Protein AF-0000000079068938 (afdb_homodimer)

pLDDT: mean 97.05, std 6.01, range [32.03, 98.94]

InterPro domains:
  IPR015590 Aldehyde dehydrogenase domain [PF00171] (5-457)
  IPR016161 Aldehyde/histidinol dehydrogenase [SSF53720] (6-458)
  IPR016162 Aldehyde dehydrogenase, N-terminal [G3DSA:3.40.605.10] (9-455)
  IPR016163 Aldehyde dehydrogenase, C-terminal [G3DSA:3.40.309.10] (241-430)
  IPR044148 Succinate-semialdehyde dehydrogenase GabD1-like [cd07100] (31-459)
  IPR047110 Succinate-semialdehyde dehydrogenase [NADP(+)] GABD/Sad-like [PTHR43217] (9-459)

Structure (mmCIF, N/CA/C/O backbone):
data_AF-0000000079068938-model_v1
#
loop_
_entity.id
_entity.type
_entity.pdbx_description
1 polymer 'NAD-dependent succinate-semialdehyde dehydrogenase'
#
loop_
_atom_site.group_PDB
_atom_site.id
_atom_site.type_symbol
_atom_site.label_atom_id
_atom_site.label_alt_id
_atom_site.label_comp_id
_atom_site.label_asym_id
_atom_site.label_entity_id
_atom_site.label_seq_id
_atom_site.pdbx_PDB_ins_code
_atom_site.Cartn_x
_atom_site.Cartn_y
_atom_site.Cartn_z
_atom_site.occupancy
_atom_site.B_iso_or_equiv
_atom_site.auth_seq_id
_atom_site.auth_comp_id
_atom_site.auth_asym_id
_atom_site.auth_atom_id
_atom_site.pdbx_PDB_model_num
ATOM 1 N N . MET A 1 1 ? -15 -24.562 -36.5 1 32.03 1 MET A N 1
ATOM 2 C CA . MET A 1 1 ? -15.336 -23.156 -36.406 1 32.03 1 MET A CA 1
ATOM 3 C C . MET A 1 1 ? -15.727 -22.781 -34.969 1 32.03 1 MET A C 1
ATOM 5 O O . MET A 1 1 ? -16.734 -23.25 -34.469 1 32.03 1 MET A O 1
ATOM 9 N N . SER A 1 2 ? -14.836 -22.516 -34.062 1 41.5 2 SER A N 1
ATOM 10 C CA . SER A 1 2 ? -15.141 -22.359 -32.656 1 41.5 2 SER A CA 1
ATOM 11 C C . SER A 1 2 ? -16.312 -21.406 -32.438 1 41.5 2 SER A C 1
ATOM 13 O O . SER A 1 2 ? -16.328 -20.297 -32.969 1 41.5 2 SER A O 1
ATOM 15 N N . GLU A 1 3 ? -17.422 -21.797 -32.281 1 46.91 3 GLU A N 1
ATOM 16 C CA . GLU A 1 3 ? -18.656 -21.031 -32.094 1 46.91 3 GLU A CA 1
ATOM 17 C C . GLU A 1 3 ? -18.391 -19.797 -31.219 1 46.91 3 GLU A C 1
ATOM 19 O O . GLU A 1 3 ? -17.781 -19.906 -30.156 1 46.91 3 GLU A O 1
ATOM 24 N N . GLN A 1 4 ? -18.438 -18.516 -31.844 1 53.84 4 GLN A N 1
ATOM 25 C CA . GLN A 1 4 ? -18.141 -17.203 -31.281 1 53.84 4 GLN A CA 1
ATOM 26 C C . GLN A 1 4 ? -18.953 -16.953 -30 1 53.84 4 GLN A C 1
ATOM 28 O O . GLN A 1 4 ? -20.172 -16.984 -30.016 1 53.84 4 GLN A O 1
ATOM 33 N N . ARG A 1 5 ? -18.406 -17.156 -28.859 1 68.5 5 ARG A N 1
ATOM 34 C CA . ARG A 1 5 ? -19.047 -16.828 -27.594 1 68.5 5 ARG A CA 1
ATOM 35 C C . ARG A 1 5 ? -19.734 -15.469 -27.656 1 68.5 5 ARG A C 1
ATOM 37 O O . ARG A 1 5 ? -19.188 -14.523 -28.234 1 68.5 5 ARG A O 1
ATOM 44 N N . LYS A 1 6 ? -21.062 -15.469 -27.312 1 71.19 6 LYS A N 1
ATOM 45 C CA . LYS A 1 6 ? -21.891 -14.266 -27.297 1 71.19 6 LYS A CA 1
ATOM 46 C C . LYS A 1 6 ? -21.531 -13.367 -26.125 1 71.19 6 LYS A C 1
ATOM 48 O O . LYS A 1 6 ? -21.797 -12.164 -26.156 1 71.19 6 LYS A O 1
ATOM 53 N N . SER A 1 7 ? -20.875 -14.07 -25.062 1 83.69 7 SER A N 1
ATOM 54 C CA . SER A 1 7 ? -20.578 -13.359 -23.828 1 83.69 7 SER A CA 1
ATOM 55 C C . SER A 1 7 ? -19.141 -13.617 -23.391 1 83.69 7 SER A C 1
ATOM 57 O O . SER A 1 7 ? -18.625 -14.727 -23.547 1 83.69 7 SER A O 1
ATOM 59 N N . PRO A 1 8 ? -18.578 -12.539 -22.875 1 91.81 8 PRO A N 1
ATOM 60 C CA . PRO A 1 8 ? -17.234 -12.758 -22.328 1 91.81 8 PRO A CA 1
ATOM 61 C C . PRO A 1 8 ? -17.25 -13.586 -21.047 1 91.81 8 PRO A C 1
ATOM 63 O O . PRO A 1 8 ? -16.188 -14 -20.562 1 91.81 8 PRO A O 1
ATOM 66 N N . PHE A 1 9 ? -18.422 -13.828 -20.547 1 97.44 9 PHE A N 1
ATOM 67 C CA . PHE A 1 9 ? -18.594 -14.703 -19.406 1 97.44 9 PHE A CA 1
ATOM 68 C C . PHE A 1 9 ? -19.25 -16.016 -19.812 1 97.44 9 PHE A C 1
ATOM 70 O O . PHE A 1 9 ? -20.469 -16.094 -19.922 1 97.44 9 PHE A O 1
ATOM 77 N N . ALA A 1 10 ? -18.406 -16.984 -20 1 97.81 10 ALA A N 1
ATOM 78 C CA . ALA A 1 10 ? -18.891 -18.266 -20.516 1 97.81 10 ALA A CA 1
ATOM 79 C C . ALA A 1 10 ? -18.047 -19.422 -19.984 1 97.81 10 ALA A C 1
ATOM 81 O O . ALA A 1 10 ? -16.828 -19.281 -19.844 1 97.81 10 ALA A O 1
ATOM 82 N N . THR A 1 11 ? -18.75 -20.531 -19.719 1 97.69 11 THR A N 1
ATOM 83 C CA . THR A 1 11 ? -18.062 -21.781 -19.406 1 97.69 11 THR A CA 1
ATOM 84 C C . THR A 1 11 ? -17.766 -22.562 -20.688 1 97.69 11 THR A C 1
ATOM 86 O O . THR A 1 11 ? -18.672 -23.062 -21.344 1 97.69 11 THR A O 1
ATOM 89 N N . VAL A 1 12 ? -16.531 -22.562 -21.031 1 97.5 12 VAL A N 1
ATOM 90 C CA . VAL A 1 12 ? -16.047 -23.406 -22.125 1 97.5 12 VAL A CA 1
ATOM 91 C C . VAL A 1 12 ? -15.18 -24.531 -21.562 1 97.5 12 VAL A C 1
ATOM 93 O O . VAL A 1 12 ? -14.18 -24.281 -20.891 1 97.5 12 VAL A O 1
ATOM 96 N N . ASN A 1 13 ? -15.617 -25.781 -21.766 1 98 13 ASN A N 1
ATOM 97 C CA . ASN A 1 13 ? -14.836 -26.922 -21.312 1 98 13 ASN A CA 1
ATOM 98 C C . ASN A 1 13 ? -13.531 -27.062 -22.094 1 98 13 ASN A C 1
ATOM 100 O O . ASN A 1 13 ? -13.555 -27.391 -23.281 1 98 13 ASN A O 1
ATOM 104 N N . PRO A 1 14 ? -12.398 -26.844 -21.469 1 98.06 14 PRO A N 1
ATOM 105 C CA . PRO A 1 14 ? -11.156 -26.844 -22.234 1 98.06 14 PRO A CA 1
ATOM 106 C C . PRO A 1 14 ? -10.734 -28.234 -22.703 1 98.06 14 PRO A C 1
ATOM 108 O O . PRO A 1 14 ? -9.836 -28.359 -23.547 1 98.06 14 PRO A O 1
ATOM 111 N N . TYR A 1 15 ? -11.336 -29.266 -22.156 1 97.94 15 TYR A N 1
ATOM 112 C CA . TYR A 1 15 ? -11.078 -30.641 -22.578 1 97.94 15 TYR A CA 1
ATOM 113 C C . TYR A 1 15 ? -11.789 -30.953 -23.891 1 97.94 15 TYR A C 1
ATOM 115 O O . TYR A 1 15 ? -11.234 -31.625 -24.75 1 97.94 15 TYR A O 1
ATOM 123 N N . THR A 1 16 ? -13 -30.391 -24.094 1 96.31 16 THR A N 1
ATOM 124 C CA . THR A 1 16 ? -13.797 -30.734 -25.266 1 96.31 16 THR A CA 1
ATOM 125 C C . THR A 1 16 ? -13.875 -29.547 -26.234 1 96.31 16 THR A C 1
ATOM 127 O O . THR A 1 16 ? -14.188 -29.734 -27.406 1 96.31 16 THR A O 1
ATOM 130 N N . GLY A 1 17 ? -13.727 -28.328 -25.688 1 94.81 17 GLY A N 1
ATOM 131 C CA . GLY A 1 17 ? -13.914 -27.125 -26.484 1 94.81 17 GLY A CA 1
ATOM 132 C C . GLY A 1 17 ? -15.352 -26.641 -26.516 1 94.81 17 GLY A C 1
ATOM 133 O O . GLY A 1 17 ? -15.641 -25.578 -27.078 1 94.81 17 GLY A O 1
ATOM 134 N N . GLU A 1 18 ? -16.25 -27.281 -25.859 1 96 18 GLU A N 1
ATOM 135 C CA . GLU A 1 18 ? -17.672 -26.984 -25.922 1 96 18 GLU A CA 1
ATOM 136 C C . GLU A 1 18 ? -18.031 -25.844 -24.969 1 96 18 GLU A C 1
ATOM 138 O O . GLU A 1 18 ? -17.547 -25.797 -23.844 1 96 18 GLU A O 1
ATOM 143 N N . THR A 1 19 ? -18.812 -24.922 -25.438 1 96.56 19 THR A N 1
ATOM 144 C CA . THR A 1 19 ? -19.422 -23.906 -24.562 1 96.56 19 THR A CA 1
ATOM 145 C C . THR A 1 19 ? -20.625 -24.484 -23.828 1 96.56 19 THR A C 1
ATOM 147 O O . THR A 1 19 ? -21.578 -24.938 -24.453 1 96.56 19 THR A O 1
ATOM 150 N N . LEU A 1 20 ? -20.594 -24.438 -22.578 1 96.94 20 LEU A N 1
ATOM 151 C CA . LEU A 1 20 ? -21.609 -25.125 -21.781 1 96.94 20 LEU A CA 1
ATOM 152 C C . LEU A 1 20 ? -22.609 -24.125 -21.203 1 96.94 20 LEU A C 1
ATOM 154 O O . LEU A 1 20 ? -23.75 -24.484 -20.922 1 96.94 20 LEU A O 1
ATOM 158 N N . ALA A 1 21 ? -22.141 -22.922 -20.906 1 97.12 21 ALA A N 1
ATOM 159 C CA . ALA A 1 21 ? -22.984 -21.906 -20.312 1 97.12 21 ALA A CA 1
ATOM 160 C C . ALA A 1 21 ? -22.469 -20.5 -20.641 1 97.12 21 ALA A C 1
ATOM 162 O O . ALA A 1 21 ? -21.266 -20.297 -20.797 1 97.12 21 ALA A O 1
ATOM 163 N N . GLU A 1 22 ? -23.281 -19.562 -20.781 1 97.69 22 GLU A N 1
ATOM 164 C CA . GLU A 1 22 ? -22.969 -18.156 -20.984 1 97.69 22 GLU A CA 1
ATOM 165 C C . GLU A 1 22 ? -23.781 -17.266 -20.062 1 97.69 22 GLU A C 1
ATOM 167 O O . GLU A 1 22 ? -24.938 -17.578 -19.75 1 97.69 22 GLU A O 1
ATOM 172 N N . PHE A 1 23 ? -23.266 -16.266 -19.594 1 97.81 23 PHE A N 1
ATOM 173 C CA . PHE A 1 23 ? -23.906 -15.367 -18.641 1 97.81 23 PHE A CA 1
ATOM 174 C C . PHE A 1 23 ? -23.828 -13.922 -19.141 1 97.81 23 PHE A C 1
ATOM 176 O O . PHE A 1 23 ? -22.812 -13.5 -19.688 1 97.81 23 PHE A O 1
ATOM 183 N N . PRO A 1 24 ? -24.859 -13.203 -18.984 1 96.38 24 PRO A N 1
ATOM 184 C CA . PRO A 1 24 ? -24.859 -11.82 -19.469 1 96.38 24 PRO A CA 1
ATOM 185 C C . PRO A 1 24 ? -24.031 -10.891 -18.594 1 96.38 24 PRO A C 1
ATOM 187 O O . PRO A 1 24 ? -24 -11.047 -17.359 1 96.38 24 PRO A O 1
ATOM 190 N N . ALA A 1 25 ? -23.391 -9.945 -19.203 1 97.06 25 ALA A N 1
ATOM 191 C CA . ALA A 1 25 ? -22.688 -8.875 -18.484 1 97.06 25 ALA A CA 1
ATOM 192 C C . ALA A 1 25 ? -23.656 -7.77 -18.078 1 97.06 25 ALA A C 1
ATOM 194 O O . ALA A 1 25 ? -24.734 -7.617 -18.672 1 97.06 25 ALA A O 1
ATOM 195 N N . ILE A 1 26 ? -23.328 -7.066 -17.031 1 97.19 26 ILE A N 1
ATOM 196 C CA . ILE A 1 26 ? -24.094 -5.879 -16.656 1 97.19 26 ILE A CA 1
ATOM 197 C C . ILE A 1 26 ? -23.25 -4.629 -16.906 1 97.19 26 ILE A C 1
ATOM 199 O O . ILE A 1 26 ? -22.016 -4.703 -16.969 1 97.19 26 ILE A O 1
ATOM 203 N N . GLU A 1 27 ? -23.875 -3.422 -17.047 1 96.38 27 GLU A N 1
ATOM 204 C CA . GLU A 1 27 ? -23.219 -2.146 -17.266 1 96.38 27 GLU A CA 1
ATOM 205 C C . GLU A 1 27 ? -24.094 -0.976 -16.844 1 96.38 27 GLU A C 1
ATOM 207 O O . GLU A 1 27 ? -25.266 -1.164 -16.5 1 96.38 27 GLU A O 1
ATOM 212 N N . GLY A 1 28 ? -23.531 0.141 -16.766 1 96.75 28 GLY A N 1
ATOM 213 C CA . GLY A 1 28 ? -24.266 1.377 -16.516 1 96.75 28 GLY A CA 1
ATOM 214 C C . GLY A 1 28 ? -25.047 1.371 -15.219 1 96.75 28 GLY A C 1
ATOM 215 O O . GLY A 1 28 ? -24.484 1.113 -14.156 1 96.75 28 GLY A O 1
ATOM 216 N N . ALA A 1 29 ? -26.312 1.512 -15.352 1 97.69 29 ALA A N 1
ATOM 217 C CA . ALA A 1 29 ? -27.188 1.691 -14.195 1 97.69 29 ALA A CA 1
ATOM 218 C C . ALA A 1 29 ? -27.219 0.438 -13.32 1 97.69 29 ALA A C 1
ATOM 220 O O . ALA A 1 29 ? -27.328 0.527 -12.102 1 97.69 29 ALA A O 1
ATOM 221 N N . ALA A 1 30 ? -27.141 -0.705 -13.992 1 98 30 ALA A N 1
ATOM 222 C CA . ALA A 1 30 ? -27.109 -1.953 -13.234 1 98 30 ALA A CA 1
ATOM 223 C C . ALA A 1 30 ? -25.891 -2.02 -12.32 1 98 30 ALA A C 1
ATOM 225 O O . ALA A 1 30 ? -25.984 -2.502 -11.188 1 98 30 ALA A O 1
ATOM 226 N N . VAL A 1 31 ? -24.812 -1.569 -12.789 1 98.12 31 VAL A N 1
ATOM 227 C CA . VAL A 1 31 ? -23.594 -1.526 -11.984 1 98.12 31 VAL A CA 1
ATOM 228 C C . VAL A 1 31 ? -23.734 -0.504 -10.859 1 98.12 31 VAL A C 1
ATOM 230 O O . VAL A 1 31 ? -23.344 -0.758 -9.727 1 98.12 31 VAL A O 1
ATOM 233 N N . ASP A 1 32 ? -24.328 0.66 -11.141 1 97.94 32 ASP A N 1
ATOM 234 C CA . ASP A 1 32 ? -24.578 1.679 -10.125 1 97.94 32 ASP A CA 1
ATOM 235 C C . ASP A 1 32 ? -25.406 1.118 -8.977 1 97.94 32 ASP A C 1
ATOM 237 O O . ASP A 1 32 ? -25.156 1.43 -7.809 1 97.94 32 ASP A O 1
ATOM 241 N N . ALA A 1 33 ? -26.391 0.324 -9.336 1 98.25 33 ALA A N 1
ATOM 242 C CA . ALA A 1 33 ? -27.25 -0.271 -8.32 1 98.25 33 ALA A CA 1
ATOM 243 C C . ALA A 1 33 ? -26.484 -1.222 -7.418 1 98.25 33 ALA A C 1
ATOM 245 O O . ALA A 1 33 ? -26.719 -1.274 -6.211 1 98.25 33 ALA A O 1
ATOM 246 N N . VAL A 1 34 ? -25.594 -1.992 -7.996 1 98.19 34 VAL A N 1
ATOM 247 C CA . VAL A 1 34 ? -24.75 -2.91 -7.234 1 98.19 34 VAL A CA 1
ATOM 248 C C . VAL A 1 34 ? -23.859 -2.123 -6.27 1 98.19 34 VAL A C 1
ATOM 250 O O . VAL A 1 34 ? -23.703 -2.508 -5.109 1 98.19 34 VAL A O 1
ATOM 253 N N . LEU A 1 35 ? -23.297 -1.011 -6.734 1 98.31 35 LEU A N 1
ATOM 254 C CA . LEU A 1 35 ? -22.422 -0.172 -5.914 1 98.31 35 LEU A CA 1
ATOM 255 C C . LEU A 1 35 ? -23.188 0.421 -4.742 1 98.31 35 LEU A C 1
ATOM 257 O O . LEU A 1 35 ? -22.688 0.448 -3.615 1 98.31 35 LEU A O 1
ATOM 261 N N . GLU A 1 36 ? -24.375 0.86 -5.008 1 97.88 36 GLU A N 1
ATOM 262 C CA . GLU A 1 36 ? -25.219 1.419 -3.955 1 97.88 36 GLU A CA 1
ATOM 263 C C . GLU A 1 36 ? -25.547 0.37 -2.896 1 97.88 36 GLU A C 1
ATOM 265 O O . GLU A 1 36 ? -25.5 0.656 -1.697 1 97.88 36 GLU A O 1
ATOM 270 N N . THR A 1 37 ? -25.875 -0.804 -3.369 1 98.56 37 THR A N 1
ATOM 271 C CA . THR A 1 37 ? -26.203 -1.899 -2.463 1 98.56 37 THR A CA 1
ATOM 272 C C . THR A 1 37 ? -25 -2.266 -1.603 1 98.56 37 THR A C 1
ATOM 274 O O . THR A 1 37 ? -25.125 -2.471 -0.394 1 98.56 37 THR A O 1
ATOM 277 N N . ALA A 1 38 ? -23.828 -2.365 -2.199 1 98.56 38 ALA A N 1
ATOM 278 C CA . ALA A 1 38 ? -22.609 -2.697 -1.47 1 98.56 38 ALA A CA 1
ATOM 279 C C . ALA A 1 38 ? -22.266 -1.619 -0.446 1 98.56 38 ALA A C 1
ATOM 281 O O . ALA A 1 38 ? -21.844 -1.926 0.672 1 98.56 38 ALA A O 1
ATOM 282 N N . GLY A 1 39 ? -22.422 -0.339 -0.822 1 98.06 39 GLY A N 1
ATOM 283 C CA . GLY A 1 39 ? -22.203 0.765 0.098 1 98.06 39 GLY A CA 1
ATOM 284 C C . GLY A 1 39 ? -23.125 0.735 1.299 1 98.06 39 GLY A C 1
ATOM 285 O O . GLY A 1 39 ? -22.688 0.9 2.438 1 98.06 39 GLY A O 1
ATOM 286 N N . GLY A 1 40 ? -24.422 0.539 1.012 1 98.12 40 GLY A N 1
ATOM 287 C CA . GLY A 1 40 ? -25.391 0.405 2.092 1 98.12 40 GLY A CA 1
ATOM 288 C C . GLY A 1 40 ? -25.094 -0.764 3.014 1 98.12 40 GLY A C 1
ATOM 289 O O . GLY A 1 40 ? -25.234 -0.65 4.234 1 98.12 40 GLY A O 1
ATOM 290 N N . ALA A 1 41 ? -24.688 -1.88 2.459 1 98.69 41 ALA A N 1
ATOM 291 C CA . ALA A 1 41 ? -24.328 -3.064 3.238 1 98.69 41 ALA A CA 1
ATOM 292 C C . ALA A 1 41 ? -23.125 -2.793 4.137 1 98.69 41 ALA A C 1
ATOM 294 O O . ALA A 1 41 ? -23.062 -3.285 5.266 1 98.69 41 ALA A O 1
ATOM 295 N N . PHE A 1 42 ? -22.203 -2.037 3.697 1 98.69 42 PHE A N 1
ATOM 296 C CA . PHE A 1 42 ? -21.016 -1.698 4.473 1 98.69 42 PHE A CA 1
ATOM 297 C C . PHE A 1 42 ? -21.391 -1.016 5.781 1 98.69 42 PHE A C 1
ATOM 299 O O . PHE A 1 42 ? -20.812 -1.304 6.828 1 98.69 42 PHE A O 1
ATOM 306 N N . ASP A 1 43 ? -22.359 -0.104 5.672 1 96.5 43 ASP A N 1
ATOM 307 C CA . ASP A 1 43 ? -22.766 0.697 6.816 1 96.5 43 ASP A CA 1
ATOM 308 C C . ASP A 1 43 ? -23.25 -0.192 7.961 1 96.5 43 ASP A C 1
ATOM 310 O O . ASP A 1 43 ? -23.047 0.126 9.133 1 96.5 43 ASP A O 1
ATOM 314 N N . THR A 1 44 ? -23.812 -1.308 7.602 1 97.25 44 THR A N 1
ATOM 315 C CA . THR A 1 44 ? -24.344 -2.203 8.617 1 97.25 44 THR A CA 1
ATOM 316 C C . THR A 1 44 ? -23.359 -3.316 8.938 1 97.25 44 THR A C 1
ATOM 318 O O . THR A 1 44 ? -23.234 -3.742 10.094 1 97.25 44 THR A O 1
ATOM 321 N N . TRP A 1 45 ? -22.625 -3.785 7.992 1 98.62 45 TRP A N 1
ATOM 322 C CA . TRP A 1 45 ? -21.688 -4.883 8.148 1 98.62 45 TRP A CA 1
ATOM 323 C C . TRP A 1 45 ? -20.562 -4.5 9.109 1 98.62 45 TRP A C 1
ATOM 325 O O . TRP A 1 45 ? -20.219 -5.266 10.008 1 98.62 45 TRP A O 1
ATOM 335 N N . ARG A 1 46 ? -20.047 -3.301 8.977 1 97.5 46 ARG A N 1
ATOM 336 C CA . ARG A 1 46 ? -18.922 -2.85 9.789 1 97.5 46 ARG A CA 1
ATOM 337 C C . ARG A 1 46 ? -19.312 -2.715 11.25 1 97.5 46 ARG A C 1
ATOM 339 O O . ARG A 1 46 ? -18.453 -2.697 12.133 1 97.5 46 ARG A O 1
ATOM 346 N N . LYS A 1 47 ? -20.641 -2.611 11.492 1 96.75 47 LYS A N 1
ATOM 347 C CA . LYS A 1 47 ? -21.125 -2.408 12.852 1 96.75 47 LYS A CA 1
ATOM 348 C C . LYS A 1 47 ? -21.281 -3.738 13.586 1 96.75 47 LYS A C 1
ATOM 350 O O . LYS A 1 47 ? -21.406 -3.768 14.805 1 96.75 47 LYS A O 1
ATOM 355 N N . ARG A 1 48 ? -21.328 -4.844 12.836 1 98 48 ARG A N 1
ATOM 356 C CA . ARG A 1 48 ? -21.297 -6.152 13.484 1 98 48 ARG A CA 1
ATOM 357 C C . ARG A 1 48 ? -19.969 -6.387 14.195 1 98 48 ARG A C 1
ATOM 359 O O . ARG A 1 48 ? -18.938 -5.859 13.773 1 98 48 ARG A O 1
ATOM 366 N N . THR A 1 49 ? -20 -7.156 15.266 1 98.12 49 THR A N 1
ATOM 367 C CA . THR A 1 49 ? -18.734 -7.465 15.945 1 98.12 49 THR A CA 1
ATOM 368 C C . THR A 1 49 ? -17.828 -8.297 15.047 1 98.12 49 THR A C 1
ATOM 370 O O . THR A 1 49 ? -18.297 -8.984 14.141 1 98.12 49 THR A O 1
ATOM 373 N N . VAL A 1 50 ? -16.594 -8.234 15.273 1 98.5 50 VAL A N 1
ATOM 374 C CA . VAL A 1 50 ? -15.648 -9 14.469 1 98.5 50 VAL A CA 1
ATOM 375 C C . VAL A 1 50 ? -15.922 -10.492 14.617 1 98.5 50 VAL A C 1
ATOM 377 O O . VAL A 1 50 ? -15.758 -11.258 13.656 1 98.5 50 VAL A O 1
ATOM 380 N N . GLU A 1 51 ? -16.391 -10.922 15.773 1 98.69 51 GLU A N 1
ATOM 381 C CA . GLU A 1 51 ? -16.719 -12.32 16.016 1 98.69 51 GLU A CA 1
ATOM 382 C C . GLU A 1 51 ? -17.891 -12.766 15.133 1 98.69 51 GLU A C 1
ATOM 384 O O . GLU A 1 51 ? -17.875 -13.875 14.578 1 98.69 51 GLU A O 1
ATOM 389 N N . GLU A 1 52 ? -18.859 -11.906 14.945 1 98.81 52 GLU A N 1
ATOM 390 C CA . GLU A 1 52 ? -20 -12.219 14.094 1 98.81 52 GLU A CA 1
ATOM 391 C C . GLU A 1 52 ? -19.578 -12.328 12.633 1 98.81 52 GLU A C 1
ATOM 393 O O . GLU A 1 52 ? -20.031 -13.227 11.914 1 98.81 52 GLU A O 1
ATOM 398 N N . ARG A 1 53 ? -18.766 -11.398 12.234 1 98.88 53 ARG A N 1
ATOM 399 C CA . ARG A 1 53 ? -18.281 -11.438 10.859 1 98.88 53 ARG A CA 1
ATOM 400 C C . ARG A 1 53 ? -17.406 -12.672 10.625 1 98.88 53 ARG A C 1
ATOM 402 O O . ARG A 1 53 ? -17.547 -13.344 9.609 1 98.88 53 ARG A O 1
ATOM 409 N N . ALA A 1 54 ? -16.562 -12.969 11.617 1 98.94 54 ALA A N 1
ATOM 410 C CA . ALA A 1 54 ? -15.711 -14.156 11.555 1 98.94 54 ALA A CA 1
ATOM 411 C C . ALA A 1 54 ? -16.547 -15.43 11.508 1 98.94 54 ALA A C 1
ATOM 413 O O . ALA A 1 54 ? -16.219 -16.375 10.781 1 98.94 54 ALA A O 1
ATOM 414 N N . GLU A 1 55 ? -17.578 -15.469 12.297 1 98.88 55 GLU A N 1
ATOM 415 C CA . GLU A 1 55 ? -18.453 -16.625 12.32 1 98.88 55 GLU A CA 1
ATOM 416 C C . GLU A 1 55 ? -19.078 -16.875 10.945 1 98.88 55 GLU A C 1
ATOM 418 O O . GLU A 1 55 ? -19.156 -18.031 10.492 1 98.88 55 GLU A O 1
ATOM 423 N N . LEU A 1 56 ? -19.547 -15.836 10.312 1 98.88 56 LEU A N 1
ATOM 424 C CA . LEU A 1 56 ? -20.125 -15.969 8.977 1 98.88 56 LEU A CA 1
ATOM 425 C C . LEU A 1 56 ? -19.094 -16.531 8 1 98.88 56 LEU A C 1
ATOM 427 O O . LEU A 1 56 ? -19.406 -17.469 7.242 1 98.88 56 LEU A O 1
ATOM 431 N N . VAL A 1 57 ? -17.875 -16.016 8.023 1 98.94 57 VAL A N 1
ATOM 432 C CA . VAL A 1 57 ? -16.812 -16.469 7.137 1 98.94 57 VAL A CA 1
ATOM 433 C C . VAL A 1 57 ? -16.5 -17.938 7.438 1 98.94 57 VAL A C 1
ATOM 435 O O . VAL A 1 57 ? -16.266 -18.734 6.52 1 98.94 57 VAL A O 1
ATOM 438 N N . GLY A 1 58 ? -16.5 -18.297 8.68 1 98.94 58 GLY A N 1
ATOM 439 C CA . GLY A 1 58 ? -16.328 -19.688 9.07 1 98.94 58 GLY A CA 1
ATOM 440 C C . GLY A 1 58 ? -17.406 -20.594 8.539 1 98.94 58 GLY A C 1
ATOM 441 O O . GLY A 1 58 ? -17.125 -21.734 8.141 1 98.94 58 GLY A O 1
ATOM 442 N N . ARG A 1 59 ? -18.641 -20.125 8.555 1 98.94 59 ARG A N 1
ATOM 443 C CA . ARG A 1 59 ? -19.75 -20.891 8 1 98.94 59 ARG A CA 1
ATOM 444 C C . ARG A 1 59 ? -19.547 -21.156 6.508 1 98.94 59 ARG A C 1
ATOM 446 O O . ARG A 1 59 ? -19.859 -22.234 6.008 1 98.94 59 ARG A O 1
ATOM 453 N N . VAL A 1 60 ? -19.047 -20.156 5.852 1 98.94 60 VAL A N 1
ATOM 454 C CA . VAL A 1 60 ? -18.766 -20.328 4.434 1 98.94 60 VAL A CA 1
ATOM 455 C C . VAL A 1 60 ? -17.734 -21.453 4.25 1 98.94 60 VAL A C 1
ATOM 457 O O . VAL A 1 60 ? -17.875 -22.281 3.35 1 98.94 60 VAL A O 1
ATOM 460 N N . ALA A 1 61 ? -16.703 -21.484 5.09 1 98.94 61 ALA A N 1
ATOM 461 C CA . ALA A 1 61 ? -15.711 -22.562 5.047 1 98.94 61 ALA A CA 1
ATOM 462 C C . ALA A 1 61 ? -16.375 -23.922 5.211 1 98.94 61 ALA A C 1
ATOM 464 O O . ALA A 1 61 ? -16.047 -24.875 4.484 1 98.94 61 ALA A O 1
ATOM 465 N N . GLY A 1 62 ? -17.266 -23.984 6.141 1 98.88 62 GLY A N 1
ATOM 466 C CA . GLY A 1 62 ? -18 -25.234 6.355 1 98.88 62 GLY A CA 1
ATOM 467 C C . GLY A 1 62 ? -18.812 -25.656 5.152 1 98.88 62 GLY A C 1
ATOM 468 O O . GLY A 1 62 ? -18.781 -26.812 4.75 1 98.88 62 GLY A O 1
ATOM 469 N N . LEU A 1 63 ? -19.516 -24.688 4.543 1 98.94 63 LEU A N 1
ATOM 470 C CA . LEU A 1 63 ? -20.344 -24.969 3.373 1 98.94 63 LEU A CA 1
ATOM 471 C C . LEU A 1 63 ? -19.484 -25.406 2.193 1 98.94 63 LEU A C 1
ATOM 473 O O . LEU A 1 63 ? -19.891 -26.266 1.406 1 98.94 63 LEU A O 1
ATOM 477 N N . MET A 1 64 ? -18.344 -24.844 2.094 1 98.81 64 MET A N 1
ATOM 478 C CA . MET A 1 64 ? -17.422 -25.234 1.036 1 98.81 64 MET A CA 1
ATOM 479 C C . MET A 1 64 ? -17.031 -26.703 1.185 1 98.81 64 MET A C 1
ATOM 481 O O . MET A 1 64 ? -16.984 -27.438 0.198 1 98.81 64 MET A O 1
ATOM 485 N N . ARG A 1 65 ? -16.766 -27.109 2.4 1 98.69 65 ARG A N 1
ATOM 486 C CA . ARG A 1 65 ? -16.391 -28.5 2.65 1 98.69 65 ARG A CA 1
ATOM 487 C C . ARG A 1 65 ? -17.562 -29.438 2.361 1 98.69 65 ARG A C 1
ATOM 489 O O . ARG A 1 65 ? -17.375 -30.516 1.808 1 98.69 65 ARG A O 1
ATOM 496 N N . GLU A 1 66 ? -18.719 -29 2.67 1 98.75 66 GLU A N 1
ATOM 497 C CA . GLU A 1 66 ? -19.922 -29.781 2.43 1 98.75 66 GLU A CA 1
ATOM 498 C C . GLU A 1 66 ? -20.172 -29.969 0.937 1 98.75 66 GLU A C 1
ATOM 500 O O . GLU A 1 66 ? -20.656 -31.031 0.511 1 98.75 66 GLU A O 1
ATOM 505 N N . ARG A 1 67 ? -19.812 -28.984 0.222 1 98.81 67 ARG A N 1
ATOM 506 C CA . ARG A 1 67 ? -20.109 -28.984 -1.204 1 98.81 67 ARG A CA 1
ATOM 507 C C . ARG A 1 67 ? -18.859 -29.188 -2.035 1 98.81 67 ARG A C 1
ATOM 509 O O . ARG A 1 67 ? -18.781 -28.734 -3.18 1 98.81 67 ARG A O 1
ATOM 516 N N . LYS A 1 68 ? -17.875 -29.781 -1.474 1 98.75 68 LYS A N 1
ATOM 517 C CA . LYS A 1 68 ? -16.531 -29.906 -2.029 1 98.75 68 LYS A CA 1
ATOM 518 C C . LYS A 1 68 ? -16.562 -30.516 -3.424 1 98.75 68 LYS A C 1
ATOM 520 O O . LYS A 1 68 ? -15.977 -29.984 -4.363 1 98.75 68 LYS A O 1
ATOM 525 N N . GLU A 1 69 ? -17.266 -31.609 -3.582 1 98.75 69 GLU A N 1
ATOM 526 C CA . GLU A 1 69 ? -17.25 -32.312 -4.852 1 98.75 69 GLU A CA 1
ATOM 527 C C . GLU A 1 69 ? -17.891 -31.484 -5.961 1 98.75 69 GLU A C 1
ATOM 529 O O . GLU A 1 69 ? -17.375 -31.422 -7.078 1 98.75 69 GLU A O 1
ATOM 534 N N . THR A 1 70 ? -19.016 -30.828 -5.656 1 98.75 70 THR A N 1
ATOM 535 C CA . THR A 1 70 ? -19.688 -29.984 -6.629 1 98.75 70 THR A CA 1
ATOM 536 C C . THR A 1 70 ? -18.781 -28.828 -7.055 1 98.75 70 THR A C 1
ATOM 538 O O . THR A 1 70 ? -18.672 -28.531 -8.25 1 98.75 70 THR A O 1
ATOM 541 N N . LEU A 1 71 ? -18.156 -28.234 -6.102 1 98.88 71 LEU A N 1
ATOM 542 C CA . LEU A 1 71 ? -17.266 -27.109 -6.379 1 98.88 71 LEU A CA 1
ATOM 543 C C . LEU A 1 71 ? -16.062 -27.578 -7.195 1 98.88 71 LEU A C 1
ATOM 545 O O . LEU A 1 71 ? -15.664 -26.906 -8.156 1 98.88 71 LEU A O 1
ATOM 549 N N . ALA A 1 72 ? -15.469 -28.703 -6.836 1 98.81 72 ALA A N 1
ATOM 550 C CA . ALA A 1 72 ? -14.312 -29.234 -7.539 1 98.81 72 ALA A CA 1
ATOM 551 C C . ALA A 1 72 ? -14.648 -29.547 -9 1 98.81 72 ALA A C 1
ATOM 553 O O . ALA A 1 72 ? -13.867 -29.234 -9.898 1 98.81 72 ALA A O 1
ATOM 554 N N . ARG A 1 73 ? -15.766 -30.125 -9.227 1 98.69 73 ARG A N 1
ATOM 555 C CA . ARG A 1 73 ? -16.188 -30.469 -10.586 1 98.69 73 ARG A CA 1
ATOM 556 C C . ARG A 1 73 ? -16.375 -29.219 -11.43 1 98.69 73 ARG A C 1
ATOM 558 O O . ARG A 1 73 ? -16.094 -29.219 -12.633 1 98.69 73 ARG A O 1
ATOM 565 N N . LEU A 1 74 ? -16.859 -28.188 -10.797 1 98.56 74 LEU A N 1
ATOM 566 C CA . LEU A 1 74 ? -17.031 -26.922 -11.5 1 98.56 74 LEU A CA 1
ATOM 567 C C . LEU A 1 74 ? -15.688 -26.359 -11.938 1 98.56 74 LEU A C 1
ATOM 569 O O . LEU A 1 74 ? -15.547 -25.875 -13.07 1 98.56 74 LEU A O 1
ATOM 573 N N . ILE A 1 75 ? -14.711 -26.391 -11.047 1 98.5 75 ILE A N 1
ATOM 574 C CA . ILE A 1 75 ? -13.359 -25.922 -11.344 1 98.5 75 ILE A CA 1
ATOM 575 C C . ILE A 1 75 ? -12.797 -26.703 -12.531 1 98.5 75 ILE A C 1
ATOM 577 O O . ILE A 1 75 ? -12.305 -26.109 -13.492 1 98.5 75 ILE A O 1
ATOM 581 N N . THR A 1 76 ? -12.914 -28.016 -12.453 1 98.62 76 THR A N 1
ATOM 582 C CA . THR A 1 76 ? -12.398 -28.891 -13.5 1 98.62 76 THR A CA 1
ATOM 583 C C . THR A 1 76 ? -13.094 -28.609 -14.828 1 98.62 76 THR A C 1
ATOM 585 O O . THR A 1 76 ? -12.445 -28.531 -15.875 1 98.62 76 THR A O 1
ATOM 588 N N . LEU A 1 77 ? -14.344 -28.406 -14.734 1 98.31 77 LEU A N 1
ATOM 589 C CA . LEU A 1 77 ? -15.156 -28.188 -15.922 1 98.31 77 LEU A CA 1
ATOM 590 C C . LEU A 1 77 ? -14.766 -26.875 -16.594 1 98.31 77 LEU A C 1
ATOM 592 O O . LEU A 1 77 ? -14.672 -26.812 -17.828 1 98.31 77 LEU A O 1
ATOM 596 N N . GLU A 1 78 ? -14.531 -25.859 -15.844 1 97.94 78 GLU A N 1
ATOM 597 C CA . GLU A 1 78 ? -14.414 -24.5 -16.391 1 97.94 78 GLU A CA 1
ATOM 598 C C . GLU A 1 78 ? -12.984 -24.219 -16.828 1 97.94 78 GLU A C 1
ATOM 600 O O . GLU A 1 78 ? -12.766 -23.531 -17.828 1 97.94 78 GLU A O 1
ATOM 605 N N . MET A 1 79 ? -12 -24.703 -16.031 1 96.38 79 MET A N 1
ATOM 606 C CA . MET A 1 79 ? -10.656 -24.266 -16.391 1 96.38 79 MET A CA 1
ATOM 607 C C . MET A 1 79 ? -9.719 -25.453 -16.578 1 96.38 79 MET A C 1
ATOM 609 O O . MET A 1 79 ? -8.555 -25.266 -16.953 1 96.38 79 MET A O 1
ATOM 613 N N . GLY A 1 80 ? -10.203 -26.688 -16.344 1 97.94 80 GLY A N 1
ATOM 614 C CA . GLY A 1 80 ? -9.5 -27.859 -16.828 1 97.94 80 GLY A CA 1
ATOM 615 C C . GLY A 1 80 ? -8.562 -28.469 -15.797 1 97.94 80 GLY A C 1
ATOM 616 O O . GLY A 1 80 ? -7.852 -29.438 -16.094 1 97.94 80 GLY A O 1
ATOM 617 N N . LYS A 1 81 ? -8.609 -27.984 -14.516 1 97.94 81 LYS A N 1
ATOM 618 C CA . LYS A 1 81 ? -7.789 -28.547 -13.445 1 97.94 81 LYS A CA 1
ATOM 619 C C . LYS A 1 81 ? -8.141 -30.016 -13.195 1 97.94 81 LYS A C 1
ATOM 621 O O . LYS A 1 81 ? -9.312 -30.391 -13.234 1 97.94 81 LYS A O 1
ATOM 626 N N . LEU A 1 82 ? -7.129 -30.828 -12.914 1 98.19 82 LEU A N 1
ATOM 627 C CA . LEU A 1 82 ? -7.414 -32.219 -12.555 1 98.19 82 LEU A CA 1
ATOM 628 C C . LEU A 1 82 ? -8.344 -32.281 -11.352 1 98.19 82 LEU A C 1
ATOM 630 O O . LEU A 1 82 ? -8.188 -31.5 -10.398 1 98.19 82 LEU A O 1
ATOM 634 N N . ILE A 1 83 ? -9.281 -33.188 -11.367 1 98.5 83 ILE A N 1
ATOM 635 C CA . ILE A 1 83 ? -10.336 -33.25 -10.367 1 98.5 83 ILE A CA 1
ATOM 636 C C . ILE A 1 83 ? -9.727 -33.438 -8.977 1 98.5 83 ILE A C 1
ATOM 638 O O . ILE A 1 83 ? -10.234 -32.875 -7.996 1 98.5 83 ILE A O 1
ATOM 642 N N . SER A 1 84 ? -8.664 -34.188 -8.867 1 97 84 SER A N 1
ATOM 643 C CA . SER A 1 84 ? -8 -34.344 -7.574 1 97 84 SER A CA 1
ATOM 644 C C . SER A 1 84 ? -7.414 -33.031 -7.082 1 97 84 SER A C 1
ATOM 646 O O . SER A 1 84 ? -7.523 -32.688 -5.902 1 97 84 SER A O 1
ATOM 648 N N . GLU A 1 85 ? -6.801 -32.25 -7.973 1 97.5 85 GLU A N 1
ATOM 649 C CA . GLU A 1 85 ? -6.242 -30.969 -7.625 1 97.5 85 GLU A CA 1
ATOM 650 C C . GLU A 1 85 ? -7.344 -29.953 -7.309 1 97.5 85 GLU A C 1
ATOM 652 O O . GLU A 1 85 ? -7.172 -29.078 -6.457 1 97.5 85 GLU A O 1
ATOM 657 N N . ALA A 1 86 ? -8.461 -30.062 -8.023 1 98.25 86 ALA A N 1
ATOM 658 C CA . ALA A 1 86 ? -9.609 -29.188 -7.758 1 98.25 86 ALA A CA 1
ATOM 659 C C . ALA A 1 86 ? -10.133 -29.406 -6.344 1 98.25 86 ALA A C 1
ATOM 661 O O . ALA A 1 86 ? -10.453 -28.438 -5.645 1 98.25 86 ALA A O 1
ATOM 662 N N . ARG A 1 87 ? -10.242 -30.703 -5.953 1 98.12 87 ARG A N 1
ATOM 663 C CA . ARG A 1 87 ? -10.641 -31 -4.582 1 98.12 87 ARG A CA 1
ATOM 664 C C . ARG A 1 87 ? -9.672 -30.375 -3.582 1 98.12 87 ARG A C 1
ATOM 666 O O . ARG A 1 87 ? -10.094 -29.844 -2.555 1 98.12 87 ARG A O 1
ATOM 673 N N . GLY A 1 88 ? -8.367 -30.453 -3.91 1 97.19 88 GLY A N 1
ATOM 674 C CA . GLY A 1 88 ? -7.363 -29.812 -3.078 1 97.19 88 GLY A CA 1
ATOM 675 C C . GLY A 1 88 ? -7.555 -28.312 -2.959 1 97.19 88 GLY A C 1
ATOM 676 O O . GLY A 1 88 ? -7.352 -27.734 -1.888 1 97.19 88 GLY A O 1
ATOM 677 N N . GLU A 1 89 ? -7.938 -27.688 -4.027 1 97.81 89 GLU A N 1
ATOM 678 C CA . GLU A 1 89 ? -8.18 -26.25 -4 1 97.81 89 GLU A CA 1
ATOM 679 C C . GLU A 1 89 ? -9.352 -25.906 -3.088 1 97.81 89 GLU A C 1
ATOM 681 O O . GLU A 1 89 ? -9.312 -24.906 -2.371 1 97.81 89 GLU A O 1
ATOM 686 N N . VAL A 1 90 ? -10.422 -26.672 -3.182 1 98.56 90 VAL A N 1
ATOM 687 C CA . VAL A 1 90 ? -11.57 -26.438 -2.311 1 98.56 90 VAL A CA 1
ATOM 688 C C . VAL A 1 90 ? -11.133 -26.516 -0.849 1 98.56 90 VAL A C 1
ATOM 690 O O . VAL A 1 90 ? -11.492 -25.656 -0.04 1 98.56 90 VAL A O 1
ATOM 693 N N . ASP A 1 91 ? -10.336 -27.531 -0.544 1 98.12 91 ASP A N 1
ATOM 694 C CA . ASP A 1 91 ? -9.836 -27.688 0.819 1 98.12 91 ASP A CA 1
ATOM 695 C C . ASP A 1 91 ? -8.992 -26.484 1.234 1 98.12 91 ASP A C 1
ATOM 697 O O . ASP A 1 91 ? -9.109 -26 2.359 1 98.12 91 ASP A O 1
ATOM 701 N N . LEU A 1 92 ? -8.133 -26.062 0.367 1 97.69 92 LEU A N 1
ATOM 702 C CA . LEU A 1 92 ? -7.281 -24.906 0.644 1 97.69 92 LEU A CA 1
ATOM 703 C C . LEU A 1 92 ? -8.125 -23.656 0.873 1 97.69 92 LEU A C 1
ATOM 705 O O . LEU A 1 92 ? -7.906 -22.922 1.84 1 97.69 92 LEU A O 1
ATOM 709 N N . ALA A 1 93 ? -9.055 -23.422 -0.022 1 98.56 93 ALA A N 1
ATOM 710 C CA . ALA A 1 93 ? -9.93 -22.25 0.088 1 98.56 93 ALA A CA 1
ATOM 711 C C . ALA A 1 93 ? -10.688 -22.266 1.411 1 98.56 93 ALA A C 1
ATOM 713 O O . ALA A 1 93 ? -10.75 -21.25 2.105 1 98.56 93 ALA A O 1
ATOM 714 N N . ALA A 1 94 ? -11.234 -23.422 1.74 1 98.81 94 ALA A N 1
ATOM 715 C CA . ALA A 1 94 ? -11.945 -23.562 3.004 1 98.81 94 ALA A CA 1
ATOM 716 C C . ALA A 1 94 ? -11.023 -23.297 4.191 1 98.81 94 ALA A C 1
ATOM 718 O O . ALA A 1 94 ? -11.422 -22.672 5.172 1 98.81 94 ALA A O 1
ATOM 719 N N . SER A 1 95 ? -9.852 -23.781 4.082 1 98.5 95 SER A N 1
ATOM 720 C CA . SER A 1 95 ? -8.906 -23.625 5.18 1 98.5 95 SER A CA 1
ATOM 721 C C . SER A 1 95 ? -8.539 -22.156 5.375 1 98.5 95 SER A C 1
ATOM 723 O O . SER A 1 95 ? -8.312 -21.703 6.504 1 98.5 95 SER A O 1
ATOM 725 N N . ILE A 1 96 ? -8.438 -21.391 4.34 1 98.62 96 ILE A N 1
ATOM 726 C CA . ILE A 1 96 ? -8.125 -19.969 4.418 1 98.62 96 ILE A CA 1
ATOM 727 C C . ILE A 1 96 ? -9.258 -19.234 5.117 1 98.62 96 ILE A C 1
ATOM 729 O O . ILE A 1 96 ? -9.023 -18.422 6.016 1 98.62 96 ILE A O 1
ATOM 733 N N . LEU A 1 97 ? -10.484 -19.516 4.699 1 98.94 97 LEU A N 1
ATOM 734 C CA . LEU A 1 97 ? -11.633 -18.891 5.355 1 98.94 97 LEU A CA 1
ATOM 735 C C . LEU A 1 97 ? -11.688 -19.266 6.832 1 98.94 97 LEU A C 1
ATOM 737 O O . LEU A 1 97 ? -11.938 -18.422 7.688 1 98.94 97 LEU A O 1
ATOM 741 N N . ALA A 1 98 ? -11.438 -20.531 7.082 1 98.94 98 ALA A N 1
ATOM 742 C CA . ALA A 1 98 ? -11.43 -21 8.469 1 98.94 98 ALA A CA 1
ATOM 743 C C . ALA A 1 98 ? -10.336 -20.297 9.273 1 98.94 98 ALA A C 1
ATOM 745 O O . ALA A 1 98 ? -10.539 -19.953 10.438 1 98.94 98 ALA A O 1
ATOM 746 N N . TYR A 1 99 ? -9.188 -20.156 8.711 1 98.81 99 TYR A N 1
ATOM 747 C CA . TYR A 1 99 ? -8.062 -19.484 9.344 1 98.81 99 TYR A CA 1
ATOM 748 C C . TYR A 1 99 ? -8.445 -18.062 9.758 1 98.81 99 TYR A C 1
ATOM 750 O O . TYR A 1 99 ? -8.211 -17.656 10.906 1 98.81 99 TYR A O 1
ATOM 758 N N . TYR A 1 100 ? -9.023 -17.312 8.875 1 98.88 100 TYR A N 1
ATOM 759 C CA . TYR A 1 100 ? -9.375 -15.938 9.188 1 98.88 100 TYR A CA 1
ATOM 760 C C . TYR A 1 100 ? -10.547 -15.875 10.156 1 98.88 100 TYR A C 1
ATOM 762 O O . TYR A 1 100 ? -10.633 -14.953 10.969 1 98.88 100 TYR A O 1
ATOM 770 N N . ALA A 1 101 ? -11.461 -16.844 10.016 1 98.94 101 ALA A N 1
ATOM 771 C CA . ALA A 1 101 ? -12.523 -16.922 11.008 1 98.94 101 ALA A CA 1
ATOM 772 C C . ALA A 1 101 ? -11.953 -17.094 12.414 1 98.94 101 ALA A C 1
ATOM 774 O O . ALA A 1 101 ? -12.438 -16.484 13.367 1 98.94 101 ALA A O 1
ATOM 775 N N . GLU A 1 102 ? -10.977 -17.906 12.477 1 98.88 102 GLU A N 1
ATOM 776 C CA . GLU A 1 102 ? -10.391 -18.25 13.773 1 98.88 102 GLU A CA 1
ATOM 777 C C . GLU A 1 102 ? -9.461 -17.141 14.273 1 98.88 102 GLU A C 1
ATOM 779 O O . GLU A 1 102 ? -9.547 -16.734 15.43 1 98.88 102 GLU A O 1
ATOM 784 N N . HIS A 1 103 ? -8.578 -16.625 13.461 1 98.69 103 HIS A N 1
ATOM 785 C CA . HIS A 1 103 ? -7.488 -15.758 13.906 1 98.69 103 HIS A CA 1
ATOM 786 C C . HIS A 1 103 ? -7.781 -14.297 13.594 1 98.69 103 HIS A C 1
ATOM 788 O O . HIS A 1 103 ? -7.16 -13.398 14.172 1 98.69 103 HIS A O 1
ATOM 794 N N . GLY A 1 104 ? -8.68 -14.031 12.68 1 98.44 104 GLY A N 1
ATOM 795 C CA . GLY A 1 104 ? -8.984 -12.68 12.227 1 98.44 104 GLY A CA 1
ATOM 796 C C . GLY A 1 104 ? -9.336 -11.734 13.367 1 98.44 104 GLY A C 1
ATOM 797 O O . GLY A 1 104 ? -8.844 -10.609 13.414 1 98.44 104 GLY A O 1
ATOM 798 N N . PRO A 1 105 ? -10.25 -12.211 14.281 1 98.62 105 PRO A N 1
ATOM 799 C CA . PRO A 1 105 ? -10.578 -11.344 15.414 1 98.62 105 PRO A CA 1
ATOM 800 C C . PRO A 1 105 ? -9.336 -10.891 16.188 1 98.62 105 PRO A C 1
ATOM 802 O O . PRO A 1 105 ? -9.25 -9.727 16.578 1 98.62 105 PRO A O 1
ATOM 805 N N . GLY A 1 106 ? -8.359 -11.766 16.344 1 98.44 106 GLY A N 1
ATOM 806 C CA . GLY A 1 106 ? -7.109 -11.391 16.969 1 98.44 106 GLY A CA 1
ATOM 807 C C . GLY A 1 106 ? -6.305 -10.391 16.172 1 98.44 106 GLY A C 1
ATOM 808 O O . GLY A 1 106 ? -5.691 -9.477 16.734 1 98.44 106 GLY A O 1
ATOM 809 N N . PHE A 1 107 ? -6.305 -10.523 14.859 1 97.94 107 PHE A N 1
ATOM 810 C CA . PHE A 1 107 ? -5.562 -9.641 13.969 1 97.94 107 PHE A CA 1
ATOM 811 C C . PHE A 1 107 ? -6.148 -8.234 13.984 1 97.94 107 PHE A C 1
ATOM 813 O O . PHE A 1 107 ? -5.473 -7.27 13.617 1 97.94 107 PHE A O 1
ATOM 820 N N . THR A 1 108 ? -7.387 -8.086 14.383 1 96.69 108 THR A N 1
ATOM 821 C CA . THR A 1 108 ? -8.07 -6.801 14.336 1 96.69 108 THR A CA 1
ATOM 822 C C . THR A 1 108 ? -8.062 -6.129 15.703 1 96.69 108 THR A C 1
ATOM 824 O O . THR A 1 108 ? -8.555 -5.008 15.859 1 96.69 108 THR A O 1
ATOM 827 N N . ALA A 1 109 ? -7.535 -6.805 16.672 1 97.31 109 ALA A N 1
ATOM 828 C CA . ALA A 1 109 ? -7.527 -6.273 18.031 1 97.31 109 ALA A CA 1
ATOM 829 C C . ALA A 1 109 ? -6.707 -4.984 18.109 1 97.31 109 ALA A C 1
ATOM 831 O O . ALA A 1 109 ? -5.801 -4.77 17.312 1 97.31 109 ALA A O 1
ATOM 832 N N . ARG A 1 110 ? -7.047 -4.172 19.109 1 96.94 110 ARG A N 1
ATOM 833 C CA . ARG A 1 110 ? -6.281 -2.957 19.359 1 96.94 110 ARG A CA 1
ATOM 834 C C . ARG A 1 110 ? -4.82 -3.283 19.656 1 96.94 110 ARG A C 1
ATOM 836 O O . ARG A 1 110 ? -4.52 -4.289 20.297 1 96.94 110 ARG A O 1
ATOM 843 N N . GLU A 1 111 ? -3.988 -2.439 19.141 1 97.81 111 GLU A N 1
ATOM 844 C CA . GLU A 1 111 ? -2.555 -2.598 19.359 1 97.81 111 GLU A CA 1
ATOM 845 C C . GLU A 1 111 ? -2.004 -1.453 20.219 1 97.81 111 GLU A C 1
ATOM 847 O O . GLU A 1 111 ? -1.853 -0.331 19.719 1 97.81 111 GLU A O 1
ATOM 852 N N . PRO A 1 112 ? -1.686 -1.73 21.453 1 98.12 112 PRO A N 1
ATOM 853 C CA . PRO A 1 112 ? -1.135 -0.664 22.297 1 98.12 112 PRO A CA 1
ATOM 854 C C . PRO A 1 112 ? 0.229 -0.176 21.812 1 98.12 112 PRO A C 1
ATOM 856 O O . PRO A 1 112 ? 1.019 -0.964 21.281 1 98.12 112 PRO A O 1
ATOM 859 N N . LEU A 1 113 ? 0.47 1.043 21.891 1 98.12 113 LEU A N 1
ATOM 860 C CA . LEU A 1 113 ? 1.761 1.67 21.625 1 98.12 113 LEU A CA 1
ATOM 861 C C . LEU A 1 113 ? 2.373 2.219 22.906 1 98.12 113 LEU A C 1
ATOM 863 O O . LEU A 1 113 ? 1.654 2.707 23.781 1 98.12 113 LEU A O 1
ATOM 867 N N . ASP A 1 114 ? 3.688 2.178 23.031 1 96.06 114 ASP A N 1
ATOM 868 C CA . ASP A 1 114 ? 4.379 2.648 24.219 1 96.06 114 ASP A CA 1
ATOM 869 C C . ASP A 1 114 ? 4.559 4.164 24.203 1 96.06 114 ASP A C 1
ATOM 871 O O . ASP A 1 114 ? 5.164 4.707 23.266 1 96.06 114 ASP A O 1
ATOM 875 N N . VAL A 1 115 ? 3.99 4.816 25.172 1 95.75 115 VAL A N 1
ATOM 876 C CA . VAL A 1 115 ? 4.121 6.266 25.281 1 95.75 115 VAL A CA 1
ATOM 877 C C . VAL A 1 115 ? 4.418 6.645 26.734 1 95.75 115 VAL A C 1
ATOM 879 O O . VAL A 1 115 ? 4.117 5.879 27.656 1 95.75 115 VAL A O 1
ATOM 882 N N . GLU A 1 116 ? 5.008 7.82 26.906 1 91.44 116 GLU A N 1
ATOM 883 C CA . GLU A 1 116 ? 5.438 8.258 28.234 1 91.44 116 GLU A CA 1
ATOM 884 C C . GLU A 1 116 ? 4.25 8.695 29.078 1 91.44 116 GLU A C 1
ATOM 886 O O . GLU A 1 116 ? 4.246 8.5 30.297 1 91.44 116 GLU A O 1
ATOM 891 N N . GLU A 1 117 ? 3.281 9.273 28.484 1 94.56 117 GLU A N 1
ATOM 892 C CA . GLU A 1 117 ? 2.111 9.805 29.172 1 94.56 117 GLU A CA 1
ATOM 893 C C . GLU A 1 117 ? 0.822 9.414 28.453 1 94.56 117 GLU A C 1
ATOM 895 O O . GLU A 1 117 ? 0.778 9.367 27.219 1 94.56 117 GLU A O 1
ATOM 900 N N . GLY A 1 118 ? -0.201 9.156 29.312 1 96.69 118 GLY A N 1
ATOM 901 C CA . GLY A 1 118 ? -1.469 8.758 28.719 1 96.69 118 GLY A CA 1
ATOM 902 C C . GLY A 1 118 ? -1.409 7.414 28.031 1 96.69 118 GLY A C 1
ATOM 903 O O . GLY A 1 118 ? -0.743 6.492 28.5 1 96.69 118 GLY A O 1
ATOM 904 N N . GLU A 1 119 ? -2.252 7.328 27.016 1 98.12 119 GLU A N 1
ATOM 905 C CA . GLU A 1 119 ? -2.346 6.082 26.266 1 98.12 119 GLU A CA 1
ATOM 906 C C . GLU A 1 119 ? -2.275 6.336 24.766 1 98.12 119 GLU A C 1
ATOM 908 O O . GLU A 1 119 ? -2.641 7.414 24.281 1 98.12 119 GLU A O 1
ATOM 913 N N . ALA A 1 120 ? -1.773 5.402 24.031 1 98.56 120 ALA A N 1
ATOM 914 C CA . ALA A 1 120 ? -1.834 5.371 22.578 1 98.56 120 ALA A CA 1
ATOM 915 C C . ALA A 1 120 ? -2.043 3.949 22.062 1 98.56 120 ALA A C 1
ATOM 917 O O . ALA A 1 120 ? -1.515 2.992 22.641 1 98.56 120 ALA A O 1
ATOM 918 N N . TYR A 1 121 ? -2.82 3.814 21.094 1 98.69 121 TYR A N 1
ATOM 919 C CA . TYR A 1 121 ? -3.041 2.504 20.484 1 98.69 121 TYR A CA 1
ATOM 920 C C . TYR A 1 121 ? -3.553 2.641 19.062 1 98.69 121 TYR A C 1
ATOM 922 O O . TYR A 1 121 ? -3.996 3.717 18.656 1 98.69 121 TYR A O 1
ATOM 930 N N . LEU A 1 122 ? -3.438 1.609 18.328 1 98.56 122 LEU A N 1
ATOM 931 C CA . LEU A 1 122 ? -4 1.515 16.984 1 98.56 122 LEU A CA 1
ATOM 932 C C . LEU A 1 122 ? -5.352 0.805 17.016 1 98.56 122 LEU A C 1
ATOM 934 O O . LEU A 1 122 ? -5.512 -0.209 17.688 1 98.56 122 LEU A O 1
ATOM 938 N N . VAL A 1 123 ? -6.289 1.37 16.375 1 98.19 123 VAL A N 1
ATOM 939 C CA . VAL A 1 123 ? -7.531 0.683 16.047 1 98.19 123 VAL A CA 1
ATOM 940 C C . VAL A 1 123 ? -7.523 0.284 14.57 1 98.19 123 VAL A C 1
ATOM 942 O O . VAL A 1 123 ? -7.18 1.09 13.703 1 98.19 123 VAL A O 1
ATOM 945 N N . ASN A 1 124 ? -7.848 -0.95 14.305 1 97.94 124 ASN A N 1
ATOM 946 C CA . ASN A 1 124 ? -7.902 -1.456 12.938 1 97.94 124 ASN A CA 1
ATOM 947 C C . ASN A 1 124 ? -9.328 -1.427 12.391 1 97.94 124 ASN A C 1
ATOM 949 O O . ASN A 1 124 ? -10.148 -2.273 12.734 1 97.94 124 ASN A O 1
ATOM 953 N N . GLU A 1 125 ? -9.578 -0.475 11.492 1 98.06 125 GLU A N 1
ATOM 954 C CA . GLU A 1 125 ? -10.922 -0.264 10.961 1 98.06 125 GLU A CA 1
ATOM 955 C C . GLU A 1 125 ? -10.977 -0.562 9.461 1 98.06 125 GLU A C 1
ATOM 957 O O . GLU A 1 125 ? -9.984 -0.384 8.75 1 98.06 125 GLU A O 1
ATOM 962 N N . PRO A 1 126 ? -12.133 -1.079 8.977 1 98.44 126 PRO A N 1
ATOM 963 C CA . PRO A 1 126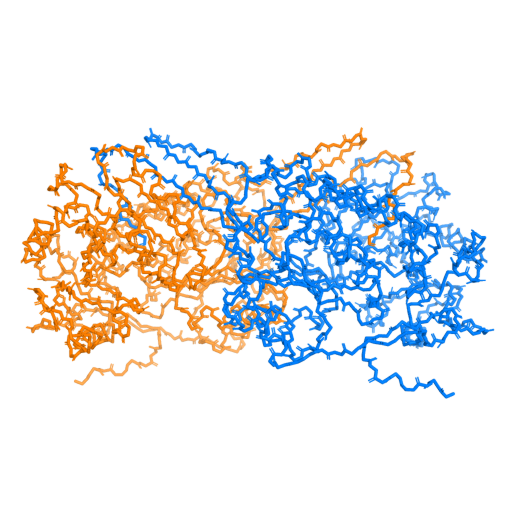 ? -12.258 -1.292 7.535 1 98.44 126 PRO A CA 1
ATOM 964 C C . PRO A 1 126 ? -12.258 0.014 6.746 1 98.44 126 PRO A C 1
ATOM 966 O O . PRO A 1 126 ? -12.57 1.073 7.297 1 98.44 126 PRO A O 1
ATOM 969 N N . LEU A 1 127 ? -11.961 -0.027 5.496 1 98.19 127 LEU A N 1
ATOM 970 C CA . LEU A 1 127 ? -11.906 1.143 4.625 1 98.19 127 LEU A CA 1
ATOM 971 C C . LEU A 1 127 ? -13.258 1.388 3.959 1 98.19 127 LEU A C 1
ATOM 973 O O . LEU A 1 127 ? -13.625 2.535 3.693 1 98.19 127 LEU A O 1
ATOM 977 N N . GLY A 1 128 ? -13.922 0.286 3.574 1 98.44 128 GLY A N 1
ATOM 978 C CA . GLY A 1 128 ? -15.172 0.411 2.836 1 98.44 128 GLY A CA 1
ATOM 979 C C . GLY A 1 128 ? -15.422 -0.75 1.894 1 98.44 128 GLY A C 1
ATOM 980 O O . GLY A 1 128 ? -15.18 -1.906 2.244 1 98.44 128 GLY A O 1
ATOM 981 N N . VAL A 1 129 ? -16 -0.388 0.664 1 98.88 129 VAL A N 1
ATOM 982 C CA . VAL A 1 129 ? -16.234 -1.363 -0.397 1 98.88 129 VAL A CA 1
ATOM 983 C C . VAL A 1 129 ? -14.953 -1.567 -1.202 1 98.88 129 VAL A C 1
ATOM 985 O O . VAL A 1 129 ? -14.328 -0.599 -1.644 1 98.88 129 VAL A O 1
ATOM 988 N N . LEU A 1 130 ? -14.539 -2.791 -1.324 1 98.94 130 LEU A N 1
ATOM 989 C CA . LEU A 1 130 ? -13.328 -3.107 -2.074 1 98.94 130 LEU A CA 1
ATOM 990 C C . LEU A 1 130 ? -13.664 -3.867 -3.354 1 98.94 130 LEU A C 1
ATOM 992 O O . LEU A 1 130 ? -14.617 -4.645 -3.387 1 98.94 130 LEU A O 1
ATOM 996 N N . LEU A 1 131 ? -12.867 -3.613 -4.363 1 98.94 131 LEU A N 1
ATOM 997 C CA . LEU A 1 131 ? -12.977 -4.359 -5.609 1 98.94 131 LEU A CA 1
ATOM 998 C C . LEU A 1 131 ? -11.836 -5.363 -5.75 1 98.94 131 LEU A C 1
ATOM 1000 O O . LEU A 1 131 ? -10.664 -5 -5.605 1 98.94 131 LEU A O 1
ATOM 1004 N N . GLY A 1 132 ? -12.18 -6.59 -5.941 1 98.81 132 GLY A N 1
ATOM 1005 C CA . GLY A 1 132 ? -11.219 -7.613 -6.316 1 98.81 132 GLY A CA 1
ATOM 1006 C C . GLY A 1 132 ? -11.391 -8.109 -7.738 1 98.81 132 GLY A C 1
ATOM 1007 O O . GLY A 1 132 ? -12.477 -8.531 -8.125 1 98.81 132 GLY A O 1
ATOM 1008 N N . VAL A 1 133 ? -10.359 -8.008 -8.547 1 98.81 133 VAL A N 1
ATOM 1009 C CA . VAL A 1 133 ? -10.305 -8.633 -9.867 1 98.81 133 VAL A CA 1
ATOM 1010 C C . VAL A 1 133 ? -9.469 -9.914 -9.805 1 98.81 133 VAL A C 1
ATOM 1012 O O . VAL A 1 133 ? -8.273 -9.867 -9.5 1 98.81 133 VAL A O 1
ATOM 1015 N N . MET A 1 134 ? -10.133 -11.07 -10.078 1 98.5 134 MET A N 1
ATOM 1016 C CA . MET A 1 134 ? -9.539 -12.344 -9.695 1 98.5 134 MET A CA 1
ATOM 1017 C C . MET A 1 134 ? -9.375 -13.25 -10.906 1 98.5 134 MET A C 1
ATOM 1019 O O . MET A 1 134 ? -10.211 -13.234 -11.82 1 98.5 134 MET A O 1
ATOM 1023 N N . PRO A 1 135 ? -8.398 -14.062 -10.945 1 97.69 135 PRO A N 1
ATOM 1024 C CA . PRO A 1 135 ? -8.039 -14.875 -12.109 1 97.69 135 PRO A CA 1
ATOM 1025 C C . PRO A 1 135 ? -8.766 -16.219 -12.133 1 97.69 135 PRO A C 1
ATOM 1027 O O . PRO A 1 135 ? -9.578 -16.5 -11.25 1 97.69 135 PRO A O 1
ATOM 1030 N N . TRP A 1 136 ? -8.414 -16.984 -13.156 1 97.81 136 TRP A N 1
ATOM 1031 C CA . TRP A 1 136 ? -9.164 -18.203 -13.422 1 97.81 136 TRP A CA 1
ATOM 1032 C C . TRP A 1 136 ? -8.422 -19.422 -12.883 1 97.81 136 TRP A C 1
ATOM 1034 O O . TRP A 1 136 ? -9.016 -20.5 -12.727 1 97.81 136 TRP A O 1
ATOM 1044 N N . ASN A 1 137 ? -7.172 -19.312 -12.602 1 97.31 137 ASN A N 1
ATOM 1045 C CA . ASN A 1 137 ? -6.379 -20.531 -12.477 1 97.31 137 ASN A CA 1
ATOM 1046 C C . ASN A 1 137 ? -6.617 -21.219 -11.133 1 97.31 137 ASN A C 1
ATOM 1048 O O . ASN A 1 137 ? -6.387 -22.422 -10.992 1 97.31 137 ASN A O 1
ATOM 1052 N N . PHE A 1 138 ? -6.984 -20.547 -10.125 1 97.81 138 PHE A N 1
ATOM 1053 C CA . PHE A 1 138 ? -7.543 -21.047 -8.875 1 97.81 138 PHE A CA 1
ATOM 1054 C C . PHE A 1 138 ? -8.812 -20.297 -8.508 1 97.81 138 PHE A C 1
ATOM 1056 O O . PHE A 1 138 ? -8.797 -19.438 -7.621 1 97.81 138 PHE A O 1
ATOM 1063 N N . PRO A 1 139 ? -9.875 -20.656 -9.086 1 97.81 139 PRO A N 1
ATOM 1064 C CA . PRO A 1 139 ? -11.086 -19.828 -9.109 1 97.81 139 PRO A CA 1
ATOM 1065 C C . PRO A 1 139 ? -11.672 -19.594 -7.715 1 97.81 139 PRO A C 1
ATOM 1067 O O . PRO A 1 139 ? -12.375 -18.609 -7.484 1 97.81 139 PRO A O 1
ATOM 1070 N N . LEU A 1 140 ? -11.461 -20.516 -6.766 1 98.56 140 LEU A N 1
ATOM 1071 C CA . LEU A 1 140 ? -11.984 -20.328 -5.418 1 98.56 140 LEU A CA 1
ATOM 1072 C C . LEU A 1 140 ? -10.93 -19.719 -4.5 1 98.56 140 LEU A C 1
ATOM 1074 O O . LEU A 1 140 ? -11.18 -18.719 -3.836 1 98.56 140 LEU A O 1
ATOM 1078 N N . TYR A 1 141 ? -9.773 -20.312 -4.574 1 97.88 141 TYR A N 1
ATOM 1079 C CA . TYR A 1 141 ? -8.656 -19.953 -3.707 1 97.88 141 TYR A CA 1
ATOM 1080 C C . TYR A 1 141 ? -8.328 -18.469 -3.826 1 97.88 141 TYR A C 1
ATOM 1082 O O . TYR A 1 141 ? -8.234 -17.766 -2.816 1 97.88 141 TYR A O 1
ATOM 1090 N N . GLN A 1 142 ? -8.156 -17.953 -5.066 1 97.5 142 GLN A N 1
ATOM 1091 C CA . GLN A 1 142 ? -7.738 -16.578 -5.309 1 97.5 142 GLN A CA 1
ATOM 1092 C C . GLN A 1 142 ? -8.766 -15.578 -4.781 1 97.5 142 GLN A C 1
ATOM 1094 O O . GLN A 1 142 ? -8.406 -14.508 -4.281 1 97.5 142 GLN A O 1
ATOM 1099 N N . VAL A 1 143 ? -10.016 -15.945 -4.809 1 98.69 143 VAL A N 1
ATOM 1100 C CA . VAL A 1 143 ? -11.086 -15.047 -4.383 1 98.69 143 VAL A CA 1
ATOM 1101 C C . VAL A 1 143 ? -11.133 -14.992 -2.857 1 98.69 143 VAL A C 1
ATOM 1103 O O . VAL A 1 143 ? -11.219 -13.914 -2.271 1 98.69 143 VAL A O 1
ATOM 1106 N N . VAL A 1 144 ? -11.008 -16.156 -2.203 1 98.75 144 VAL A N 1
ATOM 1107 C CA . VAL A 1 144 ? -11.242 -16.172 -0.762 1 98.75 144 VAL A CA 1
ATOM 1108 C C . VAL A 1 144 ? -10.031 -15.586 -0.037 1 98.75 144 VAL A C 1
ATOM 1110 O O . VAL A 1 144 ? -10.156 -15.062 1.071 1 98.75 144 VAL A O 1
ATOM 1113 N N . ARG A 1 145 ? -8.859 -15.68 -0.663 1 97.56 145 ARG A N 1
ATOM 1114 C CA . ARG A 1 145 ? -7.676 -15.062 -0.071 1 97.56 145 ARG A CA 1
ATOM 1115 C C . ARG A 1 145 ? -7.84 -13.547 0.035 1 97.56 145 ARG A C 1
ATOM 1117 O O . ARG A 1 145 ? -7.285 -12.922 0.938 1 97.56 145 ARG A O 1
ATOM 1124 N N . PHE A 1 146 ? -8.656 -12.977 -0.888 1 98.69 146 PHE A N 1
ATOM 1125 C CA . PHE A 1 146 ? -9.023 -11.57 -0.861 1 98.69 146 PHE A CA 1
ATOM 1126 C C . PHE A 1 146 ? -10.234 -11.336 0.042 1 98.69 146 PHE A C 1
ATOM 1128 O O . PHE A 1 146 ? -10.195 -10.492 0.939 1 98.69 146 PHE A O 1
ATOM 1135 N N . ALA A 1 147 ? -11.242 -12.086 -0.109 1 98.94 147 ALA A N 1
ATOM 1136 C CA . ALA A 1 147 ? -12.523 -11.844 0.542 1 98.94 147 ALA A CA 1
ATOM 1137 C C . ALA A 1 147 ? -12.453 -12.156 2.035 1 98.94 147 ALA A C 1
ATOM 1139 O O . ALA A 1 147 ? -12.977 -11.406 2.859 1 98.94 147 ALA A O 1
ATOM 1140 N N . GLY A 1 148 ? -11.812 -13.25 2.398 1 98.88 148 GLY A N 1
ATOM 1141 C CA . GLY A 1 148 ? -11.789 -13.734 3.77 1 98.88 148 GLY A CA 1
ATOM 1142 C C . GLY A 1 148 ? -11.352 -12.68 4.77 1 98.88 148 GLY A C 1
ATOM 1143 O O . GLY A 1 148 ? -12.133 -12.266 5.629 1 98.88 148 GLY A O 1
ATOM 1144 N N . PRO A 1 149 ? -10.07 -12.227 4.578 1 98.88 149 PRO A N 1
ATOM 1145 C CA . PRO A 1 149 ? -9.57 -11.25 5.547 1 98.88 149 PRO A CA 1
ATOM 1146 C C . PRO A 1 149 ? -10.344 -9.938 5.512 1 98.88 149 PRO A C 1
ATOM 1148 O O . PRO A 1 149 ? -10.555 -9.312 6.555 1 98.88 149 PRO A O 1
ATOM 1151 N N . ASN A 1 150 ? -10.82 -9.516 4.387 1 98.94 150 ASN A N 1
ATOM 1152 C CA . ASN A 1 150 ? -11.453 -8.203 4.258 1 98.94 150 ASN A CA 1
ATOM 1153 C C . ASN A 1 150 ? -12.859 -8.203 4.832 1 98.94 150 ASN A C 1
ATOM 1155 O O . ASN A 1 150 ? -13.281 -7.223 5.449 1 98.94 150 ASN A O 1
ATOM 1159 N N . LEU A 1 151 ? -13.57 -9.336 4.637 1 98.94 151 LEU A N 1
ATOM 1160 C CA . LEU A 1 151 ? -14.898 -9.43 5.223 1 98.94 151 LEU A CA 1
ATOM 1161 C C . LEU A 1 151 ? -14.82 -9.508 6.742 1 98.94 151 LEU A C 1
ATOM 1163 O O . LEU A 1 151 ? -15.609 -8.867 7.445 1 98.94 151 LEU A O 1
ATOM 1167 N N . VAL A 1 152 ? -13.859 -10.266 7.281 1 98.94 152 VAL A N 1
ATOM 1168 C CA . VAL A 1 152 ? -13.695 -10.375 8.727 1 98.94 152 VAL A CA 1
ATOM 1169 C C . VAL A 1 152 ? -13.328 -9.008 9.305 1 98.94 152 VAL A C 1
ATOM 1171 O O . VAL A 1 152 ? -13.805 -8.633 10.383 1 98.94 152 VAL A O 1
ATOM 1174 N N . LEU A 1 153 ? -12.539 -8.258 8.586 1 98.81 153 LEU A N 1
ATOM 1175 C CA . LEU A 1 153 ? -12.133 -6.934 9.031 1 98.81 153 LEU A CA 1
ATOM 1176 C C . LEU A 1 153 ? -13.312 -5.977 9.055 1 98.81 153 LEU A C 1
ATOM 1178 O O . LEU A 1 153 ? -13.336 -5.023 9.836 1 98.81 153 LEU A O 1
ATOM 1182 N N . GLY A 1 154 ? -14.281 -6.188 8.172 1 98.81 154 GLY A N 1
ATOM 1183 C CA . GLY A 1 154 ? -15.484 -5.367 8.156 1 98.81 154 GLY A CA 1
ATOM 1184 C C . GLY A 1 154 ? -15.727 -4.684 6.828 1 98.81 154 GLY A C 1
ATOM 1185 O O . GLY A 1 154 ? -16.703 -3.955 6.668 1 98.81 154 GLY A O 1
ATOM 1186 N N . ASN A 1 155 ? -14.844 -4.855 5.832 1 98.88 155 ASN A N 1
ATOM 1187 C CA . ASN A 1 155 ? -15.086 -4.383 4.477 1 98.88 155 ASN A CA 1
ATOM 1188 C C . ASN A 1 155 ? -16.172 -5.211 3.779 1 98.88 155 ASN A C 1
ATOM 1190 O O . ASN A 1 155 ? -16.438 -6.34 4.184 1 98.88 155 ASN A O 1
ATOM 1194 N N . THR A 1 156 ? -16.797 -4.645 2.781 1 98.88 156 THR A N 1
ATOM 1195 C CA . THR A 1 156 ? -17.547 -5.438 1.812 1 98.88 156 THR A CA 1
ATOM 1196 C C . THR A 1 156 ? -16.766 -5.586 0.512 1 98.88 156 THR A C 1
ATOM 1198 O O . THR A 1 156 ? -15.836 -4.828 0.253 1 98.88 156 THR A O 1
ATOM 1201 N N . VAL A 1 157 ? -17.141 -6.648 -0.257 1 98.81 157 VAL A N 1
ATOM 1202 C CA . VAL A 1 157 ? -16.266 -6.918 -1.396 1 98.81 157 VAL A CA 1
ATOM 1203 C C . VAL A 1 157 ? -17.109 -7.102 -2.656 1 98.81 157 VAL A C 1
ATOM 1205 O O . VAL A 1 157 ? -18.172 -7.734 -2.619 1 98.81 157 VAL A O 1
ATOM 1208 N N . LEU A 1 158 ? -16.719 -6.434 -3.729 1 98.88 158 LEU A N 1
ATOM 1209 C CA . LEU A 1 158 ? -17.109 -6.695 -5.113 1 98.88 158 LEU A CA 1
ATOM 1210 C C . LEU A 1 158 ? -16.031 -7.512 -5.828 1 98.88 158 LEU A C 1
ATOM 1212 O O . LEU A 1 158 ? -14.844 -7.223 -5.707 1 98.88 158 LEU A O 1
ATOM 1216 N N . VAL A 1 159 ? -16.469 -8.555 -6.57 1 98.81 159 VAL A N 1
ATOM 1217 C CA . VAL A 1 159 ? -15.492 -9.422 -7.219 1 98.81 159 VAL A CA 1
ATOM 1218 C C . VAL A 1 159 ? -15.797 -9.523 -8.711 1 98.81 159 VAL A C 1
ATOM 1220 O O . VAL A 1 159 ? -16.891 -9.914 -9.094 1 98.81 159 VAL A O 1
ATOM 1223 N N . LYS A 1 160 ? -14.953 -9.078 -9.5 1 98.62 160 LYS A N 1
ATOM 1224 C CA . LYS A 1 160 ? -14.953 -9.422 -10.922 1 98.62 160 LYS A CA 1
ATOM 1225 C C . LYS A 1 160 ? -14.07 -10.641 -11.188 1 98.62 160 LYS A C 1
ATOM 1227 O O . LYS A 1 160 ? -12.852 -10.523 -11.258 1 98.62 160 LYS A O 1
ATOM 1232 N N . HIS A 1 161 ? -14.656 -11.758 -11.422 1 97.81 161 HIS A N 1
ATOM 1233 C CA . HIS A 1 161 ? -13.969 -13.023 -11.688 1 97.81 161 HIS A CA 1
ATOM 1234 C C . HIS A 1 161 ? -13.625 -13.156 -13.164 1 97.81 161 HIS A C 1
ATOM 1236 O O . HIS A 1 161 ? -14.18 -12.461 -14.008 1 97.81 161 HIS A O 1
ATOM 1242 N N . ALA A 1 162 ? -12.617 -13.945 -13.461 1 97.25 162 ALA A N 1
ATOM 1243 C CA . ALA A 1 162 ? -12.273 -14.234 -14.844 1 97.25 162 ALA A CA 1
ATOM 1244 C C . ALA A 1 162 ? -13.477 -14.758 -15.617 1 97.25 162 ALA A C 1
ATOM 1246 O O . ALA A 1 162 ? -14.273 -15.539 -15.086 1 97.25 162 ALA A O 1
ATOM 1247 N N . GLY A 1 163 ? -13.617 -14.367 -16.828 1 97.44 163 GLY A N 1
ATOM 1248 C CA . GLY A 1 163 ? -14.797 -14.648 -17.641 1 97.44 163 GLY A CA 1
ATOM 1249 C C . GLY A 1 163 ? -15 -16.125 -17.906 1 97.44 163 GLY A C 1
ATOM 1250 O O . GLY A 1 163 ? -16.125 -16.578 -18.109 1 97.44 163 GLY A O 1
ATOM 1251 N N . ILE A 1 164 ? -13.984 -16.938 -17.797 1 97.62 164 ILE A N 1
ATOM 1252 C CA . ILE A 1 164 ? -14.078 -18.344 -18.156 1 97.62 164 ILE A CA 1
ATOM 1253 C C . ILE A 1 164 ? -14.523 -19.172 -16.953 1 97.62 164 ILE A C 1
ATOM 1255 O O . ILE A 1 164 ? -14.727 -20.375 -17.062 1 97.62 164 ILE A O 1
ATOM 1259 N N . CYS A 1 165 ? -14.672 -18.484 -15.742 1 97.94 165 CYS A N 1
ATOM 1260 C CA . CYS A 1 165 ? -15.094 -19.203 -14.547 1 97.94 165 CYS A CA 1
ATOM 1261 C C . CYS A 1 165 ? -16.359 -18.578 -13.969 1 97.94 165 CYS A C 1
ATOM 1263 O O . CYS A 1 165 ? -16.438 -18.297 -12.773 1 97.94 165 CYS A O 1
ATOM 1265 N N . PRO A 1 166 ? -17.344 -18.391 -14.797 1 98.44 166 PRO A N 1
ATOM 1266 C CA . PRO A 1 166 ? -18.531 -17.672 -14.297 1 98.44 166 PRO A CA 1
ATOM 1267 C C . PRO A 1 166 ? -19.344 -18.5 -13.305 1 98.44 166 PRO A C 1
ATOM 1269 O O . PRO A 1 166 ? -19.938 -17.953 -12.383 1 98.44 166 PRO A O 1
ATOM 1272 N N . GLN A 1 167 ? -19.375 -19.781 -13.5 1 98.62 167 GLN A N 1
ATOM 1273 C CA . GLN A 1 167 ? -20.156 -20.609 -12.594 1 98.62 167 GLN A CA 1
ATOM 1274 C C . GLN A 1 167 ? -19.469 -20.734 -11.234 1 98.62 167 GLN A C 1
ATOM 1276 O O . GLN A 1 167 ? -20.141 -20.797 -10.203 1 98.62 167 GLN A O 1
ATOM 1281 N N . SER A 1 168 ? -18.172 -20.812 -11.219 1 98.69 168 SER A N 1
ATOM 1282 C CA . SER A 1 168 ? -17.422 -20.766 -9.961 1 98.69 168 SER A CA 1
ATOM 1283 C C . SER A 1 168 ? -17.688 -19.469 -9.219 1 98.69 168 SER A C 1
ATOM 1285 O O . SER A 1 168 ? -17.844 -19.469 -7.996 1 98.69 168 SER A O 1
ATOM 1287 N N . ALA A 1 169 ? -17.703 -18.375 -9.953 1 98.56 169 ALA A N 1
ATOM 1288 C CA . ALA A 1 169 ? -17.984 -17.062 -9.375 1 98.56 169 ALA A CA 1
ATOM 1289 C C . ALA A 1 169 ? -19.359 -17.047 -8.703 1 98.56 169 ALA A C 1
ATOM 1291 O O . ALA A 1 169 ? -19.484 -16.594 -7.562 1 98.56 169 ALA A O 1
ATOM 1292 N N . LEU A 1 170 ? -20.312 -17.547 -9.398 1 98.62 170 LEU A N 1
ATOM 1293 C CA . LEU A 1 170 ? -21.672 -17.562 -8.867 1 98.62 170 LEU A CA 1
ATOM 1294 C C . LEU A 1 170 ? -21.781 -18.516 -7.688 1 98.62 170 LEU A C 1
ATOM 1296 O O . LEU A 1 170 ? -22.531 -18.266 -6.738 1 98.62 170 LEU A O 1
ATOM 1300 N N . ALA A 1 171 ? -21.062 -19.656 -7.797 1 98.75 171 ALA A N 1
ATOM 1301 C CA . ALA A 1 171 ? -21.078 -20.609 -6.695 1 98.75 171 ALA A CA 1
ATOM 1302 C C . ALA A 1 171 ? -20.562 -19.984 -5.406 1 98.75 171 ALA A C 1
ATOM 1304 O O . ALA A 1 171 ? -21.094 -20.25 -4.324 1 98.75 171 ALA A O 1
ATOM 1305 N N . LEU A 1 172 ? -19.531 -19.172 -5.449 1 98.75 172 LEU A N 1
ATOM 1306 C CA . LEU A 1 172 ? -19.016 -18.469 -4.281 1 98.75 172 LEU A CA 1
ATOM 1307 C C . LEU A 1 172 ? -20.062 -17.516 -3.707 1 98.75 172 LEU A C 1
ATOM 1309 O O . LEU A 1 172 ? -20.25 -17.469 -2.49 1 98.75 172 LEU A O 1
ATOM 1313 N N . GLU A 1 173 ? -20.672 -16.766 -4.574 1 98.69 173 GLU A N 1
ATOM 1314 C CA . GLU A 1 173 ? -21.703 -15.844 -4.117 1 98.69 173 GLU A CA 1
ATOM 1315 C C . GLU A 1 173 ? -22.812 -16.578 -3.393 1 98.69 173 GLU A C 1
ATOM 1317 O O . GLU A 1 173 ? -23.312 -16.109 -2.363 1 98.69 173 GLU A O 1
ATOM 1322 N N . VAL A 1 174 ? -23.234 -17.734 -3.945 1 98.75 174 VAL A N 1
ATOM 1323 C CA . VAL A 1 174 ? -24.281 -18.562 -3.346 1 98.75 174 VAL A CA 1
ATOM 1324 C C . VAL A 1 174 ? -23.828 -19.062 -1.976 1 98.75 174 VAL A C 1
ATOM 1326 O O . VAL A 1 174 ? -24.609 -19.094 -1.029 1 98.75 174 VAL A O 1
ATOM 1329 N N . LEU A 1 175 ? -22.531 -19.5 -1.861 1 98.88 175 LEU A N 1
ATOM 1330 C CA . LEU A 1 175 ? -22 -19.938 -0.581 1 98.88 175 LEU A CA 1
ATOM 1331 C C . LEU A 1 175 ? -22.141 -18.859 0.478 1 98.88 175 LEU A C 1
ATOM 1333 O O . LEU A 1 175 ? -22.578 -19.125 1.6 1 98.88 175 LEU A O 1
ATOM 1337 N N . PHE A 1 176 ? -21.781 -17.625 0.145 1 98.88 176 PHE A N 1
ATOM 1338 C CA . PHE A 1 176 ? -21.891 -16.516 1.096 1 98.88 176 PHE A CA 1
ATOM 1339 C C . PHE A 1 176 ? -23.344 -16.234 1.447 1 98.88 176 PHE A C 1
ATOM 1341 O O . PHE A 1 176 ? -23.672 -16.016 2.613 1 98.88 176 PHE A O 1
ATOM 1348 N N . ARG A 1 177 ? -24.188 -16.281 0.453 1 98.62 177 ARG A N 1
ATOM 1349 C CA . ARG A 1 177 ? -25.609 -16.078 0.695 1 98.62 177 ARG A CA 1
ATOM 1350 C C . ARG A 1 177 ? -26.172 -17.156 1.624 1 98.62 177 ARG A C 1
ATOM 1352 O O . ARG A 1 177 ? -26.875 -16.859 2.592 1 98.62 177 ARG A O 1
ATOM 1359 N N . ASP A 1 178 ? -25.812 -18.406 1.304 1 98.81 178 ASP A N 1
ATOM 1360 C CA . ASP A 1 178 ? -26.312 -19.531 2.084 1 98.81 178 ASP A CA 1
ATOM 1361 C C . ASP A 1 178 ? -25.781 -19.5 3.512 1 98.81 178 ASP A C 1
ATOM 1363 O O . ASP A 1 178 ? -26.422 -20 4.438 1 98.81 178 ASP A O 1
ATOM 1367 N N . ALA A 1 179 ? -24.609 -18.922 3.684 1 98.75 179 ALA A N 1
ATOM 1368 C CA . ALA A 1 179 ? -24.016 -18.766 5.016 1 98.75 179 ALA A CA 1
ATOM 1369 C C . ALA A 1 179 ? -24.703 -17.656 5.793 1 98.75 179 ALA A C 1
ATOM 1371 O O . ALA A 1 179 ? -24.469 -17.484 6.992 1 98.75 179 ALA A O 1
ATOM 1372 N N . GLY A 1 180 ? -25.5 -16.828 5.109 1 98.44 180 GLY A N 1
ATOM 1373 C CA . GLY A 1 180 ? -26.25 -15.789 5.785 1 98.44 180 GLY A CA 1
ATOM 1374 C C . GLY A 1 180 ? -25.688 -14.398 5.559 1 98.44 180 GLY A C 1
ATOM 1375 O O . GLY A 1 180 ? -26.047 -13.461 6.273 1 98.44 180 GLY A O 1
ATOM 1376 N N . ALA A 1 181 ? -24.828 -14.273 4.625 1 98.69 181 ALA A N 1
ATOM 1377 C CA . ALA A 1 181 ? -24.297 -12.938 4.348 1 98.69 181 ALA A CA 1
ATOM 1378 C C . ALA A 1 181 ? -25.391 -12.008 3.852 1 98.69 181 ALA A C 1
ATOM 1380 O O . ALA A 1 181 ? -26.141 -12.344 2.932 1 98.69 181 ALA A O 1
ATOM 1381 N N . PRO A 1 182 ? -25.5 -10.805 4.457 1 98.56 182 PRO A N 1
ATOM 1382 C CA . PRO A 1 182 ? -26.453 -9.836 3.916 1 98.56 182 PRO A CA 1
ATOM 1383 C C . PRO A 1 182 ? -26.156 -9.477 2.461 1 98.56 182 PRO A C 1
ATOM 1385 O O . PRO A 1 182 ? -25.016 -9.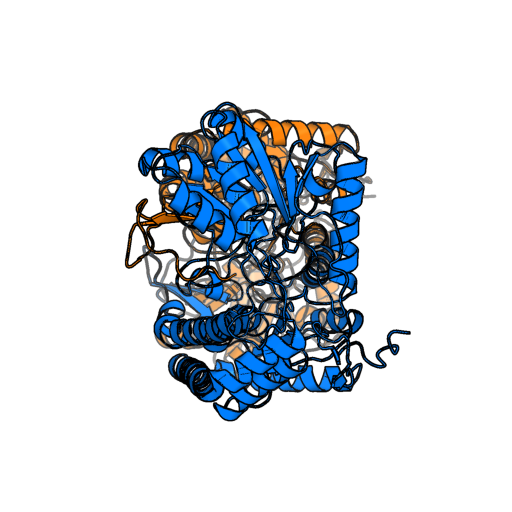547 2.021 1 98.56 182 PRO A O 1
ATOM 1388 N N . GLU A 1 183 ? -27.219 -9.094 1.77 1 98.38 183 GLU A N 1
ATOM 1389 C CA . GLU A 1 183 ? -27.047 -8.625 0.398 1 98.38 183 GLU A CA 1
ATOM 1390 C C . GLU A 1 183 ? -26.047 -7.473 0.332 1 98.38 183 GLU A C 1
ATOM 1392 O O . GLU A 1 183 ? -26.094 -6.547 1.145 1 98.38 183 GLU A O 1
ATOM 1397 N N . GLY A 1 184 ? -25.078 -7.566 -0.538 1 98.69 184 GLY A N 1
ATOM 1398 C CA . GLY A 1 184 ? -24.125 -6.488 -0.752 1 98.69 184 GLY A CA 1
ATOM 1399 C C . GLY A 1 184 ? -22.797 -6.719 -0.047 1 98.69 184 GLY A C 1
ATOM 1400 O O . GLY A 1 184 ? -21.812 -6.035 -0.333 1 98.69 184 GLY A O 1
ATOM 1401 N N . VAL A 1 185 ? -22.703 -7.617 0.913 1 98.88 185 VAL A N 1
ATOM 1402 C CA . VAL A 1 185 ? -21.469 -7.879 1.65 1 98.88 185 VAL A CA 1
ATOM 1403 C C . VAL A 1 185 ? -20.453 -8.57 0.741 1 98.88 185 VAL A C 1
ATOM 1405 O O . VAL A 1 185 ? -19.266 -8.242 0.76 1 98.88 185 VAL A O 1
ATOM 1408 N N . TYR A 1 186 ? -20.906 -9.516 -0.03 1 98.94 186 TYR A N 1
ATOM 1409 C CA . TYR A 1 186 ? -20.172 -10.172 -1.107 1 98.94 186 TYR A CA 1
ATOM 1410 C C . TYR A 1 186 ? -20.984 -10.164 -2.402 1 98.94 186 TYR A C 1
ATOM 1412 O O . TYR A 1 186 ? -22.094 -10.672 -2.449 1 98.94 186 TYR A O 1
ATOM 1420 N N . THR A 1 187 ? -20.375 -9.586 -3.455 1 98.81 187 THR A N 1
ATOM 1421 C CA . THR A 1 187 ? -21.094 -9.5 -4.719 1 98.81 187 THR A CA 1
ATOM 1422 C C . THR A 1 187 ? -20.188 -9.859 -5.891 1 98.81 187 THR A C 1
ATOM 1424 O O . THR A 1 187 ? -19.094 -9.305 -6.02 1 98.81 187 THR A O 1
ATOM 1427 N N . ASN A 1 188 ? -20.594 -10.797 -6.711 1 98.56 188 ASN A N 1
ATOM 1428 C CA . ASN A 1 188 ? -19.922 -11.07 -7.977 1 98.56 188 ASN A CA 1
ATOM 1429 C C . ASN A 1 188 ? -20.359 -10.102 -9.07 1 98.56 188 ASN A C 1
ATOM 1431 O O . ASN A 1 188 ? -21.547 -9.766 -9.164 1 98.56 188 ASN A O 1
ATOM 1435 N N . LEU A 1 189 ? -19.406 -9.695 -9.883 1 98.38 189 LEU A N 1
ATOM 1436 C CA . LEU A 1 189 ? -19.688 -8.758 -10.961 1 98.38 189 LEU A CA 1
ATOM 1437 C C . LEU A 1 189 ? -19.297 -9.352 -12.312 1 98.38 189 LEU A C 1
ATOM 1439 O O . LEU A 1 189 ? -18.125 -9.656 -12.555 1 98.38 189 LEU A O 1
ATOM 1443 N N . PHE A 1 190 ? -20.25 -9.539 -13.266 1 98.31 190 PHE A N 1
ATOM 1444 C CA . PHE A 1 190 ? -19.969 -9.805 -14.664 1 98.31 190 PHE A CA 1
ATOM 1445 C C . PHE A 1 190 ? -19.891 -8.5 -15.461 1 98.31 190 PHE A C 1
ATOM 1447 O O . PHE A 1 190 ? -20.844 -8.109 -16.125 1 98.31 190 PHE A O 1
ATOM 1454 N N . VAL A 1 191 ? -18.75 -7.855 -15.391 1 98.19 191 VAL A N 1
ATOM 1455 C CA . VAL A 1 191 ? -18.609 -6.527 -15.977 1 98.19 191 VAL A CA 1
ATOM 1456 C C . VAL A 1 191 ? -17.375 -6.484 -16.875 1 98.19 191 VAL A C 1
ATOM 1458 O O . VAL A 1 191 ? -16.453 -7.293 -16.719 1 98.19 191 VAL A O 1
ATOM 1461 N N . SER A 1 192 ? -17.359 -5.566 -17.781 1 95.5 192 SER A N 1
ATOM 1462 C CA . SER A 1 192 ? -16.25 -5.363 -18.703 1 95.5 192 SER A CA 1
ATOM 1463 C C . SER A 1 192 ? -15.102 -4.609 -18.016 1 95.5 192 SER A C 1
ATOM 1465 O O . SER A 1 192 ? -15.25 -4.121 -16.906 1 95.5 192 SER A O 1
ATOM 1467 N N . HIS A 1 193 ? -14.023 -4.531 -18.719 1 91.56 193 HIS A N 1
ATOM 1468 C CA . HIS A 1 193 ? -12.875 -3.773 -18.234 1 91.56 193 HIS A CA 1
ATOM 1469 C C . HIS A 1 193 ? -13.219 -2.297 -18.062 1 91.56 193 HIS A C 1
ATOM 1471 O O . HIS A 1 193 ? -12.75 -1.644 -17.141 1 91.56 193 HIS A O 1
ATOM 1477 N N . ASP A 1 194 ? -13.961 -1.77 -18.969 1 93.31 194 ASP A N 1
ATOM 1478 C CA . ASP A 1 194 ? -14.375 -0.371 -18.891 1 93.31 194 ASP A CA 1
ATOM 1479 C C . ASP A 1 194 ? -15.188 -0.111 -17.625 1 93.31 194 ASP A C 1
ATOM 1481 O O . ASP A 1 194 ? -15.039 0.928 -16.984 1 93.31 194 ASP A O 1
ATOM 1485 N N . GLU A 1 195 ? -16.031 -1.05 -17.406 1 96.5 195 GLU A N 1
ATOM 1486 C CA . GLU A 1 195 ? -16.844 -0.902 -16.188 1 96.5 195 GLU A CA 1
ATOM 1487 C C . GLU A 1 195 ? -15.977 -0.99 -14.938 1 96.5 195 GLU A C 1
ATOM 1489 O O . GLU A 1 195 ? -16.266 -0.332 -13.938 1 96.5 195 GLU A O 1
ATOM 1494 N N . ILE A 1 196 ? -14.945 -1.775 -14.9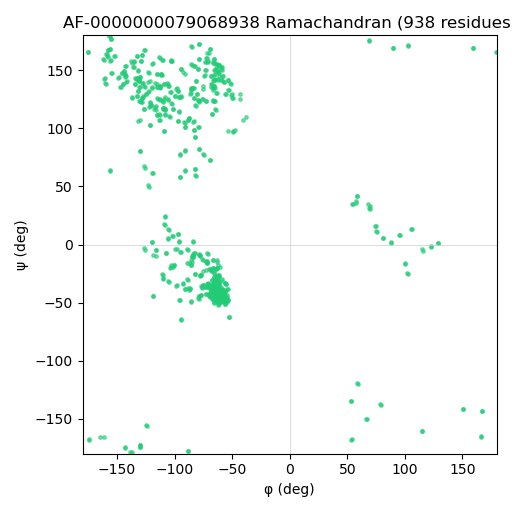69 1 97.81 196 ILE A N 1
ATOM 1495 C CA . ILE A 1 196 ? -14.016 -1.86 -13.852 1 97.81 196 ILE A CA 1
ATOM 1496 C C . ILE A 1 196 ? -13.422 -0.481 -13.562 1 97.81 196 ILE A C 1
ATOM 1498 O O . ILE A 1 196 ? -13.344 -0.063 -12.398 1 97.81 196 ILE A O 1
ATOM 1502 N N . SER A 1 197 ? -13 0.192 -14.594 1 97.19 197 SER A N 1
ATOM 1503 C CA . SER A 1 197 ? -12.469 1.54 -14.43 1 97.19 197 SER A CA 1
ATOM 1504 C C . SER A 1 197 ? -13.5 2.473 -13.805 1 97.19 197 SER A C 1
ATOM 1506 O O . SER A 1 197 ? -13.172 3.25 -12.898 1 97.19 197 SER A O 1
ATOM 1508 N N . ARG A 1 198 ? -14.688 2.383 -14.273 1 97.56 198 ARG A N 1
ATOM 1509 C CA . ARG A 1 198 ? -15.766 3.213 -13.734 1 97.56 198 ARG A CA 1
ATOM 1510 C C . ARG A 1 198 ? -16.031 2.883 -12.273 1 97.56 198 ARG A C 1
ATOM 1512 O O . ARG A 1 198 ? -16.297 3.777 -11.469 1 97.56 198 ARG A O 1
ATOM 1519 N N . ILE A 1 199 ? -16.031 1.613 -11.969 1 98.69 199 ILE A N 1
ATOM 1520 C CA . ILE A 1 199 ? -16.25 1.153 -10.602 1 98.69 199 ILE A CA 1
ATOM 1521 C C . ILE A 1 199 ? -15.172 1.729 -9.688 1 98.69 199 ILE A C 1
ATOM 1523 O O . ILE A 1 199 ? -15.477 2.236 -8.609 1 98.69 199 ILE A O 1
ATOM 1527 N N . ILE A 1 200 ? -13.898 1.719 -10.102 1 98.69 200 ILE A N 1
ATOM 1528 C CA . ILE A 1 200 ? -12.805 2.258 -9.305 1 98.69 200 ILE A CA 1
ATOM 1529 C C . ILE A 1 200 ? -12.969 3.768 -9.148 1 98.69 200 ILE A C 1
ATOM 1531 O O . ILE A 1 200 ? -12.656 4.328 -8.102 1 98.69 200 ILE A O 1
ATOM 1535 N N . ASP A 1 201 ? -13.523 4.422 -10.172 1 97.94 201 ASP A N 1
ATOM 1536 C CA . ASP A 1 201 ? -13.734 5.867 -10.133 1 97.94 201 ASP A CA 1
ATOM 1537 C C . ASP A 1 201 ? -14.812 6.234 -9.117 1 97.94 201 ASP A C 1
ATOM 1539 O O . ASP A 1 201 ? -14.867 7.375 -8.656 1 97.94 201 ASP A O 1
ATOM 1543 N N . SER A 1 202 ? -15.672 5.277 -8.789 1 98.06 202 SER A N 1
ATOM 1544 C CA . SER A 1 202 ? -16.766 5.543 -7.855 1 98.06 202 SER A CA 1
ATOM 1545 C C . SER A 1 202 ? -16.25 5.844 -6.457 1 98.06 202 SER A C 1
ATOM 1547 O O . SER A 1 202 ? -15.367 5.141 -5.953 1 98.06 202 SER A O 1
ATOM 1549 N N . PRO A 1 203 ? -16.797 6.871 -5.77 1 96.31 203 PRO A N 1
ATOM 1550 C CA . PRO A 1 203 ? -16.391 7.16 -4.391 1 96.31 203 PRO A CA 1
ATOM 1551 C C . PRO A 1 203 ? -16.797 6.066 -3.41 1 96.31 203 PRO A C 1
ATOM 1553 O O . PRO A 1 203 ? -16.328 6.047 -2.27 1 96.31 203 PRO A O 1
ATOM 1556 N N . VAL A 1 204 ? -17.672 5.168 -3.861 1 97.25 204 VAL A N 1
ATOM 1557 C CA . VAL A 1 204 ? -18.141 4.082 -3.008 1 97.25 204 VAL A CA 1
ATOM 1558 C C . VAL A 1 204 ? -17.016 3.078 -2.791 1 97.25 204 VAL A C 1
ATOM 1560 O O . VAL A 1 204 ? -16.859 2.521 -1.701 1 97.25 204 VAL A O 1
ATOM 1563 N N . VAL A 1 205 ? -16.219 2.889 -3.826 1 98.75 205 VAL A N 1
ATOM 1564 C CA . VAL A 1 205 ? -15.125 1.924 -3.775 1 98.75 205 VAL A CA 1
ATOM 1565 C C . VAL A 1 205 ? -13.891 2.574 -3.162 1 98.75 205 VAL A C 1
ATOM 1567 O O . VAL A 1 205 ? -13.516 3.691 -3.533 1 98.75 205 VAL A O 1
ATOM 1570 N N . LYS A 1 206 ? -13.242 1.84 -2.24 1 98.75 206 LYS A N 1
ATOM 1571 C CA . LYS A 1 206 ? -12.195 2.477 -1.451 1 98.75 206 LYS A CA 1
ATOM 1572 C C . LYS A 1 206 ? -10.836 1.835 -1.725 1 98.75 206 LYS A C 1
ATOM 1574 O O . LYS A 1 206 ? -9.805 2.312 -1.24 1 98.75 206 LYS A O 1
ATOM 1579 N N . GLY A 1 207 ? -10.742 0.826 -2.467 1 98.69 207 GLY A N 1
ATOM 1580 C CA . GLY A 1 207 ? -9.516 0.122 -2.811 1 98.69 207 GLY A CA 1
ATOM 1581 C C . GLY A 1 207 ? -9.727 -0.985 -3.826 1 98.69 207 GLY A C 1
ATOM 1582 O O . GLY A 1 207 ? -10.859 -1.373 -4.102 1 98.69 207 GLY A O 1
ATOM 1583 N N . ALA A 1 208 ? -8.648 -1.455 -4.379 1 98.88 208 ALA A N 1
ATOM 1584 C CA . ALA A 1 208 ? -8.758 -2.48 -5.414 1 98.88 208 ALA A CA 1
ATOM 1585 C C . ALA A 1 208 ? -7.602 -3.473 -5.324 1 98.88 208 ALA A C 1
ATOM 1587 O O . ALA A 1 208 ? -6.461 -3.086 -5.066 1 98.88 208 ALA A O 1
ATOM 1588 N N . SER A 1 209 ? -7.895 -4.719 -5.48 1 98.81 209 SER A N 1
ATOM 1589 C CA . SER A 1 209 ? -6.914 -5.797 -5.57 1 98.81 209 SER A CA 1
ATOM 1590 C C . SER A 1 209 ? -7.023 -6.531 -6.902 1 98.81 209 SER A C 1
ATOM 1592 O O . SER A 1 209 ? -8.125 -6.773 -7.398 1 98.81 209 SER A O 1
ATOM 1594 N N . LEU A 1 210 ? -5.91 -6.789 -7.516 1 98.75 210 LEU A N 1
ATOM 1595 C CA . LEU A 1 210 ? -5.902 -7.531 -8.773 1 98.75 210 LEU A CA 1
ATOM 1596 C C . LEU A 1 210 ? -4.891 -8.672 -8.727 1 98.75 210 LEU A C 1
ATOM 1598 O O . LEU A 1 210 ? -3.73 -8.461 -8.367 1 98.75 210 LEU A O 1
ATOM 1602 N N . THR A 1 211 ? -5.289 -9.805 -8.938 1 98.31 211 THR A N 1
ATOM 1603 C CA . THR A 1 211 ? -4.445 -10.945 -9.258 1 98.31 211 THR A CA 1
ATOM 1604 C C . THR A 1 211 ? -4.605 -11.352 -10.719 1 98.31 211 THR A C 1
ATOM 1606 O O . THR A 1 211 ? -5.715 -11.656 -11.164 1 98.31 211 THR A O 1
ATOM 1609 N N . GLY A 1 212 ? -3.592 -11.25 -11.469 1 96.69 212 GLY A N 1
ATOM 1610 C CA . GLY A 1 212 ? -3.709 -11.555 -12.883 1 96.69 212 GLY A CA 1
ATOM 1611 C C . GLY A 1 212 ? -2.516 -11.094 -13.695 1 96.69 212 GLY A C 1
ATOM 1612 O O . GLY A 1 212 ? -1.371 -11.211 -13.25 1 96.69 212 GLY A O 1
ATOM 1613 N N . SER A 1 213 ? -2.801 -10.617 -14.945 1 95.06 213 SER A N 1
ATOM 1614 C CA . SER A 1 213 ? -1.738 -10.227 -15.867 1 95.06 213 SER A CA 1
ATOM 1615 C C . SER A 1 213 ? -1.182 -8.852 -15.523 1 95.06 213 SER A C 1
ATOM 1617 O O . SER A 1 213 ? -1.853 -8.055 -14.867 1 95.06 213 SER A O 1
ATOM 1619 N N . GLU A 1 214 ? 0.011 -8.617 -16.016 1 95.44 214 GLU A N 1
ATOM 1620 C CA . GLU A 1 214 ? 0.65 -7.32 -15.82 1 95.44 214 GLU A CA 1
ATOM 1621 C C . GLU A 1 214 ? -0.189 -6.199 -16.422 1 95.44 214 GLU A C 1
ATOM 1623 O O . GLU A 1 214 ? -0.333 -5.133 -15.82 1 95.44 214 GLU A O 1
ATOM 1628 N N . ARG A 1 215 ? -0.695 -6.465 -17.578 1 95.81 215 ARG A N 1
ATOM 1629 C CA . ARG A 1 215 ? -1.479 -5.441 -18.266 1 95.81 215 ARG A CA 1
ATOM 1630 C C . ARG A 1 215 ? -2.701 -5.043 -17.438 1 95.81 215 ARG A C 1
ATOM 1632 O O . ARG A 1 215 ? -2.961 -3.855 -17.234 1 95.81 215 ARG A O 1
ATOM 1639 N N . ALA A 1 216 ? -3.426 -6.043 -16.984 1 96.69 216 ALA A N 1
ATOM 1640 C CA . ALA A 1 216 ? -4.602 -5.777 -16.156 1 96.69 216 ALA A CA 1
ATOM 1641 C C . ALA A 1 216 ? -4.215 -5.117 -14.844 1 96.69 216 ALA A C 1
ATOM 1643 O O . ALA A 1 216 ? -4.883 -4.188 -14.383 1 96.69 216 ALA A O 1
ATOM 1644 N N . GLY A 1 217 ? -3.152 -5.617 -14.219 1 97.94 217 GLY A N 1
ATOM 1645 C CA . GLY A 1 217 ? -2.668 -5.027 -12.984 1 97.94 217 GLY A CA 1
ATOM 1646 C C . GLY A 1 217 ? -2.314 -3.559 -13.125 1 97.94 217 GLY A C 1
ATOM 1647 O O . GLY A 1 217 ? -2.689 -2.742 -12.281 1 97.94 217 GLY A O 1
ATOM 1648 N N . ALA A 1 218 ? -1.623 -3.238 -14.219 1 97.94 218 ALA A N 1
ATOM 1649 C CA . ALA A 1 218 ? -1.228 -1.856 -14.484 1 97.94 218 ALA A CA 1
ATOM 1650 C C . ALA A 1 218 ? -2.449 -0.954 -14.625 1 97.94 218 ALA A C 1
ATOM 1652 O O . ALA A 1 218 ? -2.475 0.156 -14.086 1 97.94 218 ALA A O 1
ATOM 1653 N N . GLN A 1 219 ? -3.443 -1.421 -15.273 1 98.12 219 GLN A N 1
ATOM 1654 C CA . GLN A 1 219 ? -4.645 -0.629 -15.508 1 98.12 219 GLN A CA 1
ATOM 1655 C C . GLN A 1 219 ? -5.395 -0.372 -14.203 1 98.12 219 GLN A C 1
ATOM 1657 O O . GLN A 1 219 ? -5.824 0.753 -13.938 1 98.12 219 GLN A O 1
ATOM 1662 N N . VAL A 1 220 ? -5.562 -1.409 -13.43 1 98.56 220 VAL A N 1
ATOM 1663 C CA . VAL A 1 220 ? -6.285 -1.302 -12.172 1 98.56 220 VAL A CA 1
ATOM 1664 C C . VAL A 1 220 ? -5.531 -0.379 -11.219 1 98.56 220 VAL A C 1
ATOM 1666 O O . VAL A 1 220 ? -6.121 0.525 -10.617 1 98.56 220 VAL A O 1
ATOM 1669 N N . ALA A 1 221 ? -4.23 -0.582 -11.102 1 98.75 221 ALA A N 1
ATOM 1670 C CA . ALA A 1 221 ? -3.426 0.207 -10.172 1 98.75 221 ALA A CA 1
ATOM 1671 C C . ALA A 1 221 ? -3.32 1.658 -10.633 1 98.75 221 ALA A C 1
ATOM 1673 O O . ALA A 1 221 ? -3.287 2.576 -9.812 1 98.75 221 ALA A O 1
ATOM 1674 N N . GLU A 1 222 ? -3.199 1.838 -11.953 1 98.69 222 GLU A N 1
ATOM 1675 C CA . GLU A 1 222 ? -3.201 3.191 -12.5 1 98.69 222 GLU A CA 1
ATOM 1676 C C . GLU A 1 222 ? -4.469 3.945 -12.109 1 98.69 222 GLU A C 1
ATOM 1678 O O . GLU A 1 222 ? -4.398 5.086 -11.648 1 98.69 222 GLU A O 1
ATOM 1683 N N . ARG A 1 223 ? -5.594 3.277 -12.297 1 98.62 223 ARG A N 1
ATOM 1684 C CA . ARG A 1 223 ? -6.879 3.916 -12.016 1 98.62 223 ARG A CA 1
ATOM 1685 C C . ARG A 1 223 ? -7.066 4.129 -10.516 1 98.62 223 ARG A C 1
ATOM 1687 O O . ARG A 1 223 ? -7.613 5.148 -10.086 1 98.62 223 ARG A O 1
ATOM 1694 N N . ALA A 1 224 ? -6.699 3.129 -9.727 1 98.75 224 ALA A N 1
ATOM 1695 C CA . ALA A 1 224 ? -6.754 3.279 -8.273 1 98.75 224 ALA A CA 1
ATOM 1696 C C . ALA A 1 224 ? -5.906 4.461 -7.812 1 98.75 224 ALA A C 1
ATOM 1698 O O . ALA A 1 224 ? -6.355 5.277 -7 1 98.75 224 ALA A O 1
ATOM 1699 N N . GLY A 1 225 ? -4.66 4.551 -8.344 1 98.44 225 GLY A N 1
ATOM 1700 C CA . GLY A 1 225 ? -3.777 5.656 -8.008 1 98.44 225 GLY A CA 1
ATOM 1701 C C . GLY A 1 225 ? -4.363 7.012 -8.352 1 98.44 225 GLY A C 1
ATOM 1702 O O . GLY A 1 225 ? -4.336 7.93 -7.527 1 98.44 225 GLY A O 1
ATOM 1703 N N . ARG A 1 226 ? -4.938 7.141 -9.516 1 97.88 226 ARG A N 1
ATOM 1704 C CA . ARG A 1 226 ? -5.566 8.383 -9.953 1 97.88 226 ARG A CA 1
ATOM 1705 C C . ARG A 1 226 ? -6.641 8.836 -8.969 1 97.88 226 ARG A C 1
ATOM 1707 O O . ARG A 1 226 ? -6.844 10.031 -8.773 1 97.88 226 ARG A O 1
ATOM 1714 N N . ASN A 1 227 ? -7.273 7.84 -8.375 1 98.12 227 ASN A N 1
ATOM 1715 C CA . ASN A 1 227 ? -8.359 8.117 -7.445 1 98.12 227 ASN A CA 1
ATOM 1716 C C . ASN A 1 227 ? -7.883 8.102 -5.996 1 98.12 227 ASN A C 1
ATOM 1718 O O . ASN A 1 227 ? -8.695 8.109 -5.066 1 98.12 227 ASN A O 1
ATOM 1722 N N . MET A 1 228 ? -6.586 8.039 -5.75 1 97.31 228 MET A N 1
ATOM 1723 C CA . MET A 1 228 ? -5.977 8.055 -4.426 1 97.31 228 MET A CA 1
ATOM 1724 C C . MET A 1 228 ? -6.5 6.898 -3.574 1 97.31 228 MET A C 1
ATOM 1726 O O . MET A 1 228 ? -6.859 7.09 -2.412 1 97.31 228 MET A O 1
ATOM 1730 N N . LYS A 1 229 ? -6.613 5.73 -4.199 1 98.62 229 LYS A N 1
ATOM 1731 C CA . LYS A 1 229 ? -7.043 4.508 -3.525 1 98.62 229 LYS A CA 1
ATOM 1732 C C . LYS A 1 229 ? -5.91 3.49 -3.457 1 98.62 229 LYS A C 1
ATOM 1734 O O . LYS A 1 229 ? -5.16 3.322 -4.422 1 98.62 229 LYS A O 1
ATOM 1739 N N . PRO A 1 230 ? -5.754 2.848 -2.271 1 98.62 230 PRO A N 1
ATOM 1740 C CA . PRO A 1 230 ? -4.754 1.78 -2.225 1 98.62 230 PRO A CA 1
ATOM 1741 C C . PRO A 1 230 ? -5.082 0.621 -3.162 1 98.62 230 PRO A C 1
ATOM 1743 O O . PRO A 1 230 ? -6.258 0.346 -3.42 1 98.62 230 PRO A O 1
ATOM 1746 N N . SER A 1 231 ? -4.043 -0.009 -3.666 1 98.75 231 SER A N 1
ATOM 1747 C CA . SER A 1 231 ? -4.195 -1.2 -4.496 1 98.75 231 SER A CA 1
ATOM 1748 C C . SER A 1 231 ? -3.195 -2.281 -4.098 1 98.75 231 SER A C 1
ATOM 1750 O O . SER A 1 231 ? -2.188 -1.995 -3.447 1 98.75 231 SER A O 1
ATOM 1752 N N . LEU A 1 232 ? -3.518 -3.502 -4.324 1 98.75 232 LEU A N 1
ATOM 1753 C CA . LEU A 1 232 ? -2.678 -4.684 -4.148 1 98.75 232 LEU A CA 1
ATOM 1754 C C . LEU A 1 232 ? -2.598 -5.488 -5.438 1 98.75 232 LEU A C 1
ATOM 1756 O O . LEU A 1 232 ? -3.623 -5.773 -6.062 1 98.75 232 LEU A O 1
ATOM 1760 N N . LEU A 1 233 ? -1.363 -5.805 -5.84 1 98.75 233 LEU A N 1
ATOM 1761 C CA . LEU A 1 233 ? -1.16 -6.508 -7.102 1 98.75 233 LEU A CA 1
ATOM 1762 C C . LEU A 1 233 ? -0.441 -7.836 -6.879 1 98.75 233 LEU A C 1
ATOM 1764 O O . LEU A 1 233 ? 0.631 -7.867 -6.27 1 98.75 233 LEU A O 1
ATOM 1768 N N . GLU A 1 234 ? -1.006 -8.852 -7.262 1 98.25 234 GLU A N 1
ATOM 1769 C CA . GLU A 1 234 ? -0.372 -10.148 -7.434 1 98.25 234 GLU A CA 1
ATOM 1770 C C . GLU A 1 234 ? -0.37 -10.578 -8.898 1 98.25 234 GLU A C 1
ATOM 1772 O O . GLU A 1 234 ? -1.421 -10.891 -9.461 1 98.25 234 GLU A O 1
ATOM 1777 N N . LEU A 1 235 ? 0.792 -10.609 -9.484 1 97 235 LEU A N 1
ATOM 1778 C CA . LEU A 1 235 ? 0.882 -10.773 -10.938 1 97 235 LEU A CA 1
ATOM 1779 C C . LEU A 1 235 ? 1.75 -11.969 -11.297 1 97 235 LEU A C 1
ATOM 1781 O O . LEU A 1 235 ? 1.786 -12.961 -10.555 1 97 235 LEU A O 1
ATOM 1785 N N . GLY A 1 236 ? 2.285 -11.945 -12.461 1 91.44 236 GLY A N 1
ATOM 1786 C CA . GLY A 1 236 ? 2.982 -13.117 -12.961 1 91.44 236 GLY A CA 1
ATOM 1787 C C . GLY A 1 236 ? 4.297 -13.383 -12.242 1 91.44 236 GLY A C 1
ATOM 1788 O O . GLY A 1 236 ? 4.758 -12.555 -11.461 1 91.44 236 GLY A O 1
ATOM 1789 N N . GLY A 1 237 ? 4.781 -14.539 -12.43 1 92.06 237 GLY A N 1
ATOM 1790 C CA . GLY A 1 237 ? 6.066 -14.961 -11.891 1 92.06 237 GLY A CA 1
ATOM 1791 C C . GLY A 1 237 ? 6.84 -15.875 -12.828 1 92.06 237 GLY A C 1
ATOM 1792 O O . GLY A 1 237 ? 6.262 -16.469 -13.734 1 92.06 237 GLY A O 1
ATOM 1793 N N . SER A 1 238 ? 8.094 -15.875 -12.719 1 95.88 238 SER A N 1
ATOM 1794 C CA . SER A 1 238 ? 9.016 -16.828 -13.32 1 95.88 238 SER A CA 1
ATOM 1795 C C . SER A 1 238 ? 9.938 -17.438 -12.273 1 95.88 238 SER A C 1
ATOM 1797 O O . SER A 1 238 ? 11.156 -17.281 -12.344 1 95.88 238 SER A O 1
ATOM 1799 N N . ASP A 1 239 ? 9.258 -18.219 -11.414 1 97.56 239 ASP A N 1
ATOM 1800 C CA . ASP A 1 239 ? 9.883 -18.688 -10.188 1 97.56 239 ASP A CA 1
ATOM 1801 C C . ASP A 1 239 ? 11.031 -19.656 -10.484 1 97.56 239 ASP A C 1
ATOM 1803 O O . ASP A 1 239 ? 10.93 -20.484 -11.383 1 97.56 239 ASP A O 1
ATOM 1807 N N . VAL A 1 240 ? 12.094 -19.547 -9.719 1 98.62 240 VAL A N 1
ATOM 1808 C CA . VAL A 1 240 ? 13.25 -20.406 -9.883 1 98.62 240 VAL A CA 1
ATOM 1809 C C . VAL A 1 240 ? 13.109 -21.641 -8.992 1 98.62 240 VAL A C 1
ATOM 1811 O O . VAL A 1 240 ? 12.438 -21.594 -7.961 1 98.62 240 VAL A O 1
ATOM 1814 N N . PHE A 1 241 ? 13.609 -22.719 -9.43 1 98.88 241 PHE A N 1
ATOM 1815 C CA . PHE A 1 241 ? 13.898 -23.953 -8.711 1 98.88 241 PHE A CA 1
ATOM 1816 C C . PHE A 1 241 ? 15.383 -24.297 -8.805 1 98.88 241 PHE A C 1
ATOM 1818 O O . PHE A 1 241 ? 15.859 -24.766 -9.844 1 98.88 241 PHE A O 1
ATOM 1825 N N . ILE A 1 242 ? 16.078 -24.031 -7.719 1 98.94 242 ILE A N 1
ATOM 1826 C CA . ILE A 1 242 ? 17.531 -24.156 -7.742 1 98.94 242 ILE A CA 1
ATOM 1827 C C . ILE A 1 242 ? 17.953 -25.484 -7.129 1 98.94 242 ILE A C 1
ATOM 1829 O O . ILE A 1 242 ? 17.516 -25.828 -6.023 1 98.94 242 ILE A O 1
ATOM 1833 N N . VAL A 1 243 ? 18.766 -26.25 -7.824 1 98.94 243 VAL A N 1
ATOM 1834 C CA . VAL A 1 243 ? 19.281 -27.547 -7.352 1 98.94 243 VAL A CA 1
ATOM 1835 C C . VAL A 1 243 ? 20.766 -27.438 -7.062 1 98.94 243 VAL A C 1
ATOM 1837 O O . VAL A 1 243 ? 21.578 -27.25 -7.98 1 98.94 243 VAL A O 1
ATOM 1840 N N . LEU A 1 244 ? 21.141 -27.625 -5.801 1 98.69 244 LEU A N 1
ATOM 1841 C CA . LEU A 1 244 ? 22.516 -27.328 -5.406 1 98.69 244 LEU A CA 1
ATOM 1842 C C . LEU A 1 244 ? 23.328 -28.594 -5.293 1 98.69 244 LEU A C 1
ATOM 1844 O O . LEU A 1 244 ? 24.562 -28.547 -5.23 1 98.69 244 LEU A O 1
ATOM 1848 N N . ASP A 1 245 ? 22.719 -29.812 -5.156 1 97.81 245 ASP A N 1
ATOM 1849 C CA . ASP A 1 245 ? 23.453 -31.078 -5.062 1 97.81 245 ASP A CA 1
ATOM 1850 C C . ASP A 1 245 ? 22.594 -32.25 -5.527 1 97.81 245 ASP A C 1
ATOM 1852 O O . ASP A 1 245 ? 21.438 -32.062 -5.918 1 97.81 245 ASP A O 1
ATOM 1856 N N . GLY A 1 246 ? 23.172 -33.438 -5.555 1 97.19 246 GLY A N 1
ATOM 1857 C CA . GLY A 1 246 ? 22.469 -34.594 -6.086 1 97.19 246 GLY A CA 1
ATOM 1858 C C . GLY A 1 246 ? 21.984 -35.562 -5.004 1 97.19 246 GLY A C 1
ATOM 1859 O O . GLY A 1 246 ? 21.516 -36.656 -5.305 1 97.19 246 GLY A O 1
ATOM 1860 N N . GLU A 1 247 ? 22.188 -35.125 -3.777 1 97.19 247 GLU A N 1
ATOM 1861 C CA . GLU A 1 247 ? 21.703 -35.969 -2.705 1 97.19 247 GLU A CA 1
ATOM 1862 C C . GLU A 1 247 ? 20.172 -36.031 -2.709 1 97.19 247 GLU A C 1
ATOM 1864 O O . GLU A 1 247 ? 19.5 -35 -2.621 1 97.19 247 GLU A O 1
ATOM 1869 N N . GLY A 1 248 ? 19.656 -37.281 -2.797 1 96.5 248 GLY A N 1
ATOM 1870 C CA . GLY A 1 248 ? 18.203 -37.406 -2.871 1 96.5 248 GLY A CA 1
ATOM 1871 C C . GLY A 1 248 ? 17.625 -36.906 -4.164 1 96.5 248 GLY A C 1
ATOM 1872 O O . GLY A 1 248 ? 16.531 -36.312 -4.164 1 96.5 248 GLY A O 1
ATOM 1873 N N . LEU A 1 249 ? 18.312 -37.031 -5.227 1 97.75 249 LEU A N 1
ATOM 1874 C CA . LEU A 1 249 ? 17.984 -36.438 -6.508 1 97.75 249 LEU A CA 1
ATOM 1875 C C . LEU A 1 249 ? 16.609 -36.875 -6.98 1 97.75 249 LEU A C 1
ATOM 1877 O O . LEU A 1 249 ? 15.867 -36.125 -7.598 1 97.75 249 LEU A O 1
ATOM 1881 N N . GLU A 1 250 ? 16.266 -38.125 -6.758 1 97.12 250 GLU A N 1
ATOM 1882 C CA . GLU A 1 250 ? 14.961 -38.625 -7.172 1 97.12 250 GLU A CA 1
ATOM 1883 C C . GLU A 1 250 ? 13.836 -37.812 -6.535 1 97.12 250 GLU A C 1
ATOM 1885 O O . GLU A 1 250 ? 12.867 -37.438 -7.203 1 97.12 250 GLU A O 1
ATOM 1890 N N . ARG A 1 251 ? 13.969 -37.531 -5.293 1 97.25 251 ARG A N 1
ATOM 1891 C CA . ARG A 1 251 ? 12.992 -36.719 -4.598 1 97.25 251 ARG A CA 1
ATOM 1892 C C . ARG A 1 251 ? 12.977 -35.312 -5.164 1 97.25 251 ARG A C 1
ATOM 1894 O O . ARG A 1 251 ? 11.914 -34.688 -5.328 1 97.25 251 ARG A O 1
ATOM 1901 N N . THR A 1 252 ? 14.164 -34.781 -5.348 1 98.25 252 THR A N 1
ATOM 1902 C CA . THR A 1 252 ? 14.289 -33.438 -5.906 1 98.25 252 THR A CA 1
ATOM 1903 C C . THR A 1 252 ? 13.594 -33.344 -7.258 1 98.25 252 THR A C 1
ATOM 1905 O O . THR A 1 252 ? 12.859 -32.375 -7.527 1 98.25 252 THR A O 1
ATOM 1908 N N . VAL A 1 253 ? 13.797 -34.344 -8.109 1 98.5 253 VAL A N 1
ATOM 1909 C CA . VAL A 1 253 ? 13.148 -34.406 -9.414 1 98.5 253 VAL A CA 1
ATOM 1910 C C . VAL A 1 253 ? 11.633 -34.469 -9.234 1 98.5 253 VAL A C 1
ATOM 1912 O O . VAL A 1 253 ? 10.883 -33.812 -9.93 1 98.5 253 VAL A O 1
ATOM 1915 N N . GLY A 1 254 ? 11.211 -35.375 -8.312 1 97.44 254 GLY A N 1
ATOM 1916 C CA . GLY A 1 254 ? 9.789 -35.438 -8.008 1 97.44 254 GLY A CA 1
ATOM 1917 C C . GLY A 1 254 ? 9.203 -34.125 -7.598 1 97.44 254 GLY A C 1
ATOM 1918 O O . GLY A 1 254 ? 8.117 -33.75 -8.047 1 97.44 254 GLY A O 1
ATOM 1919 N N . ALA A 1 255 ? 9.914 -33.375 -6.727 1 98.12 255 ALA A N 1
ATOM 1920 C CA . ALA A 1 255 ? 9.484 -32.062 -6.285 1 98.12 255 ALA A CA 1
ATOM 1921 C C . ALA A 1 255 ? 9.438 -31.078 -7.457 1 98.12 255 ALA A C 1
ATOM 1923 O O . ALA A 1 255 ? 8.523 -30.25 -7.547 1 98.12 255 ALA A O 1
ATOM 1924 N N . ALA A 1 256 ? 10.422 -31.141 -8.305 1 98.56 256 ALA A N 1
ATOM 1925 C CA . ALA A 1 256 ? 10.492 -30.281 -9.484 1 98.56 256 ALA A CA 1
ATOM 1926 C C . ALA A 1 256 ? 9.281 -30.5 -10.391 1 98.56 256 ALA A C 1
ATOM 1928 O O . ALA A 1 256 ? 8.672 -29.547 -10.867 1 98.56 256 ALA A O 1
ATOM 1929 N N . VAL A 1 257 ? 8.953 -31.781 -10.602 1 98.06 257 VAL A N 1
ATOM 1930 C CA . VAL A 1 257 ? 7.816 -32.125 -11.445 1 98.06 257 VAL A CA 1
ATOM 1931 C C . VAL A 1 257 ? 6.527 -31.609 -10.812 1 98.06 257 VAL A C 1
ATOM 1933 O O . VAL A 1 257 ? 5.699 -30.984 -11.484 1 98.06 257 VAL A O 1
ATOM 1936 N N . ALA A 1 258 ? 6.395 -31.828 -9.555 1 97.31 258 ALA A N 1
ATOM 1937 C CA . ALA A 1 258 ? 5.199 -31.375 -8.852 1 97.31 258 ALA A CA 1
ATOM 1938 C C . ALA A 1 258 ? 5.078 -29.844 -8.906 1 97.31 258 ALA A C 1
ATOM 1940 O O . ALA A 1 258 ? 3.998 -29.312 -9.156 1 97.31 258 ALA A O 1
ATOM 1941 N N . GLY A 1 259 ? 6.176 -29.172 -8.641 1 97.44 259 GLY A N 1
ATOM 1942 C CA . GLY A 1 259 ? 6.191 -27.719 -8.648 1 97.44 259 GLY A CA 1
ATOM 1943 C C . GLY A 1 259 ? 5.918 -27.125 -10.016 1 97.44 259 GLY A C 1
ATOM 1944 O O . GLY A 1 259 ? 5.355 -26.031 -10.125 1 97.44 259 GLY A O 1
ATOM 1945 N N . ARG A 1 260 ? 6.277 -27.812 -11.047 1 97.88 260 ARG A N 1
ATOM 1946 C CA . ARG A 1 260 ? 6.113 -27.281 -12.398 1 97.88 260 ARG A CA 1
ATOM 1947 C C . ARG A 1 260 ? 4.734 -27.625 -12.953 1 97.88 260 ARG A C 1
ATOM 1949 O O . ARG A 1 260 ? 4.16 -26.859 -13.727 1 97.88 260 ARG A O 1
ATOM 1956 N N . MET A 1 261 ? 4.195 -28.781 -12.516 1 97.19 261 MET A N 1
ATOM 1957 C CA . MET A 1 261 ? 3.078 -29.344 -13.266 1 97.19 261 MET A CA 1
ATOM 1958 C C . MET A 1 261 ? 1.771 -29.188 -12.5 1 97.19 261 MET A C 1
ATOM 1960 O O . MET A 1 261 ? 0.697 -29.5 -13.023 1 97.19 261 MET A O 1
ATOM 1964 N N . ALA A 1 262 ? 1.877 -28.703 -11.203 1 96.19 262 ALA A N 1
ATOM 1965 C CA . ALA A 1 262 ? 0.626 -28.406 -10.516 1 96.19 262 ALA A CA 1
ATOM 1966 C C . ALA A 1 262 ? -0.279 -27.531 -11.375 1 96.19 262 ALA A C 1
ATOM 1968 O O . ALA A 1 262 ? 0.176 -26.531 -11.953 1 96.19 262 ALA A O 1
ATOM 1969 N N . ASN A 1 263 ? -1.566 -27.984 -11.516 1 97.56 263 ASN A N 1
ATOM 1970 C CA . ASN A 1 263 ? -2.541 -27.297 -12.359 1 97.56 263 ASN A CA 1
ATOM 1971 C C . ASN A 1 263 ? -2.055 -27.188 -13.797 1 97.56 263 ASN A C 1
ATOM 1973 O O . ASN A 1 263 ? -2.254 -26.156 -14.453 1 97.56 263 ASN A O 1
ATOM 1977 N N . THR A 1 264 ? -1.349 -28.266 -14.234 1 98 264 THR A N 1
ATOM 1978 C CA . THR A 1 264 ? -0.77 -28.344 -15.57 1 98 264 THR A CA 1
ATOM 1979 C C . THR A 1 264 ? 0.126 -27.141 -15.844 1 98 264 THR A C 1
ATOM 1981 O O . THR A 1 264 ? 0.094 -26.578 -16.938 1 98 264 THR A O 1
ATOM 1984 N N . GLY A 1 265 ? 0.798 -26.672 -14.828 1 97.5 265 GLY A N 1
ATOM 1985 C CA . GLY A 1 265 ? 1.758 -25.594 -14.93 1 97.5 265 GLY A CA 1
ATOM 1986 C C . GLY A 1 265 ? 1.107 -24.219 -14.938 1 97.5 265 GLY A C 1
ATOM 1987 O O . GLY A 1 265 ? 1.785 -23.203 -15.125 1 97.5 265 GLY A O 1
ATOM 1988 N N . GLN A 1 266 ? -0.212 -24.109 -14.734 1 97.69 266 GLN A N 1
ATOM 1989 C CA . GLN A 1 266 ? -0.946 -22.844 -14.758 1 97.69 266 GLN A CA 1
ATOM 1990 C C . GLN A 1 266 ? -1.107 -22.281 -13.352 1 97.69 266 GLN A C 1
ATOM 1992 O O . GLN A 1 266 ? -2.229 -22.047 -12.898 1 97.69 266 GLN A O 1
ATOM 1997 N N . SER A 1 267 ? -0.013 -22.078 -12.727 1 96.69 267 SER A N 1
ATOM 1998 C CA . SER A 1 267 ? 0.104 -21.5 -11.391 1 96.69 267 SER A CA 1
ATOM 1999 C C . SER A 1 267 ? 1.127 -20.375 -11.367 1 96.69 267 SER A C 1
ATOM 2001 O O . SER A 1 267 ? 2.207 -20.5 -11.945 1 96.69 267 SER A O 1
ATOM 2003 N N . CYS A 1 268 ? 0.812 -19.297 -10.734 1 95.5 268 CYS A N 1
ATOM 2004 C CA . CYS A 1 268 ? 1.691 -18.125 -10.719 1 95.5 268 CYS A CA 1
ATOM 2005 C C . CYS A 1 268 ? 3.016 -18.453 -10.039 1 95.5 268 CYS A C 1
ATOM 2007 O O . CYS A 1 268 ? 4.059 -17.922 -10.414 1 95.5 268 CYS A O 1
ATOM 2009 N N . VAL A 1 269 ? 2.932 -19.422 -9.055 1 96.25 269 VAL A N 1
ATOM 2010 C CA . VAL A 1 269 ? 4.141 -19.703 -8.289 1 96.25 269 VAL A CA 1
ATOM 2011 C C . VAL A 1 269 ? 4.727 -21.047 -8.734 1 96.25 269 VAL A C 1
ATOM 2013 O O . VAL A 1 269 ? 5.543 -21.641 -8.031 1 96.25 269 VAL A O 1
ATOM 2016 N N . ALA A 1 270 ? 4.289 -21.578 -9.812 1 97.06 270 ALA A N 1
ATOM 2017 C CA . ALA A 1 270 ? 4.906 -22.797 -10.344 1 97.06 270 ALA A CA 1
ATOM 2018 C C . ALA A 1 270 ? 6.387 -22.578 -10.633 1 97.06 270 ALA A C 1
ATOM 2020 O O . ALA A 1 270 ? 6.789 -21.5 -11.055 1 97.06 270 ALA A O 1
ATOM 2021 N N . SER A 1 271 ? 7.172 -23.641 -10.414 1 97.62 271 SER A N 1
ATOM 2022 C CA . SER A 1 271 ? 8.57 -23.609 -10.836 1 97.62 271 SER A CA 1
ATOM 2023 C C . SER A 1 271 ? 8.68 -23.531 -12.359 1 97.62 271 SER A C 1
ATOM 2025 O O . SER A 1 271 ? 8.109 -24.375 -13.062 1 97.62 271 SER A O 1
ATOM 2027 N N . LYS A 1 272 ? 9.352 -22.547 -12.859 1 98.12 272 LYS A N 1
ATOM 2028 C CA . LYS A 1 272 ? 9.438 -22.359 -14.305 1 98.12 272 LYS A CA 1
ATOM 2029 C C . LYS A 1 272 ? 10.891 -22.453 -14.781 1 98.12 272 LYS A C 1
ATOM 2031 O O . LYS A 1 272 ? 11.172 -23.047 -15.82 1 98.12 272 LYS A O 1
ATOM 2036 N N . ARG A 1 273 ? 11.75 -21.812 -14.047 1 98.69 273 ARG A N 1
ATOM 2037 C CA . ARG A 1 273 ? 13.172 -21.797 -14.359 1 98.69 273 ARG A CA 1
ATOM 2038 C C . ARG A 1 273 ? 13.961 -22.703 -13.422 1 98.69 273 ARG A C 1
ATOM 2040 O O . ARG A 1 273 ? 14.094 -22.422 -12.234 1 98.69 273 ARG A O 1
ATOM 2047 N N . PHE A 1 274 ? 14.461 -23.781 -13.969 1 98.94 274 PHE A N 1
ATOM 2048 C CA . PHE A 1 274 ? 15.25 -24.734 -13.188 1 98.94 274 PHE A CA 1
ATOM 2049 C C . PHE A 1 274 ? 16.734 -24.453 -13.344 1 98.94 274 PHE A C 1
ATOM 2051 O O . PHE A 1 274 ? 17.281 -24.578 -14.445 1 98.94 274 PHE A O 1
ATOM 2058 N N . ILE A 1 275 ? 17.344 -24.062 -12.281 1 98.94 275 ILE A N 1
ATOM 2059 C CA . ILE A 1 275 ? 18.766 -23.719 -12.281 1 98.94 275 ILE A CA 1
ATOM 2060 C C . ILE A 1 275 ? 19.562 -24.797 -11.539 1 98.94 275 ILE A C 1
ATOM 2062 O O . ILE A 1 275 ? 19.438 -24.922 -10.32 1 98.94 275 ILE A O 1
ATOM 2066 N N . VAL A 1 276 ? 20.359 -25.531 -12.273 1 98.94 276 VAL A N 1
ATOM 2067 C CA . VAL A 1 276 ? 20.953 -26.766 -11.75 1 98.94 276 VAL A CA 1
ATOM 2068 C C . VAL A 1 276 ? 22.469 -26.688 -11.836 1 98.94 276 VAL A C 1
ATOM 2070 O O . VAL A 1 276 ? 23.031 -26.344 -12.875 1 98.94 276 VAL A O 1
ATOM 2073 N N . LEU A 1 277 ? 23.125 -27.016 -10.766 1 98.75 277 LEU A N 1
ATOM 2074 C CA . LEU A 1 277 ? 24.594 -27.031 -10.766 1 98.75 277 LEU A CA 1
ATOM 2075 C C . LEU A 1 277 ? 25.109 -28.094 -11.734 1 98.75 277 LEU A C 1
ATOM 2077 O O . LEU A 1 277 ? 24.516 -29.156 -11.867 1 98.75 277 LEU A O 1
ATOM 2081 N N . ALA A 1 278 ? 26.266 -27.859 -12.242 1 98.38 278 ALA A N 1
ATOM 2082 C CA . ALA A 1 278 ? 26.844 -28.609 -13.367 1 98.38 278 ALA A CA 1
ATOM 2083 C C . ALA A 1 278 ? 26.984 -30.078 -13.016 1 98.38 278 ALA A C 1
ATOM 2085 O O . ALA A 1 278 ? 26.719 -30.953 -13.852 1 98.38 278 ALA A O 1
ATOM 2086 N N . ASP A 1 279 ? 27.344 -30.422 -11.828 1 97.44 279 ASP A N 1
ATOM 2087 C CA . ASP A 1 279 ? 27.688 -31.797 -11.422 1 97.44 279 ASP A CA 1
ATOM 2088 C C . ASP A 1 279 ? 26.438 -32.688 -11.406 1 97.44 279 ASP A C 1
ATOM 2090 O O . ASP A 1 279 ? 26.531 -33.906 -11.469 1 97.44 279 ASP A O 1
ATOM 2094 N N . VAL A 1 280 ? 25.266 -32.094 -11.312 1 98.19 280 VAL A N 1
ATOM 2095 C CA . VAL A 1 280 ? 24.047 -32.875 -11.18 1 98.19 280 VAL A CA 1
ATOM 2096 C C . VAL A 1 280 ? 23.125 -32.594 -12.352 1 98.19 280 VAL A C 1
ATOM 2098 O O . VAL A 1 280 ? 22.047 -33.188 -12.461 1 98.19 280 VAL A O 1
ATOM 2101 N N . TYR A 1 281 ? 23.5 -31.781 -13.297 1 98.69 281 TYR A N 1
ATOM 2102 C CA . TYR A 1 281 ? 22.656 -31.234 -14.359 1 98.69 281 TYR A CA 1
ATOM 2103 C C . TYR A 1 281 ? 22.109 -32.344 -15.242 1 98.69 281 TYR A C 1
ATOM 2105 O O . TYR A 1 281 ? 20.891 -32.438 -15.43 1 98.69 281 TYR A O 1
ATOM 2113 N N . ASP A 1 282 ? 22.984 -33.219 -15.75 1 98.69 282 ASP A N 1
ATOM 2114 C CA . ASP A 1 282 ? 22.547 -34.219 -16.719 1 98.69 282 ASP A CA 1
ATOM 2115 C C . ASP A 1 282 ? 21.562 -35.219 -16.109 1 98.69 282 ASP A C 1
ATOM 2117 O O . ASP A 1 282 ? 20.562 -35.562 -16.719 1 98.69 282 ASP A O 1
ATOM 2121 N N . ASP A 1 283 ? 21.875 -35.625 -14.898 1 98.75 283 ASP A N 1
ATOM 2122 C CA . ASP A 1 283 ? 20.984 -36.562 -14.203 1 98.75 283 ASP A CA 1
ATOM 2123 C C . ASP A 1 283 ? 19.625 -35.906 -13.93 1 98.75 283 ASP A C 1
ATOM 2125 O O . ASP A 1 283 ? 18.594 -36.562 -14.023 1 98.75 283 ASP A O 1
ATOM 2129 N N . PHE A 1 284 ? 19.672 -34.688 -13.547 1 98.81 284 PHE A N 1
ATOM 2130 C CA . PHE A 1 284 ? 18.438 -33.969 -13.273 1 98.81 284 PHE A CA 1
ATOM 2131 C C . PHE A 1 284 ? 17.594 -33.844 -14.539 1 98.81 284 PHE A C 1
ATOM 2133 O O . PHE A 1 284 ? 16.391 -34.094 -14.516 1 98.81 284 PHE A O 1
ATOM 2140 N N . VAL A 1 285 ? 18.172 -33.406 -15.656 1 98.88 285 VAL A N 1
ATOM 2141 C CA . VAL A 1 285 ? 17.453 -33.25 -16.922 1 98.88 285 VAL A CA 1
ATOM 2142 C C . VAL A 1 285 ? 16.828 -34.562 -17.328 1 98.88 285 VAL A C 1
ATOM 2144 O O . VAL A 1 285 ? 15.664 -34.625 -17.734 1 98.88 285 VAL A O 1
ATOM 2147 N N . GLU A 1 286 ? 17.625 -35.625 -17.219 1 98.62 286 GLU A N 1
ATOM 2148 C CA . GLU A 1 286 ? 17.125 -36.938 -17.594 1 98.62 286 GLU A CA 1
ATOM 2149 C C . GLU A 1 286 ? 15.961 -37.344 -16.688 1 98.62 286 GLU A C 1
ATOM 2151 O O . GLU A 1 286 ? 14.984 -37.938 -17.172 1 98.62 286 GLU A O 1
ATOM 2156 N N . GLY A 1 287 ? 16.141 -37.156 -15.438 1 98.69 287 GLY A N 1
ATOM 2157 C CA . GLY A 1 287 ? 15.062 -37.438 -14.516 1 98.69 287 GLY A CA 1
ATOM 2158 C C . GLY A 1 287 ? 13.781 -36.719 -14.836 1 98.69 287 GLY A C 1
ATOM 2159 O O . GLY A 1 287 ? 12.695 -37.281 -14.852 1 98.69 287 GLY A O 1
ATOM 2160 N N . MET A 1 288 ? 13.898 -35.438 -15.125 1 98.69 288 MET A N 1
ATOM 2161 C CA . MET A 1 288 ? 12.742 -34.625 -15.484 1 98.69 288 MET A CA 1
ATOM 2162 C C . MET A 1 288 ? 12.117 -35.094 -16.781 1 98.69 288 MET A C 1
ATOM 2164 O O . MET A 1 288 ? 10.891 -35.156 -16.906 1 98.69 288 MET A O 1
ATOM 2168 N N . ARG A 1 289 ? 13 -35.375 -17.75 1 98.69 289 ARG A N 1
ATOM 2169 C CA . ARG A 1 289 ? 12.523 -35.875 -19.031 1 98.69 289 ARG A CA 1
ATOM 2170 C C . ARG A 1 289 ? 11.688 -37.125 -18.875 1 98.69 289 ARG A C 1
ATOM 2172 O O . ARG A 1 289 ? 10.586 -37.219 -19.422 1 98.69 289 ARG A O 1
ATOM 2179 N N . ARG A 1 290 ? 12.188 -38.062 -18.109 1 98.62 290 ARG A N 1
ATOM 2180 C CA . ARG A 1 290 ? 11.477 -39.312 -17.875 1 98.62 290 ARG A CA 1
ATOM 2181 C C . ARG A 1 290 ? 10.133 -39.062 -17.203 1 98.62 290 ARG A C 1
ATOM 2183 O O . ARG A 1 290 ? 9.125 -39.688 -17.578 1 98.62 290 ARG A O 1
ATOM 2190 N N . ALA A 1 291 ? 10.164 -38.219 -16.219 1 98.5 291 ALA A N 1
ATOM 2191 C CA . ALA A 1 291 ? 8.922 -37.906 -15.523 1 98.5 291 ALA A CA 1
ATOM 2192 C C . ALA A 1 291 ? 7.902 -37.281 -16.453 1 98.5 291 ALA A C 1
ATOM 2194 O O . ALA A 1 291 ? 6.719 -37.625 -16.422 1 98.5 291 ALA A O 1
ATOM 2195 N N . PHE A 1 292 ? 8.32 -36.312 -17.297 1 98.56 292 PHE A N 1
ATOM 2196 C CA . PHE A 1 292 ? 7.441 -35.625 -18.234 1 98.56 292 PHE A CA 1
ATOM 2197 C C . PHE A 1 292 ? 6.871 -36.625 -19.25 1 98.56 292 PHE A C 1
ATOM 2199 O O . PHE A 1 292 ? 5.699 -36.531 -19.625 1 98.56 292 PHE A O 1
ATOM 2206 N N . GLU A 1 293 ? 7.707 -37.531 -19.688 1 97.81 293 GLU A N 1
ATOM 2207 C CA . GLU A 1 293 ? 7.289 -38.531 -20.656 1 97.81 293 GLU A CA 1
ATOM 2208 C C . GLU A 1 293 ? 6.176 -39.406 -20.078 1 97.81 293 GLU A C 1
ATOM 2210 O O . GLU A 1 293 ? 5.355 -39.969 -20.828 1 97.81 293 GLU A O 1
ATOM 2215 N N . GLY A 1 294 ? 6.176 -39.5 -18.828 1 97.44 294 GLY A N 1
ATOM 2216 C CA . GLY A 1 294 ? 5.234 -40.406 -18.172 1 97.44 294 GLY A CA 1
ATOM 2217 C C . GLY A 1 294 ? 3.871 -39.781 -17.953 1 97.44 294 GLY A C 1
ATOM 2218 O O . GLY A 1 294 ? 2.91 -40.469 -17.609 1 97.44 294 GLY A O 1
ATOM 2219 N N . LEU A 1 295 ? 3.709 -38.5 -18.188 1 97.94 295 LEU A N 1
ATOM 2220 C CA . LEU A 1 295 ? 2.432 -37.812 -18 1 97.94 295 LEU A CA 1
ATOM 2221 C C . LEU A 1 295 ? 1.456 -38.156 -19.125 1 97.94 295 LEU A C 1
ATOM 2223 O O . LEU A 1 295 ? 1.827 -38.156 -20.297 1 97.94 295 LEU A O 1
ATOM 2227 N N . GLU A 1 296 ? 0.236 -38.469 -18.812 1 96.81 296 GLU A N 1
ATOM 2228 C CA . GLU A 1 296 ? -0.761 -38.906 -19.766 1 96.81 296 GLU A CA 1
ATOM 2229 C C . GLU A 1 296 ? -1.917 -37.938 -19.875 1 96.81 296 GLU A C 1
ATOM 2231 O O . GLU A 1 296 ? -2.666 -37.719 -18.922 1 96.81 296 GLU A O 1
ATOM 2236 N N . PRO A 1 297 ? -2.072 -37.344 -21.047 1 97.94 297 PRO A N 1
ATOM 2237 C CA . PRO A 1 297 ? -3.203 -36.406 -21.234 1 97.94 297 PRO A CA 1
ATOM 2238 C C . PRO A 1 297 ? -4.551 -37.156 -21.219 1 97.94 297 PRO A C 1
ATOM 2240 O O . PRO A 1 297 ? -4.652 -38.281 -21.688 1 97.94 297 PRO A O 1
ATOM 2243 N N . GLY A 1 298 ? -5.523 -36.562 -20.703 1 97.94 298 GLY A N 1
ATOM 2244 C CA . GLY A 1 298 ? -6.848 -37.156 -20.672 1 97.94 298 GLY A CA 1
ATOM 2245 C C . GLY A 1 298 ? -7.91 -36.219 -20.125 1 97.94 298 GLY A C 1
ATOM 2246 O O . GLY A 1 298 ? -7.711 -35 -20.078 1 97.94 298 GLY A O 1
ATOM 2247 N N . ASP A 1 299 ? -9.102 -36.812 -19.844 1 98.44 299 ASP A N 1
ATOM 2248 C CA . ASP A 1 299 ? -10.195 -36.094 -19.203 1 98.44 299 ASP A CA 1
ATOM 2249 C C . ASP A 1 299 ? -9.812 -35.656 -17.781 1 98.44 299 ASP A C 1
ATOM 2251 O O . ASP A 1 299 ? -9.57 -36.5 -16.922 1 98.44 299 ASP A O 1
ATOM 2255 N N . PRO A 1 300 ? -9.75 -34.375 -17.547 1 98.62 300 PRO A N 1
ATOM 2256 C CA . PRO A 1 300 ? -9.312 -33.938 -16.219 1 98.62 300 PRO A CA 1
ATOM 2257 C C . PRO A 1 300 ? -10.266 -34.375 -15.109 1 98.62 300 PRO A C 1
ATOM 2259 O O . PRO A 1 300 ? -9.914 -34.312 -13.922 1 98.62 300 PRO A O 1
ATOM 2262 N N . ALA A 1 301 ? -11.438 -34.812 -15.453 1 98.38 301 ALA A N 1
ATOM 2263 C CA . ALA A 1 301 ? -12.391 -35.281 -14.469 1 98.38 301 ALA A CA 1
ATOM 2264 C C . ALA A 1 301 ? -12.133 -36.75 -14.125 1 98.38 301 ALA A C 1
ATOM 2266 O O . ALA A 1 301 ? -12.727 -37.281 -13.188 1 98.38 301 ALA A O 1
ATOM 2267 N N . ASP A 1 302 ? -11.273 -37.375 -14.914 1 98.31 302 ASP A N 1
ATOM 2268 C CA . ASP A 1 302 ? -10.859 -38.75 -14.648 1 98.31 302 ASP A CA 1
ATOM 2269 C C . ASP A 1 302 ? -9.68 -38.781 -13.672 1 98.31 302 ASP A C 1
ATOM 2271 O O . ASP A 1 302 ? -8.648 -38.156 -13.914 1 98.31 302 ASP A O 1
ATOM 2275 N N . GLU A 1 303 ? -9.812 -39.594 -12.648 1 97.19 303 GLU A N 1
ATOM 2276 C CA . GLU A 1 303 ? -8.812 -39.688 -11.586 1 97.19 303 GLU A CA 1
ATOM 2277 C C . GLU A 1 303 ? -7.473 -40.188 -12.117 1 97.19 303 GLU A C 1
ATOM 2279 O O . GLU A 1 303 ? -6.43 -39.938 -11.516 1 97.19 303 GLU A O 1
ATOM 2284 N N . ALA A 1 304 ? -7.465 -40.812 -13.219 1 96.94 304 ALA A N 1
ATOM 2285 C CA . ALA A 1 304 ? -6.25 -41.438 -13.75 1 96.94 304 ALA A CA 1
ATOM 2286 C C . ALA A 1 304 ? -5.457 -40.469 -14.602 1 96.94 304 ALA A C 1
ATOM 2288 O O . ALA A 1 304 ? -4.289 -40.688 -14.914 1 96.94 304 ALA A O 1
ATOM 2289 N N . THR A 1 305 ? -6.117 -39.375 -14.992 1 98.06 305 THR A N 1
ATOM 2290 C CA . THR A 1 305 ? -5.457 -38.406 -15.844 1 98.06 305 THR A CA 1
ATOM 2291 C C . THR A 1 305 ? -4.32 -37.719 -15.094 1 98.06 305 THR A C 1
ATOM 2293 O O . THR A 1 305 ? -4.484 -37.312 -13.938 1 98.06 305 THR A O 1
ATOM 2296 N N . THR A 1 306 ? -3.168 -37.562 -15.711 1 97.81 306 THR A N 1
ATOM 2297 C CA . THR A 1 306 ? -2.027 -36.938 -15.062 1 97.81 306 THR A CA 1
ATOM 2298 C C . THR A 1 306 ? -1.614 -35.688 -15.805 1 97.81 306 THR A C 1
ATOM 2300 O O . THR A 1 306 ? -0.776 -34.906 -15.32 1 97.81 306 THR A O 1
ATOM 2303 N N . LEU A 1 307 ? -2.129 -35.406 -16.953 1 98.31 307 LEU A N 1
ATOM 2304 C CA . LEU A 1 307 ? -1.912 -34.188 -17.703 1 98.31 307 LEU A CA 1
ATOM 2305 C C . LEU A 1 307 ? -3.238 -33.594 -18.188 1 98.31 307 LEU A C 1
ATOM 2307 O O . LEU A 1 307 ? -3.895 -34.156 -19.062 1 98.31 307 LEU A O 1
ATOM 2311 N N . GLY A 1 308 ? -3.633 -32.531 -17.547 1 98.38 308 GLY A N 1
ATOM 2312 C CA . GLY A 1 308 ? -4.848 -31.859 -17.953 1 98.38 308 GLY A CA 1
ATOM 2313 C C . GLY A 1 308 ? -4.621 -30.859 -19.078 1 98.38 308 GLY A C 1
ATOM 2314 O O . GLY A 1 308 ? -3.482 -30.609 -19.469 1 98.38 308 GLY A O 1
ATOM 2315 N N . PRO A 1 309 ? -5.723 -30.344 -19.641 1 98.69 309 PRO A N 1
ATOM 2316 C CA . PRO A 1 309 ? -5.609 -29.281 -20.641 1 98.69 309 PRO A CA 1
ATOM 2317 C C . PRO A 1 309 ? -5.223 -27.938 -20.031 1 98.69 309 PRO A C 1
ATOM 2319 O O . PRO A 1 309 ? -5.281 -27.766 -18.812 1 98.69 309 PRO A O 1
ATOM 2322 N N . LEU A 1 310 ? -4.711 -27.047 -20.859 1 98.69 310 LEU A N 1
ATOM 2323 C CA . LEU A 1 310 ? -4.668 -25.641 -20.438 1 98.69 310 LEU A CA 1
ATOM 2324 C C . LEU A 1 310 ? -6.07 -25.047 -20.375 1 98.69 310 LEU A C 1
ATOM 2326 O O . LEU A 1 310 ? -7.027 -25.656 -20.875 1 98.69 310 LEU A O 1
ATOM 2330 N N . SER A 1 311 ? -6.195 -23.906 -19.797 1 98.25 311 SER A N 1
ATOM 2331 C CA . SER A 1 311 ? -7.48 -23.312 -19.453 1 98.25 311 SER A CA 1
ATOM 2332 C C . SER A 1 311 ? -8.289 -22.969 -20.688 1 98.25 311 SER A C 1
ATOM 2334 O O . SER A 1 311 ? -9.516 -22.828 -20.625 1 98.25 311 SER A O 1
ATOM 2336 N N . SER A 1 312 ? -7.645 -22.75 -21.844 1 97.5 312 SER A N 1
ATOM 2337 C CA . SER A 1 312 ? -8.32 -22.359 -23.062 1 97.5 312 SER A CA 1
ATOM 2338 C C . SER A 1 312 ? -7.469 -22.672 -24.297 1 97.5 312 SER A C 1
ATOM 2340 O O . SER A 1 312 ? -6.266 -22.906 -24.172 1 97.5 312 SER A O 1
ATOM 2342 N N . GLU A 1 313 ? -8.141 -22.656 -25.406 1 96.94 313 GLU A N 1
ATOM 2343 C CA . GLU A 1 313 ? -7.438 -22.828 -26.672 1 96.94 313 GLU A CA 1
ATOM 2344 C C . GLU A 1 313 ? -6.434 -21.703 -26.906 1 96.94 313 GLU A C 1
ATOM 2346 O O . GLU A 1 313 ? -5.348 -21.938 -27.453 1 96.94 313 GLU A O 1
ATOM 2351 N N . GLN A 1 314 ? -6.781 -20.547 -26.516 1 96.62 314 GLN A N 1
ATOM 2352 C CA . GLN A 1 314 ? -5.887 -19.406 -26.656 1 96.62 314 GLN A CA 1
ATOM 2353 C C . GLN A 1 314 ? -4.625 -19.594 -25.812 1 96.62 314 GLN A C 1
ATOM 2355 O O . GLN A 1 314 ? -3.521 -19.281 -26.266 1 96.62 314 GLN A O 1
ATOM 2360 N N . ALA A 1 315 ? -4.793 -20.031 -24.578 1 97.81 315 ALA A N 1
ATOM 2361 C CA . ALA A 1 315 ? -3.648 -20.281 -23.703 1 97.81 315 ALA A CA 1
ATOM 2362 C C . ALA A 1 315 ? -2.725 -21.344 -24.312 1 97.81 315 ALA A C 1
ATOM 2364 O O . ALA A 1 315 ? -1.501 -21.188 -24.297 1 97.81 315 ALA A O 1
ATOM 2365 N N . ALA A 1 316 ? -3.318 -22.391 -24.859 1 98.44 316 ALA A N 1
ATOM 2366 C CA . ALA A 1 316 ? -2.543 -23.484 -25.438 1 98.44 316 ALA A CA 1
ATOM 2367 C C . ALA A 1 316 ? -1.771 -23.016 -26.672 1 98.44 316 ALA A C 1
ATOM 2369 O O . ALA A 1 316 ? -0.579 -23.297 -26.812 1 98.44 316 ALA A O 1
ATOM 2370 N N . SER A 1 317 ? -2.475 -22.297 -27.516 1 97.94 317 SER A N 1
ATOM 2371 C CA . SER A 1 317 ? -1.834 -21.781 -28.734 1 97.94 317 SER A CA 1
ATOM 2372 C C . SER A 1 317 ? -0.722 -20.797 -28.391 1 97.94 317 SER A C 1
ATOM 2374 O O . SER A 1 317 ? 0.332 -20.797 -29.031 1 97.94 317 SER A O 1
ATOM 2376 N N . GLY A 1 318 ? -0.998 -19.969 -27.422 1 98 318 GLY A N 1
ATOM 2377 C CA . GLY A 1 318 ? 0.003 -19.016 -26.984 1 98 318 GLY A CA 1
ATOM 2378 C C . GLY A 1 318 ? 1.266 -19.672 -26.453 1 98 318 GLY A C 1
ATOM 2379 O O . GLY A 1 318 ? 2.375 -19.266 -26.812 1 98 318 GLY A O 1
ATOM 2380 N N . LE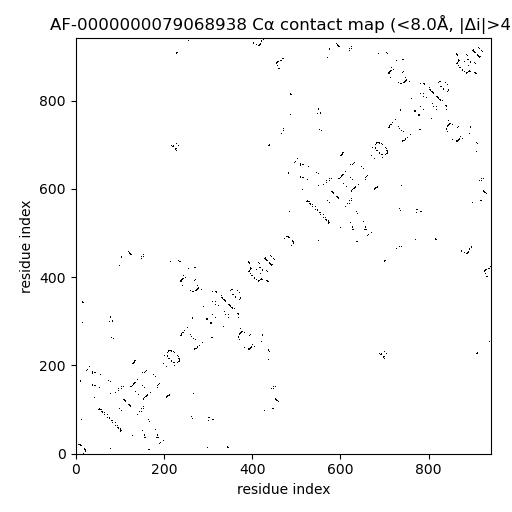U A 1 319 ? 1.105 -20.641 -25.609 1 98.5 319 LEU A N 1
ATOM 2381 C CA . LEU A 1 319 ? 2.26 -21.344 -25.047 1 98.5 319 LEU A CA 1
ATOM 2382 C C . LEU A 1 319 ? 3.035 -22.062 -26.141 1 98.5 319 LEU A C 1
ATOM 2384 O O . LEU A 1 319 ? 4.266 -22.031 -26.156 1 98.5 319 LEU A O 1
ATOM 2388 N N . ALA A 1 320 ? 2.307 -22.75 -27.016 1 98.5 320 ALA A N 1
ATOM 2389 C CA . ALA A 1 320 ? 2.951 -23.453 -28.109 1 98.5 320 ALA A CA 1
ATOM 2390 C C . ALA A 1 320 ? 3.781 -22.484 -28.969 1 98.5 320 ALA A C 1
ATOM 2392 O O . ALA A 1 320 ? 4.879 -22.828 -29.406 1 98.5 320 ALA A O 1
ATOM 2393 N N . GLU A 1 321 ? 3.248 -21.344 -29.156 1 98.5 321 GLU A N 1
ATOM 2394 C CA . GLU A 1 321 ? 3.951 -20.328 -29.938 1 98.5 321 GLU A CA 1
ATOM 2395 C C . GLU A 1 321 ? 5.215 -19.859 -29.203 1 98.5 321 GLU A C 1
ATOM 2397 O O . GLU A 1 321 ? 6.27 -19.703 -29.828 1 98.5 321 GLU A O 1
ATOM 2402 N N . GLN A 1 322 ? 5.148 -19.625 -27.922 1 98.44 322 GLN A N 1
ATOM 2403 C CA . GLN A 1 322 ? 6.305 -19.234 -27.125 1 98.44 322 GLN A CA 1
ATOM 2404 C C . GLN A 1 322 ? 7.418 -20.281 -27.219 1 98.44 322 GLN A C 1
ATOM 2406 O O . GLN A 1 322 ? 8.586 -19.938 -27.391 1 98.44 322 GLN A O 1
ATOM 2411 N N . ILE A 1 323 ? 7.027 -21.516 -27.125 1 98.69 323 ILE A N 1
ATOM 2412 C CA . ILE A 1 323 ? 7.98 -22.609 -27.172 1 98.69 323 ILE A CA 1
ATOM 2413 C C . ILE A 1 323 ? 8.625 -22.672 -28.562 1 98.69 323 ILE A C 1
ATOM 2415 O O . ILE A 1 323 ? 9.852 -22.703 -28.672 1 98.69 323 ILE A O 1
ATOM 2419 N N . ARG A 1 324 ? 7.777 -22.656 -29.594 1 98.56 324 ARG A N 1
ATOM 2420 C CA . ARG A 1 324 ? 8.266 -22.734 -30.953 1 98.56 324 ARG A CA 1
ATOM 2421 C C . ARG A 1 324 ? 9.266 -21.625 -31.25 1 98.56 324 ARG A C 1
ATOM 2423 O O . ARG A 1 324 ? 10.359 -21.875 -31.766 1 98.56 324 ARG A O 1
ATOM 2430 N N . GLU A 1 325 ? 8.906 -20.438 -30.906 1 98.69 325 GLU A N 1
ATOM 2431 C CA . GLU A 1 325 ? 9.758 -19.281 -31.188 1 98.69 325 GLU A CA 1
ATOM 2432 C C . GLU A 1 325 ? 11.062 -19.359 -30.406 1 98.69 325 GLU A C 1
ATOM 2434 O O . GLU A 1 325 ? 12.117 -18.953 -30.906 1 98.69 325 GLU A O 1
ATOM 2439 N N . THR A 1 326 ? 11 -19.828 -29.188 1 98.75 326 THR A N 1
ATOM 2440 C CA . THR A 1 326 ? 12.211 -19.984 -28.375 1 98.75 326 THR A CA 1
ATOM 2441 C C . THR A 1 326 ? 13.156 -21 -29.031 1 98.75 326 THR A C 1
ATOM 2443 O O . THR A 1 326 ? 14.375 -20.781 -29.062 1 98.75 326 THR A O 1
ATOM 2446 N N . VAL A 1 327 ? 12.625 -22.062 -29.531 1 98.62 327 VAL A N 1
ATOM 2447 C CA . VAL A 1 327 ? 13.43 -23.078 -30.203 1 98.62 327 VAL A CA 1
ATOM 2448 C C . VAL A 1 327 ? 14.016 -22.5 -31.484 1 98.62 327 VAL A C 1
ATOM 2450 O O . VAL A 1 327 ? 15.188 -22.719 -31.797 1 98.62 327 VAL A O 1
ATOM 2453 N N . GLU A 1 328 ? 13.203 -21.719 -32.219 1 98.5 328 GLU A N 1
ATOM 2454 C CA . GLU A 1 328 ? 13.672 -21.062 -33.406 1 98.5 328 GLU A CA 1
ATOM 2455 C C . GLU A 1 328 ? 14.797 -20.078 -33.125 1 98.5 328 GLU A C 1
ATOM 2457 O O . GLU A 1 328 ? 15.672 -19.844 -33.938 1 98.5 328 GLU A O 1
ATOM 2462 N N . GLN A 1 329 ? 14.789 -19.609 -31.953 1 98.56 329 GLN A N 1
ATOM 2463 C CA . GLN A 1 329 ? 15.789 -18.641 -31.531 1 98.56 329 GLN A CA 1
ATOM 2464 C C . GLN A 1 329 ? 17.078 -19.328 -31.078 1 98.56 329 GLN A C 1
ATOM 2466 O O . GLN A 1 329 ? 18.062 -18.672 -30.734 1 98.56 329 GLN A O 1
ATOM 2471 N N . GLY A 1 330 ? 17.078 -20.641 -30.906 1 98.44 330 GLY A N 1
ATOM 2472 C CA . GLY A 1 330 ? 18.328 -21.344 -30.688 1 98.44 330 GLY A CA 1
ATOM 2473 C C . GLY A 1 330 ? 18.297 -22.25 -29.484 1 98.44 330 GLY A C 1
ATOM 2474 O O . GLY A 1 330 ? 19.266 -22.969 -29.203 1 98.44 330 GLY A O 1
ATOM 2475 N N . ALA A 1 331 ? 17.188 -22.359 -28.766 1 98.69 331 ALA A N 1
ATOM 2476 C CA . ALA A 1 331 ? 17.078 -23.234 -27.609 1 98.69 331 ALA A CA 1
ATOM 2477 C C . ALA A 1 331 ? 16.984 -24.703 -28.047 1 98.69 331 ALA A C 1
ATOM 2479 O O . ALA A 1 331 ? 16.641 -25 -29.203 1 98.69 331 ALA A O 1
ATOM 2480 N N . GLU A 1 332 ? 17.344 -25.531 -27.172 1 98.62 332 GLU A N 1
ATOM 2481 C CA . GLU A 1 332 ? 17.25 -26.969 -27.422 1 98.62 332 GLU A CA 1
ATOM 2482 C C . GLU A 1 332 ? 15.961 -27.547 -26.844 1 98.62 332 GLU A C 1
ATOM 2484 O O . GLU A 1 332 ? 15.641 -27.312 -25.672 1 98.62 332 GLU A O 1
ATOM 2489 N N . LEU A 1 333 ? 15.25 -28.219 -27.656 1 98.75 333 LEU A N 1
ATOM 2490 C CA . LEU A 1 333 ? 14.055 -28.938 -27.234 1 98.75 333 LEU A CA 1
ATOM 2491 C C . LEU A 1 333 ? 14.406 -30.344 -26.75 1 98.75 333 LEU A C 1
ATOM 2493 O O . LEU A 1 333 ? 14.766 -31.219 -27.547 1 98.75 333 LEU A O 1
ATOM 2497 N N . VAL A 1 334 ? 14.32 -30.594 -25.5 1 98.75 334 VAL A N 1
ATOM 2498 C CA . VAL A 1 334 ? 14.641 -31.891 -24.922 1 98.75 334 VAL A CA 1
ATOM 2499 C C . VAL A 1 334 ? 13.477 -32.844 -25.156 1 98.75 334 VAL A C 1
ATOM 2501 O O . VAL A 1 334 ? 13.688 -34.031 -25.484 1 98.75 334 VAL A O 1
ATOM 2504 N N . ILE A 1 335 ? 12.281 -32.375 -24.938 1 98.38 335 ILE A N 1
ATOM 2505 C CA . ILE A 1 335 ? 11.062 -33.156 -25.172 1 98.38 335 ILE A CA 1
ATOM 2506 C C . ILE A 1 335 ? 9.891 -32.219 -25.406 1 98.38 335 ILE A C 1
ATOM 2508 O O . ILE A 1 335 ? 9.938 -31.047 -25 1 98.38 335 ILE A O 1
ATOM 2512 N N . GLY A 1 336 ? 8.812 -32.688 -26.062 1 97.94 336 GLY A N 1
ATOM 2513 C CA . GLY A 1 336 ? 7.582 -31.938 -26.25 1 97.94 336 GLY A CA 1
ATOM 2514 C C . GLY A 1 336 ? 7.676 -30.922 -27.375 1 97.94 336 GLY A C 1
ATOM 2515 O O . GLY A 1 336 ? 8.172 -31.219 -28.453 1 97.94 336 GLY A O 1
ATOM 2516 N N . GLY A 1 337 ? 7.113 -29.703 -27.125 1 93.31 337 GLY A N 1
ATOM 2517 C CA . GLY A 1 337 ? 7.367 -28.609 -28.062 1 93.31 337 GLY A CA 1
ATOM 2518 C C . GLY A 1 337 ? 6.117 -28.125 -28.781 1 93.31 337 GLY A C 1
ATOM 2519 O O . GLY A 1 337 ? 6.125 -27.078 -29.422 1 93.31 337 GLY A O 1
ATOM 2520 N N . GLY A 1 338 ? 5.027 -28.844 -28.531 1 95.5 338 GLY A N 1
ATOM 2521 C CA . GLY A 1 338 ? 3.877 -28.406 -29.297 1 95.5 338 GLY A CA 1
ATOM 2522 C C . GLY A 1 338 ? 2.557 -28.891 -28.734 1 95.5 338 GLY A C 1
ATOM 2523 O O . GLY A 1 338 ? 2.482 -29.281 -27.562 1 95.5 338 GLY A O 1
ATOM 2524 N N . ARG A 1 339 ? 1.57 -28.734 -29.641 1 97.69 339 ARG A N 1
ATOM 2525 C CA . ARG A 1 339 ? 0.223 -29.172 -29.297 1 97.69 339 ARG A CA 1
ATOM 2526 C C . ARG A 1 339 ? 0.126 -30.703 -29.312 1 97.69 339 ARG A C 1
ATOM 2528 O O . ARG A 1 339 ? 0.917 -31.375 -29.984 1 97.69 339 ARG A O 1
ATOM 2535 N N . ILE A 1 340 ? -0.718 -31.266 -28.516 1 97.25 340 ILE A N 1
ATOM 2536 C CA . ILE A 1 340 ? -1.056 -32.688 -28.609 1 97.25 340 ILE A CA 1
ATOM 2537 C C . ILE A 1 340 ? -2.168 -32.875 -29.641 1 97.25 340 ILE A C 1
ATOM 2539 O O . ILE A 1 340 ? -3.152 -32.125 -29.656 1 97.25 340 ILE A O 1
ATOM 2543 N N . ASP A 1 341 ? -2.035 -33.781 -30.484 1 94.25 341 ASP A N 1
ATOM 2544 C CA . ASP A 1 341 ? -3.012 -34.031 -31.547 1 94.25 341 ASP A CA 1
ATOM 2545 C C . ASP A 1 341 ? -4.266 -34.719 -30.984 1 94.25 341 ASP A C 1
ATOM 2547 O O . ASP A 1 341 ? -4.473 -35.906 -31.188 1 94.25 341 ASP A O 1
ATOM 2551 N N . ARG A 1 342 ? -5.066 -34 -30.391 1 94 342 ARG A N 1
ATOM 2552 C CA . ARG A 1 342 ? -6.355 -34.375 -29.844 1 94 342 ARG A CA 1
ATOM 2553 C C . ARG A 1 342 ? -7.242 -33.156 -29.594 1 94 342 ARG A C 1
ATOM 2555 O O . ARG A 1 342 ? -6.75 -32.031 -29.531 1 94 342 ARG A O 1
ATOM 2562 N N . PRO A 1 343 ? -8.477 -33.375 -29.516 1 94 343 PRO A N 1
ATOM 2563 C CA . PRO A 1 343 ? -9.328 -32.25 -29.094 1 94 343 PRO A CA 1
ATOM 2564 C C . PRO A 1 343 ? -8.969 -31.703 -27.719 1 94 343 PRO A C 1
ATOM 2566 O O . PRO A 1 343 ? -8.516 -32.469 -26.859 1 94 343 PRO A O 1
ATOM 2569 N N . GLY A 1 344 ? -9.234 -30.453 -27.609 1 96.75 344 GLY A N 1
ATOM 2570 C CA . GLY A 1 344 ? -8.984 -29.828 -26.312 1 96.75 344 GLY A CA 1
ATOM 2571 C C . GLY A 1 344 ? -7.711 -29 -26.297 1 96.75 344 GLY A C 1
ATOM 2572 O O . GLY A 1 344 ? -6.934 -29.016 -27.25 1 96.75 344 GLY A O 1
ATOM 2573 N N . ALA A 1 345 ? -7.484 -28.25 -25.25 1 98.38 345 ALA A N 1
ATOM 2574 C CA . ALA A 1 345 ? -6.398 -27.281 -25.141 1 98.38 345 ALA A CA 1
ATOM 2575 C C . ALA A 1 345 ? -5.148 -27.922 -24.547 1 98.38 345 ALA A C 1
ATOM 2577 O O . ALA A 1 345 ? -4.648 -27.484 -23.5 1 98.38 345 ALA A O 1
ATOM 2578 N N . PHE A 1 346 ? -4.598 -28.891 -25.266 1 98.56 346 PHE A N 1
ATOM 2579 C CA . PHE A 1 346 ? -3.49 -29.672 -24.703 1 98.56 346 PHE A CA 1
ATOM 2580 C C . PHE A 1 346 ? -2.17 -29.234 -25.344 1 98.56 346 PHE A C 1
ATOM 2582 O O . PHE A 1 346 ? -2.094 -29.031 -26.547 1 98.56 346 PHE A O 1
ATOM 2589 N N . VAL A 1 347 ? -1.207 -29.094 -24.516 1 98.75 347 VAL A N 1
ATOM 2590 C CA . VAL A 1 347 ? 0.18 -28.859 -24.906 1 98.75 347 VAL A CA 1
ATOM 2591 C C . VAL A 1 347 ? 1.071 -29.953 -24.312 1 98.75 347 VAL A C 1
ATOM 2593 O O . VAL A 1 347 ? 0.854 -30.391 -23.188 1 98.75 347 VAL A O 1
ATOM 2596 N N . GLN A 1 348 ? 2.014 -30.391 -25.078 1 98.56 348 GLN A N 1
ATOM 2597 C CA . GLN A 1 348 ? 2.941 -31.406 -24.609 1 98.56 348 GLN A CA 1
ATOM 2598 C C . GLN A 1 348 ? 3.803 -30.891 -23.453 1 98.56 348 GLN A C 1
ATOM 2600 O O . GLN A 1 348 ? 4.254 -29.75 -23.484 1 98.56 348 GLN A O 1
ATOM 2605 N N . PRO A 1 349 ? 3.939 -31.797 -22.359 1 98.69 349 PRO A N 1
ATOM 2606 C CA . PRO A 1 349 ? 5.004 -31.422 -21.422 1 98.69 349 PRO A CA 1
ATOM 2607 C C . PRO A 1 349 ? 6.332 -31.125 -22.125 1 98.69 349 PRO A C 1
ATOM 2609 O O . PRO A 1 349 ? 6.801 -31.953 -22.906 1 98.69 349 PRO A O 1
ATOM 2612 N N . THR A 1 350 ? 6.891 -29.969 -21.875 1 98.88 350 THR A N 1
ATOM 2613 C CA . THR A 1 350 ? 8.023 -29.5 -22.672 1 98.88 350 THR A CA 1
ATOM 2614 C C . THR A 1 350 ? 9.203 -29.141 -21.766 1 98.88 350 THR A C 1
ATOM 2616 O O . THR A 1 350 ? 9.016 -28.547 -20.703 1 98.88 350 THR A O 1
ATOM 2619 N N . ILE A 1 351 ? 10.375 -29.547 -22.125 1 98.94 351 ILE A N 1
ATOM 2620 C CA . ILE A 1 351 ? 11.609 -29.141 -21.469 1 98.94 351 ILE A CA 1
ATOM 2621 C C . ILE A 1 351 ? 12.523 -28.453 -22.484 1 98.94 351 ILE A C 1
ATOM 2623 O O . ILE A 1 351 ? 12.836 -29.016 -23.531 1 98.94 351 ILE A O 1
ATOM 2627 N N . LEU A 1 352 ? 12.844 -27.266 -22.234 1 98.88 352 LEU A N 1
ATOM 2628 C CA . LEU A 1 352 ? 13.805 -26.5 -23.031 1 98.88 352 LEU A CA 1
ATOM 2629 C C . LEU A 1 352 ? 15.125 -26.359 -22.281 1 98.88 352 LEU A C 1
ATOM 2631 O O . LEU A 1 352 ? 15.141 -26.141 -21.062 1 98.88 352 LEU A O 1
ATOM 2635 N N . THR A 1 353 ? 16.234 -26.5 -22.922 1 98.81 353 THR A N 1
ATOM 2636 C CA . THR A 1 353 ? 17.562 -26.156 -22.438 1 98.81 353 THR A CA 1
ATOM 2637 C C . THR A 1 353 ? 18.281 -25.234 -23.406 1 98.81 353 THR A C 1
ATOM 2639 O O . THR A 1 353 ? 17.766 -24.938 -24.484 1 98.81 353 THR A O 1
ATOM 2642 N N . GLY A 1 354 ? 19.375 -24.641 -22.969 1 98.38 354 GLY A N 1
ATOM 2643 C CA . GLY A 1 354 ? 20.141 -23.75 -23.844 1 98.38 354 GLY A CA 1
ATOM 2644 C C . GLY A 1 354 ? 19.484 -22.406 -24.031 1 98.38 354 GLY A C 1
ATOM 2645 O O . GLY A 1 354 ? 19.781 -21.688 -24.984 1 98.38 354 GLY A O 1
ATOM 2646 N N . VAL A 1 355 ? 18.484 -22.094 -23.281 1 98.69 355 VAL A N 1
ATOM 2647 C CA . VAL A 1 355 ? 17.828 -20.797 -23.344 1 98.69 355 VAL A CA 1
ATOM 2648 C C . VAL A 1 355 ? 18.766 -19.703 -22.859 1 98.69 355 VAL A C 1
ATOM 2650 O O . VAL A 1 355 ? 19.453 -19.859 -21.844 1 98.69 355 VAL A O 1
ATOM 2653 N N . LYS A 1 356 ? 18.828 -18.609 -23.547 1 97.81 356 LYS A N 1
ATOM 2654 C CA . LYS A 1 356 ? 19.734 -17.484 -23.281 1 97.81 356 LYS A CA 1
ATOM 2655 C C . LYS A 1 356 ? 19 -16.156 -23.312 1 97.81 356 LYS A C 1
ATOM 2657 O O . LYS A 1 356 ? 17.875 -16.078 -23.812 1 97.81 356 LYS A O 1
ATOM 2662 N N . PRO A 1 357 ? 19.672 -15.133 -22.719 1 97.5 357 PRO A N 1
ATOM 2663 C CA . PRO A 1 357 ? 19.062 -13.805 -22.828 1 97.5 357 PRO A CA 1
ATOM 2664 C C . PRO A 1 357 ? 18.703 -13.43 -24.266 1 97.5 357 PRO A C 1
ATOM 2666 O O . PRO A 1 357 ? 19.484 -13.688 -25.188 1 97.5 357 PRO A O 1
ATOM 2669 N N . GLY A 1 358 ? 17.562 -12.844 -24.422 1 97.38 358 GLY A N 1
ATOM 2670 C CA . GLY A 1 358 ? 17.109 -12.461 -25.75 1 97.38 358 GLY A CA 1
ATOM 2671 C C . GLY A 1 358 ? 16.062 -13.414 -26.312 1 97.38 358 GLY A C 1
ATOM 2672 O O . GLY A 1 358 ? 15.297 -13.039 -27.203 1 97.38 358 GLY A O 1
ATOM 2673 N N . MET A 1 359 ? 16.047 -14.688 -25.844 1 98.19 359 MET A N 1
ATOM 2674 C CA . MET A 1 359 ? 15.031 -15.656 -26.25 1 98.19 359 MET A CA 1
ATOM 2675 C C . MET A 1 359 ? 13.734 -15.43 -25.484 1 98.19 359 MET A C 1
ATOM 2677 O O . MET A 1 359 ? 13.758 -14.969 -24.344 1 98.19 359 MET A O 1
ATOM 2681 N N . ARG A 1 360 ? 12.57 -15.719 -25.969 1 97.44 360 ARG A N 1
ATOM 2682 C CA . ARG A 1 360 ? 11.258 -15.438 -25.391 1 97.44 360 ARG A CA 1
ATOM 2683 C C . ARG A 1 360 ? 11.109 -16.109 -24.031 1 97.44 360 ARG A C 1
ATOM 2685 O O . ARG A 1 360 ? 10.727 -15.469 -23.047 1 97.44 360 ARG A O 1
ATOM 2692 N N . ALA A 1 361 ? 11.523 -17.359 -24 1 98 361 ALA A N 1
ATOM 2693 C CA . ALA A 1 361 ? 11.305 -18.125 -22.781 1 98 361 ALA A CA 1
ATOM 2694 C C . ALA A 1 361 ? 12.234 -17.656 -21.656 1 98 361 ALA A C 1
ATOM 2696 O O . ALA A 1 361 ? 12.039 -18.016 -20.484 1 98 361 ALA A O 1
ATOM 2697 N N . TYR A 1 362 ? 13.297 -16.891 -22.016 1 97.94 362 TYR A N 1
ATOM 2698 C CA . TYR A 1 362 ? 14.195 -16.344 -21 1 97.94 362 TYR A CA 1
ATOM 2699 C C . TYR A 1 362 ? 13.508 -15.273 -20.172 1 97.94 362 TYR A C 1
ATOM 2701 O O . TYR A 1 362 ? 13.68 -15.211 -18.953 1 97.94 362 TYR A O 1
ATOM 2709 N N . ALA A 1 363 ? 12.633 -14.453 -20.812 1 95.19 363 ALA A N 1
ATOM 2710 C CA . ALA A 1 363 ? 12.094 -13.258 -20.172 1 95.19 363 ALA A CA 1
ATOM 2711 C C . ALA A 1 363 ? 10.609 -13.43 -19.859 1 95.19 363 ALA A C 1
ATOM 2713 O O . ALA A 1 363 ? 10.094 -12.844 -18.906 1 95.19 363 ALA A O 1
ATOM 2714 N N . GLU A 1 364 ? 9.938 -14.195 -20.641 1 96.44 364 GLU A N 1
ATOM 2715 C CA . GLU A 1 364 ? 8.484 -14.273 -20.531 1 96.44 364 GLU A CA 1
ATOM 2716 C C . GLU A 1 364 ? 8.062 -15.438 -19.641 1 96.44 364 GLU A C 1
ATOM 2718 O O . GLU A 1 364 ? 8.773 -16.438 -19.531 1 96.44 364 GLU A O 1
ATOM 2723 N N . GLU A 1 365 ? 6.98 -15.312 -19.016 1 96.81 365 GLU A N 1
ATOM 2724 C CA . GLU A 1 365 ? 6.379 -16.391 -18.25 1 96.81 365 GLU A CA 1
ATOM 2725 C C . GLU A 1 365 ? 5.781 -17.453 -19.156 1 96.81 365 GLU A C 1
ATOM 2727 O O . GLU A 1 365 ? 4.992 -17.141 -20.062 1 96.81 365 GLU A O 1
ATOM 2732 N N . LEU A 1 366 ? 6.199 -18.672 -19.016 1 97.81 366 LEU A N 1
ATOM 2733 C CA . LEU A 1 366 ? 5.547 -19.812 -19.672 1 97.81 366 LEU A CA 1
ATOM 2734 C C . LEU A 1 366 ? 4.473 -20.406 -18.766 1 97.81 366 LEU A C 1
ATOM 2736 O O . LEU A 1 366 ? 4.777 -21.172 -17.844 1 97.81 366 LEU A O 1
ATOM 2740 N N . PHE A 1 367 ? 3.287 -20.109 -19 1 97.75 367 PHE A N 1
ATOM 2741 C CA . PHE A 1 367 ? 2.182 -20.469 -18.125 1 97.75 367 PHE A CA 1
ATOM 2742 C C . PHE A 1 367 ? 1.514 -21.766 -18.578 1 97.75 367 PHE A C 1
ATOM 2744 O O . PHE A 1 367 ? 0.41 -21.734 -19.125 1 97.75 367 PHE A O 1
ATOM 2751 N N . GLY A 1 368 ? 2.078 -22.828 -18.312 1 98.19 368 GLY A N 1
ATOM 2752 C CA . GLY A 1 368 ? 1.692 -24.172 -18.734 1 98.19 368 GLY A CA 1
ATOM 2753 C C . GLY A 1 368 ? 2.783 -25.203 -18.516 1 98.19 368 GLY A C 1
ATOM 2754 O O . GLY A 1 368 ? 3.723 -24.969 -17.75 1 98.19 368 GLY A O 1
ATOM 2755 N N . PRO A 1 369 ? 2.66 -26.344 -19.109 1 98.5 369 PRO A N 1
ATOM 2756 C CA . PRO A 1 369 ? 3.553 -27.453 -18.812 1 98.5 369 PRO A CA 1
ATOM 2757 C C . PRO A 1 369 ? 4.883 -27.375 -19.562 1 98.5 369 PRO A C 1
ATOM 2759 O O . PRO A 1 369 ? 5.238 -28.297 -20.297 1 98.5 369 PRO A O 1
ATOM 2762 N N . ALA A 1 370 ? 5.617 -26.312 -19.344 1 98.81 370 ALA A N 1
ATOM 2763 C CA . ALA A 1 370 ? 6.91 -26.094 -19.984 1 98.81 370 ALA A CA 1
ATOM 2764 C C . ALA A 1 370 ? 7.961 -25.656 -18.969 1 98.81 370 ALA A C 1
ATOM 2766 O O . ALA A 1 370 ? 7.734 -24.719 -18.188 1 98.81 370 ALA A O 1
ATOM 2767 N N . ALA A 1 371 ? 9.047 -26.328 -18.953 1 98.69 371 ALA A N 1
ATOM 2768 C CA . ALA A 1 371 ? 10.156 -26.062 -18.047 1 98.69 371 ALA A CA 1
ATOM 2769 C C . ALA A 1 371 ? 11.406 -25.625 -18.797 1 98.69 371 ALA A C 1
ATOM 2771 O O . ALA A 1 371 ? 11.695 -26.156 -19.875 1 98.69 371 ALA A O 1
ATOM 2772 N N . VAL A 1 372 ? 12.078 -24.672 -18.297 1 98.88 372 VAL A N 1
ATOM 2773 C CA . VAL A 1 372 ? 13.391 -24.281 -18.797 1 98.88 372 VAL A CA 1
ATOM 2774 C C . VAL A 1 372 ? 14.461 -24.672 -17.797 1 98.88 372 VAL A C 1
ATOM 2776 O O . VAL A 1 372 ? 14.383 -24.328 -16.609 1 98.88 372 VAL A O 1
ATOM 2779 N N . ILE A 1 373 ? 15.469 -25.438 -18.25 1 98.94 373 ILE A N 1
ATOM 2780 C CA . ILE A 1 373 ? 16.516 -25.906 -17.344 1 98.94 373 ILE A CA 1
ATOM 2781 C C . ILE A 1 373 ? 17.859 -25.266 -17.734 1 98.94 373 ILE A C 1
ATOM 2783 O O . ILE A 1 373 ? 18.266 -25.328 -18.891 1 98.94 373 ILE A O 1
ATOM 2787 N N . TYR A 1 374 ? 18.438 -24.656 -16.781 1 98.94 374 TYR A N 1
ATOM 2788 C CA . TYR A 1 374 ? 19.719 -23.984 -16.953 1 98.94 374 TYR A CA 1
ATOM 2789 C C . TYR A 1 374 ? 20.828 -24.734 -16.219 1 98.94 374 TYR A C 1
ATOM 2791 O O . TYR A 1 374 ? 20.625 -25.219 -15.117 1 98.94 374 TYR A O 1
ATOM 2799 N N . ARG A 1 375 ? 21.969 -24.828 -16.922 1 98.75 375 ARG A N 1
ATOM 2800 C CA . ARG A 1 375 ? 23.188 -25.328 -16.297 1 98.75 375 ARG A CA 1
ATOM 2801 C C . ARG A 1 375 ? 24.047 -24.188 -15.773 1 98.75 375 ARG A C 1
ATOM 2803 O O . ARG A 1 375 ? 24.312 -23.219 -16.484 1 98.75 375 ARG A O 1
ATOM 2810 N N . VAL A 1 376 ? 24.438 -24.266 -14.516 1 98.75 376 VAL A N 1
ATOM 2811 C CA . VAL A 1 376 ? 25.312 -23.234 -13.945 1 98.75 376 VAL A CA 1
ATOM 2812 C C . VAL A 1 376 ? 26.516 -23.906 -13.273 1 98.75 376 VAL A C 1
ATOM 2814 O O . VAL A 1 376 ? 26.453 -25.078 -12.891 1 98.75 376 VAL A O 1
ATOM 2817 N N . GLN A 1 377 ? 27.578 -23.125 -13.008 1 98.31 377 GLN A N 1
ATOM 2818 C CA . GLN A 1 377 ? 28.828 -23.703 -12.531 1 98.31 377 GLN A CA 1
ATOM 2819 C C . GLN A 1 377 ? 28.875 -23.703 -11.008 1 98.31 377 GLN A C 1
ATOM 2821 O O . GLN A 1 377 ? 29.547 -24.547 -10.406 1 98.31 377 GLN A O 1
ATOM 2826 N N . ASP A 1 378 ? 28.281 -22.703 -10.406 1 98.12 378 ASP A N 1
ATOM 2827 C CA . ASP A 1 378 ? 28.359 -22.578 -8.953 1 98.12 378 ASP A CA 1
ATOM 2828 C C . ASP A 1 378 ? 27.188 -21.766 -8.414 1 98.12 378 ASP A C 1
ATOM 2830 O O . ASP A 1 378 ? 26.297 -21.375 -9.172 1 98.12 378 ASP A O 1
ATOM 2834 N N . GLU A 1 379 ? 27.141 -21.594 -7.129 1 98.38 379 GLU A N 1
ATOM 2835 C CA . GLU A 1 379 ? 26.031 -20.922 -6.445 1 98.38 379 GLU A CA 1
ATOM 2836 C C . GLU A 1 379 ? 25.922 -19.469 -6.863 1 98.38 379 GLU A C 1
ATOM 2838 O O . GLU A 1 379 ? 24.812 -18.922 -6.984 1 98.38 379 GLU A O 1
ATOM 2843 N N . ASP A 1 380 ? 27.016 -18.781 -7.059 1 98.44 380 ASP A N 1
ATOM 2844 C CA . ASP A 1 380 ? 27 -17.375 -7.445 1 98.44 380 ASP A CA 1
ATOM 2845 C C . ASP A 1 380 ? 26.344 -17.188 -8.812 1 98.44 380 ASP A C 1
ATOM 2847 O O . ASP A 1 380 ? 25.562 -16.25 -9.008 1 98.44 380 ASP A O 1
ATOM 2851 N N . GLU A 1 381 ? 26.719 -18.047 -9.719 1 98.62 381 GLU A N 1
ATOM 2852 C CA . GLU A 1 381 ? 26.078 -18 -11.031 1 98.62 381 GLU A CA 1
ATOM 2853 C C . GLU A 1 381 ? 24.594 -18.312 -10.938 1 98.62 381 GLU A C 1
ATOM 2855 O O . GLU A 1 381 ? 23.781 -17.719 -11.648 1 98.62 381 GLU A O 1
ATOM 2860 N N . ALA A 1 382 ? 24.219 -19.297 -10.078 1 98.81 382 ALA A N 1
ATOM 2861 C CA . ALA A 1 382 ? 22.812 -19.641 -9.859 1 98.81 382 ALA A CA 1
ATOM 2862 C C . ALA A 1 382 ? 22.031 -18.438 -9.359 1 98.81 382 ALA A C 1
ATOM 2864 O O . ALA A 1 382 ? 20.938 -18.141 -9.867 1 98.81 382 ALA A O 1
ATOM 2865 N N . ILE A 1 383 ? 22.594 -17.734 -8.414 1 98.62 383 ILE A N 1
ATOM 2866 C CA . ILE A 1 383 ? 21.938 -16.578 -7.809 1 98.62 383 ILE A CA 1
ATOM 2867 C C . ILE A 1 383 ? 21.828 -15.445 -8.836 1 98.62 383 ILE A C 1
ATOM 2869 O O . ILE A 1 383 ? 20.781 -14.797 -8.938 1 98.62 383 ILE A O 1
ATOM 2873 N N . ALA A 1 384 ? 22.891 -15.188 -9.57 1 98.44 384 ALA A N 1
ATOM 2874 C CA . ALA A 1 384 ? 22.859 -14.148 -10.602 1 98.44 384 ALA A CA 1
ATOM 2875 C C . ALA A 1 384 ? 21.766 -14.422 -11.625 1 98.44 384 ALA A C 1
ATOM 2877 O O . ALA A 1 384 ? 21.031 -13.508 -12.016 1 98.44 384 ALA A O 1
ATOM 2878 N N . LEU A 1 385 ? 21.703 -15.672 -12.055 1 98.56 385 LEU A N 1
ATOM 2879 C CA . LEU A 1 385 ? 20.688 -16.047 -13.023 1 98.56 385 LEU A CA 1
ATOM 2880 C C . LEU A 1 385 ? 19.281 -15.945 -12.414 1 98.56 385 LEU A C 1
ATOM 2882 O O . LEU A 1 385 ? 18.359 -15.477 -13.062 1 98.56 385 LEU A O 1
ATOM 2886 N N . ALA A 1 386 ? 19.125 -16.406 -11.195 1 98.62 386 ALA A N 1
ATOM 2887 C CA . ALA A 1 386 ? 17.844 -16.312 -10.5 1 98.62 386 ALA A CA 1
ATOM 2888 C C . ALA A 1 386 ? 17.359 -14.867 -10.43 1 98.62 386 ALA A C 1
ATOM 2890 O O . ALA A 1 386 ? 16.172 -14.594 -10.625 1 98.62 386 ALA A O 1
ATOM 2891 N N . ASN A 1 387 ? 18.266 -13.969 -10.195 1 97.69 387 ASN A N 1
ATOM 2892 C CA . ASN A 1 387 ? 17.938 -12.57 -9.969 1 97.69 387 ASN A CA 1
ATOM 2893 C C . ASN A 1 387 ? 17.797 -11.805 -11.289 1 97.69 387 ASN A C 1
ATOM 2895 O O . ASN A 1 387 ? 17.297 -10.68 -11.305 1 97.69 387 ASN A O 1
ATOM 2899 N N . ASP A 1 388 ? 18.297 -12.43 -12.375 1 97.62 388 ASP A N 1
ATOM 2900 C CA . ASP A 1 388 ? 18.172 -11.82 -13.695 1 97.62 388 ASP A CA 1
ATOM 2901 C C . ASP A 1 388 ? 16.797 -12.109 -14.297 1 97.62 388 ASP A C 1
ATOM 2903 O O . ASP A 1 388 ? 16.688 -12.805 -15.305 1 97.62 388 ASP A O 1
ATOM 2907 N N . SER A 1 389 ? 15.789 -11.594 -13.688 1 96.69 389 SER A N 1
ATOM 2908 C CA . SER A 1 389 ? 14.383 -11.688 -14.086 1 96.69 389 SER A CA 1
ATOM 2909 C C . SER A 1 389 ? 13.625 -10.414 -13.75 1 96.69 389 SER A C 1
ATOM 2911 O O . SER A 1 389 ? 13.938 -9.742 -12.758 1 96.69 389 SER A O 1
ATOM 2913 N N . GLN A 1 390 ? 12.664 -10.062 -14.531 1 96 390 GLN A N 1
ATOM 2914 C CA . GLN A 1 390 ? 11.828 -8.914 -14.211 1 96 390 GLN A CA 1
ATOM 2915 C C . GLN A 1 390 ? 10.789 -9.273 -13.148 1 96 390 GLN A C 1
ATOM 2917 O O . GLN A 1 390 ? 10.117 -8.391 -12.609 1 96 390 GLN A O 1
ATOM 2922 N N . TYR A 1 391 ? 10.672 -10.57 -12.844 1 97.31 391 TYR A N 1
ATOM 2923 C CA . TYR A 1 391 ? 9.703 -11.055 -11.867 1 97.31 391 TYR A CA 1
ATOM 2924 C C . TYR A 1 391 ? 10.383 -11.375 -10.547 1 97.31 391 TYR A C 1
ATOM 2926 O O . TYR A 1 391 ? 11.602 -11.555 -10.492 1 97.31 391 TYR A O 1
ATOM 2934 N N . GLY A 1 392 ? 9.617 -11.398 -9.43 1 97.94 392 GLY A N 1
ATOM 2935 C CA . GLY A 1 392 ? 10.055 -11.805 -8.109 1 97.94 392 GLY A CA 1
ATOM 2936 C C . GLY A 1 392 ? 8.922 -12.273 -7.219 1 97.94 392 GLY A C 1
ATOM 2937 O O . GLY A 1 392 ? 8.664 -11.68 -6.168 1 97.94 392 GLY A O 1
ATOM 2938 N N . LEU A 1 393 ? 8.266 -13.367 -7.59 1 97.94 393 LEU A N 1
ATOM 2939 C CA . LEU A 1 393 ? 7.129 -13.859 -6.82 1 97.94 393 LEU A CA 1
ATOM 2940 C C . LEU A 1 393 ? 7.57 -14.922 -5.82 1 97.94 393 LEU A C 1
ATOM 2942 O O . LEU A 1 393 ? 7.535 -14.695 -4.609 1 97.94 393 LEU A O 1
ATOM 2946 N N . GLY A 1 394 ? 8.047 -16.016 -6.379 1 97.56 394 GLY A N 1
ATOM 2947 C CA . GLY A 1 394 ? 8.484 -17.125 -5.539 1 97.56 394 GLY A CA 1
ATOM 2948 C C . GLY A 1 394 ? 9.766 -17.766 -6.031 1 97.56 394 GLY A C 1
ATOM 2949 O O . GLY A 1 394 ? 10.383 -17.297 -6.988 1 97.56 394 GLY A O 1
ATOM 2950 N N . GLY A 1 395 ? 10.18 -18.781 -5.34 1 98.12 395 GLY A N 1
ATOM 2951 C CA . GLY A 1 395 ? 11.344 -19.594 -5.664 1 98.12 395 GLY A CA 1
ATOM 2952 C C . GLY A 1 395 ? 11.594 -20.703 -4.668 1 98.12 395 GLY A C 1
ATOM 2953 O O . GLY A 1 395 ? 11 -20.734 -3.588 1 98.12 395 GLY A O 1
ATOM 2954 N N . SER A 1 396 ? 12.438 -21.625 -5.062 1 98.56 396 SER A N 1
ATOM 2955 C CA . SER A 1 396 ? 12.797 -22.734 -4.176 1 98.56 396 SER A CA 1
ATOM 2956 C C . SER A 1 396 ? 14.258 -23.125 -4.363 1 98.56 396 SER A C 1
ATOM 2958 O O . SER A 1 396 ? 14.82 -22.953 -5.441 1 98.56 396 SER A O 1
ATOM 2960 N N . VAL A 1 397 ? 14.82 -23.578 -3.314 1 98.88 397 VAL A N 1
ATOM 2961 C CA . VAL A 1 397 ? 16.188 -24.078 -3.303 1 98.88 397 VAL A CA 1
ATOM 2962 C C . VAL A 1 397 ? 16.219 -25.484 -2.689 1 98.88 397 VAL A C 1
ATOM 2964 O O . VAL A 1 397 ? 15.688 -25.688 -1.599 1 98.88 397 VAL A O 1
ATOM 2967 N N . PHE A 1 398 ? 16.781 -26.391 -3.367 1 98.81 398 PHE A N 1
ATOM 2968 C CA . PHE A 1 398 ? 16.906 -27.75 -2.879 1 98.81 398 PHE A CA 1
ATOM 2969 C C . PHE A 1 398 ? 18.375 -28.094 -2.602 1 98.81 398 PHE A C 1
ATOM 2971 O O . PHE A 1 398 ? 19.234 -27.938 -3.477 1 98.81 398 PHE A O 1
ATOM 2978 N N . CYS A 1 399 ? 18.641 -28.5 -1.448 1 98.62 399 CYS A N 1
ATOM 2979 C CA . CYS A 1 399 ? 19.984 -28.844 -0.979 1 98.62 399 CYS A CA 1
ATOM 2980 C C . CYS A 1 399 ? 19.906 -29.75 0.245 1 98.62 399 CYS A C 1
ATOM 2982 O O . CYS A 1 399 ? 19.078 -29.547 1.134 1 98.62 399 CYS A O 1
ATOM 2984 N N . ALA A 1 400 ? 20.781 -30.766 0.268 1 98.12 400 ALA A N 1
ATOM 2985 C CA . ALA A 1 400 ? 20.844 -31.641 1.438 1 98.12 400 ALA A CA 1
ATOM 2986 C C . ALA A 1 400 ? 21.328 -30.875 2.668 1 98.12 400 ALA A C 1
ATOM 2988 O O . ALA A 1 400 ? 20.891 -31.156 3.789 1 98.12 400 ALA A O 1
ATOM 2989 N N . ASP A 1 401 ? 22.266 -30.016 2.482 1 98.38 401 ASP A N 1
ATOM 2990 C CA . ASP A 1 401 ? 22.719 -29.125 3.541 1 98.38 401 ASP A CA 1
ATOM 2991 C C . ASP A 1 401 ? 21.766 -27.938 3.699 1 98.38 401 ASP A C 1
ATOM 2993 O O . ASP A 1 401 ? 21.859 -26.953 2.969 1 98.38 401 ASP A O 1
ATOM 2997 N N . VAL A 1 402 ? 20.922 -28.016 4.688 1 98.38 402 VAL A N 1
ATOM 2998 C CA . VAL A 1 402 ? 19.828 -27.078 4.871 1 98.38 402 VAL A CA 1
ATOM 2999 C C . VAL A 1 402 ? 20.375 -25.672 5.031 1 98.38 402 VAL A C 1
ATOM 3001 O O . VAL A 1 402 ? 19.812 -24.703 4.508 1 98.38 402 VAL A O 1
ATOM 3004 N N . GLU A 1 403 ? 21.453 -25.516 5.742 1 98.19 403 GLU A N 1
ATOM 3005 C CA . GLU A 1 403 ? 22.047 -24.203 5.965 1 98.19 403 GLU A CA 1
ATOM 3006 C C . GLU A 1 403 ? 22.594 -23.609 4.672 1 98.19 403 GLU A C 1
ATOM 3008 O O . GLU A 1 403 ? 22.5 -22.406 4.434 1 98.19 403 GLU A O 1
ATOM 3013 N N . ARG A 1 404 ? 23.219 -24.5 3.891 1 98.38 404 ARG A N 1
ATOM 3014 C CA . ARG A 1 404 ? 23.672 -24.094 2.564 1 98.38 404 ARG A CA 1
ATOM 3015 C C . ARG A 1 404 ? 22.5 -23.625 1.712 1 98.38 404 ARG A C 1
ATOM 3017 O O . ARG A 1 404 ? 22.562 -22.562 1.084 1 98.38 404 ARG A O 1
ATOM 3024 N N . GLY A 1 405 ? 21.406 -24.359 1.715 1 98.56 405 GLY A N 1
ATOM 3025 C CA . GLY A 1 405 ? 20.203 -23.969 1.002 1 98.56 405 GLY A CA 1
ATOM 3026 C C . GLY A 1 405 ? 19.641 -22.641 1.467 1 98.56 405 GLY A C 1
ATOM 3027 O O . GLY A 1 405 ? 19.234 -21.797 0.649 1 98.56 405 GLY A O 1
ATOM 3028 N N . ARG A 1 406 ? 19.625 -22.453 2.74 1 98.25 406 ARG A N 1
ATOM 3029 C CA . ARG A 1 406 ? 19.109 -21.234 3.344 1 98.25 406 ARG A CA 1
ATOM 3030 C C . ARG A 1 406 ? 19.922 -20.016 2.898 1 98.25 406 ARG A C 1
ATOM 3032 O O . ARG A 1 406 ? 19.344 -18.969 2.566 1 98.25 406 ARG A O 1
ATOM 3039 N N . ARG A 1 407 ? 21.219 -20.094 2.875 1 98.06 407 ARG A N 1
ATOM 3040 C CA . ARG A 1 407 ? 22.094 -18.984 2.469 1 98.06 407 ARG A CA 1
ATOM 3041 C C . ARG A 1 407 ? 21.828 -18.594 1.021 1 98.06 407 ARG A C 1
ATOM 3043 O O . ARG A 1 407 ? 21.797 -17.406 0.695 1 98.06 407 ARG A O 1
ATOM 3050 N N . VAL A 1 408 ? 21.625 -19.562 0.183 1 98.69 408 VAL A N 1
ATOM 3051 C CA . VAL A 1 408 ? 21.328 -19.297 -1.222 1 98.69 408 VAL A CA 1
ATOM 3052 C C . VAL A 1 408 ? 19.938 -18.672 -1.351 1 98.69 408 VAL A C 1
ATOM 3054 O O . VAL A 1 408 ? 19.75 -17.688 -2.064 1 98.69 408 VAL A O 1
ATOM 3057 N N . ALA A 1 409 ? 18.953 -19.219 -0.646 1 98.56 409 ALA A N 1
ATOM 3058 C CA . ALA A 1 409 ? 17.578 -18.75 -0.689 1 98.56 409 ALA A CA 1
ATOM 3059 C C . ALA A 1 409 ? 17.484 -17.281 -0.308 1 98.56 409 ALA A C 1
ATOM 3061 O O . ALA A 1 409 ? 16.781 -16.5 -0.96 1 98.56 409 ALA A O 1
ATOM 3062 N N . GLU A 1 410 ? 18.203 -16.875 0.651 1 97.25 410 GLU A N 1
ATOM 3063 C CA . GLU A 1 410 ? 18.125 -15.508 1.166 1 97.25 410 GLU A CA 1
ATOM 3064 C C . GLU A 1 410 ? 18.75 -14.516 0.187 1 97.25 410 GLU A C 1
ATOM 3066 O O . GLU A 1 410 ? 18.516 -13.305 0.297 1 97.25 410 GLU A O 1
ATOM 3071 N N . ARG A 1 411 ? 19.5 -15.023 -0.774 1 97.5 411 ARG A N 1
ATOM 3072 C CA . ARG A 1 411 ? 20.156 -14.141 -1.739 1 97.5 411 ARG A CA 1
ATOM 3073 C C . ARG A 1 411 ? 19.328 -14 -3.006 1 97.5 411 ARG A C 1
ATOM 3075 O O . ARG A 1 411 ? 19.641 -13.188 -3.879 1 97.5 411 ARG A O 1
ATOM 3082 N N . VAL A 1 412 ? 18.234 -14.773 -3.1 1 98.38 412 VAL A N 1
ATOM 3083 C CA . VAL A 1 412 ? 17.344 -14.672 -4.246 1 98.38 412 VAL A CA 1
ATOM 3084 C C . VAL A 1 412 ? 16.406 -13.477 -4.07 1 98.38 412 VAL A C 1
ATOM 3086 O O . VAL A 1 412 ? 15.797 -13.312 -3.008 1 98.38 412 VAL A O 1
ATOM 3089 N N . GLU A 1 413 ? 16.312 -12.609 -5.082 1 97.75 413 GLU A N 1
ATOM 3090 C CA . GLU A 1 413 ? 15.43 -11.445 -5.051 1 97.75 413 GLU A CA 1
ATOM 3091 C C . GLU A 1 413 ? 14 -11.812 -5.43 1 97.75 413 GLU A C 1
ATOM 3093 O O . GLU A 1 413 ? 13.641 -11.781 -6.609 1 97.75 413 GLU A O 1
ATOM 3098 N N . THR A 1 414 ? 13.188 -12.117 -4.461 1 98.5 414 THR A N 1
ATOM 3099 C CA . THR A 1 414 ? 11.812 -12.578 -4.629 1 98.5 414 THR A CA 1
ATOM 3100 C C . THR A 1 414 ? 10.992 -12.281 -3.377 1 98.5 414 THR A C 1
ATOM 3102 O O . THR A 1 414 ? 11.531 -11.82 -2.367 1 98.5 414 THR A O 1
ATOM 3105 N N . GLY A 1 415 ? 9.695 -12.422 -3.48 1 98.5 415 GLY A N 1
ATOM 3106 C CA . GLY A 1 415 ? 8.828 -12.219 -2.332 1 98.5 415 GLY A CA 1
ATOM 3107 C C . GLY A 1 415 ? 8.734 -13.43 -1.427 1 98.5 415 GLY A C 1
ATOM 3108 O O . GLY A 1 415 ? 8.438 -13.305 -0.238 1 98.5 415 GLY A O 1
ATOM 3109 N N . MET A 1 416 ? 8.969 -14.617 -1.982 1 98.62 416 MET A N 1
ATOM 3110 C CA . MET A 1 416 ? 8.93 -15.867 -1.231 1 98.62 416 MET A CA 1
ATOM 3111 C C . MET A 1 416 ? 10.016 -16.828 -1.716 1 98.62 416 MET A C 1
ATOM 3113 O O . MET A 1 416 ? 10.281 -16.906 -2.916 1 98.62 416 MET A O 1
ATOM 3117 N N . VAL A 1 417 ? 10.539 -17.547 -0.766 1 98.75 417 VAL A N 1
ATOM 3118 C CA . VAL A 1 417 ? 11.477 -18.594 -1.163 1 98.75 417 VAL A CA 1
ATOM 3119 C C . VAL A 1 417 ? 11.367 -19.781 -0.207 1 98.75 417 VAL A C 1
ATOM 3121 O O . VAL A 1 417 ? 11.25 -19.594 1.008 1 98.75 417 VAL A O 1
ATOM 3124 N N . TRP A 1 418 ? 11.344 -20.953 -0.715 1 98.5 418 TRP A N 1
ATOM 3125 C CA . TRP A 1 418 ? 11.219 -22.203 0.032 1 98.5 418 TRP A CA 1
ATOM 3126 C C . TRP A 1 418 ? 12.484 -23.047 -0.113 1 98.5 418 TRP A C 1
ATOM 3128 O O . TRP A 1 418 ? 13.031 -23.172 -1.209 1 98.5 418 TRP A O 1
ATOM 3138 N N . VAL A 1 419 ? 12.961 -23.594 0.966 1 98.75 419 VAL A N 1
ATOM 3139 C CA . VAL A 1 419 ? 14.078 -24.531 0.953 1 98.75 419 VAL A CA 1
ATOM 3140 C C . VAL A 1 419 ? 13.555 -25.953 1.112 1 98.75 419 VAL A C 1
ATOM 3142 O O . VAL A 1 419 ? 12.805 -26.25 2.049 1 98.75 419 VAL A O 1
ATOM 3145 N N . ASN A 1 420 ? 13.844 -26.812 0.136 1 98.5 420 ASN A N 1
ATOM 3146 C CA . ASN A 1 420 ? 13.555 -28.234 0.101 1 98.5 420 ASN A CA 1
ATOM 3147 C C . ASN A 1 420 ? 12.062 -28.5 -0.043 1 98.5 420 ASN A C 1
ATOM 3149 O O . ASN A 1 420 ? 11.562 -29.516 0.456 1 98.5 420 ASN A O 1
ATOM 3153 N N . HIS A 1 421 ? 11.406 -27.656 -0.658 1 98.06 421 HIS A N 1
ATOM 3154 C CA . HIS A 1 421 ? 10.008 -27.75 -1.064 1 98.06 421 HIS A CA 1
ATOM 3155 C C . HIS A 1 421 ? 9.703 -26.766 -2.193 1 98.06 421 HIS A C 1
ATOM 3157 O O . HIS A 1 421 ? 10.234 -25.656 -2.211 1 98.06 421 HIS A O 1
ATOM 3163 N N . PRO A 1 422 ? 8.852 -27.141 -3.166 1 97.56 422 PRO A N 1
ATOM 3164 C CA . PRO A 1 422 ? 8.422 -26.109 -4.121 1 97.56 422 PRO A CA 1
ATOM 3165 C C . PRO A 1 422 ? 7.672 -24.969 -3.457 1 97.56 422 PRO A C 1
ATOM 3167 O O . PRO A 1 422 ? 7.113 -25.125 -2.371 1 97.56 422 PRO A O 1
ATOM 3170 N N . THR A 1 423 ? 7.707 -23.797 -4.094 1 96.62 423 THR A N 1
ATOM 3171 C CA . THR A 1 423 ? 6.91 -22.688 -3.588 1 96.62 423 THR A CA 1
ATOM 3172 C C . THR A 1 423 ? 5.453 -23.109 -3.41 1 96.62 423 THR A C 1
ATOM 3174 O O . THR A 1 423 ? 4.883 -23.766 -4.277 1 96.62 423 THR A O 1
ATOM 3177 N N . SER A 1 424 ? 4.941 -22.766 -2.27 1 95.25 424 SER A N 1
ATOM 3178 C CA . SER A 1 424 ? 3.586 -23.188 -1.949 1 95.25 424 SER A CA 1
ATOM 3179 C C . SER A 1 424 ? 2.832 -22.125 -1.168 1 95.25 424 SER A C 1
ATOM 3181 O O . SER A 1 424 ? 3.234 -20.953 -1.151 1 95.25 424 SER A O 1
ATOM 3183 N N . THR A 1 425 ? 1.62 -22.484 -0.733 1 95.5 425 THR A N 1
ATOM 3184 C CA . THR A 1 425 ? 0.74 -21.547 -0.048 1 95.5 425 THR A CA 1
ATOM 3185 C C . THR A 1 425 ? 0.176 -22.156 1.229 1 95.5 425 THR A C 1
ATOM 3187 O O . THR A 1 425 ? -0.116 -23.359 1.269 1 95.5 425 THR A O 1
ATOM 3190 N N . GLN A 1 426 ? 0.06 -21.438 2.201 1 95.62 426 GLN A N 1
ATOM 3191 C CA . GLN A 1 426 ? -0.622 -21.75 3.455 1 95.62 426 GLN A CA 1
ATOM 3192 C C . GLN A 1 426 ? -1.336 -20.516 4.004 1 95.62 426 GLN A C 1
ATOM 3194 O O . GLN A 1 426 ? -0.855 -19.391 3.846 1 95.62 426 GLN A O 1
ATOM 3199 N N . PRO A 1 427 ? -2.471 -20.75 4.652 1 97.19 427 PRO A N 1
ATOM 3200 C CA . PRO A 1 427 ? -3.234 -19.609 5.16 1 97.19 427 PRO A CA 1
ATOM 3201 C C . PRO A 1 427 ? -2.404 -18.703 6.066 1 97.19 427 PRO A C 1
ATOM 3203 O O . PRO A 1 427 ? -2.596 -17.484 6.066 1 97.19 427 PRO A O 1
ATOM 3206 N N . ASP A 1 428 ? -1.489 -19.266 6.812 1 97.56 428 ASP A N 1
ATOM 3207 C CA . ASP A 1 428 ? -0.802 -18.547 7.871 1 97.56 428 ASP A CA 1
ATOM 3208 C C . ASP A 1 428 ? 0.537 -18 7.383 1 97.56 428 ASP A C 1
ATOM 3210 O O . ASP A 1 428 ? 1.304 -17.422 8.164 1 97.56 428 ASP A O 1
ATOM 3214 N N . LEU A 1 429 ? 0.908 -18.172 6.133 1 97.81 429 LEU A N 1
ATOM 3215 C CA . LEU A 1 429 ? 2.146 -17.656 5.559 1 97.81 429 LEU A CA 1
ATOM 3216 C C . LEU A 1 429 ? 1.86 -16.578 4.52 1 97.81 429 LEU A C 1
ATOM 3218 O O . LEU A 1 429 ? 0.965 -16.734 3.686 1 97.81 429 LEU A O 1
ATOM 3222 N N . PRO A 1 430 ? 2.592 -15.5 4.59 1 98.25 430 PRO A N 1
ATOM 3223 C CA . PRO A 1 430 ? 2.336 -14.422 3.631 1 98.25 430 PRO A CA 1
ATOM 3224 C C . PRO A 1 430 ? 2.648 -14.828 2.191 1 98.25 430 PRO A C 1
ATOM 3226 O O . PRO A 1 430 ? 3.574 -15.602 1.951 1 98.25 430 PRO A O 1
ATOM 3229 N N . PHE A 1 431 ? 1.872 -14.273 1.313 1 97.94 431 PHE A N 1
ATOM 3230 C CA . PHE A 1 431 ? 1.957 -14.555 -0.114 1 97.94 431 PHE A CA 1
ATOM 3231 C C . PHE A 1 431 ? 2.049 -13.266 -0.919 1 97.94 431 PHE A C 1
ATOM 3233 O O . PHE A 1 431 ? 1.224 -12.367 -0.753 1 97.94 431 PHE A O 1
ATOM 3240 N N . GLY A 1 432 ? 3.01 -13.109 -1.75 1 97.69 432 GLY A N 1
ATOM 3241 C CA . GLY A 1 432 ? 3.127 -11.953 -2.621 1 97.69 432 GLY A CA 1
ATOM 3242 C C . GLY A 1 432 ? 4.539 -11.727 -3.131 1 97.69 432 GLY A C 1
ATOM 3243 O O . GLY A 1 432 ? 5.473 -12.406 -2.705 1 97.69 432 GLY A O 1
ATOM 3244 N N . GLY A 1 433 ? 4.711 -10.859 -4.082 1 97.81 433 GLY A N 1
ATOM 3245 C CA . GLY A 1 433 ? 5.996 -10.695 -4.746 1 97.81 433 GLY A CA 1
ATOM 3246 C C . GLY A 1 433 ? 6.457 -9.258 -4.812 1 97.81 433 GLY A C 1
ATOM 3247 O O . GLY A 1 433 ? 5.922 -8.391 -4.113 1 97.81 433 GLY A O 1
ATOM 3248 N N . ILE A 1 434 ? 7.531 -9.055 -5.543 1 97.94 434 ILE A N 1
ATOM 3249 C CA . ILE A 1 434 ? 8.141 -7.766 -5.84 1 97.94 434 ILE A CA 1
ATOM 3250 C C . ILE A 1 434 ? 8.383 -7.645 -7.344 1 97.94 434 ILE A C 1
ATOM 3252 O O . ILE A 1 434 ? 7.973 -8.516 -8.117 1 97.94 434 ILE A O 1
ATOM 3256 N N . LYS A 1 435 ? 9.055 -6.57 -7.781 1 97.25 435 LYS A N 1
ATOM 3257 C CA . LYS A 1 435 ? 9.312 -6.316 -9.195 1 97.25 435 LYS A CA 1
ATOM 3258 C C . LYS A 1 435 ? 8.016 -6.348 -10.008 1 97.25 435 LYS A C 1
ATOM 3260 O O . LYS A 1 435 ? 7.02 -5.738 -9.617 1 97.25 435 LYS A O 1
ATOM 3265 N N . ARG A 1 436 ? 7.988 -6.992 -11.117 1 97.06 436 ARG A N 1
ATOM 3266 C CA . ARG A 1 436 ? 6.801 -7.004 -11.969 1 97.06 436 ARG A CA 1
ATOM 3267 C C . ARG A 1 436 ? 5.812 -8.07 -11.508 1 97.06 436 ARG A C 1
ATOM 3269 O O . ARG A 1 436 ? 4.766 -8.266 -12.133 1 97.06 436 ARG A O 1
ATOM 3276 N N . SER A 1 437 ? 6.137 -8.75 -10.43 1 98.06 437 SER A N 1
ATOM 3277 C CA . SER A 1 437 ? 5.195 -9.695 -9.828 1 98.06 437 SER A CA 1
ATOM 3278 C C . SER A 1 437 ? 4.203 -8.977 -8.922 1 98.06 437 SER A C 1
ATOM 3280 O O . SER A 1 437 ? 3.254 -9.586 -8.422 1 98.06 437 SER A O 1
ATOM 3282 N N . GLY A 1 438 ? 4.426 -7.656 -8.695 1 98 438 GLY A N 1
ATOM 3283 C CA . GLY A 1 438 ? 3.436 -6.859 -7.984 1 98 438 GLY A CA 1
ATOM 3284 C C . GLY A 1 438 ? 3.932 -6.344 -6.648 1 98 438 GLY A C 1
ATOM 3285 O O . GLY A 1 438 ? 5.133 -6.141 -6.461 1 98 438 GLY A O 1
ATOM 3286 N N . TYR A 1 439 ? 2.992 -5.977 -5.793 1 98.5 439 TYR A N 1
ATOM 3287 C CA . TYR A 1 439 ? 3.273 -5.48 -4.453 1 98.5 439 TYR A CA 1
ATOM 3288 C C . TYR A 1 439 ? 2.113 -5.773 -3.508 1 98.5 439 TYR A C 1
ATOM 3290 O O . TYR A 1 439 ? 0.988 -6.012 -3.951 1 98.5 439 TYR A O 1
ATOM 3298 N N . GLY A 1 440 ? 2.412 -5.695 -2.148 1 98.06 440 GLY A N 1
ATOM 3299 C CA . GLY A 1 440 ? 1.461 -6.121 -1.135 1 98.06 440 GLY A CA 1
ATOM 3300 C C . GLY A 1 440 ? 1.591 -7.59 -0.774 1 98.06 440 GLY A C 1
ATOM 3301 O O . GLY A 1 440 ? 2.342 -8.328 -1.416 1 98.06 440 GLY A O 1
ATOM 3302 N N . ARG A 1 441 ? 0.957 -7.988 0.234 1 98.56 441 ARG A N 1
ATOM 3303 C CA . ARG A 1 441 ? 0.938 -9.383 0.661 1 98.56 441 ARG A CA 1
ATOM 3304 C C . ARG A 1 441 ? -0.49 -9.859 0.899 1 98.56 441 ARG A C 1
ATOM 3306 O O . ARG A 1 441 ? -1.346 -9.094 1.335 1 98.56 441 ARG A O 1
ATOM 3313 N N . GLU A 1 442 ? -0.687 -11.039 0.578 1 98.06 442 GLU A N 1
ATOM 3314 C CA . GLU A 1 442 ? -1.919 -11.758 0.875 1 98.06 442 GLU A CA 1
ATOM 3315 C C . GLU A 1 442 ? -1.67 -12.883 1.876 1 98.06 442 GLU A C 1
ATOM 3317 O O . GLU A 1 442 ? -0.523 -13.266 2.119 1 98.06 442 GLU A O 1
ATOM 3322 N N . LEU A 1 443 ? -2.785 -13.336 2.494 1 98.12 443 LEU A N 1
ATOM 3323 C CA . LEU A 1 443 ? -2.762 -14.391 3.498 1 98.12 443 LEU A CA 1
ATOM 3324 C C . LEU A 1 443 ? -2.078 -13.914 4.773 1 98.12 443 LEU A C 1
ATOM 3326 O O . LEU A 1 443 ? -1.665 -12.758 4.867 1 98.12 443 LEU A O 1
ATOM 3330 N N . SER A 1 444 ? -2.074 -14.773 5.824 1 98.31 444 SER A N 1
ATOM 3331 C CA . SER A 1 444 ? -1.502 -14.469 7.133 1 98.31 444 SER A CA 1
ATOM 3332 C C . SER A 1 444 ? -2.074 -13.18 7.703 1 98.31 444 SER A C 1
ATOM 3334 O O . SER A 1 444 ? -3.111 -12.695 7.242 1 98.31 444 SER A O 1
ATOM 3336 N N . LYS A 1 445 ? -1.503 -12.68 8.703 1 97.94 445 LYS A N 1
ATOM 3337 C CA . LYS A 1 445 ? -1.876 -11.391 9.281 1 97.94 445 LYS A CA 1
ATOM 3338 C C . LYS A 1 445 ? -1.658 -10.258 8.289 1 97.94 445 LYS A C 1
ATOM 3340 O O . LYS A 1 445 ? -2.436 -9.297 8.25 1 97.94 445 LYS A O 1
ATOM 3345 N N . LEU A 1 446 ? -0.625 -10.344 7.48 1 98.12 446 LEU A N 1
ATOM 3346 C CA . LEU A 1 446 ? -0.241 -9.273 6.566 1 98.12 446 LEU A CA 1
ATOM 3347 C C . LEU A 1 446 ? -1.341 -9.008 5.543 1 98.12 446 LEU A C 1
ATOM 3349 O O . LEU A 1 446 ? -1.59 -7.859 5.18 1 98.12 446 LEU A O 1
ATOM 3353 N N . GLY A 1 447 ? -1.981 -10.086 5.09 1 98.19 447 GLY A N 1
ATOM 3354 C CA . GLY A 1 447 ? -3.055 -9.906 4.125 1 98.19 447 GLY A CA 1
ATOM 3355 C C . GLY A 1 447 ? -4.211 -9.086 4.664 1 98.19 447 GLY A C 1
ATOM 3356 O O . GLY A 1 447 ? -4.855 -8.344 3.914 1 98.19 447 GLY A O 1
ATOM 3357 N N . MET A 1 448 ? -4.496 -9.211 5.953 1 97.94 448 MET A N 1
ATOM 3358 C CA . MET A 1 448 ? -5.598 -8.477 6.578 1 97.94 448 MET A CA 1
ATOM 3359 C C . MET A 1 448 ? -5.199 -7.031 6.859 1 97.94 448 MET A C 1
ATOM 3361 O O . MET A 1 448 ? -6.047 -6.199 7.176 1 97.94 448 MET A O 1
ATOM 3365 N N . GLN A 1 449 ? -3.93 -6.715 6.672 1 97.44 449 GLN A N 1
ATOM 3366 C CA . GLN A 1 449 ? -3.43 -5.387 7 1 97.44 449 GLN A CA 1
ATOM 3367 C C . GLN A 1 449 ? -3.256 -4.539 5.742 1 97.44 449 GLN A C 1
ATOM 3369 O O . GLN A 1 449 ? -2.746 -3.418 5.809 1 97.44 449 GLN A O 1
ATOM 3374 N N . GLU A 1 450 ? -3.695 -5.027 4.574 1 98 450 GLU A N 1
ATOM 3375 C CA . GLU A 1 450 ? -3.465 -4.324 3.314 1 98 450 GLU A CA 1
ATOM 3376 C C . GLU A 1 450 ? -4.559 -3.295 3.047 1 98 450 GLU A C 1
ATOM 3378 O O . GLU A 1 450 ? -4.289 -2.223 2.502 1 98 450 GLU A O 1
ATOM 3383 N N . PHE A 1 451 ? -5.805 -3.584 3.379 1 98.44 451 PHE A N 1
ATOM 3384 C CA . PHE A 1 451 ? -6.93 -2.676 3.182 1 98.44 451 PHE A CA 1
ATOM 3385 C C . PHE A 1 451 ? -7.59 -2.336 4.512 1 98.44 451 PHE A C 1
ATOM 3387 O O . PHE A 1 451 ? -8.773 -2.609 4.711 1 98.44 451 PHE A O 1
ATOM 3394 N N . VAL A 1 452 ? -6.766 -1.692 5.398 1 98.5 452 VAL A N 1
ATOM 3395 C CA . VAL A 1 452 ? -7.145 -1.407 6.777 1 98.5 452 VAL A CA 1
ATOM 3396 C C . VAL A 1 452 ? -6.781 0.033 7.125 1 98.5 452 VAL A C 1
ATOM 3398 O O . VAL A 1 452 ? -5.793 0.571 6.617 1 98.5 452 VAL A O 1
ATOM 3401 N N . ASN A 1 453 ? -7.652 0.698 7.816 1 98.5 453 ASN A N 1
ATOM 3402 C CA . ASN A 1 453 ? -7.285 1.936 8.5 1 98.5 453 ASN A CA 1
ATOM 3403 C C . ASN A 1 453 ? -6.645 1.661 9.852 1 98.5 453 ASN A C 1
ATOM 3405 O O . ASN A 1 453 ? -7.348 1.429 10.844 1 98.5 453 ASN A O 1
ATOM 3409 N N . ARG A 1 454 ? -5.332 1.691 9.93 1 98 454 ARG A N 1
ATOM 3410 C CA . ARG A 1 454 ? -4.629 1.608 11.211 1 98 454 ARG A CA 1
ATOM 3411 C C . ARG A 1 454 ? -4.641 2.951 11.93 1 98 454 ARG A C 1
ATOM 3413 O O . ARG A 1 454 ? -3.646 3.682 11.914 1 98 454 ARG A O 1
ATOM 3420 N N . LYS A 1 455 ? -5.703 3.209 12.586 1 98.56 455 LYS A N 1
ATOM 3421 C CA . LYS A 1 455 ? -5.965 4.52 13.18 1 98.56 455 LYS A CA 1
ATOM 3422 C C . LYS A 1 455 ? -5.211 4.691 14.492 1 98.56 455 LYS A C 1
ATOM 3424 O O . LYS A 1 455 ? -5.391 3.906 15.422 1 98.56 455 LYS A O 1
ATOM 3429 N N . LEU A 1 456 ? -4.441 5.699 14.57 1 98.81 456 LEU A N 1
ATOM 3430 C CA . LEU A 1 456 ? -3.836 6.082 15.844 1 98.81 456 LEU A CA 1
ATOM 3431 C C . LEU A 1 456 ? -4.855 6.762 16.75 1 98.81 456 LEU A C 1
ATOM 3433 O O . LEU A 1 456 ? -5.512 7.723 16.344 1 98.81 456 LEU A O 1
ATOM 3437 N N . VAL A 1 457 ? -5.023 6.285 17.891 1 98.81 457 VAL A N 1
ATOM 3438 C CA . VAL A 1 457 ? -5.746 6.969 18.969 1 98.81 457 VAL A CA 1
ATOM 3439 C C . VAL A 1 457 ? -4.781 7.336 20.094 1 98.81 457 VAL A C 1
ATOM 3441 O O . VAL A 1 457 ? -4.184 6.457 20.719 1 98.81 457 VAL A O 1
ATOM 3444 N N . ARG A 1 458 ? -4.531 8.539 20.297 1 98.44 458 ARG A N 1
ATOM 3445 C CA . ARG A 1 458 ? -3.652 9.078 21.328 1 98.44 458 ARG A CA 1
ATOM 3446 C C . ARG A 1 458 ? -4.453 9.766 22.422 1 98.44 458 ARG A C 1
ATOM 3448 O O . ARG A 1 458 ? -5.156 10.75 22.156 1 98.44 458 ARG A O 1
ATOM 3455 N N . VAL A 1 459 ? -4.41 9.281 23.656 1 98.69 459 VAL A N 1
ATOM 3456 C CA . VAL A 1 459 ? -5.262 9.75 24.734 1 98.69 459 VAL A CA 1
ATOM 3457 C C . VAL A 1 459 ? -4.402 10.375 25.844 1 98.69 459 VAL A C 1
ATOM 3459 O O . VAL A 1 459 ? -3.557 9.703 26.422 1 98.69 459 VAL A O 1
ATOM 3462 N N . LEU A 1 460 ? -4.598 11.602 26.109 1 98.12 460 LEU A N 1
ATOM 3463 C CA . LEU A 1 460 ? -3.875 12.328 27.156 1 98.12 460 LEU A CA 1
ATOM 3464 C C . LEU A 1 460 ? -4.836 12.836 28.219 1 98.12 460 LEU A C 1
ATOM 3466 O O . LEU A 1 460 ? -6.027 13.008 27.969 1 98.12 460 LEU A O 1
ATOM 3470 N N . PRO A 1 461 ? -4.363 13.086 29.453 1 97.31 461 PRO A N 1
ATOM 3471 C CA . PRO A 1 461 ? -5.215 13.703 30.469 1 97.31 461 PRO A CA 1
ATOM 3472 C C . PRO A 1 461 ? -5.59 15.148 30.125 1 97.31 461 PRO A C 1
ATOM 3474 O O . PRO A 1 461 ? -4.906 15.789 29.328 1 97.31 461 PRO A O 1
ATOM 3477 N N . PRO A 1 462 ? -6.68 15.594 30.688 1 95.75 462 PRO A N 1
ATOM 3478 C CA . PRO A 1 462 ? -7.184 16.922 30.344 1 95.75 462 PRO A CA 1
ATOM 3479 C C . PRO A 1 462 ? -6.188 18.031 30.672 1 95.75 462 PRO A C 1
ATOM 3481 O O . PRO A 1 462 ? -6.262 19.125 30.109 1 95.75 462 PRO A O 1
ATOM 3484 N N . ASP A 1 463 ? -5.219 17.766 31.531 1 93.56 463 ASP A N 1
ATOM 3485 C CA . ASP A 1 463 ? -4.281 18.812 31.938 1 93.56 463 ASP A CA 1
ATOM 3486 C C . ASP A 1 463 ? -2.898 18.562 31.344 1 93.56 463 ASP A C 1
ATOM 3488 O O . ASP A 1 463 ? -1.908 19.141 31.812 1 93.56 463 ASP A O 1
ATOM 3492 N N . ALA A 1 464 ? -2.857 17.703 30.312 1 93.62 464 ALA A N 1
ATOM 3493 C CA . ALA A 1 464 ? -1.578 17.391 29.672 1 93.62 464 ALA A CA 1
ATOM 3494 C C . ALA A 1 464 ? -0.965 18.656 29.062 1 93.62 464 ALA A C 1
ATOM 3496 O O . ALA A 1 464 ? -1.682 19.5 28.531 1 93.62 464 ALA A O 1
ATOM 3497 N N . GLU A 1 465 ? 0.311 18.688 29.125 1 90.94 465 GLU A N 1
ATOM 3498 C CA . GLU A 1 465 ? 1.021 19.797 28.5 1 90.94 465 GLU A CA 1
ATOM 3499 C C . GLU A 1 465 ? 0.882 19.734 26.969 1 90.94 465 GLU A C 1
ATOM 3501 O O . GLU A 1 465 ? 0.936 18.656 26.375 1 90.94 465 GLU A O 1
ATOM 3506 N N . LEU A 1 466 ? 0.658 20.922 26.438 1 89 466 LEU A N 1
ATOM 3507 C CA . LEU A 1 466 ? 0.597 21.016 24.984 1 89 466 LEU A CA 1
ATOM 3508 C C . LEU A 1 466 ? 1.995 21.125 24.391 1 89 466 LEU A C 1
ATOM 3510 O O . LEU A 1 466 ? 2.721 22.078 24.672 1 89 466 LEU A O 1
ATOM 3514 N N . SER A 1 467 ? 2.463 20.141 23.812 1 81.44 467 SER A N 1
ATOM 3515 C CA . SER A 1 467 ? 3.779 20.125 23.188 1 81.44 467 SER A CA 1
ATOM 3516 C C . SER A 1 467 ? 3.738 19.422 21.828 1 81.44 467 SER A C 1
ATOM 3518 O O . SER A 1 467 ? 2.793 18.688 21.531 1 81.44 467 SER A O 1
ATOM 3520 N N . GLY A 1 468 ? 4.664 19.719 21.016 1 75.56 468 GLY A N 1
ATOM 3521 C CA . GLY A 1 468 ? 4.852 18.969 19.781 1 75.56 468 GLY A CA 1
ATOM 3522 C C . GLY A 1 468 ? 3.803 19.281 18.734 1 75.56 468 GLY A C 1
ATOM 3523 O O . GLY A 1 468 ? 3.543 18.469 17.844 1 75.56 468 GLY A O 1
ATOM 3524 N N . ILE A 1 469 ? 3.15 20.391 19.016 1 80.5 469 ILE A N 1
ATOM 3525 C CA . ILE A 1 469 ? 2.123 20.766 18.047 1 80.5 469 ILE A CA 1
ATOM 3526 C C . ILE A 1 469 ? 2.781 21.203 16.75 1 80.5 469 ILE A C 1
ATOM 3528 O O . ILE A 1 469 ? 3.332 22.312 16.672 1 80.5 469 ILE A O 1
ATOM 3532 N N . ALA A 1 470 ? 3.279 20.141 16.094 1 67.06 470 ALA A N 1
ATOM 3533 C CA . ALA A 1 470 ? 3.885 20.281 14.766 1 67.06 470 ALA A CA 1
ATOM 3534 C C . ALA A 1 470 ? 3.336 19.25 13.789 1 67.06 470 ALA A C 1
ATOM 3536 O O . ALA A 1 470 ? 2.762 18.234 14.211 1 67.06 470 ALA A O 1
ATOM 3537 N N . GLY A 1 471 ? 3.086 19.5 12.625 1 66.75 471 GLY A N 1
ATOM 3538 C CA . GLY A 1 471 ? 2.771 18.5 11.617 1 66.75 471 GLY A CA 1
ATOM 3539 C C . GLY A 1 471 ? 1.792 19 10.57 1 66.75 471 GLY A C 1
ATOM 3540 O O . GLY A 1 471 ? 1.104 20 10.781 1 66.75 471 GLY A O 1
ATOM 3541 N N . MET B 1 1 ? 5.387 45.031 -9.469 1 33.19 1 MET B N 1
ATOM 3542 C CA . MET B 1 1 ? 5.469 44.031 -10.555 1 33.19 1 MET B CA 1
ATOM 3543 C C . MET B 1 1 ? 6.266 42.812 -10.133 1 33.19 1 MET B C 1
ATOM 3545 O O . MET B 1 1 ? 7.465 42.906 -9.867 1 33.19 1 MET B O 1
ATOM 3549 N N . SER B 1 2 ? 5.758 41.844 -9.453 1 42.5 2 SER B N 1
ATOM 3550 C CA . SER B 1 2 ? 6.523 40.75 -8.836 1 42.5 2 SER B CA 1
ATOM 3551 C C . SER B 1 2 ? 7.496 40.125 -9.828 1 42.5 2 SER B C 1
ATOM 3553 O O . SER B 1 2 ? 7.113 39.781 -10.953 1 42.5 2 SER B O 1
ATOM 3555 N N . GLU B 1 3 ? 8.672 40.469 -9.836 1 47.31 3 GLU B N 1
ATOM 3556 C CA . GLU B 1 3 ? 9.703 40 -10.758 1 47.31 3 GLU B CA 1
ATOM 3557 C C . GLU B 1 3 ? 9.578 38.5 -11.031 1 47.31 3 GLU B C 1
ATOM 3559 O O . GLU B 1 3 ? 9.445 37.719 -10.102 1 47.31 3 GLU B O 1
ATOM 3564 N N . GLN B 1 4 ? 9.094 38 -12.297 1 56.53 4 GLN B N 1
ATOM 3565 C CA . GLN B 1 4 ? 8.859 36.656 -12.812 1 56.53 4 GLN B CA 1
ATOM 3566 C C . GLN B 1 4 ? 10.047 35.75 -12.531 1 56.53 4 GLN B C 1
ATOM 3568 O O . GLN B 1 4 ? 11.164 36.031 -12.961 1 56.53 4 GLN B O 1
ATOM 3573 N N . ARG B 1 5 ? 10 35.062 -11.633 1 67.44 5 ARG B N 1
ATOM 3574 C CA . ARG B 1 5 ? 11.008 34.062 -11.344 1 67.44 5 ARG B CA 1
ATOM 3575 C C . ARG B 1 5 ? 11.414 33.312 -12.609 1 67.44 5 ARG B C 1
ATOM 3577 O O . ARG B 1 5 ? 10.562 33 -13.438 1 67.44 5 ARG B O 1
ATOM 3584 N N . LYS B 1 6 ? 12.688 33.219 -12.852 1 71.06 6 LYS B N 1
ATOM 3585 C CA . LYS B 1 6 ? 13.258 32.531 -14.008 1 71.06 6 LYS B CA 1
ATOM 3586 C C . LYS B 1 6 ? 13.203 31.031 -13.828 1 71.06 6 LYS B C 1
ATOM 3588 O O . LYS B 1 6 ? 13.227 30.281 -14.812 1 71.06 6 LYS B O 1
ATOM 3593 N N . SER B 1 7 ? 13.125 30.625 -12.5 1 83.69 7 SER B N 1
ATOM 3594 C CA . SER B 1 7 ? 13.172 29.203 -12.172 1 83.69 7 SER B CA 1
ATOM 3595 C C . SER B 1 7 ? 12.055 28.828 -11.195 1 83.69 7 SER B C 1
ATOM 3597 O O . SER B 1 7 ? 11.703 29.609 -10.312 1 83.69 7 SER B O 1
ATOM 3599 N N . PRO B 1 8 ? 11.57 27.625 -11.477 1 91.88 8 PRO B N 1
ATOM 3600 C CA . PRO B 1 8 ? 10.57 27.172 -10.516 1 91.88 8 PRO B CA 1
ATOM 3601 C C . PRO B 1 8 ? 11.18 26.797 -9.156 1 91.88 8 PRO B C 1
ATOM 3603 O O . PRO B 1 8 ? 10.445 26.562 -8.195 1 91.88 8 PRO B O 1
ATOM 3606 N N . PHE B 1 9 ? 12.477 26.797 -9.125 1 97.5 9 PHE B N 1
ATOM 3607 C CA . PHE B 1 9 ? 13.188 26.578 -7.867 1 97.5 9 PHE B CA 1
ATOM 3608 C C . PHE B 1 9 ? 13.859 27.859 -7.402 1 97.5 9 PHE B C 1
ATOM 3610 O O . PHE B 1 9 ? 14.961 28.188 -7.848 1 97.5 9 PHE B O 1
ATOM 3617 N N . ALA B 1 10 ? 13.172 28.531 -6.512 1 97.88 10 ALA B N 1
ATOM 3618 C CA . ALA B 1 10 ? 13.641 29.844 -6.066 1 97.88 10 ALA B CA 1
ATOM 3619 C C . ALA B 1 10 ? 13.242 30.094 -4.617 1 97.88 10 ALA B C 1
ATOM 3621 O O . ALA B 1 10 ? 12.156 29.703 -4.184 1 97.88 10 ALA B O 1
ATOM 3622 N N . THR B 1 11 ? 14.164 30.781 -3.9 1 97.69 11 THR B N 1
ATOM 3623 C CA . THR B 1 11 ? 13.844 31.281 -2.57 1 97.69 11 THR B CA 1
ATOM 3624 C C . THR B 1 11 ? 13.227 32.688 -2.656 1 97.69 11 THR B C 1
ATOM 3626 O O . THR B 1 11 ? 13.914 33.656 -3.01 1 97.69 11 THR B O 1
ATOM 3629 N N . VAL B 1 12 ? 11.984 32.75 -2.416 1 97.5 12 VAL B N 1
ATOM 3630 C CA . VAL B 1 12 ? 11.273 34 -2.283 1 97.5 12 VAL B CA 1
ATOM 3631 C C . VAL B 1 12 ? 10.867 34.219 -0.826 1 97.5 12 VAL B C 1
ATOM 3633 O O . VAL B 1 12 ? 10.156 33.406 -0.245 1 97.5 12 VAL B O 1
ATOM 3636 N N . ASN B 1 13 ? 11.391 35.281 -0.207 1 98 13 ASN B N 1
ATOM 3637 C CA . ASN B 1 13 ? 11.023 35.594 1.169 1 98 13 ASN B CA 1
ATOM 3638 C C . ASN B 1 13 ? 9.57 36.031 1.271 1 98 13 ASN B C 1
ATOM 3640 O O . ASN B 1 13 ? 9.211 37.125 0.805 1 98 13 ASN B O 1
ATOM 3644 N N . PRO B 1 14 ? 8.719 35.25 1.9 1 98.12 14 PRO B N 1
ATOM 3645 C CA . PRO B 1 14 ? 7.297 35.594 1.879 1 98.12 14 PRO B CA 1
ATOM 3646 C C . PRO B 1 14 ? 6.965 36.812 2.756 1 98.12 14 PRO B C 1
ATOM 3648 O O . PRO B 1 14 ? 5.863 37.344 2.674 1 98.12 14 PRO B O 1
ATOM 3651 N N . TYR B 1 15 ? 7.887 37.188 3.625 1 98 15 TYR B N 1
ATOM 3652 C CA . TYR B 1 15 ? 7.719 38.375 4.457 1 98 15 TYR B CA 1
ATOM 3653 C C . TYR B 1 15 ? 7.941 39.656 3.645 1 98 15 TYR B C 1
ATOM 3655 O O . TYR B 1 15 ? 7.23 40.656 3.822 1 98 15 TYR B O 1
ATOM 3663 N N . THR B 1 16 ? 8.898 39.625 2.682 1 96.31 16 THR B N 1
ATOM 3664 C CA . THR B 1 16 ? 9.258 40.844 1.951 1 96.31 16 THR B CA 1
ATOM 3665 C C . THR B 1 16 ? 8.797 40.75 0.499 1 96.31 16 THR B C 1
ATOM 3667 O O . THR B 1 16 ? 8.68 41.781 -0.18 1 96.31 16 THR B O 1
ATOM 3670 N N . GLY B 1 17 ? 8.664 39.531 -0.015 1 94.81 17 GLY B N 1
ATOM 3671 C CA . GLY B 1 17 ? 8.344 39.312 -1.419 1 94.81 17 GLY B CA 1
ATOM 3672 C C . GLY B 1 17 ? 9.578 39.25 -2.307 1 94.81 17 GLY B C 1
ATOM 3673 O O . GLY B 1 17 ? 9.469 38.969 -3.504 1 94.81 17 GLY B O 1
ATOM 3674 N N . GLU B 1 18 ? 10.75 39.344 -1.786 1 96 18 GLU B N 1
ATOM 3675 C CA . GLU B 1 18 ? 11.984 39.406 -2.559 1 96 18 GLU B CA 1
ATOM 3676 C C . GLU B 1 18 ? 12.477 38.031 -2.945 1 96 18 GLU B C 1
ATOM 3678 O O . GLU B 1 18 ? 12.43 37.094 -2.131 1 96 18 GLU B O 1
ATOM 3683 N N . THR B 1 19 ? 12.867 37.875 -4.164 1 96.62 19 THR B N 1
ATOM 3684 C CA . THR B 1 19 ? 13.57 36.656 -4.594 1 96.62 19 THR B CA 1
ATOM 3685 C C . THR B 1 19 ? 15.039 36.719 -4.176 1 96.62 19 THR B C 1
ATOM 3687 O O . THR B 1 19 ? 15.766 37.625 -4.566 1 96.62 19 THR B O 1
ATOM 3690 N N . LEU B 1 20 ? 15.445 35.781 -3.465 1 97 20 LEU B N 1
ATOM 3691 C CA . LEU B 1 20 ? 16.781 35.844 -2.857 1 97 20 LEU B CA 1
ATOM 3692 C C . LEU B 1 20 ? 17.75 34.906 -3.588 1 97 20 LEU B C 1
ATOM 3694 O O . LEU B 1 20 ? 18.953 35.156 -3.57 1 97 20 LEU B O 1
ATOM 3698 N N . ALA B 1 21 ? 17.219 33.812 -4.105 1 97.19 21 ALA B N 1
ATOM 3699 C CA . ALA B 1 21 ? 18.047 32.844 -4.805 1 97.19 21 ALA B CA 1
ATOM 3700 C C . ALA B 1 21 ? 17.234 32.031 -5.812 1 97.19 21 ALA B C 1
ATOM 3702 O O . ALA B 1 21 ? 16.031 31.812 -5.613 1 97.19 21 ALA B O 1
ATOM 3703 N N . GLU B 1 22 ? 17.781 31.641 -6.875 1 97.75 22 GLU B N 1
ATOM 3704 C CA . GLU B 1 22 ? 17.188 30.781 -7.898 1 97.75 22 GLU B CA 1
ATOM 3705 C C . GLU B 1 22 ? 18.125 29.656 -8.281 1 97.75 22 GLU B C 1
ATOM 3707 O O . GLU B 1 22 ? 19.344 29.828 -8.305 1 97.75 22 GLU B O 1
ATOM 3712 N N . PHE B 1 23 ? 17.656 28.547 -8.539 1 97.88 23 PHE B N 1
ATOM 3713 C CA . PHE B 1 23 ? 18.438 27.375 -8.859 1 97.88 23 PHE B CA 1
ATOM 3714 C C . PHE B 1 23 ? 17.953 26.734 -10.164 1 97.88 23 PHE B C 1
ATOM 3716 O O . PHE B 1 23 ? 16.75 26.672 -10.422 1 97.88 23 PHE B O 1
ATOM 3723 N N . PRO B 1 24 ? 18.859 26.312 -10.961 1 96.44 24 PRO B N 1
ATOM 3724 C CA . PRO B 1 24 ? 18.453 25.719 -12.242 1 96.44 24 PRO B CA 1
ATOM 3725 C C . PRO B 1 24 ? 17.859 24.328 -12.086 1 96.44 24 PRO B C 1
ATOM 3727 O O . PRO B 1 24 ? 18.297 23.547 -11.227 1 96.44 24 PRO B O 1
ATOM 3730 N N . ALA B 1 25 ? 16.906 24.016 -12.914 1 97.12 25 ALA B N 1
ATOM 3731 C CA . ALA B 1 25 ? 16.344 22.672 -13 1 97.12 25 ALA B CA 1
ATOM 3732 C C . ALA B 1 25 ? 17.203 21.781 -13.898 1 97.12 25 ALA B C 1
ATOM 3734 O O . ALA B 1 25 ? 17.953 22.281 -14.75 1 97.12 25 ALA B O 1
ATOM 3735 N N . ILE B 1 26 ? 17.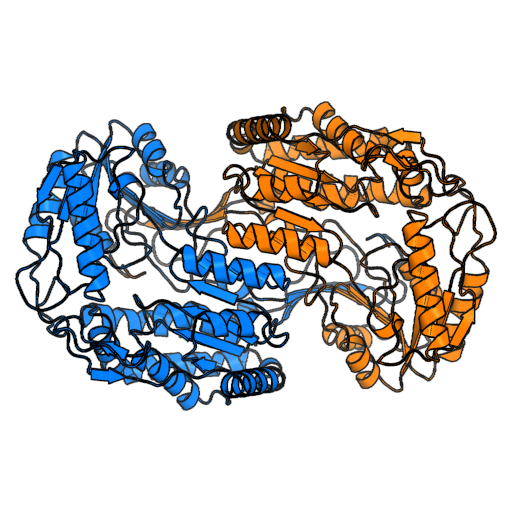156 20.5 -13.664 1 97.19 26 ILE B N 1
ATOM 3736 C CA . ILE B 1 26 ? 17.797 19.562 -14.57 1 97.19 26 ILE B CA 1
ATOM 3737 C C . ILE B 1 26 ? 16.734 18.75 -15.312 1 97.19 26 ILE B C 1
ATOM 3739 O O . ILE B 1 26 ? 15.586 18.656 -14.852 1 97.19 26 ILE B O 1
ATOM 3743 N N . GLU B 1 27 ? 17.062 18.141 -16.5 1 96.31 27 GLU B N 1
ATOM 3744 C CA . GLU B 1 27 ? 16.156 17.344 -17.312 1 96.31 27 GLU B CA 1
ATOM 3745 C C . GLU B 1 27 ? 16.922 16.391 -18.219 1 96.31 27 GLU B C 1
ATOM 3747 O O . GLU B 1 27 ? 18.156 16.469 -18.312 1 96.31 27 GLU B O 1
ATOM 3752 N N . GLY B 1 28 ? 16.266 15.492 -18.781 1 96.75 28 GLY B N 1
ATOM 3753 C CA . GLY B 1 28 ? 16.812 14.609 -19.797 1 96.75 28 GLY B CA 1
ATOM 3754 C C . GLY B 1 28 ? 18 13.805 -19.297 1 96.75 28 GLY B C 1
ATOM 3755 O O . GLY B 1 28 ? 17.906 13.117 -18.266 1 96.75 28 GLY B O 1
ATOM 3756 N N . ALA B 1 29 ? 19.094 14 -19.938 1 97.69 29 ALA B N 1
ATOM 3757 C CA . ALA B 1 29 ? 20.281 13.188 -19.688 1 97.69 29 ALA B CA 1
ATOM 3758 C C . ALA B 1 29 ? 20.828 13.414 -18.281 1 97.69 29 ALA B C 1
ATOM 3760 O O . ALA B 1 29 ? 21.359 12.484 -17.656 1 97.69 29 ALA B O 1
ATOM 3761 N N . ALA B 1 30 ? 20.703 14.656 -17.828 1 98 30 ALA B N 1
ATOM 3762 C CA . ALA B 1 30 ? 21.156 14.945 -16.469 1 98 30 ALA B CA 1
ATOM 3763 C C . ALA B 1 30 ? 20.375 14.133 -15.445 1 98 30 ALA B C 1
ATOM 3765 O O . ALA B 1 30 ? 20.938 13.664 -14.453 1 98 30 ALA B O 1
ATOM 3766 N N . VAL B 1 31 ? 19.125 13.992 -15.648 1 98.12 31 VAL B N 1
ATOM 3767 C CA . VAL B 1 31 ? 18.281 13.188 -14.773 1 98.12 31 VAL B CA 1
ATOM 3768 C C . VAL B 1 31 ? 18.672 11.711 -14.898 1 98.12 31 VAL B C 1
ATOM 3770 O O . VAL B 1 31 ? 18.734 11 -13.891 1 98.12 31 VAL B O 1
ATOM 3773 N N . ASP B 1 32 ? 18.922 11.219 -16.109 1 97.94 32 ASP B N 1
ATOM 3774 C CA . ASP B 1 32 ? 19.344 9.844 -16.328 1 97.94 32 ASP B CA 1
ATOM 3775 C C . ASP B 1 32 ? 20.609 9.523 -15.539 1 97.94 32 ASP B C 1
ATOM 3777 O O . ASP B 1 32 ? 20.75 8.43 -14.984 1 97.94 32 ASP B O 1
ATOM 3781 N N . ALA B 1 33 ? 21.516 10.477 -15.531 1 98.25 33 ALA B N 1
ATOM 3782 C CA . ALA B 1 33 ? 22.766 10.289 -14.82 1 98.25 33 ALA B CA 1
ATOM 3783 C C . ALA B 1 33 ? 22.531 10.148 -13.32 1 98.25 33 ALA B C 1
ATOM 3785 O O . ALA B 1 33 ? 23.188 9.344 -12.648 1 98.25 33 ALA B O 1
ATOM 3786 N N . VAL B 1 34 ? 21.625 10.945 -12.781 1 98.19 34 VAL B N 1
ATOM 3787 C CA . VAL B 1 34 ? 21.281 10.875 -11.367 1 98.19 34 VAL B CA 1
ATOM 3788 C C . VAL B 1 34 ? 20.688 9.508 -11.047 1 98.19 34 VAL B C 1
ATOM 3790 O O . VAL B 1 34 ? 21.016 8.898 -10.031 1 98.19 34 VAL B O 1
ATOM 3793 N N . LEU B 1 35 ? 19.812 9 -11.922 1 98.31 35 LEU B N 1
ATOM 3794 C CA . LEU B 1 35 ? 19.172 7.703 -11.727 1 98.31 35 LEU B CA 1
ATOM 3795 C C . LEU B 1 35 ? 20.203 6.582 -11.734 1 98.31 35 LEU B C 1
ATOM 3797 O O . LEU B 1 35 ? 20.141 5.672 -10.906 1 98.31 35 LEU B O 1
ATOM 3801 N N . GLU B 1 36 ? 21.125 6.668 -12.633 1 97.88 36 GLU B N 1
ATOM 3802 C CA . GLU B 1 36 ? 22.188 5.672 -12.719 1 97.88 36 GLU B CA 1
ATOM 3803 C C . GLU B 1 36 ? 23.031 5.668 -11.445 1 97.88 36 GLU B C 1
ATOM 3805 O O . GLU B 1 36 ? 23.391 4.605 -10.93 1 97.88 36 GLU B O 1
ATOM 3810 N N . THR B 1 37 ? 23.359 6.855 -11 1 98.56 37 THR B N 1
ATOM 3811 C CA . THR B 1 37 ? 24.172 6.996 -9.789 1 98.56 37 THR B CA 1
ATOM 3812 C C . THR B 1 37 ? 23.422 6.422 -8.586 1 98.56 37 THR B C 1
ATOM 3814 O O . THR B 1 37 ? 24.016 5.711 -7.77 1 98.56 37 THR B O 1
ATOM 3817 N N . ALA B 1 38 ? 22.156 6.73 -8.445 1 98.56 38 ALA B N 1
ATOM 3818 C CA . ALA B 1 38 ? 21.344 6.227 -7.332 1 98.56 38 ALA B CA 1
ATOM 3819 C C . ALA B 1 38 ? 21.234 4.707 -7.379 1 98.56 38 ALA B C 1
ATOM 3821 O O . ALA B 1 38 ? 21.297 4.039 -6.348 1 98.56 38 ALA B O 1
ATOM 3822 N N . GLY B 1 39 ? 21.031 4.145 -8.586 1 98.06 39 GLY B N 1
ATOM 3823 C CA . GLY B 1 39 ? 20.984 2.701 -8.758 1 98.06 39 GLY B CA 1
ATOM 3824 C C . GLY B 1 39 ? 22.266 2.006 -8.359 1 98.06 39 GLY B C 1
ATOM 3825 O O . GLY B 1 39 ? 22.234 1 -7.645 1 98.06 39 GLY B O 1
ATOM 3826 N N . GLY B 1 40 ? 23.391 2.551 -8.852 1 98.12 40 GLY B N 1
ATOM 3827 C CA . GLY B 1 40 ? 24.688 2.018 -8.461 1 98.12 40 GLY B CA 1
ATOM 3828 C C . GLY B 1 40 ? 24.938 2.092 -6.969 1 98.12 40 GLY B C 1
ATOM 3829 O O . GLY B 1 40 ? 25.484 1.16 -6.383 1 98.12 40 GLY B O 1
ATOM 3830 N N . ALA B 1 41 ? 24.547 3.178 -6.344 1 98.69 41 ALA B N 1
ATOM 3831 C CA . ALA B 1 41 ? 24.688 3.354 -4.902 1 98.69 41 ALA B CA 1
ATOM 3832 C C . ALA B 1 41 ? 23.875 2.326 -4.133 1 98.69 41 ALA B C 1
ATOM 3834 O O . ALA B 1 41 ? 24.297 1.835 -3.088 1 98.69 41 ALA B O 1
ATOM 3835 N N . PHE B 1 42 ? 22.734 1.986 -4.598 1 98.62 42 PHE B N 1
ATOM 3836 C CA . PHE B 1 42 ? 21.875 1.007 -3.955 1 98.62 42 PHE B CA 1
ATOM 3837 C C . PHE B 1 42 ? 22.578 -0.334 -3.812 1 98.62 42 PHE B C 1
ATOM 3839 O O . PHE B 1 42 ? 22.469 -0.992 -2.775 1 98.62 42 PHE B O 1
ATOM 3846 N N . ASP B 1 43 ? 23.266 -0.718 -4.879 1 96.44 43 ASP B N 1
ATOM 3847 C CA . ASP B 1 43 ? 23.922 -2.018 -4.926 1 96.44 43 ASP B CA 1
ATOM 3848 C C . ASP B 1 43 ? 24.938 -2.166 -3.783 1 96.44 43 ASP B C 1
ATOM 3850 O O . ASP B 1 43 ? 25.109 -3.26 -3.242 1 96.44 43 ASP B O 1
ATOM 3854 N N . THR B 1 44 ? 25.484 -1.061 -3.389 1 97.25 44 THR B N 1
ATOM 3855 C CA . THR B 1 44 ? 26.5 -1.105 -2.332 1 97.25 44 THR B CA 1
ATOM 3856 C C . THR B 1 44 ? 25.875 -0.75 -0.983 1 97.25 44 THR B C 1
ATOM 3858 O O . THR B 1 44 ? 26.25 -1.311 0.047 1 97.25 44 THR B O 1
ATOM 3861 N N . TRP B 1 45 ? 24.953 0.138 -0.958 1 98.56 45 TRP B N 1
ATOM 3862 C CA . TRP B 1 45 ? 24.312 0.609 0.267 1 98.56 45 TRP B CA 1
ATOM 3863 C C . TRP B 1 45 ? 23.562 -0.523 0.962 1 98.56 45 TRP B C 1
ATOM 3865 O O . TRP B 1 45 ? 23.688 -0.709 2.174 1 98.56 45 TRP B O 1
ATOM 3875 N N . ARG B 1 46 ? 22.844 -1.318 0.207 1 97.5 46 ARG B N 1
ATOM 3876 C CA . ARG B 1 46 ? 22.031 -2.389 0.768 1 97.5 46 ARG B CA 1
ATOM 3877 C C . ARG B 1 46 ? 22.906 -3.473 1.395 1 97.5 46 ARG B C 1
ATOM 3879 O O . ARG B 1 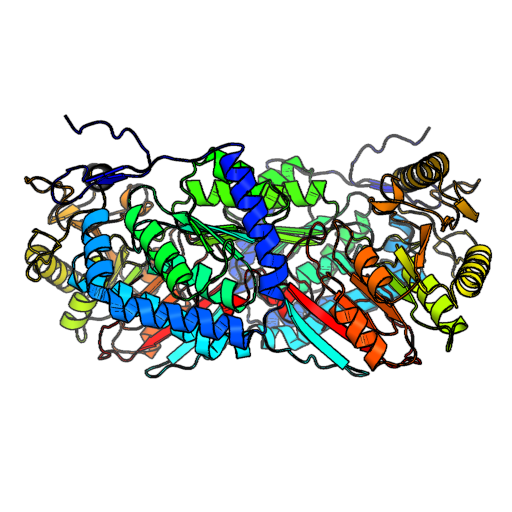46 ? 22.422 -4.262 2.215 1 97.5 46 ARG B O 1
ATOM 3886 N N . LYS B 1 47 ? 24.172 -3.504 0.99 1 96.75 47 LYS B N 1
ATOM 3887 C CA . LYS B 1 47 ? 25.078 -4.543 1.474 1 96.75 47 LYS B CA 1
ATOM 3888 C C . LYS B 1 47 ? 25.703 -4.148 2.809 1 96.75 47 LYS B C 1
ATOM 3890 O O . LYS B 1 47 ? 26.266 -4.992 3.51 1 96.75 47 LYS B O 1
ATOM 3895 N N . ARG B 1 48 ? 25.656 -2.857 3.148 1 98 48 ARG B N 1
ATOM 3896 C CA . ARG B 1 48 ? 26.078 -2.447 4.484 1 98 48 ARG B CA 1
ATOM 3897 C C . ARG B 1 48 ? 25.141 -3.018 5.551 1 98 48 ARG B C 1
ATOM 3899 O O . ARG B 1 48 ? 23.969 -3.242 5.293 1 98 48 ARG B O 1
ATOM 3906 N N . THR B 1 49 ? 25.688 -3.268 6.738 1 98.12 49 THR B N 1
ATOM 3907 C CA . THR B 1 49 ? 24.828 -3.754 7.812 1 98.12 49 THR B CA 1
ATOM 3908 C C . THR B 1 49 ? 23.797 -2.695 8.203 1 98.12 49 THR B C 1
ATOM 3910 O O . THR B 1 49 ? 24.016 -1.501 7.988 1 98.12 49 THR B O 1
ATOM 3913 N N . VAL B 1 50 ? 22.75 -3.105 8.742 1 98.5 50 VAL B N 1
ATOM 3914 C CA . VAL B 1 50 ? 21.703 -2.166 9.156 1 98.5 50 VAL B CA 1
ATOM 3915 C C . VAL B 1 50 ? 22.266 -1.218 10.219 1 98.5 50 VAL B C 1
ATOM 3917 O O . VAL B 1 50 ? 21.891 -0.042 10.266 1 98.5 50 VAL B O 1
ATOM 3920 N N . GLU B 1 51 ? 23.172 -1.687 11.047 1 98.69 51 GLU B N 1
ATOM 3921 C CA . GLU B 1 51 ? 23.797 -0.859 12.07 1 98.69 51 GLU B CA 1
ATOM 3922 C C . GLU B 1 51 ? 24.625 0.266 11.453 1 98.69 51 GLU B C 1
ATOM 3924 O O . GLU B 1 51 ? 24.594 1.402 11.93 1 98.69 51 GLU B O 1
ATOM 3929 N N . GLU B 1 52 ? 25.312 -0.03 10.367 1 98.75 52 GLU B N 1
ATOM 3930 C CA . GLU B 1 52 ? 26.109 0.983 9.672 1 98.75 52 GLU B CA 1
ATOM 3931 C C . GLU B 1 52 ? 25.203 2.045 9.039 1 98.75 52 GLU B C 1
ATOM 3933 O O . GLU B 1 52 ? 25.516 3.238 9.094 1 98.75 52 GLU B O 1
ATOM 3938 N N . ARG B 1 53 ? 24.172 1.569 8.43 1 98.88 53 ARG B N 1
ATOM 3939 C CA . ARG B 1 53 ? 23.219 2.502 7.82 1 98.88 53 ARG B CA 1
ATOM 3940 C C . ARG B 1 53 ? 22.547 3.363 8.875 1 98.88 53 ARG B C 1
ATOM 3942 O O . ARG B 1 53 ? 22.422 4.578 8.711 1 98.88 53 ARG B O 1
ATOM 3949 N N . ALA B 1 54 ? 22.172 2.717 9.984 1 98.94 54 ALA B N 1
ATOM 3950 C CA . ALA B 1 54 ? 21.562 3.426 11.102 1 98.94 54 ALA B CA 1
ATOM 3951 C C . ALA B 1 54 ? 22.516 4.453 11.695 1 98.94 54 ALA B C 1
ATOM 3953 O O . ALA B 1 54 ? 22.109 5.555 12.062 1 98.94 54 ALA B O 1
ATOM 3954 N N . GLU B 1 55 ? 23.75 4.078 11.82 1 98.88 55 GLU B N 1
ATOM 3955 C CA . GLU B 1 55 ? 24.766 4.988 12.359 1 98.88 55 GLU B CA 1
ATOM 3956 C C . GLU B 1 55 ? 24.891 6.246 11.5 1 98.88 55 GLU B C 1
ATOM 3958 O O . GLU B 1 55 ? 24.984 7.355 12.031 1 98.88 55 GLU B O 1
ATOM 3963 N N . LEU B 1 56 ? 24.906 6.078 10.203 1 98.88 56 LEU B N 1
ATOM 3964 C CA . LEU B 1 56 ? 24.984 7.223 9.297 1 98.88 56 LEU B CA 1
ATOM 3965 C C . LEU B 1 56 ? 23.781 8.148 9.5 1 98.88 56 LEU B C 1
ATOM 3967 O O . LEU B 1 56 ? 23.938 9.367 9.609 1 98.88 56 LEU B O 1
ATOM 3971 N N . VAL B 1 57 ? 22.594 7.57 9.586 1 98.94 57 VAL B N 1
ATOM 3972 C CA . VAL B 1 57 ? 21.375 8.352 9.773 1 98.94 57 VAL B CA 1
ATOM 3973 C C . VAL B 1 57 ? 21.422 9.07 11.125 1 98.94 57 VAL B C 1
ATOM 3975 O O . VAL B 1 57 ? 21 10.227 11.227 1 98.94 57 VAL B O 1
ATOM 3978 N N . GLY B 1 58 ? 21.938 8.422 12.109 1 98.94 58 GLY B N 1
ATOM 3979 C CA . GLY B 1 58 ? 22.125 9.047 13.406 1 98.94 58 GLY B CA 1
ATOM 3980 C C . GLY B 1 58 ? 23.094 10.219 13.367 1 98.94 58 GLY B C 1
ATOM 3981 O O . GLY B 1 58 ? 22.875 11.227 14.047 1 98.94 58 GLY B O 1
ATOM 3982 N N . ARG B 1 59 ? 24.141 10.086 12.578 1 98.94 59 ARG B N 1
ATOM 3983 C CA . ARG B 1 59 ? 25.094 11.188 12.422 1 98.94 59 ARG B CA 1
ATOM 3984 C C . ARG B 1 59 ? 24.406 12.398 11.789 1 98.94 59 ARG B C 1
ATOM 3986 O O . ARG B 1 59 ? 24.703 13.539 12.156 1 98.94 59 ARG B O 1
ATOM 3993 N N . VAL B 1 60 ? 23.562 12.125 10.859 1 98.94 60 VAL B N 1
ATOM 3994 C CA . VAL B 1 60 ? 22.812 13.219 10.25 1 98.94 60 VAL B CA 1
ATOM 3995 C C . VAL B 1 60 ? 22 13.938 11.32 1 98.94 60 VAL B C 1
ATOM 3997 O O . VAL B 1 60 ? 21.922 15.172 11.336 1 98.94 60 VAL B O 1
ATOM 4000 N N . ALA B 1 61 ? 21.344 13.195 12.211 1 98.94 61 ALA B N 1
ATOM 4001 C CA . ALA B 1 61 ? 20.594 13.781 13.32 1 98.94 61 ALA B CA 1
ATOM 4002 C C . ALA B 1 61 ? 21.484 14.695 14.156 1 98.94 61 ALA B C 1
ATOM 4004 O O . ALA B 1 61 ? 21.078 15.797 14.531 1 98.94 61 ALA B O 1
ATOM 4005 N N . GLY B 1 62 ? 22.641 14.211 14.445 1 98.88 62 GLY B N 1
ATOM 4006 C CA . GLY B 1 62 ? 23.594 15.008 15.203 1 98.88 62 GLY B CA 1
ATOM 4007 C C . GLY B 1 62 ? 23.984 16.297 14.5 1 98.88 62 GLY B C 1
ATOM 4008 O O . GLY B 1 62 ? 24 17.359 15.117 1 98.88 62 GLY B O 1
ATOM 4009 N N . LEU B 1 63 ? 24.266 16.203 13.195 1 98.94 63 LEU B N 1
ATOM 4010 C CA . LEU B 1 63 ? 24.641 17.375 12.406 1 98.94 63 LEU B CA 1
ATOM 4011 C C . LEU B 1 63 ? 23.5 18.375 12.336 1 98.94 63 LEU B C 1
ATOM 4013 O O . LEU B 1 63 ? 23.734 19.594 12.336 1 98.94 63 LEU B O 1
ATOM 4017 N N . MET B 1 64 ? 22.328 17.875 12.273 1 98.81 64 MET B N 1
ATOM 4018 C CA . MET B 1 64 ? 21.156 18.75 12.266 1 98.81 64 MET B CA 1
ATOM 4019 C C . MET B 1 64 ? 21.078 19.562 13.547 1 98.81 64 MET B C 1
ATOM 4021 O O . MET B 1 64 ? 20.797 20.766 13.516 1 98.81 64 MET B O 1
ATOM 4025 N N . ARG B 1 65 ? 21.344 18.922 14.648 1 98.69 65 ARG B N 1
ATOM 4026 C CA . ARG B 1 65 ? 21.312 19.625 15.938 1 98.69 65 ARG B CA 1
ATOM 4027 C C . ARG B 1 65 ? 22.438 20.641 16.016 1 98.69 65 ARG B C 1
ATOM 4029 O O . ARG B 1 65 ? 22.25 21.75 16.547 1 98.69 65 ARG B O 1
ATOM 4036 N N . GLU B 1 66 ? 23.531 20.312 15.477 1 98.75 66 GLU B N 1
ATOM 4037 C CA . GLU B 1 66 ? 24.688 21.219 15.477 1 98.75 66 GLU B CA 1
ATOM 4038 C C . GLU B 1 66 ? 24.406 22.469 14.641 1 98.75 66 GLU B C 1
ATOM 4040 O O . GLU B 1 66 ? 24.875 23.547 14.969 1 98.75 66 GLU B O 1
ATOM 4045 N N . ARG B 1 67 ? 23.656 22.25 13.625 1 98.81 67 ARG B N 1
ATOM 4046 C CA . ARG B 1 67 ? 23.438 23.328 12.672 1 98.81 67 ARG B CA 1
ATOM 4047 C C . ARG B 1 67 ? 22.016 23.859 12.781 1 98.81 67 ARG B C 1
ATOM 4049 O O . ARG B 1 67 ? 21.453 24.375 11.812 1 98.81 67 ARG B O 1
ATOM 4056 N N . LYS B 1 68 ? 21.406 23.703 13.898 1 98.75 68 LYS B N 1
ATOM 4057 C CA . LYS B 1 68 ? 20 23.969 14.133 1 98.75 68 LYS B CA 1
ATOM 4058 C C . LYS B 1 68 ? 19.625 25.391 13.742 1 98.75 68 LYS B C 1
ATOM 4060 O O . LYS B 1 68 ? 18.656 25.609 13.008 1 98.75 68 LYS B O 1
ATOM 4065 N N . GLU B 1 69 ? 20.391 26.344 14.172 1 98.75 69 GLU B N 1
ATOM 4066 C CA . GLU B 1 69 ? 20.031 27.75 13.945 1 98.75 69 GLU B CA 1
ATOM 4067 C C . GLU B 1 69 ? 20.094 28.094 12.453 1 98.75 69 GLU B C 1
ATOM 4069 O O . GLU B 1 69 ? 19.203 28.766 11.938 1 98.75 69 GLU B O 1
ATOM 4074 N N . THR B 1 70 ? 21.125 27.609 11.758 1 98.75 70 THR B N 1
ATOM 4075 C CA . THR B 1 70 ? 21.25 27.859 10.328 1 98.75 70 THR B CA 1
ATOM 4076 C C . THR B 1 70 ? 20.078 27.234 9.562 1 98.75 70 THR B C 1
ATOM 4078 O O . THR B 1 70 ? 19.516 27.875 8.68 1 98.75 70 THR B O 1
ATOM 4081 N N . LEU B 1 71 ? 19.75 26.047 9.93 1 98.88 71 LEU B N 1
ATOM 4082 C CA . LEU B 1 71 ? 18.656 25.344 9.281 1 98.88 71 LEU B CA 1
ATOM 4083 C C . LEU B 1 71 ? 17.328 26.047 9.562 1 98.88 71 LEU B C 1
ATOM 4085 O O . LEU B 1 71 ? 16.516 26.234 8.656 1 98.88 71 LEU B O 1
ATOM 4089 N N . ALA B 1 72 ? 17.094 26.453 10.805 1 98.81 72 ALA B N 1
ATOM 4090 C CA . ALA B 1 72 ? 15.867 27.141 11.188 1 98.81 72 ALA B CA 1
ATOM 4091 C C . ALA B 1 72 ? 15.695 28.438 10.422 1 98.81 72 ALA B C 1
ATOM 4093 O O . ALA B 1 72 ? 14.602 28.766 9.945 1 98.81 72 ALA B O 1
ATOM 4094 N N . ARG B 1 73 ? 16.734 29.188 10.297 1 98.69 73 ARG B N 1
ATOM 4095 C CA . ARG B 1 73 ? 16.688 30.469 9.594 1 98.69 73 ARG B CA 1
ATOM 4096 C C . ARG B 1 73 ? 16.359 30.266 8.117 1 98.69 73 ARG B C 1
ATOM 4098 O O . ARG B 1 73 ? 15.68 31.094 7.508 1 98.69 73 ARG B O 1
ATOM 4105 N N . LEU B 1 74 ? 16.875 29.188 7.586 1 98.56 74 LEU B N 1
ATOM 4106 C CA . LEU B 1 74 ? 16.578 28.859 6.191 1 98.56 74 LEU B CA 1
ATOM 4107 C C . LEU B 1 74 ? 15.086 28.578 6.008 1 98.56 74 LEU B C 1
ATOM 4109 O O . LEU B 1 74 ? 14.477 29.047 5.043 1 98.56 74 LEU B O 1
ATOM 4113 N N . ILE B 1 75 ? 14.508 27.812 6.906 1 98.5 75 ILE B N 1
ATOM 4114 C CA . ILE B 1 75 ? 13.086 27.484 6.875 1 98.5 75 ILE B CA 1
ATOM 4115 C C . ILE B 1 75 ? 12.266 28.781 6.938 1 98.5 75 ILE B C 1
ATOM 4117 O O . ILE B 1 75 ? 11.375 28.984 6.117 1 98.5 75 ILE B O 1
ATOM 4121 N N . THR B 1 76 ? 12.625 29.625 7.895 1 98.62 76 THR B N 1
ATOM 4122 C CA . THR B 1 76 ? 11.914 30.891 8.086 1 98.62 76 THR B CA 1
ATOM 4123 C C . THR B 1 76 ? 12.031 31.766 6.848 1 98.62 76 THR B C 1
ATOM 4125 O O . THR B 1 76 ? 11.047 32.375 6.41 1 98.62 76 THR B O 1
ATOM 4128 N N . LEU B 1 77 ? 13.18 31.781 6.305 1 98.38 77 LEU B N 1
ATOM 4129 C CA . LEU B 1 77 ? 13.461 32.594 5.145 1 98.38 77 LEU B CA 1
ATOM 4130 C C . LEU B 1 77 ? 12.648 32.156 3.938 1 98.38 77 LEU B C 1
ATOM 4132 O O . LEU B 1 77 ? 12.109 32.969 3.197 1 98.38 77 LEU B O 1
ATOM 4136 N N . GLU B 1 78 ? 12.531 30.875 3.742 1 97.94 78 GLU B N 1
ATOM 4137 C CA . GLU B 1 78 ? 12.008 30.359 2.486 1 97.94 78 GLU B CA 1
ATOM 4138 C C . GLU B 1 78 ? 10.492 30.234 2.527 1 97.94 78 GLU B C 1
ATOM 4140 O O . GLU B 1 78 ? 9.82 30.453 1.517 1 97.94 78 GLU B O 1
ATOM 4145 N N . MET B 1 79 ? 9.945 29.828 3.705 1 96.44 79 MET B N 1
ATOM 4146 C CA . MET B 1 79 ? 8.516 29.562 3.652 1 96.44 79 MET B CA 1
ATOM 4147 C C . MET B 1 79 ? 7.777 30.359 4.73 1 96.44 79 MET B C 1
ATOM 4149 O O . MET B 1 79 ? 6.547 30.312 4.805 1 96.44 79 MET B O 1
ATOM 4153 N N . GLY B 1 80 ? 8.508 31.078 5.602 1 98 80 GLY B N 1
ATOM 4154 C CA . GLY B 1 80 ? 7.875 32.125 6.41 1 98 80 GLY B CA 1
ATOM 4155 C C . GLY B 1 80 ? 7.484 31.641 7.793 1 98 80 GLY B C 1
ATOM 4156 O O . GLY B 1 80 ? 6.875 32.375 8.562 1 98 80 GLY B O 1
ATOM 4157 N N . LYS B 1 81 ? 7.91 30.391 8.188 1 98 81 LYS B N 1
ATOM 4158 C CA . LYS B 1 81 ? 7.629 29.859 9.523 1 98 81 LYS B CA 1
ATOM 4159 C C . LYS B 1 81 ? 8.281 30.734 10.602 1 98 81 LYS B C 1
ATOM 4161 O O . LYS B 1 81 ? 9.406 31.203 10.43 1 98 81 LYS B O 1
ATOM 4166 N N . LEU B 1 82 ? 7.582 30.906 11.719 1 98.19 82 LEU B N 1
ATOM 4167 C CA . LEU B 1 82 ? 8.195 31.625 12.828 1 98.19 82 LEU B CA 1
ATOM 4168 C C . LEU B 1 82 ? 9.5 30.969 13.258 1 98.19 82 LEU B C 1
ATOM 4170 O O . LEU B 1 82 ? 9.578 29.734 13.32 1 98.19 82 LEU B O 1
ATOM 4174 N N . ILE B 1 83 ? 10.5 31.734 13.57 1 98.5 83 ILE B N 1
ATOM 4175 C CA . ILE B 1 83 ? 11.852 31.234 13.836 1 98.5 83 ILE B CA 1
ATOM 4176 C C . ILE B 1 83 ? 11.812 30.234 14.992 1 98.5 83 ILE B C 1
ATOM 4178 O O . ILE B 1 83 ? 12.539 29.25 14.984 1 98.5 83 ILE B O 1
ATOM 4182 N N . SER B 1 84 ? 11 30.5 16 1 97.06 84 SER B N 1
ATOM 4183 C CA . SER B 1 84 ? 10.883 29.578 17.109 1 97.06 84 SER B CA 1
ATOM 4184 C C . SER B 1 84 ? 10.305 28.234 16.656 1 97.06 84 SER B C 1
ATOM 4186 O O . SER B 1 84 ? 10.773 27.188 17.078 1 97.06 84 SER B O 1
ATOM 4188 N N . GLU B 1 85 ? 9.305 28.266 15.805 1 97.5 85 GLU B N 1
ATOM 4189 C CA . GLU B 1 85 ? 8.703 27.047 15.273 1 97.5 85 GLU B CA 1
ATOM 4190 C C . GLU B 1 85 ? 9.664 26.312 14.336 1 97.5 85 GLU B C 1
ATOM 4192 O O . GLU B 1 85 ? 9.672 25.094 14.273 1 97.5 85 GLU B O 1
ATOM 4197 N N . ALA B 1 86 ? 10.445 27.078 13.586 1 98.25 86 ALA B N 1
ATOM 4198 C CA . ALA B 1 86 ? 11.453 26.5 12.703 1 98.25 86 ALA B CA 1
ATOM 4199 C C . ALA B 1 86 ? 12.484 25.703 13.508 1 98.25 86 ALA B C 1
ATOM 4201 O O . ALA B 1 86 ? 12.875 24.594 13.109 1 98.25 86 ALA B O 1
ATOM 4202 N N . ARG B 1 87 ? 12.93 26.312 14.641 1 98.12 87 ARG B N 1
ATOM 4203 C CA . ARG B 1 87 ? 13.836 25.594 15.523 1 98.12 87 ARG B CA 1
ATOM 4204 C C . ARG B 1 87 ? 13.203 24.297 16 1 98.12 87 ARG B C 1
ATOM 4206 O O . ARG B 1 87 ? 13.875 23.266 16.078 1 98.12 87 ARG B O 1
ATOM 4213 N N . GLY B 1 88 ? 11.906 24.359 16.328 1 97.25 88 GLY B N 1
ATOM 4214 C CA . GLY B 1 88 ? 11.172 23.172 16.719 1 97.25 88 GLY B CA 1
ATOM 4215 C C . GLY B 1 88 ? 11.148 22.109 15.633 1 97.25 88 GLY B C 1
ATOM 4216 O O . GLY B 1 88 ? 11.258 20.906 15.93 1 97.25 88 GLY B O 1
ATOM 4217 N N . GLU B 1 89 ? 11.016 22.516 14.422 1 97.81 89 GLU B N 1
ATOM 4218 C CA . GLU B 1 89 ? 11.016 21.562 13.312 1 97.81 89 GLU B CA 1
ATOM 4219 C C . GLU B 1 89 ? 12.359 20.875 13.188 1 97.81 89 GLU B C 1
ATOM 4221 O O . GLU B 1 89 ? 12.422 19.672 12.898 1 97.81 89 GLU B O 1
ATOM 4226 N N . VAL B 1 90 ? 13.438 21.641 13.297 1 98.56 90 VAL B N 1
ATOM 4227 C CA . VAL B 1 90 ? 14.766 21.031 13.234 1 98.56 90 VAL B CA 1
ATOM 4228 C C . VAL B 1 90 ? 14.898 19.953 14.312 1 98.56 90 VAL B C 1
ATOM 4230 O O . VAL B 1 90 ? 15.391 18.859 14.047 1 98.56 90 VAL B O 1
ATOM 4233 N N . ASP B 1 91 ? 14.438 20.297 15.516 1 98.19 91 ASP B N 1
ATOM 4234 C CA . ASP B 1 91 ? 14.5 19.328 16.609 1 98.19 91 ASP B CA 1
ATOM 4235 C C . ASP B 1 91 ? 13.672 18.094 16.297 1 98.19 91 ASP B C 1
ATOM 4237 O O . ASP B 1 91 ? 14.109 16.969 16.562 1 98.19 91 ASP B O 1
ATOM 4241 N N . LEU B 1 92 ? 12.508 18.281 15.789 1 97.69 92 LEU B N 1
ATOM 4242 C CA . LEU B 1 92 ? 11.641 17.156 15.422 1 97.69 92 LEU B CA 1
ATOM 4243 C C . LEU B 1 92 ? 12.297 16.297 14.352 1 97.69 92 LEU B C 1
ATOM 4245 O O . LEU B 1 92 ? 12.32 15.07 14.477 1 97.69 92 LEU B O 1
ATOM 4249 N N . ALA B 1 93 ? 12.789 16.938 13.32 1 98.56 93 ALA B N 1
ATOM 4250 C CA . ALA B 1 93 ? 13.445 16.219 12.234 1 98.56 93 ALA B CA 1
ATOM 4251 C C . ALA B 1 93 ? 14.625 15.391 12.75 1 98.56 93 ALA B C 1
ATOM 4253 O O . ALA B 1 93 ? 14.758 14.211 12.406 1 98.56 93 ALA B O 1
ATOM 4254 N N . ALA B 1 94 ? 15.43 16.031 13.586 1 98.81 94 ALA B N 1
ATOM 4255 C CA . ALA B 1 94 ? 16.562 15.32 14.18 1 98.81 94 ALA B CA 1
ATOM 4256 C C . ALA B 1 94 ? 16.109 14.141 15.031 1 98.81 94 ALA B C 1
ATOM 4258 O O . ALA B 1 94 ? 16.719 13.078 15.008 1 98.81 94 ALA B O 1
ATOM 4259 N N . SER B 1 95 ? 15.062 14.359 15.727 1 98.5 95 SER B N 1
ATOM 4260 C CA . SER B 1 95 ? 14.562 13.297 16.594 1 98.5 95 SER B CA 1
ATOM 4261 C C . SER B 1 95 ? 14.062 12.109 15.789 1 98.5 95 SER B C 1
ATOM 4263 O O . SER B 1 95 ? 14.188 10.961 16.219 1 98.5 95 SER B O 1
ATOM 4265 N N . ILE B 1 96 ? 13.461 12.328 14.672 1 98.62 96 ILE B N 1
ATOM 4266 C CA . ILE B 1 96 ? 12.977 11.266 13.805 1 98.62 96 ILE B CA 1
ATOM 4267 C C . ILE B 1 96 ? 14.156 10.445 13.281 1 98.62 96 ILE B C 1
ATOM 4269 O O . ILE B 1 96 ? 14.125 9.219 13.312 1 98.62 96 ILE B O 1
ATOM 4273 N N . LEU B 1 97 ? 15.172 11.141 12.789 1 98.94 97 LEU B N 1
ATOM 4274 C CA . LEU B 1 97 ? 16.359 10.438 12.32 1 98.94 97 LEU B CA 1
ATOM 4275 C C . LEU B 1 97 ? 17 9.641 13.453 1 98.94 97 LEU B C 1
ATOM 4277 O O . LEU B 1 97 ? 17.406 8.492 13.25 1 98.94 97 LEU B O 1
ATOM 4281 N N . ALA B 1 98 ? 17.062 10.258 14.594 1 98.94 98 ALA B N 1
ATOM 4282 C CA . ALA B 1 98 ? 17.625 9.57 15.758 1 98.94 98 ALA B CA 1
ATOM 4283 C C . ALA B 1 98 ? 16.797 8.336 16.125 1 98.94 98 ALA B C 1
ATOM 4285 O O . ALA B 1 98 ? 17.344 7.297 16.484 1 98.94 98 ALA B O 1
ATOM 4286 N N . TYR B 1 99 ? 15.523 8.461 16.094 1 98.81 99 TYR B N 1
ATOM 4287 C CA . TYR B 1 99 ? 14.609 7.363 16.391 1 98.81 99 TYR B CA 1
ATOM 4288 C C . TYR B 1 99 ? 14.875 6.176 15.477 1 98.81 99 TYR B C 1
ATOM 4290 O O . TYR B 1 99 ? 15.008 5.043 15.945 1 98.81 99 TYR B O 1
ATOM 4298 N N . TYR B 1 100 ? 14.969 6.406 14.211 1 98.88 100 TYR B N 1
ATOM 4299 C CA . TYR B 1 100 ? 15.172 5.309 13.273 1 98.88 100 TYR B CA 1
ATOM 4300 C C . TYR B 1 100 ? 16.594 4.758 13.383 1 98.88 100 TYR B C 1
ATOM 4302 O O . TYR B 1 100 ? 16.812 3.564 13.164 1 98.88 100 TYR B O 1
ATOM 4310 N N . ALA B 1 101 ? 17.547 5.668 13.672 1 98.94 101 ALA B N 1
ATOM 4311 C CA . ALA B 1 101 ? 18.891 5.168 13.93 1 98.94 101 ALA B CA 1
ATOM 4312 C C . ALA B 1 101 ? 18.906 4.18 15.094 1 98.94 101 ALA B C 1
ATOM 4314 O O . ALA B 1 101 ? 19.594 3.158 15.039 1 98.94 101 ALA B O 1
ATOM 4315 N N . GLU B 1 102 ? 18.156 4.523 16.062 1 98.88 102 GLU B N 1
ATOM 4316 C CA . GLU B 1 102 ? 18.141 3.725 17.281 1 98.88 102 GLU B CA 1
ATOM 4317 C C . GLU B 1 102 ? 17.281 2.473 17.125 1 98.88 102 GLU B C 1
ATOM 4319 O O . GLU B 1 102 ? 17.703 1.373 17.484 1 98.88 102 GLU B O 1
ATOM 4324 N N . HIS B 1 103 ? 16.094 2.559 16.578 1 98.69 103 HIS B N 1
ATOM 4325 C CA . HIS B 1 103 ? 15.109 1.484 16.625 1 98.69 103 HIS B CA 1
ATOM 4326 C C . HIS B 1 103 ? 15.031 0.77 15.273 1 98.69 103 HIS B C 1
ATOM 4328 O O . HIS B 1 103 ? 14.516 -0.349 15.188 1 98.69 103 HIS B O 1
ATOM 4334 N N . GLY B 1 104 ? 15.477 1.396 14.219 1 98.44 104 GLY B N 1
ATOM 4335 C CA . GLY B 1 104 ? 15.375 0.864 12.867 1 98.44 104 GLY B CA 1
ATOM 4336 C C . GLY B 1 104 ? 15.953 -0.534 12.734 1 98.44 104 GLY B C 1
ATOM 4337 O O . GLY B 1 104 ? 15.328 -1.41 12.133 1 98.44 104 GLY B O 1
ATOM 4338 N N . PRO B 1 105 ? 17.203 -0.726 13.289 1 98.62 105 PRO B N 1
ATOM 4339 C CA . PRO B 1 105 ? 17.766 -2.076 13.219 1 98.62 105 PRO B CA 1
ATOM 4340 C C . PRO B 1 105 ? 16.828 -3.137 13.789 1 98.62 105 PRO B C 1
ATOM 4342 O O . PRO B 1 105 ? 16.688 -4.223 13.211 1 98.62 105 PRO B O 1
ATOM 4345 N N . GLY B 1 106 ? 16.125 -2.816 14.867 1 98.44 106 GLY B N 1
ATOM 4346 C CA . GLY B 1 106 ? 15.148 -3.734 15.422 1 98.44 106 GLY B CA 1
ATOM 4347 C C . GLY B 1 106 ? 13.961 -3.955 14.508 1 98.44 106 GLY B C 1
ATOM 4348 O O . GLY B 1 106 ? 13.445 -5.07 14.406 1 98.44 106 GLY B O 1
ATOM 4349 N N . PHE B 1 107 ? 13.508 -2.93 13.828 1 98 107 PHE B N 1
ATOM 4350 C CA . PHE B 1 107 ? 12.359 -3 12.93 1 98 107 PHE B CA 1
ATOM 4351 C C . PHE B 1 107 ? 12.672 -3.867 11.719 1 98 107 PHE B C 1
ATOM 4353 O O . PHE B 1 107 ? 11.766 -4.359 11.047 1 98 107 PHE B O 1
ATOM 4360 N N . THR B 1 108 ? 13.938 -4.043 11.391 1 96.69 108 THR B N 1
ATOM 4361 C CA . THR B 1 108 ? 14.336 -4.762 10.188 1 96.69 108 THR B CA 1
ATOM 4362 C C . THR B 1 108 ? 14.703 -6.207 10.523 1 96.69 108 THR B C 1
ATOM 4364 O O . THR B 1 108 ? 15.023 -6.992 9.625 1 96.69 108 THR B O 1
ATOM 4367 N N . ALA B 1 109 ? 14.688 -6.535 11.781 1 97.31 109 ALA B N 1
ATOM 4368 C CA . ALA B 1 109 ? 15.078 -7.879 12.203 1 97.31 109 ALA B CA 1
ATOM 4369 C C . ALA B 1 109 ? 14.141 -8.93 11.617 1 97.31 109 ALA B C 1
ATOM 4371 O O . ALA B 1 109 ? 12.977 -8.641 11.312 1 97.31 109 ALA B O 1
ATOM 4372 N N . ARG B 1 110 ? 14.672 -10.148 11.484 1 97 110 ARG B N 1
ATOM 4373 C CA . ARG B 1 110 ? 13.859 -11.273 11.039 1 97 110 ARG B CA 1
ATOM 4374 C C . ARG B 1 110 ? 12.672 -11.5 11.977 1 97 110 ARG B C 1
ATOM 4376 O O . ARG B 1 110 ? 12.797 -11.336 13.188 1 97 110 ARG B O 1
ATOM 4383 N N . GLU B 1 111 ? 11.586 -11.828 11.367 1 97.88 111 GLU B N 1
ATOM 4384 C CA . GLU B 1 111 ? 10.383 -12.117 12.133 1 97.88 111 GLU B CA 1
ATOM 4385 C C . GLU B 1 111 ? 9.992 -13.594 12.008 1 97.88 111 GLU B C 1
ATOM 4387 O O . GLU B 1 111 ? 9.492 -14.023 10.969 1 97.88 111 GLU B O 1
ATOM 4392 N N . PRO B 1 112 ? 10.195 -14.359 13.07 1 98.19 112 PRO B N 1
ATOM 4393 C CA . PRO B 1 112 ? 9.812 -15.773 13 1 98.19 112 PRO B CA 1
ATOM 4394 C C . PRO B 1 112 ? 8.305 -15.969 12.844 1 98.19 112 PRO B C 1
ATOM 4396 O O . PRO B 1 112 ? 7.52 -15.188 13.383 1 98.19 112 PRO B O 1
ATOM 4399 N N . LEU B 1 113 ? 7.922 -16.891 12.094 1 98.12 113 LEU B N 1
ATOM 4400 C CA . LEU B 1 113 ? 6.539 -17.328 11.945 1 98.12 113 LEU B CA 1
ATOM 4401 C C . LEU B 1 113 ? 6.352 -18.719 12.531 1 98.12 113 LEU B C 1
ATOM 4403 O O . LEU B 1 113 ? 7.246 -19.562 12.445 1 98.12 113 LEU B O 1
ATOM 4407 N N . ASP B 1 114 ? 5.188 -19 13.102 1 96.06 114 ASP B N 1
ATOM 4408 C CA . ASP B 1 114 ? 4.906 -20.297 13.719 1 96.06 114 ASP B CA 1
ATOM 4409 C C . ASP B 1 114 ? 4.488 -21.312 12.672 1 96.06 114 ASP B C 1
ATOM 4411 O O . ASP B 1 114 ? 3.51 -21.109 11.953 1 96.06 114 ASP B O 1
ATOM 4415 N N . VAL B 1 115 ? 5.254 -22.359 12.586 1 95.81 115 VAL B N 1
ATOM 4416 C CA . VAL B 1 115 ? 4.941 -23.453 11.656 1 95.81 115 VAL B CA 1
ATOM 4417 C C . VAL B 1 115 ? 5.129 -24.797 12.352 1 95.81 115 VAL B C 1
ATOM 4419 O O . VAL B 1 115 ? 5.859 -24.891 13.344 1 95.81 115 VAL B O 1
ATOM 4422 N N . GLU B 1 116 ? 4.457 -25.812 11.812 1 91.44 116 GLU B N 1
ATOM 4423 C CA . GLU B 1 116 ? 4.473 -27.125 12.445 1 91.44 116 GLU B CA 1
ATOM 4424 C C . GLU B 1 116 ? 5.797 -27.844 12.203 1 91.44 116 GLU B C 1
ATOM 4426 O O . GLU B 1 116 ? 6.285 -28.578 13.07 1 91.44 116 GLU B O 1
ATOM 4431 N N . GLU B 1 117 ? 6.371 -27.656 11.07 1 94.62 117 GLU B N 1
ATOM 4432 C CA . GLU B 1 117 ? 7.609 -28.312 10.672 1 94.62 117 GLU B CA 1
ATOM 4433 C C . GLU B 1 117 ? 8.602 -27.328 10.062 1 94.62 117 GLU B C 1
ATOM 4435 O O . GLU B 1 117 ? 8.203 -26.406 9.352 1 94.62 117 GLU B O 1
ATOM 4440 N N . GLY B 1 118 ? 9.898 -27.594 10.406 1 96.69 118 GLY B N 1
ATOM 4441 C CA . GLY B 1 118 ? 10.914 -26.703 9.883 1 96.69 118 GLY B CA 1
ATOM 4442 C C . GLY B 1 118 ? 10.828 -25.297 10.461 1 96.69 118 GLY B C 1
ATOM 4443 O O . GLY B 1 118 ? 10.547 -25.125 11.648 1 96.69 118 GLY B O 1
ATOM 4444 N N . GLU B 1 119 ? 11.25 -24.375 9.617 1 98.12 119 GLU B N 1
ATOM 4445 C CA . GLU B 1 119 ? 11.266 -22.969 10.039 1 98.12 119 GLU B CA 1
ATOM 4446 C C . GLU B 1 119 ? 10.625 -22.062 8.992 1 98.12 119 GLU B C 1
ATOM 4448 O O . GLU B 1 119 ? 10.625 -22.391 7.801 1 98.12 119 GLU B O 1
ATOM 4453 N N . ALA B 1 120 ? 10.047 -21.016 9.422 1 98.56 120 ALA B N 1
ATOM 4454 C CA . ALA B 1 120 ? 9.586 -19.922 8.555 1 98.56 120 ALA B CA 1
ATOM 4455 C C . ALA B 1 120 ? 9.82 -18.562 9.203 1 98.56 120 ALA B C 1
ATOM 4457 O O . ALA B 1 120 ? 9.695 -18.422 10.422 1 98.56 120 ALA B O 1
ATOM 4458 N N . TYR B 1 121 ? 10.203 -17.641 8.445 1 98.69 121 TYR B N 1
ATOM 4459 C CA . TYR B 1 121 ? 10.398 -16.297 8.953 1 98.69 121 TYR B CA 1
ATOM 4460 C C . TYR B 1 121 ? 10.336 -15.273 7.828 1 98.69 121 TYR B C 1
ATOM 4462 O O . TYR B 1 121 ? 10.43 -15.633 6.648 1 98.69 121 TYR B O 1
ATOM 4470 N N . LEU B 1 122 ? 10.141 -14.062 8.172 1 98.56 122 LEU B N 1
ATOM 4471 C CA . LEU B 1 122 ? 10.195 -12.938 7.242 1 98.56 122 LEU B CA 1
ATOM 4472 C C . LEU B 1 122 ? 11.555 -12.266 7.285 1 98.56 122 LEU B C 1
ATOM 4474 O O . LEU B 1 122 ? 12.117 -12.047 8.359 1 98.56 122 LEU B O 1
ATOM 4478 N N . VAL B 1 123 ? 12.094 -12.039 6.16 1 98.19 123 VAL B N 1
ATOM 4479 C CA . VAL B 1 123 ? 13.234 -11.133 6.012 1 98.19 123 VAL B CA 1
ATOM 4480 C C . VAL B 1 123 ? 12.758 -9.805 5.434 1 98.19 123 VAL B C 1
ATOM 4482 O O . VAL B 1 123 ? 12.008 -9.773 4.461 1 98.19 123 VAL B O 1
ATOM 4485 N N . ASN B 1 124 ? 13.156 -8.734 6.047 1 97.94 124 ASN B N 1
ATOM 4486 C CA . ASN B 1 124 ? 12.797 -7.395 5.586 1 97.94 124 ASN B CA 1
ATOM 4487 C C . ASN B 1 124 ? 13.906 -6.785 4.727 1 97.94 124 ASN B C 1
ATOM 4489 O O . ASN B 1 124 ? 14.922 -6.328 5.25 1 97.94 124 ASN B O 1
ATOM 4493 N N . GLU B 1 125 ? 13.672 -6.73 3.424 1 98.06 125 GLU B N 1
ATOM 4494 C CA . GLU B 1 125 ? 14.68 -6.273 2.475 1 98.06 125 GLU B CA 1
ATOM 4495 C C . GLU B 1 125 ? 14.242 -4.984 1.782 1 98.06 125 GLU B C 1
ATOM 4497 O O . GLU B 1 125 ? 13.047 -4.754 1.589 1 98.06 125 GLU B O 1
ATOM 4502 N N . PRO B 1 126 ? 15.219 -4.105 1.453 1 98.44 126 PRO B N 1
ATOM 4503 C CA . PRO B 1 126 ? 14.852 -2.9 0.705 1 98.44 126 PRO B CA 1
ATOM 4504 C C . PRO B 1 126 ? 14.352 -3.211 -0.706 1 98.44 126 PRO B C 1
ATOM 4506 O O . PRO B 1 126 ? 14.656 -4.273 -1.251 1 98.44 126 PRO B O 1
ATOM 4509 N N . LEU B 1 127 ? 13.641 -2.326 -1.312 1 98.19 127 LEU B N 1
ATOM 4510 C CA . LEU B 1 127 ? 13.094 -2.496 -2.652 1 98.19 127 LEU B CA 1
ATOM 4511 C C . LEU B 1 127 ? 14.055 -1.962 -3.709 1 98.19 127 LEU B C 1
ATOM 4513 O O . LEU B 1 127 ? 14.117 -2.484 -4.824 1 98.19 127 LEU B O 1
ATOM 4517 N N . GLY B 1 128 ? 14.711 -0.827 -3.389 1 98.44 128 GLY B N 1
ATOM 4518 C CA . GLY B 1 128 ? 15.57 -0.176 -4.363 1 98.44 128 GLY B CA 1
ATOM 4519 C C . GLY B 1 128 ? 15.656 1.327 -4.176 1 98.44 128 GLY B C 1
ATOM 4520 O O . GLY B 1 128 ? 15.75 1.812 -3.045 1 98.44 128 GLY B O 1
ATOM 4521 N N . VAL B 1 129 ? 15.688 2.064 -5.375 1 98.88 129 VAL B N 1
ATOM 4522 C CA . VAL B 1 129 ? 15.68 3.523 -5.383 1 98.88 129 VAL B CA 1
ATOM 4523 C C . VAL B 1 129 ? 14.242 4.031 -5.25 1 98.88 129 VAL B C 1
ATOM 4525 O O . VAL B 1 129 ? 13.352 3.6 -5.984 1 98.88 129 VAL B O 1
ATOM 4528 N N . LEU B 1 130 ? 14.016 4.875 -4.289 1 98.94 130 LEU B N 1
ATOM 4529 C CA . LEU B 1 130 ? 12.68 5.434 -4.07 1 98.94 130 LEU B CA 1
ATOM 4530 C C . LEU B 1 130 ? 12.656 6.922 -4.398 1 98.94 130 LEU B C 1
ATOM 4532 O O . LEU B 1 130 ? 13.648 7.621 -4.203 1 98.94 130 LEU B O 1
ATOM 4536 N N . LEU B 1 131 ? 11.516 7.348 -4.887 1 98.94 131 LEU B N 1
ATOM 4537 C CA . LEU B 1 131 ? 11.297 8.766 -5.129 1 98.94 131 LEU B CA 1
ATOM 4538 C C . LEU B 1 131 ? 10.359 9.359 -4.078 1 98.94 131 LEU B C 1
ATOM 4540 O O . LEU B 1 131 ? 9.281 8.82 -3.83 1 98.94 131 LEU B O 1
ATOM 4544 N N . GLY B 1 132 ? 10.805 10.375 -3.438 1 98.81 132 GLY B N 1
ATOM 4545 C CA . GLY B 1 132 ? 9.953 11.18 -2.572 1 98.81 132 GLY B CA 1
ATOM 4546 C C . GLY B 1 132 ? 9.68 12.562 -3.127 1 98.81 132 GLY B C 1
ATOM 4547 O O . GLY B 1 132 ? 10.609 13.305 -3.447 1 98.81 132 GLY B O 1
ATOM 4548 N N . VAL B 1 133 ? 8.43 12.922 -3.303 1 98.81 133 VAL B N 1
ATOM 4549 C CA . VAL B 1 133 ? 8 14.281 -3.617 1 98.81 133 VAL B CA 1
ATOM 4550 C C . VAL B 1 133 ? 7.469 14.961 -2.359 1 98.81 133 VAL B C 1
ATOM 4552 O O . VAL B 1 133 ? 6.473 14.516 -1.782 1 98.81 133 VAL B O 1
ATOM 4555 N N . MET B 1 134 ? 8.164 16.047 -1.922 1 98.5 134 MET B N 1
ATOM 4556 C CA . MET B 1 134 ? 7.957 16.531 -0.562 1 98.5 134 MET B CA 1
ATOM 4557 C C . MET B 1 134 ? 7.523 18 -0.569 1 98.5 134 MET B C 1
ATOM 4559 O O . MET B 1 134 ? 7.961 18.766 -1.42 1 98.5 134 MET B O 1
ATOM 4563 N N . PRO B 1 135 ? 6.754 18.406 0.345 1 97.69 135 PRO B N 1
ATOM 4564 C CA . PRO B 1 135 ? 6.137 19.734 0.374 1 97.69 135 PRO B CA 1
ATOM 4565 C C . PRO B 1 135 ? 7.016 20.781 1.06 1 97.69 135 PRO B C 1
ATOM 4567 O O . PRO B 1 135 ? 8.133 20.469 1.487 1 97.69 135 PRO B O 1
ATOM 4570 N N . TRP B 1 136 ? 6.449 21.969 1.137 1 97.81 136 TRP B N 1
ATOM 4571 C CA . TRP B 1 136 ? 7.238 23.109 1.587 1 97.81 136 TRP B CA 1
ATOM 4572 C C . TRP B 1 136 ? 6.949 23.422 3.049 1 97.81 136 TRP B C 1
ATOM 4574 O O . TRP B 1 136 ? 7.719 24.141 3.699 1 97.81 136 TRP B O 1
ATOM 4584 N N . ASN B 1 137 ? 5.887 22.953 3.596 1 97.31 137 ASN B N 1
ATOM 4585 C CA . ASN B 1 137 ? 5.402 23.547 4.832 1 97.31 137 ASN B CA 1
ATOM 4586 C C . ASN B 1 137 ? 6.215 23.078 6.039 1 97.31 137 ASN B C 1
ATOM 4588 O O . ASN B 1 137 ? 6.254 23.766 7.062 1 97.31 137 ASN B O 1
ATOM 4592 N N . PHE B 1 138 ? 6.793 21.953 6.004 1 97.88 138 PHE B N 1
ATOM 4593 C CA . PHE B 1 138 ? 7.836 21.484 6.91 1 97.88 138 PHE B CA 1
ATOM 4594 C C . PHE B 1 138 ? 9.016 20.922 6.129 1 97.88 138 PHE B C 1
ATOM 4596 O O . PHE B 1 138 ? 9.18 19.703 6.043 1 97.88 138 PHE B O 1
ATOM 4603 N N . PRO B 1 139 ? 9.844 21.75 5.66 1 97.81 139 PRO B N 1
ATOM 4604 C CA . PRO B 1 139 ? 10.812 21.406 4.617 1 97.81 139 PRO B CA 1
ATOM 4605 C C . PRO B 1 139 ? 11.812 20.344 5.074 1 97.81 139 PRO B C 1
ATOM 4607 O O . PRO B 1 139 ? 12.383 19.625 4.242 1 97.81 139 PRO B O 1
ATOM 4610 N N . LEU B 1 140 ? 12.109 20.234 6.367 1 98.56 140 LEU B N 1
ATOM 4611 C CA . LEU B 1 140 ? 13.047 19.219 6.844 1 98.56 140 LEU B CA 1
ATOM 4612 C C . LEU B 1 140 ? 12.312 17.984 7.336 1 98.56 140 LEU B C 1
ATOM 4614 O O . LEU B 1 140 ? 12.609 16.859 6.906 1 98.56 140 LEU B O 1
ATOM 4618 N N . TYR B 1 141 ? 11.32 18.25 8.125 1 97.81 141 TYR B N 1
ATOM 4619 C CA . TYR B 1 141 ? 10.547 17.203 8.781 1 97.81 141 TYR B CA 1
ATOM 4620 C C . TYR B 1 141 ? 9.961 16.234 7.758 1 97.81 141 TYR B C 1
ATOM 4622 O O . TYR B 1 141 ? 10.117 15.023 7.879 1 97.81 141 TYR B O 1
ATOM 4630 N N . GLN B 1 142 ? 9.273 16.75 6.723 1 97.5 142 GLN B N 1
ATOM 4631 C CA . GLN B 1 142 ? 8.57 15.938 5.734 1 97.5 142 GLN B CA 1
ATOM 4632 C C . GLN B 1 142 ? 9.547 15.047 4.961 1 97.5 142 GLN B C 1
ATOM 4634 O O . GLN B 1 142 ? 9.219 13.914 4.609 1 97.5 142 GLN B O 1
ATOM 4639 N N . VAL B 1 143 ? 10.742 15.523 4.762 1 98.69 143 VAL B N 1
ATOM 4640 C CA . VAL B 1 143 ? 11.727 14.781 3.98 1 98.69 143 VAL B CA 1
ATOM 4641 C C . VAL B 1 143 ? 12.312 13.648 4.824 1 98.69 143 VAL B C 1
ATOM 4643 O O . VAL B 1 143 ? 12.43 12.516 4.355 1 98.69 143 VAL B O 1
ATOM 4646 N N . VAL B 1 144 ? 12.625 13.938 6.09 1 98.75 144 VAL B N 1
ATOM 4647 C CA . VAL B 1 144 ? 13.359 12.945 6.867 1 98.75 144 VAL B CA 1
ATOM 4648 C C . VAL B 1 144 ? 12.414 11.836 7.316 1 98.75 144 VAL B C 1
ATOM 4650 O O . VAL B 1 144 ? 12.844 10.703 7.543 1 98.75 144 VAL B O 1
ATOM 4653 N N . ARG B 1 145 ? 11.133 12.148 7.449 1 97.5 145 ARG B N 1
ATOM 4654 C CA . ARG B 1 145 ? 10.164 11.109 7.793 1 97.5 145 ARG B CA 1
ATOM 4655 C C . ARG B 1 145 ? 10.094 10.047 6.703 1 97.5 145 ARG B C 1
ATOM 4657 O O . ARG B 1 145 ? 9.812 8.883 6.98 1 97.5 145 ARG B O 1
ATOM 4664 N N . PHE B 1 146 ? 10.414 10.461 5.441 1 98.69 146 PHE B N 1
ATOM 4665 C CA . PHE B 1 146 ? 10.531 9.555 4.309 1 98.69 146 PHE B CA 1
ATOM 4666 C C . PHE B 1 146 ? 11.93 8.945 4.242 1 98.69 146 PHE B C 1
ATOM 4668 O O . PHE B 1 146 ? 12.078 7.719 4.18 1 98.69 146 PHE B O 1
ATOM 4675 N N . ALA B 1 147 ? 12.922 9.727 4.324 1 98.94 147 ALA B N 1
ATOM 4676 C CA . ALA B 1 147 ? 14.297 9.297 4.07 1 98.94 147 ALA B CA 1
ATOM 4677 C C . ALA B 1 147 ? 14.82 8.422 5.203 1 98.94 147 ALA B C 1
ATOM 4679 O O . ALA B 1 147 ? 15.469 7.402 4.961 1 98.94 147 ALA B O 1
ATOM 4680 N N . GLY B 1 148 ? 14.547 8.789 6.445 1 98.88 148 GLY B N 1
ATOM 4681 C CA . GLY B 1 148 ? 15.102 8.125 7.609 1 98.88 148 GLY B CA 1
ATOM 4682 C C . GLY B 1 148 ? 14.883 6.621 7.602 1 98.88 148 GLY B C 1
ATOM 4683 O O . GLY B 1 148 ? 15.836 5.848 7.527 1 98.88 148 GLY B O 1
ATOM 4684 N N . PRO B 1 149 ? 13.57 6.246 7.625 1 98.88 149 PRO B N 1
ATOM 4685 C CA . PRO B 1 149 ? 13.289 4.809 7.672 1 98.88 149 PRO B CA 1
ATOM 4686 C C . PRO B 1 149 ? 13.773 4.074 6.426 1 98.88 149 PRO B C 1
ATOM 4688 O O . PRO B 1 149 ? 14.234 2.934 6.516 1 98.88 149 PRO B O 1
ATOM 4691 N N . ASN B 1 150 ? 13.734 4.672 5.289 1 98.94 150 ASN B N 1
ATOM 4692 C CA . ASN B 1 150 ? 14.055 3.986 4.039 1 98.94 150 ASN B CA 1
ATOM 4693 C C . ASN B 1 150 ? 15.562 3.799 3.873 1 98.94 150 ASN B C 1
ATOM 4695 O O . ASN B 1 150 ? 16.016 2.762 3.379 1 98.94 150 ASN B O 1
ATOM 4699 N N . LEU B 1 151 ? 16.312 4.82 4.312 1 98.94 151 LEU B N 1
ATOM 4700 C CA . LEU B 1 151 ? 17.766 4.68 4.25 1 98.94 151 LEU B CA 1
ATOM 4701 C C . LEU B 1 151 ? 18.25 3.623 5.238 1 98.94 151 LEU B C 1
ATOM 4703 O O . LEU B 1 151 ? 19.125 2.814 4.91 1 98.94 151 LEU B O 1
ATOM 4707 N N . VAL B 1 152 ? 17.688 3.594 6.445 1 98.94 152 VAL B N 1
ATOM 4708 C CA . VAL B 1 152 ? 18.078 2.594 7.438 1 98.94 152 VAL B CA 1
ATOM 4709 C C . VAL B 1 152 ? 17.719 1.198 6.93 1 98.94 152 VAL B C 1
ATOM 4711 O O . VAL B 1 152 ? 18.484 0.247 7.129 1 98.94 152 VAL B O 1
ATOM 4714 N N . LEU B 1 153 ? 16.625 1.084 6.246 1 98.81 153 LEU B N 1
ATOM 4715 C CA . LEU B 1 153 ? 16.188 -0.197 5.699 1 98.81 153 LEU B CA 1
ATOM 4716 C C . LEU B 1 153 ? 17.125 -0.669 4.598 1 98.81 153 LEU B C 1
ATOM 4718 O O . LEU B 1 153 ? 17.281 -1.873 4.379 1 98.81 153 LEU B O 1
ATOM 4722 N N . GLY B 1 154 ? 17.734 0.275 3.877 1 98.81 154 GLY B N 1
ATOM 4723 C CA . GLY B 1 154 ? 18.703 -0.077 2.85 1 98.81 154 GLY B CA 1
ATOM 4724 C C . GLY B 1 154 ? 18.344 0.464 1.479 1 98.81 154 GLY B C 1
ATOM 4725 O O . GLY B 1 154 ? 19.062 0.253 0.51 1 98.81 154 GLY B O 1
ATOM 4726 N N . ASN B 1 155 ? 17.203 1.153 1.334 1 98.88 155 ASN B N 1
ATOM 4727 C CA . ASN B 1 155 ? 16.859 1.851 0.097 1 98.88 155 ASN B CA 1
ATOM 4728 C C . ASN B 1 155 ? 17.734 3.084 -0.105 1 98.88 155 ASN B C 1
ATOM 4730 O O . ASN B 1 155 ? 18.328 3.602 0.85 1 98.88 155 ASN B O 1
ATOM 4734 N N . THR B 1 156 ? 17.859 3.531 -1.33 1 98.88 156 THR B N 1
ATOM 4735 C CA . THR B 1 156 ? 18.344 4.883 -1.606 1 98.88 156 THR B CA 1
ATOM 4736 C C . THR B 1 156 ? 17.172 5.793 -1.988 1 98.88 156 THR B C 1
ATOM 4738 O O . THR B 1 156 ? 16.094 5.316 -2.354 1 98.88 156 THR B O 1
ATOM 4741 N N . VAL B 1 157 ? 17.406 7.121 -1.813 1 98.81 157 VAL B N 1
ATOM 4742 C CA . VAL B 1 157 ? 16.25 7.984 -1.983 1 98.81 157 VAL B CA 1
ATOM 4743 C C . VAL B 1 157 ? 16.594 9.156 -2.898 1 98.81 157 VAL B C 1
ATOM 4745 O O . VAL B 1 157 ? 17.688 9.719 -2.799 1 98.81 157 VAL B O 1
ATOM 4748 N N . LEU B 1 158 ? 15.742 9.414 -3.869 1 98.88 158 LEU B N 1
ATOM 4749 C CA . LEU B 1 158 ? 15.648 10.656 -4.637 1 98.88 158 LEU B CA 1
ATOM 4750 C C . LEU B 1 158 ? 14.539 11.547 -4.094 1 98.88 158 LEU B C 1
ATOM 4752 O O . LEU B 1 158 ? 13.438 11.07 -3.805 1 98.88 158 LEU B O 1
ATOM 4756 N N . VAL B 1 159 ? 14.844 12.852 -3.93 1 98.81 159 VAL B N 1
ATOM 4757 C CA . VAL B 1 159 ? 13.844 13.742 -3.336 1 98.81 159 VAL B CA 1
ATOM 4758 C C . VAL B 1 159 ? 13.609 14.938 -4.254 1 98.81 159 VAL B C 1
ATOM 4760 O O . VAL B 1 159 ? 14.547 15.664 -4.59 1 98.81 159 VAL B O 1
ATOM 4763 N N . LYS B 1 160 ? 12.484 15.07 -4.742 1 98.62 160 LYS B N 1
ATOM 4764 C CA . LYS B 1 160 ? 12.031 16.328 -5.332 1 98.62 160 LYS B CA 1
ATOM 4765 C C . LYS B 1 160 ? 11.328 17.203 -4.297 1 98.62 160 LYS B C 1
ATOM 4767 O O . LYS B 1 160 ? 10.156 16.984 -3.986 1 98.62 160 LYS B O 1
ATOM 4772 N N . HIS B 1 161 ? 11.961 18.203 -3.834 1 97.81 161 HIS B N 1
ATOM 4773 C CA . HIS B 1 161 ? 11.445 19.141 -2.834 1 97.81 161 HIS B CA 1
ATOM 4774 C C . HIS B 1 161 ? 10.617 20.234 -3.484 1 97.81 161 HIS B C 1
ATOM 4776 O O . HIS B 1 161 ? 10.719 20.469 -4.691 1 97.81 161 HIS B O 1
ATOM 4782 N N . ALA B 1 162 ? 9.711 20.812 -2.746 1 97.25 162 ALA B N 1
ATOM 4783 C CA . ALA B 1 162 ? 8.945 21.953 -3.234 1 97.25 162 ALA B CA 1
ATOM 4784 C C . ALA B 1 162 ? 9.859 23.062 -3.744 1 97.25 162 ALA B C 1
ATOM 4786 O O . ALA B 1 162 ? 10.906 23.328 -3.15 1 97.25 162 ALA B O 1
ATOM 4787 N N . GLY B 1 163 ? 9.492 23.703 -4.801 1 97.5 163 GLY B N 1
ATOM 4788 C CA . GLY B 1 163 ? 10.336 24.656 -5.496 1 97.5 163 GLY B CA 1
ATOM 4789 C C . GLY B 1 163 ? 10.664 25.875 -4.656 1 97.5 163 GLY B C 1
ATOM 4790 O O . GLY B 1 163 ? 11.703 26.5 -4.852 1 97.5 163 GLY B O 1
ATOM 4791 N N . ILE B 1 164 ? 9.898 26.188 -3.645 1 97.69 164 ILE B N 1
ATOM 4792 C CA . ILE B 1 164 ? 10.078 27.406 -2.881 1 97.69 164 ILE B CA 1
ATOM 4793 C C . ILE B 1 164 ? 11.055 27.172 -1.735 1 97.69 164 ILE B C 1
ATOM 4795 O O . ILE B 1 164 ? 11.406 28.094 -1.001 1 97.69 164 ILE B O 1
ATOM 4799 N N . CYS B 1 165 ? 11.516 25.875 -1.559 1 97.94 165 CYS B N 1
ATOM 4800 C CA . CYS B 1 165 ? 12.453 25.547 -0.489 1 97.94 165 CYS B CA 1
ATOM 4801 C C . CYS B 1 165 ? 13.727 24.922 -1.047 1 97.94 165 CYS B C 1
ATOM 4803 O O . CYS B 1 165 ? 14.172 23.891 -0.564 1 97.94 165 CYS B O 1
ATOM 4805 N N . PRO B 1 166 ? 14.297 25.547 -2.035 1 98.5 166 PRO B N 1
ATOM 4806 C CA . PRO B 1 166 ? 15.445 24.906 -2.676 1 98.5 166 PRO B CA 1
ATOM 4807 C C . PRO B 1 166 ? 16.688 24.875 -1.778 1 98.5 166 PRO B C 1
ATOM 4809 O O . PRO B 1 166 ? 17.469 23.938 -1.842 1 98.5 166 PRO B O 1
ATOM 4812 N N . GLN B 1 167 ? 16.844 25.891 -0.992 1 98.62 167 GLN B N 1
ATOM 4813 C CA . GLN B 1 167 ? 18.031 25.906 -0.138 1 98.62 167 GLN B CA 1
ATOM 4814 C C . GLN B 1 167 ? 17.906 24.906 1.007 1 98.62 167 GLN B C 1
ATOM 4816 O O . GLN B 1 167 ? 18.906 24.328 1.432 1 98.62 167 GLN B O 1
ATOM 4821 N N . SER B 1 168 ? 16.719 24.75 1.544 1 98.69 168 SER B N 1
ATOM 4822 C CA . SER B 1 168 ? 16.484 23.688 2.521 1 98.69 168 SER B CA 1
ATOM 4823 C C . SER B 1 168 ? 16.781 22.312 1.929 1 98.69 168 SER B C 1
ATOM 4825 O O . SER B 1 168 ? 17.375 21.453 2.594 1 98.69 168 SER B O 1
ATOM 4827 N N . ALA B 1 169 ? 16.359 22.094 0.698 1 98.56 169 ALA B N 1
ATOM 4828 C CA . ALA B 1 169 ? 16.625 20.844 -0.01 1 98.56 169 ALA B CA 1
ATOM 4829 C C . ALA B 1 169 ? 18.109 20.578 -0.112 1 98.56 169 ALA B C 1
ATOM 4831 O O . ALA B 1 169 ? 18.562 19.469 0.188 1 98.56 169 ALA B O 1
ATOM 4832 N N . LEU B 1 170 ? 18.828 21.562 -0.512 1 98.62 170 LEU B N 1
ATOM 4833 C CA . LEU B 1 170 ? 20.266 21.422 -0.671 1 98.62 170 LEU B CA 1
ATOM 4834 C C . LEU B 1 170 ? 20.953 21.234 0.68 1 98.62 170 LEU B C 1
ATOM 4836 O O . LEU B 1 170 ? 21.938 20.5 0.788 1 98.62 170 LEU B O 1
ATOM 4840 N N . ALA B 1 171 ? 20.438 21.969 1.696 1 98.75 171 ALA B N 1
ATOM 4841 C CA . ALA B 1 171 ? 21 21.828 3.037 1 98.75 171 ALA B CA 1
ATOM 4842 C C . ALA B 1 171 ? 20.891 20.375 3.527 1 98.75 171 ALA B C 1
ATOM 4844 O O . ALA B 1 171 ? 21.812 19.859 4.164 1 98.75 171 ALA B O 1
ATOM 4845 N N . LEU B 1 172 ? 19.797 19.703 3.285 1 98.75 172 LEU B N 1
ATOM 4846 C CA . LEU B 1 172 ? 19.625 18.297 3.662 1 98.75 172 LEU B CA 1
ATOM 4847 C C . LEU B 1 172 ? 20.625 17.406 2.941 1 98.75 172 LEU B C 1
ATOM 4849 O O . LEU B 1 172 ? 21.234 16.531 3.555 1 98.75 172 LEU B O 1
ATOM 4853 N N . GLU B 1 173 ? 20.75 17.625 1.672 1 98.69 173 GLU B N 1
ATOM 4854 C CA . GLU B 1 173 ? 21.719 16.844 0.904 1 98.69 173 GLU B CA 1
ATOM 4855 C C . GLU B 1 173 ? 23.125 17 1.461 1 98.69 173 GLU B C 1
ATOM 4857 O O . GLU B 1 173 ? 23.875 16.016 1.558 1 98.69 173 GLU B O 1
ATOM 4862 N N . VAL B 1 174 ? 23.484 18.234 1.815 1 98.75 174 VAL B N 1
ATOM 4863 C CA . VAL B 1 174 ? 24.797 18.531 2.385 1 98.75 174 VAL B CA 1
ATOM 4864 C C . VAL B 1 174 ? 24.953 17.797 3.719 1 98.75 174 VAL B C 1
ATOM 4866 O O . VAL B 1 174 ? 26.031 17.281 4.02 1 98.75 174 VAL B O 1
ATOM 4869 N N . LEU B 1 175 ? 23.891 17.812 4.57 1 98.81 175 LEU B N 1
ATOM 4870 C CA . LEU B 1 175 ? 23.938 17.109 5.844 1 98.81 175 LEU B CA 1
ATOM 4871 C C . LEU B 1 175 ? 24.266 15.625 5.637 1 98.81 175 LEU B C 1
ATOM 4873 O O . LEU B 1 175 ? 25.109 15.07 6.34 1 98.81 175 LEU B O 1
ATOM 4877 N N . PHE B 1 176 ? 23.609 14.984 4.676 1 98.88 176 PHE B N 1
ATOM 4878 C CA . PHE B 1 176 ? 23.875 13.57 4.41 1 98.88 176 PHE B CA 1
ATOM 4879 C C . PHE B 1 176 ? 25.281 13.367 3.895 1 98.88 176 PHE B C 1
ATOM 4881 O O . PHE B 1 176 ? 25.969 12.43 4.309 1 98.88 176 PHE B O 1
ATOM 4888 N N . ARG B 1 177 ? 25.719 14.242 3.023 1 98.62 177 ARG B N 1
ATOM 4889 C CA . ARG B 1 177 ? 27.094 14.164 2.514 1 98.62 177 ARG B CA 1
ATOM 4890 C C . ARG B 1 177 ? 28.109 14.312 3.643 1 98.62 177 ARG B C 1
ATOM 4892 O O . ARG B 1 177 ? 29.047 13.516 3.744 1 98.62 177 ARG B O 1
ATOM 489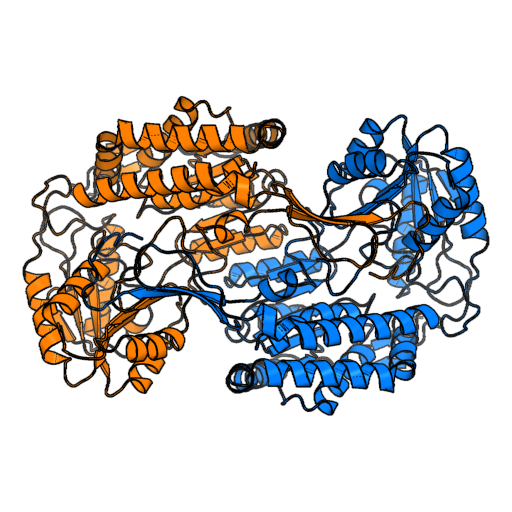9 N N . ASP B 1 178 ? 27.859 15.328 4.477 1 98.81 178 ASP B N 1
ATOM 4900 C CA . ASP B 1 178 ? 28.797 15.602 5.57 1 98.81 178 ASP B CA 1
ATOM 4901 C C . ASP B 1 178 ? 28.812 14.461 6.578 1 98.81 178 ASP B C 1
ATOM 4903 O O . ASP B 1 178 ? 29.812 14.234 7.258 1 98.81 178 ASP B O 1
ATOM 4907 N N . ALA B 1 179 ? 27.703 13.75 6.684 1 98.75 179 ALA B N 1
ATOM 4908 C CA . ALA B 1 179 ? 27.609 12.602 7.578 1 98.75 179 ALA B CA 1
ATOM 4909 C C . ALA B 1 179 ? 28.328 11.398 6.984 1 98.75 179 ALA B C 1
ATOM 4911 O O . ALA B 1 179 ? 28.531 10.383 7.664 1 98.75 179 ALA B O 1
ATOM 4912 N N . GLY B 1 180 ? 28.688 11.469 5.707 1 98.44 180 GLY B N 1
ATOM 4913 C CA . GLY B 1 180 ? 29.469 10.406 5.082 1 98.44 180 GLY B CA 1
ATOM 4914 C C . GLY B 1 180 ? 28.641 9.539 4.148 1 98.44 180 GLY B C 1
ATOM 4915 O O . GLY B 1 180 ? 29.062 8.453 3.762 1 98.44 180 GLY B O 1
ATOM 4916 N N . ALA B 1 181 ? 27.484 9.984 3.818 1 98.69 181 ALA B N 1
ATOM 4917 C CA . ALA B 1 181 ? 26.672 9.195 2.887 1 98.69 181 ALA B CA 1
ATOM 4918 C C . ALA B 1 181 ? 27.359 9.094 1.524 1 98.69 181 ALA B C 1
ATOM 4920 O O . ALA B 1 181 ? 27.766 10.109 0.955 1 98.69 181 ALA B O 1
ATOM 4921 N N . PRO B 1 182 ? 27.469 7.879 0.987 1 98.56 182 PRO B N 1
ATOM 4922 C CA . PRO B 1 182 ? 27.984 7.766 -0.379 1 98.56 182 PRO B CA 1
ATOM 4923 C C . PRO B 1 182 ? 27.141 8.523 -1.396 1 98.56 182 PRO B C 1
ATOM 4925 O O . PRO B 1 182 ? 25.938 8.711 -1.191 1 98.56 182 PRO B O 1
ATOM 4928 N N . GLU B 1 183 ? 27.812 8.93 -2.465 1 98.38 183 GLU B N 1
ATOM 4929 C CA . GLU B 1 183 ? 27.078 9.578 -3.555 1 98.38 183 GLU B CA 1
ATOM 4930 C C . GLU B 1 183 ? 25.953 8.688 -4.062 1 98.38 183 GLU B C 1
ATOM 4932 O O . GLU B 1 183 ? 26.141 7.488 -4.27 1 98.38 183 GLU B O 1
ATOM 4937 N N . GLY B 1 184 ? 24.766 9.227 -4.16 1 98.69 184 GLY B N 1
ATOM 4938 C CA . GLY B 1 184 ? 23.625 8.508 -4.723 1 98.69 184 GLY B CA 1
ATOM 4939 C C . GLY B 1 184 ? 22.703 7.938 -3.664 1 98.69 184 GLY B C 1
ATOM 4940 O O . GLY B 1 184 ? 21.578 7.527 -3.971 1 98.69 184 GLY B O 1
ATOM 4941 N N . VAL B 1 185 ? 23.094 7.832 -2.412 1 98.88 185 VAL B N 1
ATOM 4942 C CA . VAL B 1 185 ? 22.281 7.277 -1.346 1 98.88 185 VAL B CA 1
ATOM 4943 C C . VAL B 1 185 ? 21.125 8.234 -1.022 1 98.88 185 VAL B C 1
ATOM 4945 O O . VAL B 1 185 ? 19.984 7.809 -0.823 1 98.88 185 VAL B O 1
ATOM 4948 N N . TYR B 1 186 ? 21.422 9.5 -0.96 1 98.94 186 TYR B N 1
ATOM 4949 C CA . TYR B 1 186 ? 20.469 10.602 -0.864 1 98.94 186 TYR B CA 1
ATOM 4950 C C . TYR B 1 186 ? 20.734 11.656 -1.928 1 98.94 186 TYR B C 1
ATOM 4952 O O . TYR B 1 186 ? 21.828 12.219 -1.983 1 98.94 186 TYR B O 1
ATOM 4960 N N . THR B 1 187 ? 19.719 11.93 -2.75 1 98.81 187 THR B N 1
ATOM 4961 C CA . THR B 1 187 ? 19.922 12.906 -3.818 1 98.81 187 THR B CA 1
ATOM 4962 C C . THR B 1 187 ? 18.719 13.844 -3.924 1 98.81 187 THR B C 1
ATOM 4964 O O . THR B 1 187 ? 17.578 13.391 -4.012 1 98.81 187 THR B O 1
ATOM 4967 N N . ASN B 1 188 ? 18.938 15.125 -3.885 1 98.56 188 ASN B N 1
ATOM 4968 C CA . ASN B 1 188 ? 17.922 16.125 -4.191 1 98.56 188 ASN B CA 1
ATOM 4969 C C . ASN B 1 188 ? 17.781 16.328 -5.695 1 98.56 188 ASN B C 1
ATOM 4971 O O . ASN B 1 188 ? 18.766 16.344 -6.422 1 98.56 188 ASN B O 1
ATOM 4975 N N . LEU B 1 189 ? 16.531 16.484 -6.117 1 98.38 189 LEU B N 1
ATOM 4976 C CA . LEU B 1 189 ? 16.25 16.672 -7.535 1 98.38 189 LEU B CA 1
ATOM 4977 C C . LEU B 1 189 ? 15.508 18 -7.77 1 98.38 189 LEU B C 1
ATOM 4979 O O . LEU B 1 189 ? 14.398 18.188 -7.266 1 98.38 189 LEU B O 1
ATOM 4983 N N . PHE B 1 190 ? 16.062 18.953 -8.547 1 98.31 190 PHE B N 1
ATOM 4984 C CA . PHE B 1 190 ? 15.352 20.094 -9.086 1 98.31 190 PHE B CA 1
ATOM 4985 C C . PHE B 1 190 ? 14.781 19.781 -10.461 1 98.31 190 PHE B C 1
ATOM 4987 O O . PHE B 1 190 ? 15.367 20.141 -11.484 1 98.31 190 PHE B O 1
ATOM 4994 N N . VAL B 1 191 ? 13.648 19.109 -10.477 1 98.19 191 VAL B N 1
ATOM 4995 C CA . VAL B 1 191 ? 13.094 18.609 -11.734 1 98.19 191 VAL B CA 1
ATOM 4996 C C . VAL B 1 191 ? 11.633 19.031 -11.852 1 98.19 191 VAL B C 1
ATOM 4998 O O . VAL B 1 191 ? 10.977 19.312 -10.852 1 98.19 191 VAL B O 1
ATOM 5001 N N . SER B 1 192 ? 11.148 19.062 -13.055 1 95.56 192 SER B N 1
ATOM 5002 C CA . SER B 1 192 ? 9.766 19.406 -13.352 1 95.56 192 SER B CA 1
ATOM 5003 C C . SER B 1 192 ? 8.836 18.234 -13.086 1 95.56 192 SER B C 1
ATOM 5005 O O . SER B 1 192 ? 9.289 17.125 -12.82 1 95.56 192 SER B O 1
ATOM 5007 N N . HIS B 1 193 ? 7.574 18.5 -13.172 1 91.62 193 HIS B N 1
ATOM 5008 C CA . HIS B 1 193 ? 6.57 17.453 -13.023 1 91.62 193 HIS B CA 1
ATOM 5009 C C . HIS B 1 193 ? 6.711 16.391 -14.109 1 91.62 193 HIS B C 1
ATOM 5011 O O . HIS B 1 193 ? 6.5 15.211 -13.852 1 91.62 193 HIS B O 1
ATOM 5017 N N . ASP B 1 194 ? 6.988 16.812 -15.289 1 93.38 194 ASP B N 1
ATOM 5018 C CA . ASP B 1 194 ? 7.172 15.883 -16.391 1 93.38 194 ASP B CA 1
ATOM 5019 C C . ASP B 1 194 ? 8.336 14.93 -16.125 1 93.38 194 ASP B C 1
ATOM 5021 O O . ASP B 1 194 ? 8.258 13.742 -16.438 1 93.38 194 ASP B O 1
ATOM 5025 N N . GLU B 1 195 ? 9.336 15.531 -15.617 1 96.5 195 GLU B N 1
ATOM 5026 C CA . GLU B 1 195 ? 10.492 14.695 -15.297 1 96.5 195 GLU B CA 1
ATOM 5027 C C . GLU B 1 195 ? 10.156 13.711 -14.172 1 96.5 195 GLU B C 1
ATOM 5029 O O . GLU B 1 195 ? 10.672 12.594 -14.156 1 96.5 195 GLU B O 1
ATOM 5034 N N . ILE B 1 196 ? 9.32 14.094 -13.258 1 97.81 196 ILE B N 1
ATOM 5035 C CA . ILE B 1 196 ? 8.883 13.195 -12.195 1 97.81 196 ILE B CA 1
ATOM 5036 C C . ILE B 1 196 ? 8.219 11.961 -12.812 1 97.81 196 ILE B C 1
ATOM 5038 O O . ILE B 1 196 ? 8.492 10.828 -12.398 1 97.81 196 ILE B O 1
ATOM 5042 N N . SER B 1 197 ? 7.355 12.188 -13.75 1 97.19 197 SER B N 1
ATOM 5043 C CA . SER B 1 197 ? 6.699 11.078 -14.43 1 97.19 197 SER B CA 1
ATOM 5044 C C . SER B 1 197 ? 7.719 10.156 -15.102 1 97.19 197 SER B C 1
ATOM 5046 O O . SER B 1 197 ? 7.613 8.938 -15.008 1 97.19 197 SER B O 1
ATOM 5048 N N . ARG B 1 198 ? 8.664 10.75 -15.742 1 97.5 198 ARG B N 1
ATOM 5049 C CA . ARG B 1 198 ? 9.703 9.977 -16.406 1 97.5 198 ARG B CA 1
ATOM 5050 C C . ARG B 1 198 ? 10.531 9.188 -15.398 1 97.5 198 ARG B C 1
ATOM 5052 O O . ARG B 1 198 ? 10.914 8.047 -15.664 1 97.5 198 ARG B O 1
ATOM 5059 N N . ILE B 1 199 ? 10.852 9.828 -14.312 1 98.69 199 ILE B N 1
ATOM 5060 C CA . ILE B 1 199 ? 11.617 9.188 -13.25 1 98.69 199 ILE B CA 1
ATOM 5061 C C . ILE B 1 199 ? 10.859 7.969 -12.734 1 98.69 199 ILE B C 1
ATOM 5063 O O . ILE B 1 199 ? 11.438 6.895 -12.57 1 98.69 199 ILE B O 1
ATOM 5067 N N . ILE B 1 200 ? 9.539 8.062 -12.516 1 98.69 200 ILE B N 1
ATOM 5068 C CA . ILE B 1 200 ? 8.727 6.949 -12.039 1 98.69 200 ILE B CA 1
ATOM 5069 C C . ILE B 1 200 ? 8.688 5.848 -13.094 1 98.69 200 ILE B C 1
ATOM 5071 O O . ILE B 1 200 ? 8.68 4.66 -12.766 1 98.69 200 ILE B O 1
ATOM 5075 N N . ASP B 1 201 ? 8.719 6.23 -14.367 1 97.94 201 ASP B N 1
ATOM 5076 C CA . ASP B 1 201 ? 8.695 5.262 -15.461 1 97.94 201 ASP B CA 1
ATOM 5077 C C . ASP B 1 201 ? 9.984 4.457 -15.508 1 97.94 201 ASP B C 1
ATOM 5079 O O . ASP B 1 201 ? 10.023 3.363 -16.078 1 97.94 201 ASP B O 1
ATOM 5083 N N . SER B 1 202 ? 11.055 5.008 -14.945 1 98.06 202 SER B N 1
ATOM 5084 C CA . SER B 1 202 ? 12.352 4.336 -14.977 1 98.06 202 SER B CA 1
ATOM 5085 C C . SER B 1 202 ? 12.32 3.041 -14.172 1 98.06 202 SER B C 1
ATOM 5087 O O . SER B 1 202 ? 11.82 3.012 -13.055 1 98.06 202 SER B O 1
ATOM 5089 N N . PRO B 1 203 ? 12.906 1.931 -14.703 1 96.31 203 PRO B N 1
ATOM 5090 C CA . PRO B 1 203 ? 12.977 0.676 -13.945 1 96.31 203 PRO B CA 1
ATOM 5091 C C . PRO B 1 203 ? 13.883 0.773 -12.727 1 96.31 203 PRO B C 1
ATOM 5093 O O . PRO B 1 203 ? 13.867 -0.112 -11.867 1 96.31 203 PRO B O 1
ATOM 5096 N N . VAL B 1 204 ? 14.68 1.849 -12.664 1 97.25 204 VAL B N 1
ATOM 5097 C CA . VAL B 1 204 ? 15.594 2.041 -11.539 1 97.25 204 VAL B CA 1
ATOM 5098 C C . VAL B 1 204 ? 14.789 2.379 -10.281 1 97.25 204 VAL B C 1
ATOM 5100 O O . VAL B 1 204 ? 15.141 1.943 -9.18 1 97.25 204 VAL B O 1
ATOM 5103 N N . VAL B 1 205 ? 13.727 3.125 -10.477 1 98.75 205 VAL B N 1
ATOM 5104 C CA . VAL B 1 205 ? 12.898 3.564 -9.359 1 98.75 205 VAL B CA 1
ATOM 5105 C C . VAL B 1 205 ? 11.875 2.482 -9.016 1 98.75 205 VAL B C 1
ATOM 5107 O O . VAL B 1 205 ? 11.227 1.935 -9.906 1 98.75 205 VAL B O 1
ATOM 5110 N N . LYS B 1 206 ? 11.734 2.207 -7.703 1 98.75 206 LYS B N 1
ATOM 5111 C CA . LYS B 1 206 ? 10.953 1.04 -7.312 1 98.75 206 LYS B CA 1
ATOM 5112 C C . LYS B 1 206 ? 9.711 1.449 -6.527 1 98.75 206 LYS B C 1
ATOM 5114 O O . LYS B 1 206 ? 8.867 0.61 -6.211 1 98.75 206 LYS B O 1
ATOM 5119 N N . GLY B 1 207 ? 9.516 2.646 -6.211 1 98.69 207 GLY B N 1
ATOM 5120 C CA . GLY B 1 207 ? 8.383 3.17 -5.465 1 98.69 207 GLY B CA 1
ATOM 5121 C C . GLY B 1 207 ? 8.398 4.68 -5.344 1 98.69 207 GLY B C 1
ATOM 5122 O O . GLY B 1 207 ? 9.406 5.324 -5.637 1 98.69 207 GLY B O 1
ATOM 5123 N N . ALA B 1 208 ? 7.281 5.227 -4.941 1 98.88 208 ALA B N 1
ATOM 5124 C CA . ALA B 1 208 ? 7.184 6.68 -4.852 1 98.88 208 ALA B CA 1
ATOM 5125 C C . ALA B 1 208 ? 6.312 7.102 -3.672 1 98.88 208 ALA B C 1
ATOM 5127 O O . ALA B 1 208 ? 5.293 6.469 -3.389 1 98.88 208 ALA B O 1
ATOM 5128 N N . SER B 1 209 ? 6.727 8.086 -2.98 1 98.81 209 SER B N 1
ATOM 5129 C CA . SER B 1 209 ? 5.969 8.719 -1.904 1 98.81 209 SER B CA 1
ATOM 5130 C C . SER B 1 209 ? 5.707 10.188 -2.201 1 98.81 209 SER B C 1
ATOM 5132 O O . SER B 1 209 ? 6.582 10.891 -2.717 1 98.81 209 SER B O 1
ATOM 5134 N N . LEU B 1 210 ? 4.512 10.633 -1.972 1 98.75 210 LEU B N 1
ATOM 5135 C CA . LEU B 1 210 ? 4.176 12.039 -2.174 1 98.75 210 LEU B CA 1
ATOM 5136 C C . LEU B 1 210 ? 3.447 12.602 -0.96 1 98.75 210 LEU B C 1
ATOM 5138 O O . LEU B 1 210 ? 2.475 12.016 -0.484 1 98.75 210 LEU B O 1
ATOM 5142 N N . THR B 1 211 ? 3.916 13.586 -0.416 1 98.31 211 THR B N 1
ATOM 5143 C CA . THR B 1 211 ? 3.207 14.445 0.523 1 98.31 211 THR B CA 1
ATOM 5144 C C . THR B 1 211 ? 2.898 15.805 -0.111 1 98.31 211 THR B C 1
ATOM 5146 O O . THR B 1 211 ? 3.807 16.5 -0.554 1 98.31 211 THR B O 1
ATOM 5149 N N . GLY B 1 212 ? 1.685 16.109 -0.258 1 96.75 212 GLY B N 1
ATOM 5150 C CA . GLY B 1 212 ? 1.333 17.359 -0.921 1 96.75 212 GLY B CA 1
ATOM 5151 C C . GLY B 1 212 ? -0.132 17.438 -1.306 1 96.75 212 GLY B C 1
ATOM 5152 O O . GLY B 1 212 ? -1.003 17.016 -0.546 1 96.75 212 GLY B O 1
ATOM 5153 N N . SER B 1 213 ? -0.399 18.062 -2.49 1 95.06 213 SER B N 1
ATOM 5154 C CA . SER B 1 213 ? -1.771 18.281 -2.932 1 95.06 213 SER B CA 1
ATOM 5155 C C . SER B 1 213 ? -2.383 17.016 -3.516 1 95.06 213 SER B C 1
ATOM 5157 O O . SER B 1 213 ? -1.662 16.109 -3.945 1 95.06 213 SER B O 1
ATOM 5159 N N . GLU B 1 214 ? -3.691 17.016 -3.545 1 95.38 214 GLU B N 1
ATOM 5160 C CA . GLU B 1 214 ? -4.418 15.906 -4.141 1 95.38 214 GLU B CA 1
ATOM 5161 C C . GLU B 1 214 ? -4.047 15.719 -5.609 1 95.38 214 GLU B C 1
ATOM 5163 O O . GLU B 1 214 ? -3.871 14.594 -6.074 1 95.38 214 GLU B O 1
ATOM 5168 N N . ARG B 1 215 ? -3.949 16.812 -6.277 1 95.75 215 ARG B N 1
ATOM 5169 C CA . ARG B 1 215 ? -3.643 16.75 -7.703 1 95.75 215 ARG B CA 1
ATOM 5170 C C . ARG B 1 215 ? -2.289 16.094 -7.941 1 95.75 215 ARG B C 1
ATOM 5172 O O . ARG B 1 215 ? -2.17 15.188 -8.773 1 95.75 215 ARG B O 1
ATOM 5179 N N . ALA B 1 216 ? -1.299 16.562 -7.211 1 96.69 216 ALA B N 1
ATOM 5180 C CA . ALA B 1 216 ? 0.036 15.977 -7.344 1 96.69 216 ALA B CA 1
ATOM 5181 C C . ALA B 1 216 ? 0.046 14.516 -6.902 1 96.69 216 ALA B C 1
ATOM 5183 O O . ALA B 1 216 ? 0.678 13.672 -7.539 1 96.69 216 ALA B O 1
ATOM 5184 N N . GLY B 1 217 ? -0.627 14.234 -5.797 1 97.94 217 GLY B N 1
ATOM 5185 C CA . GLY B 1 217 ? -0.721 12.867 -5.316 1 97.94 217 GLY B CA 1
ATOM 5186 C C . GLY B 1 217 ? -1.332 11.914 -6.332 1 97.94 217 GLY B C 1
ATOM 5187 O O . GLY B 1 217 ? -0.815 10.82 -6.555 1 97.94 217 GLY B O 1
ATOM 5188 N N . ALA B 1 218 ? -2.408 12.375 -6.961 1 97.94 218 ALA B N 1
ATOM 5189 C CA . ALA B 1 218 ? -3.09 11.57 -7.973 1 97.94 218 ALA B CA 1
ATOM 5190 C C . ALA B 1 218 ? -2.164 11.266 -9.148 1 97.94 218 ALA B C 1
ATOM 5192 O O . ALA B 1 218 ? -2.127 10.133 -9.641 1 97.94 218 ALA B O 1
ATOM 5193 N N . GLN B 1 219 ? -1.417 12.211 -9.555 1 98.12 219 GLN B N 1
ATOM 5194 C CA . GLN B 1 219 ? -0.522 12.047 -10.695 1 98.12 219 GLN B CA 1
ATOM 5195 C C . GLN B 1 219 ? 0.592 11.055 -10.375 1 98.12 219 GLN B C 1
ATOM 5197 O O . GLN B 1 219 ? 0.899 10.172 -11.188 1 98.12 219 GLN B O 1
ATOM 5202 N N . VAL B 1 220 ? 1.192 11.219 -9.234 1 98.56 220 VAL B N 1
ATOM 5203 C CA . VAL B 1 220 ? 2.293 10.359 -8.82 1 98.56 220 VAL B CA 1
ATOM 5204 C C . VAL B 1 220 ? 1.789 8.922 -8.656 1 98.56 220 VAL B C 1
ATOM 5206 O O . VAL B 1 220 ? 2.396 7.98 -9.164 1 98.56 220 VAL B O 1
ATOM 5209 N N . ALA B 1 221 ? 0.67 8.773 -7.973 1 98.69 221 ALA B N 1
ATOM 5210 C CA . ALA B 1 221 ? 0.135 7.441 -7.703 1 98.69 221 ALA B CA 1
ATOM 5211 C C . ALA B 1 221 ? -0.362 6.777 -8.984 1 98.69 221 ALA B C 1
ATOM 5213 O O . ALA B 1 221 ? -0.243 5.562 -9.148 1 98.69 221 ALA B O 1
ATOM 5214 N N . GLU B 1 222 ? -0.98 7.586 -9.852 1 98.62 222 GLU B N 1
ATOM 5215 C CA . GLU B 1 222 ? -1.398 7.066 -11.148 1 98.62 222 GLU B CA 1
ATOM 5216 C C . GLU B 1 222 ? -0.216 6.48 -11.914 1 98.62 222 GLU B C 1
ATOM 5218 O O . GLU B 1 222 ? -0.301 5.371 -12.445 1 98.62 222 GLU B O 1
ATOM 5223 N N . ARG B 1 223 ? 0.861 7.25 -11.953 1 98.69 223 ARG B N 1
ATOM 5224 C CA . ARG B 1 223 ? 2.037 6.824 -12.711 1 98.69 223 ARG B CA 1
ATOM 5225 C C . ARG B 1 223 ? 2.713 5.633 -12.039 1 98.69 223 ARG B C 1
ATOM 5227 O O . ARG B 1 223 ? 3.201 4.727 -12.727 1 98.69 223 ARG B O 1
ATOM 5234 N N . ALA B 1 224 ? 2.818 5.68 -10.727 1 98.75 224 ALA B N 1
ATOM 5235 C CA . ALA B 1 224 ? 3.367 4.539 -9.992 1 98.75 224 ALA B CA 1
ATOM 5236 C C . ALA B 1 224 ? 2.561 3.271 -10.266 1 98.75 224 ALA B C 1
ATOM 5238 O O . ALA B 1 224 ? 3.131 2.211 -10.539 1 98.75 224 ALA B O 1
ATOM 5239 N N . GLY B 1 225 ? 1.214 3.402 -10.195 1 98.44 225 GLY B N 1
ATOM 5240 C CA . GLY B 1 225 ? 0.343 2.271 -10.477 1 98.44 225 GLY B CA 1
ATOM 5241 C C . GLY B 1 225 ? 0.537 1.697 -11.867 1 98.44 225 GLY B C 1
ATOM 5242 O O . GLY B 1 225 ? 0.659 0.482 -12.031 1 98.44 225 GLY B O 1
ATOM 5243 N N . ARG B 1 226 ? 0.622 2.543 -12.852 1 97.88 226 ARG B N 1
ATOM 5244 C CA . ARG B 1 226 ? 0.839 2.125 -14.234 1 97.88 226 ARG B CA 1
ATOM 5245 C C . ARG B 1 226 ? 2.107 1.286 -14.359 1 97.88 226 ARG B C 1
ATOM 5247 O O . ARG B 1 226 ? 2.17 0.366 -15.18 1 97.88 226 ARG B O 1
ATOM 5254 N N . ASN B 1 227 ? 3.068 1.622 -13.523 1 98.12 227 ASN B N 1
ATOM 5255 C CA . ASN B 1 227 ? 4.355 0.939 -13.562 1 98.12 227 ASN B CA 1
ATOM 5256 C C . ASN B 1 227 ? 4.438 -0.173 -12.523 1 98.12 227 ASN B C 1
ATOM 5258 O O . ASN B 1 227 ? 5.512 -0.719 -12.273 1 98.12 227 ASN B O 1
ATOM 5262 N N . MET B 1 228 ? 3.34 -0.51 -11.867 1 97.31 228 MET B N 1
ATOM 5263 C CA . MET B 1 228 ? 3.248 -1.572 -10.867 1 97.31 228 MET B CA 1
ATOM 5264 C C . MET B 1 228 ? 4.219 -1.328 -9.719 1 97.31 228 MET B C 1
ATOM 5266 O O . MET B 1 228 ? 4.93 -2.242 -9.297 1 97.31 228 MET B O 1
ATOM 5270 N N . LYS B 1 229 ? 4.301 -0.067 -9.289 1 98.62 229 LYS B N 1
ATOM 5271 C CA . LYS B 1 229 ? 5.141 0.334 -8.164 1 98.62 229 LYS B CA 1
ATOM 5272 C C . LYS B 1 229 ? 4.289 0.786 -6.98 1 98.62 229 LYS B C 1
ATOM 5274 O O . LYS B 1 229 ? 3.285 1.477 -7.16 1 98.62 229 LYS B O 1
ATOM 5279 N N . PRO B 1 230 ? 4.676 0.33 -5.766 1 98.62 230 PRO B N 1
ATOM 5280 C CA . PRO B 1 230 ? 3.949 0.853 -4.605 1 98.62 230 PRO B CA 1
ATOM 5281 C C . PRO B 1 230 ? 4.105 2.363 -4.441 1 98.62 230 PRO B C 1
ATOM 5283 O O . PRO B 1 230 ? 5.137 2.924 -4.82 1 98.62 230 PRO B O 1
ATOM 5286 N N . SER B 1 231 ? 3.074 2.986 -3.912 1 98.75 231 SER B N 1
ATOM 5287 C CA . SER B 1 231 ? 3.111 4.41 -3.6 1 98.75 231 SER B CA 1
ATOM 5288 C C . SER B 1 231 ? 2.51 4.695 -2.227 1 98.75 231 SER B C 1
ATOM 5290 O O . SER B 1 231 ? 1.764 3.871 -1.69 1 98.75 231 SER B O 1
ATOM 5292 N N . LEU B 1 232 ? 2.924 5.723 -1.595 1 98.75 232 LEU B N 1
ATOM 5293 C CA . LEU B 1 232 ? 2.406 6.254 -0.337 1 98.75 232 LEU B CA 1
ATOM 5294 C C . LEU B 1 232 ? 2.002 7.715 -0.491 1 98.75 232 LEU B C 1
ATOM 5296 O O . LEU B 1 232 ? 2.764 8.523 -1.026 1 98.75 232 LEU B O 1
ATOM 5300 N N . LEU B 1 233 ? 0.778 8.016 -0.056 1 98.75 233 LEU B N 1
ATOM 5301 C CA . LEU B 1 233 ? 0.252 9.367 -0.225 1 98.75 233 LEU B CA 1
ATOM 5302 C C . LEU B 1 233 ? -0.115 9.984 1.123 1 98.75 233 LEU B C 1
ATOM 5304 O O . LEU B 1 233 ? -0.877 9.391 1.891 1 98.75 233 LEU B O 1
ATOM 5308 N N . GLU B 1 234 ? 0.426 11.031 1.427 1 98.25 234 GLU B N 1
ATOM 5309 C CA . GLU B 1 234 ? -0.009 11.93 2.492 1 98.25 234 GLU B CA 1
ATOM 5310 C C . GLU B 1 234 ? -0.469 13.273 1.932 1 98.25 234 GLU B C 1
ATOM 5312 O O . GLU B 1 234 ? 0.347 14.062 1.454 1 98.25 234 GLU B O 1
ATOM 5317 N N . LEU B 1 235 ? -1.739 13.531 2.029 1 96.94 235 LEU B N 1
ATOM 5318 C CA . LEU B 1 235 ? -2.314 14.672 1.319 1 96.94 235 LEU B CA 1
ATOM 5319 C C . LEU B 1 235 ? -3.045 15.602 2.283 1 96.94 235 LEU B C 1
ATOM 5321 O O . LEU B 1 235 ? -2.641 15.742 3.439 1 96.94 235 LEU B O 1
ATOM 5325 N N . GLY B 1 236 ? -3.965 16.328 1.759 1 91.38 236 GLY B N 1
ATOM 5326 C CA . GLY B 1 236 ? -4.59 17.375 2.561 1 91.38 236 GLY B CA 1
ATOM 5327 C C . GLY B 1 236 ? -5.504 16.828 3.641 1 91.38 236 GLY B C 1
ATOM 5328 O O . GLY B 1 236 ? -5.781 15.625 3.676 1 91.38 236 GLY B O 1
ATOM 5329 N N . GLY B 1 237 ? -5.824 17.656 4.539 1 92 237 GLY B N 1
ATOM 5330 C CA . GLY B 1 237 ? -6.746 17.344 5.617 1 92 237 GLY B CA 1
ATOM 5331 C C . GLY B 1 237 ? -7.648 18.5 5.988 1 92 237 GLY B C 1
ATOM 5332 O O . GLY B 1 237 ? -7.352 19.656 5.664 1 92 237 GLY B O 1
ATOM 5333 N N . SER B 1 238 ? -8.758 18.234 6.492 1 95.88 238 SER B N 1
ATOM 5334 C CA . SER B 1 238 ? -9.672 19.156 7.152 1 95.88 238 SER B CA 1
ATOM 5335 C C . SER B 1 238 ? -10.047 18.672 8.547 1 95.88 238 SER B C 1
ATOM 5337 O O . SER B 1 238 ? -11.219 18.406 8.828 1 95.88 238 SER B O 1
ATOM 5339 N N . ASP B 1 239 ? -8.984 18.672 9.359 1 97.62 239 ASP B N 1
ATOM 5340 C CA . ASP B 1 239 ? -9.039 18 10.656 1 97.62 239 ASP B CA 1
ATOM 5341 C C . ASP B 1 239 ? -10.047 18.672 11.586 1 97.62 239 ASP B C 1
ATOM 5343 O O . ASP B 1 239 ? -10.141 19.906 11.625 1 97.62 239 ASP B O 1
ATOM 5347 N N . VAL B 1 240 ? -10.75 17.891 12.367 1 98.62 240 VAL B N 1
ATOM 5348 C CA . VAL B 1 240 ? -11.734 18.406 13.305 1 98.62 240 VAL B CA 1
ATOM 5349 C C . VAL B 1 240 ? -11.086 18.625 14.672 1 98.62 240 VAL B C 1
ATOM 5351 O O . VAL B 1 240 ? -10.102 17.953 15.008 1 98.62 240 VAL B O 1
ATOM 5354 N N . PHE B 1 241 ? -11.531 19.562 15.367 1 98.88 241 PHE B N 1
ATOM 5355 C CA . PHE B 1 241 ? -11.344 19.828 16.781 1 98.88 241 PHE B CA 1
ATOM 5356 C C . PHE B 1 241 ? -12.68 19.875 17.516 1 98.88 241 PHE B C 1
ATOM 5358 O O . PHE B 1 241 ? -13.406 20.875 17.406 1 98.88 241 PHE B O 1
ATOM 5365 N N . ILE B 1 242 ? -12.984 18.812 18.219 1 98.94 242 ILE B N 1
ATOM 5366 C CA . ILE B 1 242 ? -14.305 18.672 18.812 1 98.94 242 ILE B CA 1
ATOM 5367 C C . ILE B 1 242 ? -14.25 19.062 20.297 1 98.94 242 ILE B C 1
ATOM 5369 O O . ILE B 1 242 ? -13.406 18.562 21.047 1 98.94 242 ILE B O 1
ATOM 5373 N N . VAL B 1 243 ? -15.117 19.953 20.719 1 98.94 243 VAL B N 1
ATOM 5374 C CA . VAL B 1 243 ? -15.211 20.391 22.109 1 98.94 243 VAL B CA 1
ATOM 5375 C C . VAL B 1 243 ? -16.5 19.875 22.734 1 98.94 243 VAL B C 1
ATOM 5377 O O . VAL B 1 243 ? -17.594 20.281 22.359 1 98.94 243 VAL B O 1
ATOM 5380 N N . LEU B 1 244 ? -16.359 19.031 23.766 1 98.69 244 LEU B N 1
ATOM 5381 C CA . LEU B 1 244 ? -17.531 18.312 24.266 1 98.69 244 LEU B CA 1
ATOM 5382 C C . LEU B 1 244 ? -18.031 18.953 25.562 1 98.69 244 LEU B C 1
ATOM 5384 O O . LEU B 1 244 ? -19.156 18.672 26 1 98.69 244 LEU B O 1
ATOM 5388 N N . ASP B 1 245 ? -17.219 19.781 26.281 1 97.81 245 ASP B N 1
ATOM 5389 C CA . ASP B 1 245 ? -17.656 20.438 27.516 1 97.81 245 ASP B CA 1
ATOM 5390 C C . ASP B 1 245 ? -16.844 21.703 27.766 1 97.81 245 ASP B C 1
ATOM 5392 O O . ASP B 1 245 ? -15.945 22.047 27 1 97.81 245 ASP B O 1
ATOM 5396 N N . GLY B 1 246 ? -17.188 22.438 28.828 1 97.12 246 GLY B N 1
ATOM 5397 C CA . GLY B 1 246 ? -16.562 23.719 29.094 1 97.12 246 GLY B CA 1
ATOM 5398 C C . GLY B 1 246 ? -15.57 23.656 30.25 1 97.12 246 GLY B C 1
ATOM 5399 O O . GLY B 1 246 ? -15.062 24.688 30.688 1 97.12 246 GLY B O 1
ATOM 5400 N N . GLU B 1 247 ? -15.391 22.438 30.734 1 97.12 247 GLU B N 1
ATOM 5401 C CA . GLU B 1 247 ? -14.414 22.328 31.812 1 97.12 247 GLU B CA 1
ATOM 5402 C C . GLU B 1 247 ? -13 22.625 31.312 1 97.12 247 GLU B C 1
ATOM 5404 O O . GLU B 1 247 ? -12.523 21.984 30.375 1 97.12 247 GLU B O 1
ATOM 5409 N N . GLY B 1 248 ? -12.344 23.609 31.969 1 96.44 248 GLY B N 1
ATOM 5410 C CA . GLY B 1 248 ? -11.016 24 31.516 1 96.44 248 GLY B CA 1
ATOM 5411 C C . GLY B 1 248 ? -11.023 24.672 30.156 1 96.44 248 GLY B C 1
ATOM 5412 O O . GLY B 1 248 ? -10.133 24.453 29.344 1 96.44 248 GLY B O 1
ATOM 5413 N N . LEU B 1 249 ? -12.023 25.422 29.875 1 97.69 249 LEU B N 1
ATOM 5414 C CA . LEU B 1 249 ? -12.273 25.984 28.562 1 97.69 249 LEU B CA 1
ATOM 5415 C C . LEU B 1 249 ? -11.102 26.859 28.109 1 97.69 249 LEU B C 1
ATOM 5417 O O . LEU B 1 249 ? -10.773 26.906 26.922 1 97.69 249 LEU B O 1
ATOM 5421 N N . GLU B 1 250 ? -10.516 27.594 29.016 1 97.06 250 GLU B N 1
ATOM 5422 C CA . GLU B 1 250 ? -9.375 28.438 28.656 1 97.06 250 GLU B CA 1
ATOM 5423 C C . GLU B 1 250 ? -8.25 27.609 28.047 1 97.06 250 GLU B C 1
ATOM 5425 O O . GLU B 1 250 ? -7.652 28.016 27.047 1 97.06 250 GLU B O 1
ATOM 5430 N N . ARG B 1 251 ? -7.973 26.516 28.641 1 97.19 251 ARG B N 1
ATOM 5431 C CA . ARG B 1 251 ? -6.957 25.609 28.109 1 97.19 251 ARG B CA 1
ATOM 5432 C C . ARG B 1 251 ? -7.379 25.062 26.75 1 97.19 251 ARG B C 1
ATOM 5434 O O . ARG B 1 251 ? -6.559 24.953 25.828 1 97.19 251 ARG B O 1
ATOM 5441 N N . THR B 1 252 ? -8.617 24.656 26.688 1 98.25 252 THR B N 1
ATOM 5442 C CA . THR B 1 252 ? -9.148 24.125 25.438 1 98.25 252 THR B CA 1
ATOM 5443 C C . THR B 1 252 ? -9.008 25.156 24.312 1 98.25 252 THR B C 1
ATOM 5445 O O . THR B 1 252 ? -8.594 24.828 23.203 1 98.25 252 THR B O 1
ATOM 5448 N N . VAL B 1 253 ? -9.344 26.406 24.609 1 98.44 253 VAL B N 1
ATOM 5449 C CA . VAL B 1 253 ? -9.203 27.5 23.641 1 98.44 253 VAL B CA 1
ATOM 5450 C C . VAL B 1 253 ? -7.734 27.672 23.266 1 98.44 253 VAL B C 1
ATOM 5452 O O . VAL B 1 253 ? -7.402 27.828 22.094 1 98.44 253 VAL B O 1
ATOM 5455 N N . GLY B 1 254 ? -6.871 27.672 24.297 1 97.38 254 GLY B N 1
ATOM 5456 C CA . GLY B 1 254 ? -5.445 27.734 24.031 1 97.38 254 GLY B CA 1
ATOM 5457 C C . GLY B 1 254 ? -4.969 26.641 23.094 1 97.38 254 GLY B C 1
ATOM 5458 O O . GLY B 1 254 ? -4.191 26.891 22.172 1 97.38 254 GLY B O 1
ATOM 5459 N N . ALA B 1 255 ? -5.43 25.391 23.344 1 98.06 255 ALA B N 1
ATOM 5460 C CA . ALA B 1 255 ? -5.094 24.266 22.5 1 98.06 255 ALA B CA 1
ATOM 5461 C C . ALA B 1 255 ? -5.629 24.453 21.078 1 98.06 255 ALA B C 1
ATOM 5463 O O . ALA B 1 255 ? -4.957 24.109 20.109 1 98.06 255 ALA B O 1
ATOM 5464 N N . ALA B 1 256 ? -6.828 24.953 20.984 1 98.56 256 ALA B N 1
ATOM 5465 C CA . ALA B 1 256 ? -7.449 25.203 19.688 1 98.56 256 ALA B CA 1
ATOM 5466 C C . ALA B 1 256 ? -6.629 26.203 18.875 1 98.56 256 ALA B C 1
ATOM 5468 O O . ALA B 1 256 ? -6.402 26 17.672 1 98.56 256 ALA B O 1
ATOM 5469 N N . VAL B 1 257 ? -6.191 27.266 19.531 1 98.06 257 VAL B N 1
ATOM 5470 C CA . VAL B 1 257 ? -5.395 28.297 18.875 1 98.06 257 VAL B CA 1
ATOM 5471 C C . VAL B 1 257 ? -4.062 27.703 18.422 1 98.06 257 VAL B C 1
ATOM 5473 O O . VAL B 1 257 ? -3.641 27.906 17.281 1 98.06 257 VAL B O 1
ATOM 5476 N N . ALA B 1 258 ? -3.459 26.969 19.281 1 97.31 258 ALA B N 1
ATOM 5477 C CA . ALA B 1 258 ? -2.182 26.344 18.953 1 97.31 258 ALA B CA 1
ATOM 5478 C C . ALA B 1 258 ? -2.334 25.375 17.781 1 97.31 258 ALA B C 1
ATOM 5480 O O . ALA B 1 258 ? -1.512 25.375 16.859 1 97.31 258 ALA B O 1
ATOM 5481 N N . GLY B 1 259 ? -3.355 24.547 17.828 1 97.5 259 GLY B N 1
ATOM 5482 C CA . GLY B 1 259 ? -3.604 23.578 16.781 1 97.5 259 GLY B CA 1
ATOM 5483 C C . GLY B 1 259 ? -3.939 24.203 15.445 1 97.5 259 GLY B C 1
ATOM 5484 O O . GLY B 1 259 ? -3.633 23.641 14.398 1 97.5 259 GLY B O 1
ATOM 5485 N N . ARG B 1 260 ? -4.531 25.359 15.461 1 97.94 260 ARG B N 1
ATOM 5486 C CA . ARG B 1 260 ? -4.953 25.984 14.219 1 97.94 260 ARG B CA 1
ATOM 5487 C C . ARG B 1 260 ? -3.836 26.859 13.641 1 97.94 260 ARG B C 1
ATOM 5489 O O . ARG B 1 260 ? -3.711 26.969 12.422 1 97.94 260 ARG B O 1
ATOM 5496 N N . MET B 1 261 ? -2.996 27.406 14.539 1 97.19 261 MET B N 1
ATOM 5497 C CA . MET B 1 261 ? -2.148 28.516 14.102 1 97.19 261 MET B CA 1
ATOM 5498 C C . MET B 1 261 ? -0.696 28.062 13.977 1 97.19 261 MET B C 1
ATOM 5500 O O . MET B 1 261 ? 0.152 28.812 13.492 1 97.19 261 MET B O 1
ATOM 5504 N N . ALA B 1 262 ? -0.405 26.781 14.43 1 96.25 262 ALA B N 1
ATOM 5505 C CA . ALA B 1 262 ? 0.945 26.281 14.18 1 96.25 262 ALA B CA 1
ATOM 5506 C C . ALA B 1 262 ? 1.327 26.453 12.711 1 96.25 262 ALA B C 1
ATOM 5508 O O . ALA B 1 262 ? 0.542 26.141 11.812 1 96.25 262 ALA B O 1
ATOM 5509 N N . ASN B 1 263 ? 2.525 27.078 12.484 1 97.62 263 ASN B N 1
ATOM 5510 C CA . ASN B 1 263 ? 3.006 27.391 11.148 1 97.62 263 ASN B CA 1
ATOM 5511 C C . ASN B 1 263 ? 2.021 28.266 10.383 1 97.62 263 ASN B C 1
ATOM 5513 O O . ASN B 1 263 ? 1.801 28.078 9.188 1 97.62 263 ASN B O 1
ATOM 5517 N N . THR B 1 264 ? 1.396 29.203 11.172 1 98 264 THR B N 1
ATOM 5518 C CA . THR B 1 264 ? 0.393 30.125 10.641 1 98 264 THR B CA 1
ATOM 5519 C C . THR B 1 264 ? -0.723 29.359 9.938 1 98 264 THR B C 1
ATOM 5521 O O . THR B 1 264 ? -1.18 29.766 8.867 1 98 264 THR B O 1
ATOM 5524 N N . GLY B 1 265 ? -1.05 28.203 10.445 1 97.56 265 GLY B N 1
ATOM 5525 C CA . GLY B 1 265 ? -2.146 27.391 9.945 1 97.56 265 GLY B CA 1
ATOM 5526 C C . GLY B 1 265 ? -1.774 26.578 8.711 1 97.56 265 GLY B C 1
ATOM 5527 O O . GLY B 1 265 ? -2.629 25.906 8.117 1 97.56 265 GLY B O 1
ATOM 5528 N N . GLN B 1 266 ? -0.511 26.578 8.289 1 97.69 266 GLN B N 1
ATOM 5529 C CA . GLN B 1 266 ? -0.052 25.859 7.098 1 97.69 266 GLN B CA 1
ATOM 5530 C C . GLN B 1 266 ? 0.51 24.484 7.465 1 97.69 266 GLN B C 1
ATOM 5532 O O . GLN B 1 266 ? 1.659 24.172 7.145 1 97.69 266 GLN B O 1
ATOM 5537 N N . SER B 1 267 ? -0.301 23.719 8.078 1 96.75 267 SER B N 1
ATOM 5538 C CA . SER B 1 267 ? -0.022 22.344 8.492 1 96.75 267 SER B CA 1
ATOM 5539 C C . SER B 1 267 ? -1.14 21.406 8.062 1 96.75 267 SER B C 1
ATOM 5541 O O . SER B 1 267 ? -2.32 21.734 8.195 1 96.75 267 SER B O 1
ATOM 5543 N N . CYS B 1 268 ? -0.806 20.281 7.539 1 95.56 268 CYS B N 1
ATOM 5544 C CA . CYS B 1 268 ? -1.798 19.328 7.027 1 95.56 268 CYS B CA 1
ATOM 5545 C C . CYS B 1 268 ? -2.711 18.844 8.148 1 95.56 268 CYS B C 1
ATOM 5547 O O . CYS B 1 268 ? -3.893 18.578 7.918 1 95.56 268 CYS B O 1
ATOM 5549 N N . VAL B 1 269 ? -2.123 18.797 9.391 1 96.31 269 VAL B N 1
ATOM 5550 C CA . VAL B 1 269 ? -2.91 18.25 10.492 1 96.31 269 VAL B CA 1
ATOM 5551 C C . VAL B 1 269 ? -3.391 19.375 11.398 1 96.31 269 VAL B C 1
ATOM 5553 O O . VAL B 1 269 ? -3.789 19.141 12.539 1 96.31 269 VAL B O 1
ATOM 5556 N N . ALA B 1 270 ? -3.291 20.578 10.992 1 97.12 270 ALA B N 1
ATOM 5557 C CA . ALA B 1 270 ? -3.852 21.688 11.773 1 97.12 270 ALA B CA 1
ATOM 5558 C C . ALA B 1 270 ? -5.352 21.5 11.984 1 97.12 270 ALA B C 1
ATOM 5560 O O . ALA B 1 270 ? -6.051 21 11.102 1 97.12 270 ALA B O 1
ATOM 5561 N N . SER B 1 271 ? -5.816 21.938 13.164 1 97.69 271 SER B N 1
ATOM 5562 C CA . SER B 1 271 ? -7.258 22 13.383 1 97.69 271 SER B CA 1
ATOM 5563 C C . SER B 1 271 ? -7.918 23.031 12.477 1 97.69 271 SER B C 1
ATOM 5565 O O . SER B 1 271 ? -7.527 24.188 12.461 1 97.69 271 SER B O 1
ATOM 5567 N N . LYS B 1 272 ? -8.867 22.625 11.703 1 98.12 272 LYS B N 1
ATOM 5568 C CA . LYS B 1 272 ? -9.5 23.531 10.742 1 98.12 272 LYS B CA 1
ATOM 5569 C C . LYS B 1 272 ? -10.992 23.688 11.047 1 98.12 272 LYS B C 1
ATOM 5571 O O . LYS B 1 272 ? -11.523 24.797 10.977 1 98.12 272 LYS B O 1
ATOM 5576 N N . ARG B 1 273 ? -11.625 22.594 11.328 1 98.75 273 ARG B N 1
ATOM 5577 C CA . ARG B 1 273 ? -13.047 22.562 11.633 1 98.75 273 ARG B CA 1
ATOM 5578 C C . ARG B 1 273 ? -13.289 22.391 13.133 1 98.75 273 ARG B C 1
ATOM 5580 O O . ARG B 1 273 ? -13.039 21.312 13.672 1 98.75 273 ARG B O 1
ATOM 5587 N N . PHE B 1 274 ? -13.766 23.422 13.766 1 98.94 274 PHE B N 1
ATOM 5588 C CA . PHE B 1 274 ? -14.055 23.359 15.188 1 98.94 274 PHE B CA 1
ATOM 5589 C C . PHE B 1 274 ? -15.531 23.047 15.43 1 98.94 274 PHE B C 1
ATOM 5591 O O . PHE B 1 274 ? -16.406 23.844 15.062 1 98.94 274 PHE B O 1
ATOM 5598 N N . ILE B 1 275 ? -15.766 21.922 15.992 1 98.94 275 ILE B N 1
ATOM 5599 C CA . ILE B 1 275 ? -17.125 21.453 16.25 1 98.94 275 ILE B CA 1
ATOM 5600 C C . ILE B 1 275 ? -17.406 21.516 17.75 1 98.94 275 ILE B C 1
ATOM 5602 O O . ILE B 1 275 ? -16.844 20.734 18.531 1 98.94 275 ILE B O 1
ATOM 5606 N N . VAL B 1 276 ? -18.297 22.406 18.141 1 98.94 276 VAL B N 1
ATOM 5607 C CA . VAL B 1 276 ? -18.453 22.766 19.547 1 98.94 276 VAL B CA 1
ATOM 5608 C C . VAL B 1 276 ? -19.891 22.531 19.984 1 98.94 276 VAL B C 1
ATOM 5610 O O . VAL B 1 276 ? -20.828 22.953 19.328 1 98.94 276 VAL B O 1
ATOM 5613 N N . LEU B 1 277 ? -20.062 21.859 21.094 1 98.75 277 LEU B N 1
ATOM 5614 C CA . LEU B 1 277 ? -21.406 21.641 21.641 1 98.75 277 LEU B CA 1
ATOM 5615 C C . LEU B 1 277 ? -22.062 22.969 22.016 1 98.75 277 LEU B C 1
ATOM 5617 O O . LEU B 1 277 ? -21.391 23.891 22.484 1 98.75 277 LEU B O 1
ATOM 5621 N N . ALA B 1 278 ? -23.344 23 21.953 1 98.38 278 ALA B N 1
ATOM 5622 C CA . ALA B 1 278 ? -24.141 24.219 22.031 1 98.38 278 ALA B CA 1
ATOM 5623 C C . ALA B 1 278 ? -23.922 24.938 23.359 1 98.38 278 ALA B C 1
ATOM 5625 O O . ALA B 1 278 ? -23.844 26.172 23.406 1 98.38 278 ALA B O 1
ATOM 5626 N N . ASP B 1 279 ? -23.781 24.25 24.438 1 97.38 279 ASP B N 1
ATOM 5627 C CA . ASP B 1 279 ? -23.719 24.828 25.781 1 97.38 279 ASP B CA 1
ATOM 5628 C C . ASP B 1 279 ? -22.422 25.609 25.984 1 97.38 279 ASP B C 1
ATOM 5630 O O . ASP B 1 279 ? -22.344 26.469 26.859 1 97.38 279 ASP B O 1
ATOM 5634 N N . VAL B 1 280 ? -21.422 25.328 25.188 1 98.19 280 VAL B N 1
ATOM 5635 C CA . VAL B 1 280 ? -20.125 25.969 25.406 1 98.19 280 VAL B CA 1
ATOM 5636 C C . VAL B 1 280 ? -19.734 26.781 24.172 1 98.19 280 VAL B C 1
ATOM 5638 O O . VAL B 1 280 ? -18.688 27.422 24.156 1 98.19 280 VAL B O 1
ATOM 5641 N N . TYR B 1 281 ? -20.547 26.844 23.156 1 98.69 281 TYR B N 1
ATOM 5642 C CA . TYR B 1 281 ? -20.25 27.375 21.844 1 98.69 281 TYR B CA 1
ATOM 5643 C C . TYR B 1 281 ? -19.875 28.844 21.922 1 98.69 281 TYR B C 1
ATOM 5645 O O . TYR B 1 281 ? -18.812 29.25 21.422 1 98.69 281 TYR B O 1
ATOM 5653 N N . ASP B 1 282 ? -20.703 29.672 22.578 1 98.69 282 ASP B N 1
ATOM 5654 C CA . ASP B 1 282 ? -20.5 31.125 22.562 1 98.69 282 ASP B CA 1
ATOM 5655 C C . ASP B 1 282 ? -19.219 31.5 23.281 1 98.69 282 ASP B C 1
ATOM 5657 O O . ASP B 1 282 ? -18.453 32.344 22.812 1 98.69 282 ASP B O 1
ATOM 5661 N N . ASP B 1 283 ? -19 30.859 24.422 1 98.69 283 ASP B N 1
ATOM 5662 C CA . ASP B 1 283 ? -17.781 31.125 25.172 1 98.69 283 ASP B CA 1
ATOM 5663 C C . ASP B 1 283 ? -16.547 30.719 24.391 1 98.69 283 ASP B C 1
ATOM 5665 O O . ASP B 1 283 ? -15.516 31.391 24.438 1 98.69 283 ASP B O 1
ATOM 5669 N N . PHE B 1 284 ? -16.641 29.609 23.75 1 98.81 284 PHE B N 1
ATOM 5670 C CA . PHE B 1 284 ? -15.531 29.125 22.938 1 98.81 284 PHE B CA 1
ATOM 5671 C C . PHE B 1 284 ? -15.227 30.094 21.797 1 98.81 284 PHE B C 1
ATOM 5673 O O . PHE B 1 284 ? -14.07 30.438 21.562 1 98.81 284 PHE B O 1
ATOM 5680 N N . VAL B 1 285 ? -16.234 30.5 21.031 1 98.88 285 VAL B N 1
ATOM 5681 C CA . VAL B 1 285 ? -16.062 31.422 19.922 1 98.88 285 VAL B CA 1
ATOM 5682 C C . VAL B 1 285 ? -15.414 32.719 20.406 1 98.88 285 VAL B C 1
ATOM 5684 O O . VAL B 1 285 ? -14.484 33.219 19.781 1 98.88 285 VAL B O 1
ATOM 5687 N N . GLU B 1 286 ? -15.938 33.219 21.5 1 98.62 286 GLU B N 1
ATOM 5688 C CA . GLU B 1 286 ? -15.391 34.469 22.047 1 98.62 286 GLU B CA 1
ATOM 5689 C C . GLU B 1 286 ? -13.938 34.281 22.469 1 98.62 286 GLU B C 1
ATOM 5691 O O . GLU B 1 286 ? -13.109 35.156 22.25 1 98.62 286 GLU B O 1
ATOM 5696 N N . GLY B 1 287 ? -13.68 33.219 23.141 1 98.69 287 GLY B N 1
ATOM 5697 C CA . GLY B 1 287 ? -12.305 32.938 23.516 1 98.69 287 GLY B CA 1
ATOM 5698 C C . GLY B 1 287 ? -11.367 32.875 22.312 1 98.69 287 GLY B C 1
ATOM 5699 O O . GLY B 1 287 ? -10.281 33.438 22.344 1 98.69 287 GLY B O 1
ATOM 5700 N N . MET B 1 288 ? -11.789 32.188 21.266 1 98.69 288 MET B N 1
ATOM 5701 C CA . MET B 1 288 ? -10.992 32.094 20.047 1 98.69 288 MET B CA 1
ATOM 5702 C C . MET B 1 288 ? -10.805 33.438 19.406 1 98.69 288 MET B C 1
ATOM 5704 O O . MET B 1 288 ? -9.711 33.781 18.938 1 98.69 288 MET B O 1
ATOM 5708 N N . ARG B 1 289 ? -11.914 34.188 19.344 1 98.69 289 ARG B N 1
ATOM 5709 C CA . ARG B 1 289 ? -11.859 35.531 18.766 1 98.69 289 ARG B CA 1
ATOM 5710 C C . ARG B 1 289 ? -10.82 36.375 19.469 1 98.69 289 ARG B C 1
ATOM 5712 O O . ARG B 1 289 ? -10 37.031 18.828 1 98.69 289 ARG B O 1
ATOM 5719 N N . ARG B 1 290 ? -10.852 36.375 20.781 1 98.62 290 ARG B N 1
ATOM 5720 C CA . ARG B 1 290 ? -9.914 37.188 21.562 1 98.62 290 ARG B CA 1
ATOM 5721 C C . ARG B 1 290 ? -8.477 36.75 21.297 1 98.62 290 ARG B C 1
ATOM 5723 O O . ARG B 1 290 ? -7.59 37.594 21.172 1 98.62 290 ARG B O 1
ATOM 5730 N N . ALA B 1 291 ? -8.289 35.469 21.281 1 98.5 291 ALA B N 1
ATOM 5731 C CA . ALA B 1 291 ? -6.945 34.938 21.031 1 98.5 291 ALA B CA 1
ATOM 5732 C C . ALA B 1 291 ? -6.449 35.344 19.656 1 98.5 291 ALA B C 1
ATOM 5734 O O . ALA B 1 291 ? -5.293 35.75 19.484 1 98.5 291 ALA B O 1
ATOM 5735 N N . PHE B 1 292 ? -7.297 35.25 18.625 1 98.56 292 PHE B N 1
ATOM 5736 C CA . PHE B 1 292 ? -6.934 35.625 17.25 1 98.56 292 PHE B CA 1
ATOM 5737 C C . PHE B 1 292 ? -6.621 37.094 17.156 1 98.56 292 PHE B C 1
ATOM 5739 O O . PHE B 1 292 ? -5.691 37.5 16.438 1 98.56 292 PHE B O 1
ATOM 5746 N N . GLU B 1 293 ? -7.391 37.875 17.844 1 97.81 293 GLU B N 1
ATOM 5747 C CA . GLU B 1 293 ? -7.188 39.344 17.859 1 97.81 293 GLU B CA 1
ATOM 5748 C C . GLU B 1 293 ? -5.82 39.688 18.422 1 97.81 293 GLU B C 1
ATOM 5750 O O . GLU B 1 293 ? -5.254 40.719 18.078 1 97.81 293 GLU B O 1
ATOM 5755 N N . GLY B 1 294 ? -5.359 38.875 19.234 1 97.44 294 GLY B N 1
ATOM 5756 C CA . GLY B 1 294 ? -4.113 39.156 19.922 1 97.44 294 GLY B CA 1
ATOM 5757 C C . GLY B 1 294 ? -2.883 38.781 19.109 1 97.44 294 GLY B C 1
ATOM 5758 O O . GLY B 1 294 ? -1.764 39.156 19.469 1 97.44 294 GLY B O 1
ATOM 5759 N N . LEU B 1 295 ? -3.021 38.125 18 1 97.94 295 LEU B N 1
ATOM 5760 C CA . LEU B 1 295 ? -1.886 37.719 17.172 1 97.94 295 LEU B CA 1
ATOM 5761 C C . LEU B 1 295 ? -1.335 38.938 16.406 1 97.94 295 LEU B C 1
ATOM 5763 O O . LEU B 1 295 ? -2.098 39.719 15.836 1 97.94 295 LEU B O 1
ATOM 5767 N N . GLU B 1 296 ? -0.057 39.094 16.359 1 96.75 296 GLU B N 1
ATOM 5768 C CA . GLU B 1 296 ? 0.586 40.281 15.758 1 96.75 296 GLU B CA 1
ATOM 5769 C C . GLU B 1 296 ? 1.448 39.875 14.57 1 96.75 296 GLU B C 1
ATOM 5771 O O . GLU B 1 296 ? 2.445 39.156 14.727 1 96.75 296 GLU B O 1
ATOM 5776 N N . PRO B 1 297 ? 1.078 40.344 13.391 1 97.94 297 PRO B N 1
ATOM 5777 C CA . PRO B 1 297 ? 1.902 40.031 12.219 1 97.94 297 PRO B CA 1
ATOM 5778 C C . PRO B 1 297 ? 3.262 40.719 12.258 1 97.94 297 PRO B C 1
ATOM 5780 O O . PRO B 1 297 ? 3.371 41.844 12.758 1 97.94 297 PRO B O 1
ATOM 5783 N N . GLY B 1 298 ? 4.246 40.125 11.797 1 97.88 298 GLY B N 1
ATOM 5784 C CA . GLY B 1 298 ? 5.574 40.719 11.773 1 97.88 298 GLY B CA 1
ATOM 5785 C C . GLY B 1 298 ? 6.594 39.875 11.039 1 97.88 298 GLY B C 1
ATOM 5786 O O . GLY B 1 298 ? 6.23 38.969 10.258 1 97.88 298 GLY B O 1
ATOM 5787 N N . ASP B 1 299 ? 7.891 40.25 11.211 1 98.44 299 ASP B N 1
ATOM 5788 C CA . ASP B 1 299 ? 9.008 39.469 10.68 1 98.44 299 ASP B CA 1
ATOM 5789 C C . ASP B 1 299 ? 9.094 38.125 11.344 1 98.44 299 ASP B C 1
ATOM 5791 O O . ASP B 1 299 ? 9.32 38 12.555 1 98.44 299 ASP B O 1
ATOM 5795 N N . PRO B 1 300 ? 8.914 37.062 10.586 1 98.62 300 PRO B N 1
ATOM 5796 C CA . PRO B 1 300 ? 8.922 35.75 11.203 1 98.62 300 PRO B CA 1
ATOM 5797 C C . PRO B 1 300 ? 10.266 35.406 11.844 1 98.62 300 PRO B C 1
ATOM 5799 O O . PRO B 1 300 ? 10.352 34.438 12.625 1 98.62 300 PRO B O 1
ATOM 5802 N N . ALA B 1 301 ? 11.281 36.125 11.531 1 98.38 301 ALA B N 1
ATOM 5803 C CA . ALA B 1 301 ? 12.594 35.875 12.117 1 98.38 301 ALA B CA 1
ATOM 5804 C C . ALA B 1 301 ? 12.719 36.594 13.477 1 98.38 301 ALA B C 1
ATOM 5806 O O . ALA B 1 301 ? 13.68 36.375 14.211 1 98.38 301 ALA B O 1
ATOM 5807 N N . ASP B 1 302 ? 11.75 37.438 13.766 1 98.31 302 ASP B N 1
ATOM 5808 C CA . ASP B 1 302 ? 11.688 38.125 15.062 1 98.31 302 ASP B CA 1
ATOM 5809 C C . ASP B 1 302 ? 10.961 37.25 16.094 1 98.31 302 ASP B C 1
ATOM 5811 O O . ASP B 1 302 ? 9.82 36.844 15.867 1 98.31 302 ASP B O 1
ATOM 5815 N N . GLU B 1 303 ? 11.57 37.062 17.25 1 97.19 303 GLU B N 1
ATOM 5816 C CA . GLU B 1 303 ? 11.047 36.188 18.297 1 97.19 303 GLU B CA 1
ATOM 5817 C C . GLU B 1 303 ? 9.703 36.719 18.812 1 97.19 303 GLU B C 1
ATOM 5819 O O . GLU B 1 303 ? 8.922 35.938 19.359 1 97.19 303 GLU B O 1
ATOM 5824 N N . ALA B 1 304 ? 9.414 37.938 18.609 1 97 304 ALA B N 1
ATOM 5825 C CA . ALA B 1 304 ? 8.211 38.531 19.172 1 97 304 ALA B CA 1
ATOM 5826 C C . ALA B 1 304 ? 7.02 38.344 18.25 1 97 304 ALA B C 1
ATOM 5828 O O . ALA B 1 304 ? 5.871 38.562 18.656 1 97 304 ALA B O 1
ATOM 5829 N N . THR B 1 305 ? 7.305 38 17 1 98.06 305 THR B N 1
ATOM 5830 C CA . THR B 1 305 ? 6.23 37.844 16.016 1 98.06 305 THR B CA 1
ATOM 5831 C C . THR B 1 305 ? 5.344 36.656 16.375 1 98.06 305 THR B C 1
ATOM 5833 O O . THR B 1 305 ? 5.844 35.594 16.703 1 98.06 305 THR B O 1
ATOM 5836 N N . THR B 1 306 ? 4.047 36.844 16.344 1 97.81 306 THR B N 1
ATOM 5837 C CA . THR B 1 306 ? 3.131 35.75 16.672 1 97.81 306 THR B CA 1
ATOM 5838 C C . THR B 1 306 ? 2.281 35.375 15.469 1 97.81 306 THR B C 1
ATOM 5840 O O . THR B 1 306 ? 1.568 34.375 15.5 1 97.81 306 THR B O 1
ATOM 5843 N N . LEU B 1 307 ? 2.293 36.125 14.43 1 98.38 307 LEU B N 1
ATOM 5844 C CA . LEU B 1 307 ? 1.625 35.781 13.172 1 98.38 307 LEU B CA 1
ATOM 5845 C C . LEU B 1 307 ? 2.578 35.938 11.992 1 98.38 307 LEU B C 1
ATOM 5847 O O . LEU B 1 307 ? 2.955 37.062 11.641 1 98.38 307 LEU B O 1
ATOM 5851 N N . GLY B 1 308 ? 2.998 34.844 11.469 1 98.38 308 GLY B N 1
ATOM 5852 C CA . GLY B 1 308 ? 3.857 34.875 10.297 1 98.38 308 GLY B CA 1
ATOM 5853 C C . GLY B 1 308 ? 3.086 34.969 8.992 1 98.38 308 GLY B C 1
ATOM 5854 O O . GLY B 1 308 ? 1.854 34.875 8.984 1 98.38 308 GLY B O 1
ATOM 5855 N N . PRO B 1 309 ? 3.803 35.219 7.891 1 98.69 309 PRO B N 1
ATOM 5856 C CA . PRO B 1 309 ? 3.168 35.188 6.57 1 98.69 309 PRO B CA 1
ATOM 5857 C C . PRO B 1 309 ? 2.814 33.781 6.105 1 98.69 309 PRO B C 1
ATOM 5859 O O . PRO B 1 309 ? 3.283 32.812 6.691 1 98.69 309 PRO B O 1
ATOM 5862 N N . LEU B 1 310 ? 1.911 33.688 5.148 1 98.69 310 LEU B N 1
ATOM 5863 C CA . LEU B 1 310 ? 1.793 32.438 4.406 1 98.69 310 LEU B CA 1
ATOM 5864 C C . LEU B 1 310 ? 3.01 32.219 3.516 1 98.69 310 LEU B C 1
ATOM 5866 O O . LEU B 1 310 ? 3.807 33.156 3.309 1 98.69 310 LEU B O 1
ATOM 5870 N N . SER B 1 311 ? 3.143 31.062 2.99 1 98.31 311 SER B N 1
ATOM 5871 C CA . SER B 1 311 ? 4.352 30.609 2.305 1 98.31 311 SER B CA 1
ATOM 5872 C C . SER B 1 311 ? 4.594 31.406 1.03 1 98.31 311 SER B C 1
ATOM 5874 O O . SER B 1 311 ? 5.719 31.469 0.535 1 98.31 311 SER B O 1
ATOM 5876 N N . SER B 1 312 ? 3.551 31.984 0.432 1 97.56 312 SER B N 1
ATOM 5877 C CA . SER B 1 312 ? 3.666 32.719 -0.83 1 97.56 312 SER B CA 1
ATOM 5878 C C . SER B 1 312 ? 2.496 33.656 -1.025 1 97.56 312 SER B C 1
ATOM 5880 O O . SER B 1 312 ? 1.473 33.562 -0.347 1 97.56 312 SER B O 1
ATOM 5882 N N . GLU B 1 313 ? 2.715 34.562 -1.95 1 97 313 GLU B N 1
ATOM 5883 C CA . GLU B 1 313 ? 1.64 35.5 -2.318 1 97 313 GLU B CA 1
ATOM 5884 C C . GLU B 1 313 ? 0.45 34.75 -2.908 1 97 313 GLU B C 1
ATOM 5886 O O . GLU B 1 313 ? -0.702 35.125 -2.682 1 97 313 GLU B O 1
ATOM 5891 N N . GLN B 1 314 ? 0.731 33.719 -3.623 1 96.75 314 GLN B N 1
ATOM 5892 C CA . GLN B 1 314 ? -0.329 32.906 -4.211 1 96.75 314 GLN B CA 1
ATOM 5893 C C . GLN B 1 314 ? -1.156 32.219 -3.127 1 96.75 314 GLN B C 1
ATOM 5895 O O . GLN B 1 314 ? -2.385 32.156 -3.221 1 96.75 314 GLN B O 1
ATOM 5900 N N . ALA B 1 315 ? -0.493 31.656 -2.143 1 97.81 315 ALA B N 1
ATOM 5901 C CA . ALA B 1 315 ? -1.191 31.016 -1.031 1 97.81 315 ALA B CA 1
ATOM 5902 C C . ALA B 1 315 ? -2.086 32.031 -0.298 1 97.81 315 ALA B C 1
ATOM 5904 O O . ALA B 1 315 ? -3.23 31.703 0.039 1 97.81 315 ALA B O 1
ATOM 5905 N N . ALA B 1 316 ? -1.561 33.219 -0.075 1 98.44 316 ALA B N 1
ATOM 5906 C CA . ALA B 1 316 ? -2.305 34.25 0.643 1 98.44 316 ALA B CA 1
ATOM 5907 C C . ALA B 1 316 ? -3.531 34.688 -0.149 1 98.44 316 ALA B C 1
ATOM 5909 O O . ALA B 1 316 ? -4.629 34.812 0.402 1 98.44 316 ALA B O 1
ATOM 5910 N N . SER B 1 317 ? -3.309 34.938 -1.433 1 98 317 SER B N 1
ATOM 5911 C CA . SER B 1 317 ? -4.41 35.344 -2.289 1 98 317 SER B CA 1
ATOM 5912 C C . SER B 1 317 ? -5.473 34.25 -2.398 1 98 317 SER B C 1
ATOM 5914 O O . SER B 1 317 ? -6.672 34.562 -2.4 1 98 317 SER B O 1
ATOM 5916 N N . GLY B 1 318 ? -5.008 33.062 -2.514 1 98.06 318 GLY B N 1
ATOM 5917 C CA . GLY B 1 318 ? -5.926 31.938 -2.588 1 98.06 318 GLY B CA 1
ATOM 5918 C C . GLY B 1 318 ? -6.789 31.781 -1.348 1 98.06 318 GLY B C 1
ATOM 5919 O O . GLY B 1 318 ? -8.008 31.609 -1.449 1 98.06 318 GLY B O 1
ATOM 5920 N N . LEU B 1 319 ? -6.18 31.859 -0.199 1 98.5 319 LEU B N 1
ATOM 5921 C CA . LEU B 1 319 ? -6.926 31.734 1.049 1 98.5 319 LEU B CA 1
ATOM 5922 C C . LEU B 1 319 ? -7.91 32.875 1.205 1 98.5 319 LEU B C 1
ATOM 5924 O O . LEU B 1 319 ? -9.055 32.688 1.615 1 98.5 319 LEU B O 1
ATOM 5928 N N . ALA B 1 320 ? -7.438 34.094 0.919 1 98.5 320 ALA B N 1
ATOM 5929 C CA . ALA B 1 320 ? -8.312 35.25 0.998 1 98.5 320 ALA B CA 1
ATOM 5930 C C . ALA B 1 320 ? -9.531 35.094 0.101 1 98.5 320 ALA B C 1
ATOM 5932 O O . ALA B 1 320 ? -10.648 35.469 0.476 1 98.5 320 ALA B O 1
ATOM 5933 N N . GLU B 1 321 ? -9.305 34.562 -1.033 1 98.5 321 GLU B N 1
ATOM 5934 C CA . GLU B 1 321 ? -10.391 34.312 -1.972 1 98.5 321 GLU B CA 1
ATOM 5935 C C . GLU B 1 321 ? -11.375 33.281 -1.422 1 98.5 321 GLU B C 1
ATOM 5937 O O . GLU B 1 321 ? -12.586 33.438 -1.522 1 98.5 321 GLU B O 1
ATOM 5942 N N . GLN B 1 322 ? -10.891 32.188 -0.849 1 98.44 322 GLN B N 1
ATOM 5943 C CA . GLN B 1 322 ? -11.734 31.172 -0.24 1 98.44 322 GLN B CA 1
ATOM 5944 C C . GLN B 1 322 ? -12.625 31.766 0.849 1 98.44 322 GLN B C 1
ATOM 5946 O O . GLN B 1 322 ? -13.812 31.453 0.92 1 98.44 322 GLN B O 1
ATOM 5951 N N . ILE B 1 323 ? -12.023 32.594 1.663 1 98.69 323 ILE B N 1
ATOM 5952 C CA . ILE B 1 323 ? -12.734 33.219 2.77 1 98.69 323 ILE B CA 1
ATOM 5953 C C . ILE B 1 323 ? -13.812 34.156 2.225 1 98.69 323 ILE B C 1
ATOM 5955 O O . ILE B 1 323 ? -14.977 34.062 2.621 1 98.69 323 ILE B O 1
ATOM 5959 N N . ARG B 1 324 ? -13.406 35 1.302 1 98.56 324 ARG B N 1
ATOM 5960 C CA . ARG B 1 324 ? -14.336 35.969 0.721 1 98.56 324 ARG B CA 1
ATOM 5961 C C . ARG B 1 324 ? -15.539 35.281 0.105 1 98.56 324 ARG B C 1
ATOM 5963 O O . ARG B 1 324 ? -16.688 35.656 0.376 1 98.56 324 ARG B O 1
ATOM 5970 N N . GLU B 1 325 ? -15.273 34.281 -0.684 1 98.69 325 GLU B N 1
ATOM 5971 C CA . GLU B 1 325 ? -16.344 33.594 -1.377 1 98.69 325 GLU B CA 1
ATOM 5972 C C . GLU B 1 325 ? -17.266 32.844 -0.391 1 98.69 325 GLU B C 1
ATOM 5974 O O . GLU B 1 325 ? -18.469 32.781 -0.6 1 98.69 325 GLU B O 1
ATOM 5979 N N . THR B 1 326 ? -16.688 32.312 0.661 1 98.75 326 THR B N 1
ATOM 5980 C CA . THR B 1 326 ? -17.5 31.625 1.679 1 98.75 326 THR B CA 1
ATOM 5981 C C . THR B 1 326 ? -18.422 32.625 2.365 1 98.75 326 THR B C 1
ATOM 5983 O O . THR B 1 326 ? -19.594 32.312 2.625 1 98.75 326 THR B O 1
ATOM 5986 N N . VAL B 1 327 ? -17.938 33.781 2.65 1 98.62 327 VAL B N 1
ATOM 5987 C CA . VAL B 1 327 ? -18.75 34.844 3.262 1 98.62 327 VAL B CA 1
ATOM 5988 C C . VAL B 1 327 ? -19.859 35.281 2.291 1 98.62 327 VAL B C 1
ATOM 5990 O O . VAL B 1 327 ? -21 35.438 2.686 1 98.62 327 VAL B O 1
ATOM 5993 N N . GLU B 1 328 ? -19.484 35.406 1.02 1 98.5 328 GLU B N 1
ATOM 5994 C CA . GLU B 1 328 ? -20.453 35.75 -0.009 1 98.5 328 GLU B CA 1
ATOM 5995 C C . GLU B 1 328 ? -21.547 34.688 -0.134 1 98.5 328 GLU B C 1
ATOM 5997 O O . GLU B 1 328 ? -22.688 35 -0.489 1 98.5 328 GLU B O 1
ATOM 6002 N N . GLN B 1 329 ? -21.203 33.531 0.207 1 98.56 329 GLN B N 1
ATOM 6003 C CA . GLN B 1 329 ? -22.125 32.406 0.116 1 98.56 329 GLN B CA 1
ATOM 6004 C C . GLN B 1 329 ? -23.016 32.344 1.347 1 98.56 329 GLN B C 1
ATOM 6006 O O . GLN B 1 329 ? -23.906 31.484 1.423 1 98.56 329 GLN B O 1
ATOM 6011 N N . GLY B 1 330 ? -22.766 33.094 2.389 1 98.44 330 GLY B N 1
ATOM 6012 C CA . GLY B 1 330 ? -23.719 33.219 3.479 1 98.44 330 GLY B CA 1
ATOM 6013 C C . GLY B 1 330 ? -23.109 32.969 4.844 1 98.44 330 GLY B C 1
ATOM 6014 O O . GLY B 1 330 ? -23.781 33.094 5.863 1 98.44 330 GLY B O 1
ATOM 6015 N N . ALA B 1 331 ? -21.812 32.688 4.938 1 98.69 331 ALA B N 1
ATOM 6016 C CA . ALA B 1 331 ? -21.156 32.469 6.219 1 98.69 331 ALA B CA 1
ATOM 6017 C C . ALA B 1 331 ? -21 33.781 6.984 1 98.69 331 ALA B C 1
ATOM 6019 O O . ALA B 1 331 ? -21.031 34.875 6.391 1 98.69 331 ALA B O 1
ATOM 6020 N N . GLU B 1 332 ? -20.875 33.656 8.234 1 98.62 332 GLU B N 1
ATOM 6021 C CA . GLU B 1 332 ? -20.641 34.812 9.086 1 98.62 332 GLU B CA 1
ATOM 6022 C C . GLU B 1 332 ? -19.156 35 9.383 1 98.62 332 GLU B C 1
ATOM 6024 O O . GLU B 1 332 ? -18.469 34.062 9.781 1 98.62 332 GLU B O 1
ATOM 6029 N N . LEU B 1 333 ? -18.688 36.156 9.133 1 98.75 333 LEU B N 1
ATOM 6030 C CA . LEU B 1 333 ? -17.312 36.531 9.477 1 98.75 333 LEU B CA 1
ATOM 6031 C C . LEU B 1 333 ? -17.234 37.062 10.898 1 98.75 333 LEU B C 1
ATOM 6033 O O . LEU B 1 333 ? -17.703 38.188 11.18 1 98.75 333 LEU B O 1
ATOM 6037 N N . VAL B 1 334 ? -16.672 36.344 11.781 1 98.75 334 VAL B N 1
ATOM 6038 C CA . VAL B 1 334 ? -16.547 36.75 13.18 1 98.75 334 VAL B CA 1
ATOM 6039 C C . VAL B 1 334 ? -15.398 37.75 13.32 1 98.75 334 VAL B C 1
ATOM 6041 O O . VAL B 1 334 ? -15.523 38.75 14.047 1 98.75 334 VAL B O 1
ATOM 6044 N N . ILE B 1 335 ? -14.297 37.469 12.688 1 98.38 335 ILE B N 1
ATOM 6045 C CA . ILE B 1 335 ? -13.141 38.375 12.672 1 98.38 335 ILE B CA 1
ATOM 6046 C C . ILE B 1 335 ? -12.305 38.094 11.43 1 98.38 335 ILE B C 1
ATOM 6048 O O . ILE B 1 335 ? -12.398 37.031 10.828 1 98.38 335 ILE B O 1
ATOM 6052 N N . GLY B 1 336 ? -11.469 39.062 10.992 1 97.94 336 GLY B N 1
ATOM 6053 C CA . GLY B 1 336 ? -10.531 38.906 9.891 1 97.94 336 GLY B CA 1
ATOM 6054 C C . GLY B 1 336 ? -11.188 39 8.531 1 97.94 336 GLY B C 1
ATOM 6055 O O . GLY B 1 336 ? -11.977 39.906 8.281 1 97.94 336 GLY B O 1
ATOM 6056 N N . GLY B 1 337 ? -10.789 38.094 7.59 1 93.5 337 GLY B N 1
ATOM 6057 C CA . GLY B 1 337 ? -11.531 38 6.344 1 93.5 337 GLY B CA 1
ATOM 6058 C C . GLY B 1 337 ? -10.719 38.406 5.129 1 93.5 337 GLY B C 1
ATOM 6059 O O . GLY B 1 337 ? -11.141 38.188 3.992 1 93.5 337 GLY B O 1
ATOM 6060 N N . GLY B 1 338 ? -9.508 38.844 5.387 1 95.5 338 GLY B N 1
ATOM 6061 C CA . GLY B 1 338 ? -8.789 39.281 4.199 1 95.5 338 GLY B CA 1
ATOM 6062 C C . GLY B 1 338 ? -7.297 39.438 4.418 1 95.5 338 GLY B C 1
ATOM 6063 O O . GLY B 1 338 ? -6.746 38.875 5.363 1 95.5 338 GLY B O 1
ATOM 6064 N N . ARG B 1 339 ? -6.742 40.125 3.414 1 97.69 339 ARG B N 1
ATOM 6065 C CA . ARG B 1 339 ? -5.309 40.406 3.453 1 97.69 339 ARG B CA 1
ATOM 6066 C C . ARG B 1 339 ? -4.984 41.469 4.508 1 97.69 339 ARG B C 1
ATOM 6068 O O . ARG B 1 339 ? -5.84 42.25 4.883 1 97.69 339 ARG B O 1
ATOM 6075 N N . ILE B 1 340 ? -3.832 41.406 5.074 1 97.25 340 ILE B N 1
ATOM 6076 C CA . ILE B 1 340 ? -3.328 42.5 5.914 1 97.25 340 ILE B CA 1
ATOM 6077 C C . ILE B 1 340 ? -2.641 43.531 5.043 1 97.25 340 ILE B C 1
ATOM 6079 O O . ILE B 1 340 ? -1.857 43.219 4.152 1 97.25 340 ILE B O 1
ATOM 6083 N N . ASP B 1 341 ? -2.922 44.75 5.258 1 94.19 341 ASP B N 1
ATOM 6084 C CA . ASP B 1 341 ? -2.365 45.844 4.449 1 94.19 341 ASP B CA 1
ATOM 6085 C C . ASP B 1 341 ? -0.904 46.094 4.809 1 94.19 341 ASP B C 1
ATOM 6087 O O . ASP B 1 341 ? -0.591 47.094 5.48 1 94.19 341 ASP B O 1
ATOM 6091 N N . ARG B 1 342 ? -0.074 45.312 4.363 1 94 342 ARG B N 1
ATOM 6092 C CA . ARG B 1 342 ? 1.375 45.406 4.512 1 94 342 ARG B CA 1
ATOM 6093 C C . ARG B 1 342 ? 2.084 44.531 3.473 1 94 342 ARG B C 1
ATOM 6095 O O . ARG B 1 342 ? 1.474 43.656 2.873 1 94 342 ARG B O 1
ATOM 6102 N N . PRO B 1 343 ? 3.283 44.812 3.221 1 94 343 PRO B N 1
ATOM 6103 C CA . PRO B 1 343 ? 4.035 43.875 2.354 1 94 343 PRO B CA 1
ATOM 6104 C C . PRO B 1 343 ? 4.113 42.469 2.914 1 94 343 PRO B C 1
ATOM 6106 O O . PRO B 1 343 ? 4.129 42.281 4.133 1 94 343 PRO B O 1
ATOM 6109 N N . GLY B 1 344 ? 4.195 41.594 1.978 1 96.75 344 GLY B N 1
ATOM 6110 C CA . GLY B 1 344 ? 4.324 40.188 2.383 1 96.75 344 GLY B CA 1
ATOM 6111 C C . GLY B 1 344 ? 3.031 39.406 2.256 1 96.75 344 GLY B C 1
ATOM 6112 O O . GLY B 1 344 ? 1.976 40 1.983 1 96.75 344 GLY B O 1
ATOM 6113 N N . ALA B 1 345 ? 3.078 38.125 2.426 1 98.38 345 ALA B N 1
ATOM 6114 C CA . ALA B 1 345 ? 1.965 37.219 2.184 1 98.38 345 ALA B CA 1
ATOM 6115 C C . ALA B 1 345 ? 1.131 37.031 3.447 1 98.38 345 ALA B C 1
ATOM 6117 O O . ALA B 1 345 ? 0.976 35.906 3.926 1 98.38 345 ALA B O 1
ATOM 6118 N N . PHE B 1 346 ? 0.523 38.094 3.91 1 98.56 346 PHE B N 1
ATOM 6119 C CA . PHE B 1 346 ? -0.172 38.031 5.191 1 98.56 346 PHE B CA 1
ATOM 6120 C C . PHE B 1 346 ? -1.682 38 4.984 1 98.56 346 PHE B C 1
ATOM 6122 O O . PHE B 1 346 ? -2.221 38.719 4.133 1 98.56 346 PHE B O 1
ATOM 6129 N N . VAL B 1 347 ? -2.293 37.156 5.707 1 98.75 347 VAL B N 1
ATOM 6130 C CA . VAL B 1 347 ? -3.744 37.031 5.809 1 98.75 347 VAL B CA 1
ATOM 6131 C C . VAL B 1 347 ? -4.176 37.219 7.262 1 98.75 347 VAL B C 1
ATOM 6133 O O . VAL B 1 347 ? -3.496 36.719 8.172 1 98.75 347 VAL B O 1
ATOM 6136 N N . GLN B 1 348 ? -5.234 37.875 7.465 1 98.56 348 GLN B N 1
ATOM 6137 C CA . GLN B 1 348 ? -5.754 38.094 8.812 1 98.56 348 GLN B CA 1
ATOM 6138 C C . GLN B 1 348 ? -6.219 36.781 9.43 1 98.56 348 GLN B C 1
ATOM 6140 O O . GLN B 1 348 ? -6.832 35.938 8.75 1 98.56 348 GLN B O 1
ATOM 6145 N N . PRO B 1 349 ? -5.805 36.562 10.781 1 98.75 349 PRO B N 1
ATOM 6146 C CA . PRO B 1 349 ? -6.512 35.469 11.445 1 98.75 349 PRO B CA 1
ATOM 6147 C C . PRO B 1 349 ? -8.031 35.562 11.297 1 98.75 349 PRO B C 1
ATOM 6149 O O . PRO B 1 349 ? -8.609 36.625 11.586 1 98.75 349 PRO B O 1
ATOM 6152 N N . THR B 1 350 ? -8.641 34.5 10.805 1 98.88 350 THR B N 1
ATOM 6153 C CA . THR B 1 350 ? -10.039 34.594 10.414 1 98.88 350 THR B CA 1
ATOM 6154 C C . THR B 1 350 ? -10.859 33.5 11.102 1 98.88 350 THR B C 1
ATOM 6156 O O . THR B 1 350 ? -10.398 32.375 11.234 1 98.88 350 THR B O 1
ATOM 6159 N N . ILE B 1 351 ? -12 33.844 11.609 1 98.94 351 ILE B N 1
ATOM 6160 C CA . ILE B 1 351 ? -12.961 32.906 12.141 1 98.94 351 ILE B CA 1
ATOM 6161 C C . ILE B 1 351 ? -14.281 33.031 11.383 1 98.94 351 ILE B C 1
ATOM 6163 O O . ILE B 1 351 ? -14.852 34.125 11.281 1 98.94 351 ILE B O 1
ATOM 6167 N N . LEU B 1 352 ? -14.68 31.984 10.797 1 98.88 352 LEU B N 1
ATOM 6168 C CA . LEU B 1 352 ? -15.977 31.891 10.125 1 98.88 352 LEU B CA 1
ATOM 6169 C C . LEU B 1 352 ? -16.953 31.047 10.93 1 98.88 352 LEU B C 1
ATOM 6171 O O . LEU B 1 352 ? -16.562 30.016 11.5 1 98.88 352 LEU B O 1
ATOM 6175 N N . THR B 1 353 ? -18.172 31.422 11.039 1 98.81 353 THR B N 1
ATOM 6176 C CA . THR B 1 353 ? -19.281 30.625 11.57 1 98.81 353 THR B CA 1
ATOM 6177 C C . THR B 1 353 ? -20.438 30.578 10.578 1 98.81 353 THR B C 1
ATOM 6179 O O . THR B 1 353 ? -20.391 31.25 9.539 1 98.81 353 THR B O 1
ATOM 6182 N N . GLY B 1 354 ? -21.375 29.703 10.805 1 98.38 354 GLY B N 1
ATOM 6183 C CA . GLY B 1 354 ? -22.531 29.594 9.93 1 98.38 354 GLY B CA 1
ATOM 6184 C C . GLY B 1 354 ? -22.203 28.922 8.602 1 98.38 354 GLY B C 1
ATOM 6185 O O . GLY B 1 354 ? -22.938 29.094 7.625 1 98.38 354 GLY B O 1
ATOM 6186 N N . VAL B 1 355 ? -21.078 28.328 8.461 1 98.69 355 VAL B N 1
ATOM 6187 C CA . VAL B 1 355 ? -20.703 27.625 7.25 1 98.69 355 VAL B CA 1
ATOM 6188 C C . VAL B 1 355 ? -21.578 26.375 7.082 1 98.69 355 VAL B C 1
ATOM 6190 O O . VAL B 1 355 ? -21.797 25.641 8.039 1 98.69 355 VAL B O 1
ATOM 6193 N N . LYS B 1 356 ? -22.062 26.125 5.914 1 97.81 356 LYS B N 1
ATOM 6194 C CA . LYS B 1 356 ? -22.984 25.047 5.586 1 97.81 356 LYS B CA 1
ATOM 6195 C C . LYS B 1 356 ? -22.531 24.297 4.34 1 97.81 356 LYS B C 1
ATOM 6197 O O . LYS B 1 356 ? -21.672 24.781 3.594 1 97.81 356 LYS B O 1
ATOM 6202 N N . PRO B 1 357 ? -23.109 23.062 4.195 1 97.5 357 PRO B N 1
ATOM 6203 C CA . PRO B 1 357 ? -22.797 22.344 2.957 1 97.5 357 PRO B CA 1
ATOM 6204 C C . PRO B 1 357 ? -23.047 23.188 1.708 1 97.5 357 PRO B C 1
ATOM 6206 O O . PRO B 1 357 ? -24.047 23.891 1.629 1 97.5 357 PRO B O 1
ATOM 6209 N N . GLY B 1 358 ? -22.156 23.094 0.781 1 97.38 358 GLY B N 1
ATOM 6210 C CA . GLY B 1 358 ? -22.266 23.875 -0.441 1 97.38 358 GLY B CA 1
ATOM 6211 C C . GLY B 1 358 ? -21.359 25.094 -0.462 1 97.38 358 GLY B C 1
ATOM 6212 O O . GLY B 1 358 ? -21.031 25.609 -1.531 1 97.38 358 GLY B O 1
ATOM 6213 N N . MET B 1 359 ? -20.969 25.609 0.731 1 98.19 359 MET B N 1
ATOM 6214 C CA . MET B 1 359 ? -20.031 26.719 0.823 1 98.19 359 MET B CA 1
ATOM 6215 C C . MET B 1 359 ? -18.594 26.219 0.652 1 98.19 359 MET B C 1
ATOM 6217 O O . MET B 1 359 ? -18.281 25.078 1.002 1 98.19 359 MET B O 1
ATOM 6221 N N . ARG B 1 360 ? -17.641 26.953 0.15 1 97.44 360 ARG B N 1
ATOM 6222 C CA . ARG B 1 360 ? -16.281 26.547 -0.174 1 97.44 360 ARG B CA 1
ATOM 6223 C C . ARG B 1 360 ? -15.547 26.047 1.065 1 97.44 360 ARG B C 1
ATOM 6225 O O . ARG B 1 360 ? -14.953 24.969 1.049 1 97.44 360 ARG B O 1
ATOM 6232 N N . ALA B 1 361 ? -15.711 26.797 2.133 1 98 361 ALA B N 1
ATOM 6233 C CA . ALA B 1 361 ? -14.945 26.469 3.336 1 98 361 ALA B CA 1
ATOM 6234 C C . ALA B 1 361 ? -15.477 25.203 3.992 1 98 361 ALA B C 1
ATOM 6236 O O . ALA B 1 361 ? -14.82 24.625 4.871 1 98 361 ALA B O 1
ATOM 6237 N N . TYR B 1 362 ? -16.703 24.766 3.594 1 98 362 TYR B N 1
ATOM 6238 C CA . TYR B 1 362 ? -17.266 23.531 4.137 1 98 362 TYR B CA 1
ATOM 6239 C C . TYR B 1 362 ? -16.5 22.312 3.602 1 98 362 TYR B C 1
ATOM 6241 O O . TYR B 1 362 ? -16.25 21.359 4.34 1 98 362 TYR B O 1
ATOM 6249 N N . ALA B 1 363 ? -16.078 22.375 2.316 1 95.25 363 ALA B N 1
ATOM 6250 C CA . ALA B 1 363 ? -15.539 21.188 1.641 1 95.25 363 ALA B CA 1
ATOM 6251 C C . ALA B 1 363 ? -14.039 21.328 1.407 1 95.25 363 ALA B C 1
ATOM 6253 O O . ALA B 1 363 ? -13.32 20.312 1.361 1 95.25 363 ALA B O 1
ATOM 6254 N N . GLU B 1 364 ? -13.562 22.516 1.261 1 96.44 364 GLU B N 1
ATOM 6255 C CA . GLU B 1 364 ? -12.18 22.719 0.864 1 96.44 364 GLU B CA 1
ATOM 6256 C C . GLU B 1 364 ? -11.281 22.922 2.08 1 96.44 364 GLU B C 1
ATOM 6258 O O . GLU B 1 364 ? -11.734 23.391 3.125 1 96.44 364 GLU B O 1
ATOM 6263 N N . GLU B 1 365 ? -10.094 22.562 1.972 1 96.88 365 GLU B N 1
ATOM 6264 C CA . GLU B 1 365 ? -9.086 22.828 2.994 1 96.88 365 GLU B CA 1
ATOM 6265 C C . GLU B 1 365 ? -8.688 24.312 3.002 1 96.88 365 GLU B C 1
ATOM 6267 O O . GLU B 1 365 ? -8.336 24.875 1.963 1 96.88 365 GLU B O 1
ATOM 6272 N N . LEU B 1 366 ? -8.82 24.969 4.117 1 97.88 366 LEU B N 1
ATOM 6273 C CA . LEU B 1 366 ? -8.266 26.297 4.32 1 97.88 366 LEU B CA 1
ATOM 6274 C C . LEU B 1 366 ? -6.855 26.219 4.898 1 97.88 366 LEU B C 1
ATOM 6276 O O . LEU B 1 366 ? -6.684 26.031 6.105 1 97.88 366 LEU B O 1
ATOM 6280 N N . PHE B 1 367 ? -5.902 26.375 4.125 1 97.81 367 PHE B N 1
ATOM 6281 C CA . PHE B 1 367 ? -4.512 26.156 4.504 1 97.81 367 PHE B CA 1
ATOM 6282 C C . PHE B 1 367 ? -3.85 27.469 4.926 1 97.81 367 PHE B C 1
ATOM 6284 O O . PHE B 1 367 ? -3.029 28.016 4.191 1 97.81 367 PHE B O 1
ATOM 6291 N N . GLY B 1 368 ? -4.102 27.922 6.051 1 98.25 368 GLY B N 1
ATOM 6292 C CA . GLY B 1 368 ? -3.678 29.188 6.629 1 98.25 368 GLY B CA 1
ATOM 6293 C C . GLY B 1 368 ? -4.438 29.547 7.891 1 98.25 368 GLY B C 1
ATOM 6294 O O . GLY B 1 368 ? -5.066 28.688 8.508 1 98.25 368 GLY B O 1
ATOM 6295 N N . PRO B 1 369 ? -4.355 30.75 8.312 1 98.56 369 PRO B N 1
ATOM 6296 C CA . PRO B 1 369 ? -4.883 31.156 9.617 1 98.56 369 PRO B CA 1
ATOM 6297 C C . PRO B 1 369 ? -6.387 31.422 9.594 1 98.56 369 PRO B C 1
ATOM 6299 O O . PRO B 1 369 ? -6.828 32.5 9.953 1 98.56 369 PRO B O 1
ATOM 6302 N N . ALA B 1 370 ? -7.148 30.422 9.219 1 98.81 370 ALA B N 1
ATOM 6303 C CA . ALA B 1 370 ? -8.602 30.531 9.141 1 98.81 370 ALA B CA 1
ATOM 6304 C C . ALA B 1 370 ? -9.273 29.344 9.812 1 98.81 370 ALA B C 1
ATOM 6306 O O . ALA B 1 370 ? -8.93 28.188 9.531 1 98.81 370 ALA B O 1
ATOM 6307 N N . ALA B 1 371 ? -10.172 29.609 10.695 1 98.75 371 ALA B N 1
ATOM 6308 C CA . ALA B 1 371 ? -10.898 28.578 11.438 1 98.75 371 ALA B CA 1
ATOM 6309 C C . ALA B 1 371 ? -12.391 28.641 11.125 1 98.75 371 ALA B C 1
ATOM 6311 O O . ALA B 1 371 ? -12.961 29.719 10.969 1 98.75 371 ALA B O 1
ATOM 6312 N N . VAL B 1 372 ? -12.984 27.531 10.977 1 98.88 372 VAL B N 1
ATOM 6313 C CA . VAL B 1 372 ? -14.438 27.422 10.875 1 98.88 372 VAL B CA 1
ATOM 6314 C C . VAL B 1 372 ? -14.992 26.797 12.148 1 98.88 372 VAL B C 1
ATOM 6316 O O . VAL B 1 372 ? -14.562 25.719 12.562 1 98.88 372 VAL B O 1
ATOM 6319 N N . ILE B 1 373 ? -15.961 27.453 12.789 1 98.94 373 ILE B N 1
ATOM 6320 C CA . ILE B 1 373 ? -16.516 26.938 14.031 1 98.94 373 ILE B CA 1
ATOM 6321 C C . ILE B 1 373 ? -17.984 26.578 13.82 1 98.94 373 ILE B C 1
ATOM 6323 O O . ILE B 1 373 ? -18.781 27.391 13.328 1 98.94 373 ILE B O 1
ATOM 6327 N N . TYR B 1 374 ? -18.281 25.375 14.148 1 98.94 374 TYR B N 1
ATOM 6328 C CA . TYR B 1 374 ? -19.641 24.844 14.023 1 98.94 374 TYR B CA 1
ATOM 6329 C C . TYR B 1 374 ? -20.281 24.641 15.391 1 98.94 374 TYR B C 1
ATOM 6331 O O . TYR B 1 374 ? -19.609 24.219 16.344 1 98.94 374 TYR B O 1
ATOM 6339 N N . ARG B 1 375 ? -21.562 25.016 15.461 1 98.75 375 ARG B N 1
ATOM 6340 C CA . ARG B 1 375 ? -22.391 24.719 16.625 1 98.75 375 ARG B CA 1
ATOM 6341 C C . ARG B 1 375 ? -23.172 23.422 16.422 1 98.75 375 ARG B C 1
ATOM 6343 O O . ARG B 1 375 ? -23.828 23.25 15.398 1 98.75 375 ARG B O 1
ATOM 6350 N N . VAL B 1 376 ? -23.062 22.5 17.359 1 98.75 376 VAL B N 1
ATOM 6351 C CA . VAL B 1 376 ? -23.828 21.266 17.281 1 98.75 376 VAL B CA 1
ATOM 6352 C C . VAL B 1 376 ? -24.578 21.031 18.594 1 98.75 376 VAL B C 1
ATOM 6354 O O . VAL B 1 376 ? -24.188 21.547 19.641 1 98.75 376 VAL B O 1
ATOM 6357 N N . GLN B 1 377 ? -25.578 20.141 18.562 1 98.31 377 GLN B N 1
ATOM 6358 C CA . GLN B 1 377 ? -26.469 19.969 19.719 1 98.31 377 GLN B CA 1
ATOM 6359 C C . GLN B 1 377 ? -25.969 18.875 20.641 1 98.31 377 GLN B C 1
ATOM 6361 O O . GLN B 1 377 ? -26.219 18.906 21.844 1 98.31 377 GLN B O 1
ATOM 6366 N N . ASP B 1 378 ? -25.359 17.859 20.062 1 98.12 378 ASP B N 1
ATOM 6367 C CA . ASP B 1 378 ? -24.922 16.719 20.859 1 98.12 378 ASP B CA 1
ATOM 6368 C C . ASP B 1 378 ? -23.797 15.969 20.172 1 98.12 378 ASP B C 1
ATOM 6370 O O . ASP B 1 378 ? -23.297 16.406 19.125 1 98.12 378 ASP B O 1
ATOM 6374 N N . GLU B 1 379 ? -23.312 14.938 20.797 1 98.38 379 GLU B N 1
ATOM 6375 C CA . GLU B 1 379 ? -22.156 14.18 20.312 1 98.38 379 GLU B CA 1
ATOM 6376 C C . GLU B 1 379 ? -22.438 13.516 18.969 1 98.38 379 GLU B C 1
ATOM 6378 O O . GLU B 1 379 ? -21.562 13.422 18.125 1 98.38 379 GLU B O 1
ATOM 6383 N N . ASP B 1 380 ? -23.641 13.016 18.766 1 98.5 380 ASP B N 1
ATOM 6384 C CA . ASP B 1 380 ? -23.984 12.344 17.516 1 98.5 380 ASP B CA 1
ATOM 6385 C C . ASP B 1 380 ? -23.906 13.312 16.328 1 98.5 380 ASP B C 1
ATOM 6387 O O . ASP B 1 380 ? -23.422 12.953 15.258 1 98.5 380 ASP B O 1
ATOM 6391 N N . GLU B 1 381 ? -24.438 14.492 16.547 1 98.62 381 GLU B N 1
ATOM 6392 C CA . GLU B 1 381 ? -24.328 15.508 15.508 1 98.62 381 GLU B CA 1
ATOM 6393 C C . GLU B 1 381 ? -22.875 15.898 15.25 1 98.62 381 GLU B C 1
ATOM 6395 O O . GLU B 1 381 ? -22.484 16.141 14.109 1 98.62 381 GLU B O 1
ATOM 6400 N N . ALA B 1 382 ? -22.062 15.992 16.344 1 98.81 382 ALA B N 1
ATOM 6401 C CA . ALA B 1 382 ? -20.641 16.297 16.219 1 98.81 382 ALA B CA 1
ATOM 6402 C C . ALA B 1 382 ? -19.938 15.258 15.359 1 98.81 382 ALA B C 1
ATOM 6404 O O . ALA B 1 382 ? -19.156 15.602 14.453 1 98.81 382 ALA B O 1
ATOM 6405 N N . ILE B 1 383 ? -20.219 14.008 15.617 1 98.62 383 ILE B N 1
ATOM 6406 C CA . ILE B 1 383 ? -19.594 12.898 14.906 1 98.62 383 ILE B CA 1
ATOM 6407 C C . ILE B 1 383 ? -20.047 12.898 13.445 1 98.62 383 ILE B C 1
ATOM 6409 O O . ILE B 1 383 ? -19.234 12.695 12.539 1 98.62 383 ILE B O 1
ATOM 6413 N N . ALA B 1 384 ? -21.328 13.078 13.203 1 98.44 384 ALA B N 1
ATOM 6414 C CA . ALA B 1 384 ? -21.844 13.125 11.836 1 98.44 384 ALA B CA 1
ATOM 6415 C C . ALA B 1 384 ? -21.156 14.227 11.031 1 98.44 384 ALA B C 1
ATOM 6417 O O . ALA B 1 384 ? -20.781 14.016 9.875 1 98.44 384 ALA B O 1
ATOM 6418 N N . LEU B 1 385 ? -21.062 15.391 11.656 1 98.56 385 LEU B N 1
ATOM 6419 C CA . LEU B 1 385 ? -20.406 16.516 10.984 1 98.56 385 LEU B CA 1
ATOM 6420 C C . LEU B 1 385 ? -18.922 16.234 10.773 1 98.56 385 LEU B C 1
ATOM 6422 O O . LEU B 1 385 ? -18.375 16.547 9.711 1 98.56 385 LEU B O 1
ATOM 6426 N N . ALA B 1 386 ? -18.266 15.695 11.758 1 98.62 386 ALA B N 1
ATOM 6427 C CA . ALA B 1 386 ? -16.844 15.336 11.648 1 98.62 386 ALA B CA 1
ATOM 6428 C C . ALA B 1 386 ? -16.609 14.391 10.469 1 98.62 386 ALA B C 1
ATOM 6430 O O . ALA B 1 386 ? -15.641 14.547 9.727 1 98.62 386 ALA B O 1
ATOM 6431 N N . ASN B 1 387 ? -17.516 13.477 10.289 1 97.75 387 ASN B N 1
ATOM 6432 C CA . ASN B 1 387 ? -17.344 12.422 9.289 1 97.75 387 ASN B CA 1
ATOM 6433 C C . ASN B 1 387 ? -17.828 12.883 7.91 1 97.75 387 ASN B C 1
ATOM 6435 O O . ASN B 1 387 ? -17.547 12.227 6.906 1 97.75 387 ASN B O 1
ATOM 6439 N N . ASP B 1 388 ? -18.562 14 7.895 1 97.62 388 ASP B N 1
ATOM 6440 C CA . ASP B 1 388 ? -19.016 14.57 6.633 1 97.62 388 ASP B CA 1
ATOM 6441 C C . ASP B 1 388 ? -17.922 15.414 5.984 1 97.62 388 ASP B C 1
ATOM 6443 O O . ASP B 1 388 ? -18.062 16.625 5.859 1 97.62 388 ASP B O 1
ATOM 6447 N N . SER B 1 389 ? -16.859 14.797 5.609 1 96.69 389 SER B N 1
ATOM 6448 C CA . SER B 1 389 ? -15.711 15.367 4.934 1 96.69 389 SER B CA 1
ATOM 6449 C C . SER B 1 389 ? -15.094 14.383 3.947 1 96.69 389 SER B C 1
ATOM 6451 O O . SER B 1 389 ? -15.133 13.172 4.168 1 96.69 389 SER B O 1
ATOM 6453 N N . GLN B 1 390 ? -14.547 14.867 2.889 1 96.06 390 GLN B N 1
ATOM 6454 C CA . GLN B 1 390 ? -13.844 14 1.952 1 96.06 390 GLN B CA 1
ATOM 6455 C C . GLN B 1 390 ? -12.445 13.648 2.467 1 96.06 390 GLN B C 1
ATOM 6457 O O . GLN B 1 390 ? -11.781 12.766 1.914 1 96.06 390 GLN B O 1
ATOM 6462 N N . TYR B 1 391 ? -12.023 14.312 3.539 1 97.31 391 TYR B N 1
ATOM 6463 C CA . TYR B 1 391 ? -10.703 14.102 4.121 1 97.31 391 TYR B CA 1
ATOM 6464 C C . TYR B 1 391 ? -10.797 13.25 5.383 1 97.31 391 TYR B C 1
ATOM 6466 O O . TYR B 1 391 ? -11.867 13.141 5.984 1 97.31 391 TYR B O 1
ATOM 6474 N N . GLY B 1 392 ? -9.695 12.594 5.785 1 97.94 392 GLY B N 1
ATOM 6475 C CA . GLY B 1 392 ? -9.562 11.836 7.016 1 97.94 392 GLY B CA 1
ATOM 6476 C C . GLY B 1 392 ? -8.125 11.695 7.477 1 97.94 392 GLY B C 1
ATOM 6477 O O . GLY B 1 392 ? -7.605 10.586 7.586 1 97.94 392 GLY B O 1
ATOM 6478 N N . LEU B 1 393 ? -7.465 12.812 7.805 1 98 393 LEU B N 1
ATOM 6479 C CA . LEU B 1 393 ? -6.066 12.773 8.211 1 98 393 LEU B CA 1
ATOM 6480 C C . LEU B 1 393 ? -5.945 12.703 9.734 1 98 393 LEU B C 1
ATOM 6482 O O . LEU B 1 393 ? -5.535 11.672 10.281 1 98 393 LEU B O 1
ATOM 6486 N N . GLY B 1 394 ? -6.383 13.766 10.352 1 97.56 394 GLY B N 1
ATOM 6487 C CA . GLY B 1 394 ? -6.312 13.836 11.805 1 97.56 394 GLY B CA 1
ATOM 6488 C C . GLY B 1 394 ? -7.562 14.406 12.438 1 97.56 394 GLY B C 1
ATOM 6489 O O . GLY B 1 394 ? -8.547 14.672 11.75 1 97.56 394 GLY B O 1
ATOM 6490 N N . GLY B 1 395 ? -7.531 14.523 13.734 1 98.12 395 GLY B N 1
ATOM 6491 C CA . GLY B 1 395 ? -8.594 15.109 14.539 1 98.12 395 GLY B CA 1
ATOM 6492 C C . GLY B 1 395 ? -8.281 15.109 16.016 1 98.12 395 GLY B C 1
ATOM 6493 O O . GLY B 1 395 ? -7.34 14.445 16.469 1 98.12 395 GLY B O 1
ATOM 6494 N N . SER B 1 396 ? -9.047 15.875 16.75 1 98.56 396 SER B N 1
ATOM 6495 C CA . SER B 1 396 ? -8.891 15.922 18.203 1 98.56 396 SER B CA 1
ATOM 6496 C C . SER B 1 396 ? -10.234 16.078 18.906 1 98.56 396 SER B C 1
ATOM 6498 O O . SER B 1 396 ? -11.172 16.656 18.328 1 98.56 396 SER B O 1
ATOM 6500 N N . VAL B 1 397 ? -10.305 15.539 20.047 1 98.88 397 VAL B N 1
ATOM 6501 C CA . VAL B 1 397 ? -11.484 15.648 20.906 1 98.88 397 VAL B CA 1
ATOM 6502 C C . VAL B 1 397 ? -11.062 16.141 22.297 1 98.88 397 VAL B C 1
ATOM 6504 O O . VAL B 1 397 ? -10.148 15.586 22.906 1 98.88 397 VAL B O 1
ATOM 6507 N N . PHE B 1 398 ? -11.68 17.141 22.75 1 98.81 398 PHE B N 1
ATOM 6508 C CA . PHE B 1 398 ? -11.406 17.688 24.062 1 98.81 398 PHE B CA 1
ATOM 6509 C C . PHE B 1 398 ? -12.594 17.484 25 1 98.81 398 PHE B C 1
ATOM 6511 O O . PHE B 1 398 ? -13.719 17.875 24.672 1 98.81 398 PHE B O 1
ATOM 6518 N N . CYS B 1 399 ? -12.352 16.891 26.078 1 98.56 399 CYS B N 1
ATOM 6519 C CA . CYS B 1 399 ? -13.359 16.562 27.078 1 98.56 399 CYS B CA 1
ATOM 6520 C C . CYS B 1 399 ? -12.711 16.297 28.438 1 98.56 399 CYS B C 1
ATOM 6522 O O . CYS B 1 399 ? -11.664 15.648 28.516 1 98.56 399 CYS B O 1
ATOM 6524 N N . ALA B 1 400 ? -13.352 16.812 29.5 1 98.06 400 ALA B N 1
ATOM 6525 C CA . ALA B 1 400 ? -12.844 16.547 30.844 1 98.06 400 ALA B CA 1
ATOM 6526 C C . ALA B 1 400 ? -12.969 15.07 31.188 1 98.06 400 ALA B C 1
ATOM 6528 O O . ALA B 1 400 ? -12.125 14.516 31.906 1 98.06 400 ALA B O 1
ATOM 6529 N N . ASP B 1 401 ? -14.039 14.477 30.797 1 98.38 401 ASP B N 1
ATOM 6530 C CA . ASP B 1 401 ? -14.219 13.031 30.938 1 98.38 401 ASP B CA 1
ATOM 6531 C C . ASP B 1 401 ? -13.469 12.281 29.828 1 98.38 401 ASP B C 1
ATOM 6533 O O . ASP B 1 401 ? -13.984 12.125 28.719 1 98.38 401 ASP B O 1
ATOM 6537 N N . VAL B 1 402 ? -12.328 11.766 30.188 1 98.38 402 VAL B N 1
ATOM 6538 C CA . VAL B 1 402 ? -11.414 11.18 29.219 1 98.38 402 VAL B CA 1
ATOM 6539 C C . VAL B 1 402 ? -12.094 10.016 28.484 1 98.38 402 VAL B C 1
ATOM 6541 O O . VAL B 1 402 ? -11.922 9.844 27.281 1 98.38 402 VAL B O 1
ATOM 6544 N N . GLU B 1 403 ? -12.859 9.227 29.188 1 98.25 403 GLU B N 1
ATOM 6545 C CA . GLU B 1 403 ? -13.531 8.086 28.578 1 98.25 403 GLU B CA 1
ATOM 6546 C C . GLU B 1 403 ? -14.602 8.539 27.594 1 98.25 403 GLU B C 1
ATOM 6548 O O . GLU B 1 403 ? -14.789 7.91 26.547 1 98.25 403 GLU B O 1
ATOM 6553 N N . ARG B 1 404 ? -15.297 9.594 28 1 98.38 404 ARG B N 1
ATOM 6554 C CA . ARG B 1 404 ? -16.25 10.203 27.078 1 98.38 404 ARG B CA 1
ATOM 6555 C C . ARG B 1 404 ? -15.562 10.688 25.812 1 98.38 404 ARG B C 1
ATOM 6557 O O . ARG B 1 404 ? -16.016 10.422 24.703 1 98.38 404 ARG B O 1
ATOM 6564 N N . GLY B 1 405 ? -14.43 11.359 25.953 1 98.56 405 GLY B N 1
ATOM 6565 C CA . GLY B 1 405 ? -13.648 11.812 24.812 1 98.56 405 GLY B CA 1
ATOM 6566 C C . GLY B 1 405 ? -13.18 10.672 23.922 1 98.56 405 GLY B C 1
ATOM 6567 O O . GLY B 1 405 ? -13.242 10.766 22.703 1 98.56 405 GLY B O 1
ATOM 6568 N N . ARG B 1 406 ? -12.734 9.625 24.547 1 98.25 406 ARG B N 1
ATOM 6569 C CA . ARG B 1 406 ? -12.242 8.453 23.828 1 98.25 406 ARG B CA 1
ATOM 6570 C C . ARG B 1 406 ? -13.344 7.824 22.984 1 98.25 406 ARG B C 1
ATOM 6572 O O . ARG B 1 406 ? -13.117 7.453 21.828 1 98.25 406 ARG B O 1
ATOM 6579 N N . ARG B 1 407 ? -14.539 7.684 23.484 1 98.06 407 ARG B N 1
ATOM 6580 C CA . ARG B 1 407 ? -15.656 7.094 22.766 1 98.06 407 ARG B CA 1
ATOM 6581 C C . ARG B 1 407 ? -16 7.91 21.531 1 98.06 407 ARG B C 1
ATOM 6583 O O . ARG B 1 407 ? -16.281 7.352 20.469 1 98.06 407 ARG B O 1
ATOM 6590 N N . VAL B 1 408 ? -15.953 9.203 21.656 1 98.69 408 VAL B N 1
ATOM 6591 C CA . VAL B 1 408 ? -16.234 10.078 20.531 1 98.69 408 VAL B CA 1
ATOM 6592 C C . VAL B 1 408 ? -15.102 9.984 19.516 1 98.69 408 VAL B C 1
ATOM 6594 O O . VAL B 1 408 ? -15.344 9.859 18.312 1 98.69 408 VAL B O 1
ATOM 6597 N N . ALA B 1 409 ? -13.859 10.008 19.969 1 98.56 409 ALA B N 1
ATOM 6598 C CA . ALA B 1 409 ? -12.68 9.945 19.109 1 98.56 409 ALA B CA 1
ATOM 6599 C C . ALA B 1 409 ? -12.695 8.688 18.234 1 98.56 409 ALA B C 1
ATOM 6601 O O . ALA B 1 409 ? -12.406 8.758 17.047 1 98.56 409 ALA B O 1
ATOM 6602 N N . GLU B 1 410 ? -13.078 7.605 18.766 1 97.25 410 GLU B N 1
ATOM 6603 C CA . GLU B 1 410 ? -13.047 6.332 18.062 1 97.25 410 GLU B CA 1
ATOM 6604 C C . GLU B 1 410 ? -14.125 6.266 16.984 1 97.25 410 GLU B C 1
ATOM 6606 O O . GLU B 1 410 ? -14.078 5.41 16.109 1 97.25 410 GLU B O 1
ATOM 6611 N N . ARG B 1 411 ? -15.094 7.176 17.062 1 97.5 411 ARG B N 1
ATOM 6612 C CA . ARG B 1 411 ? -16.188 7.172 16.094 1 97.5 411 ARG B CA 1
ATOM 6613 C C . ARG B 1 411 ? -15.898 8.133 14.945 1 97.5 411 ARG B C 1
ATOM 6615 O O . ARG B 1 411 ? -16.641 8.172 13.953 1 97.5 411 ARG B O 1
ATOM 6622 N N . VAL B 1 412 ? -14.805 8.898 15.055 1 98.38 412 VAL B N 1
ATOM 6623 C CA . VAL B 1 412 ? -14.406 9.805 13.977 1 98.38 412 VAL B CA 1
ATOM 6624 C C . VAL B 1 412 ? -13.672 9.023 12.891 1 98.38 412 VAL B C 1
ATOM 6626 O O . VAL B 1 412 ? -12.766 8.242 13.18 1 98.38 412 VAL B O 1
ATOM 6629 N N . GLU B 1 413 ? -14.094 9.188 11.625 1 97.81 413 GLU B N 1
ATOM 6630 C CA . GLU B 1 413 ? -13.469 8.516 10.492 1 97.81 413 GLU B CA 1
ATOM 6631 C C . GLU B 1 413 ? -12.227 9.266 10.023 1 97.81 413 GLU B C 1
ATOM 6633 O O . GLU B 1 413 ? -12.32 10.156 9.164 1 97.81 413 GLU B O 1
ATOM 6638 N N . THR B 1 414 ? -11.086 8.914 10.523 1 98.56 414 THR B N 1
ATOM 6639 C CA . THR B 1 414 ? -9.805 9.562 10.258 1 98.56 414 THR B CA 1
ATOM 6640 C C . THR B 1 414 ? -8.648 8.594 10.492 1 98.56 414 THR B C 1
ATOM 6642 O O . THR B 1 414 ? -8.859 7.469 10.953 1 98.56 414 THR B O 1
ATOM 6645 N N . GLY B 1 415 ? -7.469 8.969 10.07 1 98.5 415 GLY B N 1
ATOM 6646 C CA . GLY B 1 415 ? -6.293 8.141 10.297 1 98.5 415 GLY B CA 1
ATOM 6647 C C . GLY B 1 415 ? -5.688 8.328 11.672 1 98.5 415 GLY B C 1
ATOM 6648 O O . GLY B 1 415 ? -5 7.434 12.172 1 98.5 415 GLY B O 1
ATOM 6649 N N . MET B 1 416 ? -5.91 9.492 12.273 1 98.62 416 MET B N 1
ATOM 6650 C CA . MET B 1 416 ? -5.402 9.797 13.609 1 98.62 416 MET B CA 1
ATOM 6651 C C . MET B 1 416 ? -6.414 10.617 14.398 1 98.62 416 MET B C 1
ATOM 6653 O O . MET B 1 416 ? -7.07 11.5 13.844 1 98.62 416 MET B O 1
ATOM 6657 N N . VAL B 1 417 ? -6.438 10.344 15.68 1 98.75 417 VAL B N 1
ATOM 6658 C CA . VAL B 1 417 ? -7.273 11.18 16.531 1 98.75 417 VAL B CA 1
ATOM 6659 C C . VAL B 1 417 ? -6.641 11.305 17.906 1 98.75 417 VAL B C 1
ATOM 6661 O O . VAL B 1 417 ? -6.129 10.32 18.453 1 98.75 417 VAL B O 1
ATOM 6664 N N . TRP B 1 418 ? -6.609 12.461 18.453 1 98.5 418 TRP B N 1
ATOM 6665 C CA . TRP B 1 418 ? -6.027 12.781 19.75 1 98.5 418 TRP B CA 1
ATOM 6666 C C . TRP B 1 418 ? -7.098 13.25 20.719 1 98.5 418 TRP B C 1
ATOM 6668 O O . TRP B 1 418 ? -7.977 14.031 20.359 1 98.5 418 TRP B O 1
ATOM 6678 N N . VAL B 1 419 ? -7.062 12.766 21.938 1 98.75 419 VAL B N 1
ATOM 6679 C CA . VAL B 1 419 ? -7.941 13.227 23 1 98.75 419 VAL B CA 1
ATOM 6680 C C . VAL B 1 419 ? -7.172 14.156 23.938 1 98.75 419 VAL B C 1
ATOM 6682 O O . VAL B 1 419 ? -6.102 13.797 24.438 1 98.75 419 VAL B O 1
ATOM 6685 N N . ASN B 1 420 ? -7.656 15.383 24.078 1 98.5 420 ASN B N 1
ATOM 6686 C CA . ASN B 1 420 ? -7.176 16.422 24.984 1 98.5 420 ASN B CA 1
ATOM 6687 C C . ASN B 1 420 ? -5.809 16.938 24.562 1 98.5 420 ASN B C 1
ATOM 6689 O O . ASN B 1 420 ? -4.996 17.328 25.406 1 98.5 420 ASN B O 1
ATOM 6693 N N . HIS B 1 421 ? -5.559 16.938 23.359 1 98.06 421 HIS B N 1
ATOM 6694 C CA . HIS B 1 421 ? -4.402 17.5 22.672 1 98.06 421 HIS B CA 1
ATOM 6695 C C . HIS B 1 421 ? -4.684 17.703 21.188 1 98.06 421 HIS B C 1
ATOM 6697 O O . HIS B 1 421 ? -5.355 16.891 20.562 1 98.06 421 HIS B O 1
ATOM 6703 N N . PRO B 1 422 ? -4.18 18.797 20.578 1 97.62 422 PRO B N 1
ATOM 6704 C CA . PRO B 1 422 ? -4.285 18.859 19.109 1 97.62 422 PRO B CA 1
ATOM 6705 C C . PRO B 1 422 ? -3.543 17.734 18.406 1 97.62 422 PRO B C 1
ATOM 6707 O O . PRO B 1 422 ? -2.615 17.156 18.984 1 97.62 422 PRO B O 1
ATOM 6710 N N . THR B 1 423 ? -3.99 17.406 17.203 1 96.69 423 THR B N 1
ATOM 6711 C CA . THR B 1 423 ? -3.256 16.422 16.422 1 96.69 423 THR B CA 1
ATOM 6712 C C . THR B 1 423 ? -1.785 16.812 16.297 1 96.69 423 THR B C 1
ATOM 6714 O O . THR B 1 423 ? -1.466 17.984 16.062 1 96.69 423 THR B O 1
ATOM 6717 N N . SER B 1 424 ? -0.951 15.844 16.547 1 95.31 424 SER B N 1
ATOM 6718 C CA . SER B 1 424 ? 0.479 16.125 16.562 1 95.31 424 SER B CA 1
ATOM 6719 C C . SER B 1 424 ? 1.283 14.977 15.984 1 95.31 424 SER B C 1
ATOM 6721 O O . SER B 1 424 ? 0.73 14.109 15.305 1 95.31 424 SER B O 1
ATOM 6723 N N . THR B 1 425 ? 2.604 15.109 16.062 1 95.56 425 THR B N 1
ATOM 6724 C CA . THR B 1 425 ? 3.512 14.141 15.461 1 95.56 425 THR B CA 1
ATOM 6725 C C . THR B 1 425 ? 4.578 13.711 16.469 1 95.56 425 THR B C 1
ATOM 6727 O O . THR B 1 425 ? 5.062 14.531 17.25 1 95.56 425 THR B O 1
ATOM 6730 N N . GLN B 1 426 ? 4.906 12.539 16.484 1 95.62 426 GLN B N 1
ATOM 6731 C CA . GLN B 1 426 ? 6.027 11.945 17.203 1 95.62 426 GLN B CA 1
ATOM 6732 C C . GLN B 1 426 ? 6.676 10.836 16.391 1 95.62 426 GLN B C 1
ATOM 6734 O O . GLN B 1 426 ? 5.992 10.109 15.656 1 95.62 426 GLN B O 1
ATOM 6739 N N . PRO B 1 427 ? 7.984 10.703 16.531 1 97.19 427 PRO B N 1
ATOM 6740 C CA . PRO B 1 427 ? 8.68 9.695 15.734 1 97.19 427 PRO B CA 1
ATOM 6741 C C . PRO B 1 427 ? 8.094 8.289 15.914 1 97.19 427 PRO B C 1
ATOM 6743 O O . PRO B 1 427 ? 8.07 7.504 14.969 1 97.19 427 PRO B O 1
ATOM 6746 N N . ASP B 1 428 ? 7.621 7.988 17.094 1 97.56 428 ASP B N 1
ATOM 6747 C CA . ASP B 1 428 ? 7.254 6.621 17.438 1 97.56 428 ASP B CA 1
ATOM 6748 C C . ASP B 1 428 ? 5.758 6.387 17.234 1 97.56 428 ASP B C 1
ATOM 6750 O O . ASP B 1 428 ? 5.242 5.312 17.562 1 97.56 428 ASP B O 1
ATOM 6754 N N . LEU B 1 429 ? 4.996 7.34 16.75 1 97.81 429 LEU B N 1
ATOM 6755 C CA . LEU B 1 429 ? 3.568 7.203 16.484 1 97.81 429 LEU B CA 1
ATOM 6756 C C . LEU B 1 429 ? 3.283 7.273 14.992 1 97.81 429 LEU B C 1
ATOM 6758 O O . LEU B 1 429 ? 3.83 8.125 14.297 1 97.81 429 LEU B O 1
ATOM 6762 N N . PRO B 1 430 ? 2.457 6.387 14.531 1 98.25 430 PRO B N 1
ATOM 6763 C CA . PRO B 1 430 ? 2.172 6.391 13.094 1 98.25 430 PRO B CA 1
ATOM 6764 C C . PRO B 1 430 ? 1.431 7.645 12.641 1 98.25 430 PRO B C 1
ATOM 6766 O O . PRO B 1 430 ? 0.61 8.188 13.391 1 98.25 430 PRO B O 1
ATOM 6769 N N . PHE B 1 431 ? 1.745 8.039 11.445 1 97.94 431 PHE B N 1
ATOM 6770 C CA . PHE B 1 431 ? 1.199 9.25 10.836 1 97.94 431 PHE B CA 1
ATOM 6771 C C . PHE B 1 431 ? 0.62 8.945 9.461 1 97.94 431 PHE B C 1
ATOM 6773 O O . PHE B 1 431 ? 1.295 8.359 8.609 1 97.94 431 PHE B O 1
ATOM 6780 N N . GLY B 1 432 ? -0.593 9.281 9.195 1 97.69 432 GLY B N 1
ATOM 6781 C CA . GLY B 1 432 ? -1.198 9.109 7.883 1 97.69 432 GLY B CA 1
ATOM 6782 C C . GLY B 1 432 ? -2.715 9.094 7.926 1 97.69 432 GLY B C 1
ATOM 6783 O O . GLY B 1 432 ? -3.312 9.102 9 1 97.69 432 GLY B O 1
ATOM 6784 N N . GLY B 1 433 ? -3.352 9.164 6.797 1 97.81 433 GLY B N 1
ATOM 6785 C CA . GLY B 1 433 ? -4.793 9.328 6.75 1 97.81 433 GLY B CA 1
ATOM 6786 C C . GLY B 1 433 ? -5.48 8.328 5.84 1 97.81 433 GLY B C 1
ATOM 6787 O O . GLY B 1 433 ? -4.879 7.324 5.453 1 97.81 433 GLY B O 1
ATOM 6788 N N . ILE B 1 434 ? -6.762 8.547 5.648 1 98 434 ILE B N 1
ATOM 6789 C CA . ILE B 1 434 ? -7.645 7.793 4.766 1 98 434 ILE B CA 1
ATOM 6790 C C . ILE B 1 434 ? -8.422 8.758 3.873 1 98 434 ILE B C 1
ATOM 6792 O O . ILE B 1 434 ? -8.188 9.969 3.9 1 98 434 ILE B O 1
ATOM 6796 N N . LYS B 1 435 ? -9.375 8.234 3.076 1 97.31 435 LYS B N 1
ATOM 6797 C CA . LYS B 1 435 ? -10.156 9.039 2.146 1 97.31 435 LYS B CA 1
ATOM 6798 C C . LYS B 1 435 ? -9.258 9.859 1.225 1 97.31 435 LYS B C 1
ATOM 6800 O O . LYS B 1 435 ? -8.297 9.328 0.656 1 97.31 435 LYS B O 1
ATOM 6805 N N . ARG B 1 436 ? -9.523 11.094 1.012 1 97.06 436 ARG B N 1
ATOM 6806 C CA . ARG B 1 436 ? -8.734 11.906 0.091 1 97.06 436 ARG B CA 1
ATOM 6807 C C . ARG B 1 436 ? -7.488 12.461 0.777 1 97.06 436 ARG B C 1
ATOM 6809 O O . ARG B 1 436 ? -6.723 13.211 0.173 1 97.06 436 ARG B O 1
ATOM 6816 N N . SER B 1 437 ? -7.293 12.086 2.033 1 98.12 437 SER B N 1
ATOM 6817 C CA . SER B 1 437 ? -6.059 12.438 2.729 1 98.12 437 SER B CA 1
ATOM 6818 C C . SER B 1 437 ? -4.938 11.461 2.396 1 98.12 437 SER B C 1
ATOM 6820 O O . SER B 1 437 ? -3.787 11.672 2.785 1 98.12 437 SER B O 1
ATOM 6822 N N . GLY B 1 438 ? -5.27 10.375 1.658 1 98.06 438 GLY B N 1
ATOM 6823 C CA . GLY B 1 438 ? -4.234 9.492 1.151 1 98.06 438 GLY B CA 1
ATOM 6824 C C . GLY B 1 438 ? -4.293 8.102 1.748 1 98.06 438 GLY B C 1
ATOM 6825 O O . GLY B 1 438 ? -5.359 7.633 2.15 1 98.06 438 GLY B O 1
ATOM 6826 N N . TYR B 1 439 ? -3.186 7.383 1.65 1 98.5 439 TYR B N 1
ATOM 6827 C CA . TYR B 1 439 ? -3.041 6.035 2.188 1 98.5 439 TYR B CA 1
ATOM 6828 C C . TYR B 1 439 ? -1.589 5.738 2.541 1 98.5 439 TYR B C 1
ATOM 6830 O O . TYR B 1 439 ? -0.675 6.398 2.041 1 98.5 439 TYR B O 1
ATOM 6838 N N . GLY B 1 440 ? -1.39 4.66 3.404 1 98.06 440 GLY B N 1
ATOM 6839 C CA . GLY B 1 440 ? -0.082 4.375 3.973 1 98.06 440 GLY B CA 1
ATOM 6840 C C . GLY B 1 440 ? 0.167 5.086 5.289 1 98.06 440 GLY B C 1
ATOM 6841 O O . GLY B 1 440 ? -0.635 5.922 5.711 1 98.06 440 GLY B O 1
ATOM 6842 N N . ARG B 1 441 ? 1.18 4.73 5.949 1 98.56 441 ARG B N 1
ATOM 6843 C CA . ARG B 1 441 ? 1.576 5.371 7.199 1 98.56 441 ARG B CA 1
ATOM 6844 C C . ARG B 1 441 ? 3.051 5.754 7.176 1 98.56 441 ARG B C 1
ATOM 6846 O O . ARG B 1 441 ? 3.871 5.055 6.578 1 98.56 441 ARG B O 1
ATOM 6853 N N . GLU B 1 442 ? 3.305 6.812 7.754 1 98.06 442 GLU B N 1
ATOM 6854 C CA . GLU B 1 442 ? 4.66 7.289 8.008 1 98.06 442 GLU B CA 1
ATOM 6855 C C . GLU B 1 442 ? 4.977 7.281 9.5 1 98.06 442 GLU B C 1
ATOM 6857 O O . GLU B 1 442 ? 4.07 7.184 10.328 1 98.06 442 GLU B O 1
ATOM 6862 N N . LEU B 1 443 ? 6.293 7.309 9.789 1 98.12 443 LEU B N 1
ATOM 6863 C CA . LEU B 1 443 ? 6.809 7.293 11.156 1 98.12 443 LEU B CA 1
ATOM 6864 C C . LEU B 1 443 ? 6.559 5.941 11.812 1 98.12 443 LEU B C 1
ATOM 6866 O O . LEU B 1 443 ? 6.027 5.027 11.18 1 98.12 443 LEU B O 1
ATOM 6870 N N . SER B 1 444 ? 7.074 5.758 13.062 1 98.31 444 SER B N 1
ATOM 6871 C CA . SER B 1 444 ? 6.969 4.516 13.82 1 98.31 444 SER B CA 1
ATOM 6872 C C . SER B 1 444 ? 7.484 3.328 13.016 1 98.31 444 SER B C 1
ATOM 6874 O O . SER B 1 444 ? 8.195 3.506 12.023 1 98.31 444 SER B O 1
ATOM 6876 N N . LYS B 1 445 ? 7.238 2.176 13.453 1 97.94 445 LYS B N 1
ATOM 6877 C CA . LYS B 1 445 ? 7.574 0.951 12.734 1 97.94 445 LYS B CA 1
ATOM 6878 C C . LYS B 1 445 ? 6.828 0.87 11.406 1 97.94 445 LYS B C 1
ATOM 6880 O O . LYS B 1 445 ? 7.371 0.38 10.414 1 97.94 445 LYS B O 1
ATOM 6885 N N . LEU B 1 446 ? 5.605 1.339 11.367 1 98.12 446 LEU B N 1
ATOM 6886 C CA . LEU B 1 446 ? 4.75 1.216 10.188 1 98.12 446 LEU B CA 1
ATOM 6887 C C . LEU B 1 446 ? 5.348 1.957 9 1 98.12 446 LEU B C 1
ATOM 6889 O O . LEU B 1 446 ? 5.254 1.49 7.863 1 98.12 446 LEU B O 1
ATOM 6893 N N . GLY B 1 447 ? 5.949 3.119 9.273 1 98.19 447 GLY B N 1
ATOM 6894 C CA . GLY B 1 447 ? 6.559 3.873 8.195 1 98.19 447 GLY B CA 1
ATOM 6895 C C . GLY B 1 447 ? 7.68 3.119 7.5 1 98.19 447 GLY B C 1
ATOM 6896 O O . GLY B 1 447 ? 7.875 3.262 6.289 1 98.19 447 GLY B O 1
ATOM 6897 N N . MET B 1 448 ? 8.43 2.324 8.25 1 97.94 448 MET B N 1
ATOM 6898 C CA . MET B 1 448 ? 9.547 1.561 7.695 1 97.94 448 MET B CA 1
ATOM 6899 C C . MET B 1 448 ? 9.047 0.321 6.961 1 97.94 448 MET B C 1
ATOM 6901 O O . MET B 1 448 ? 9.805 -0.327 6.242 1 97.94 448 MET B O 1
ATOM 6905 N N . GLN B 1 449 ? 7.77 0.03 7.09 1 97.44 449 GLN B N 1
ATOM 6906 C CA . GLN B 1 449 ? 7.211 -1.183 6.5 1 97.44 449 GLN B CA 1
ATOM 6907 C C . GLN B 1 449 ? 6.461 -0.872 5.207 1 97.44 449 GLN B C 1
ATOM 6909 O O . GLN B 1 449 ? 5.832 -1.756 4.621 1 97.44 449 GLN B O 1
ATOM 6914 N N . GLU B 1 450 ? 6.523 0.363 4.707 1 98.06 450 GLU B N 1
ATOM 6915 C CA . GLU B 1 450 ? 5.746 0.761 3.539 1 98.06 450 GLU B CA 1
ATOM 6916 C C . GLU B 1 450 ? 6.488 0.434 2.244 1 98.06 450 GLU B C 1
ATOM 6918 O O . GLU B 1 450 ? 5.867 0.065 1.245 1 98.06 450 GLU B O 1
ATOM 6923 N N . PHE B 1 451 ? 7.797 0.597 2.199 1 98.44 451 PHE B N 1
ATOM 6924 C CA . PHE B 1 451 ? 8.609 0.307 1.025 1 98.44 451 PHE B CA 1
ATOM 6925 C C . PHE B 1 451 ? 9.641 -0.777 1.333 1 98.44 451 PHE B C 1
ATOM 6927 O O . PHE B 1 451 ? 10.844 -0.547 1.222 1 98.44 451 PHE B O 1
ATOM 6934 N N . VAL B 1 452 ? 9.102 -1.977 1.69 1 98.56 452 VAL B N 1
ATOM 6935 C CA . VAL B 1 452 ? 9.898 -3.102 2.166 1 98.56 452 VAL B CA 1
ATOM 6936 C C . VAL B 1 452 ? 9.453 -4.383 1.467 1 98.56 452 VAL B C 1
ATOM 6938 O O . VAL B 1 452 ? 8.273 -4.539 1.135 1 98.56 452 VAL B O 1
ATOM 6941 N N . ASN B 1 453 ? 10.391 -5.195 1.083 1 98.5 453 ASN B N 1
ATOM 6942 C CA . ASN B 1 453 ? 10.102 -6.578 0.726 1 98.5 453 ASN B CA 1
ATOM 6943 C C . ASN B 1 453 ? 10.039 -7.477 1.959 1 98.5 453 ASN B C 1
ATOM 6945 O O . ASN B 1 453 ? 11.078 -7.906 2.465 1 98.5 453 ASN B O 1
ATOM 6949 N N . ARG B 1 454 ? 8.852 -7.766 2.453 1 98 454 ARG B N 1
ATOM 6950 C CA . ARG B 1 454 ? 8.68 -8.742 3.523 1 98 454 ARG B CA 1
ATOM 6951 C C . ARG B 1 454 ? 8.734 -10.164 2.982 1 98 454 ARG B C 1
ATOM 6953 O O . ARG B 1 454 ? 7.695 -10.805 2.805 1 98 454 ARG B O 1
ATOM 6960 N N . LYS B 1 455 ? 9.914 -10.641 2.797 1 98.62 455 LYS B N 1
ATOM 6961 C CA . LYS B 1 455 ? 10.148 -11.906 2.107 1 98.62 455 LYS B CA 1
ATOM 6962 C C . LYS B 1 455 ? 9.898 -13.094 3.035 1 98.62 455 LYS B C 1
ATOM 6964 O O . LYS B 1 455 ? 10.523 -13.203 4.09 1 98.62 455 LYS B O 1
ATOM 6969 N N . LEU B 1 456 ? 9.055 -13.953 2.629 1 98.81 456 LEU B N 1
ATOM 6970 C CA . LEU B 1 456 ? 8.891 -15.227 3.326 1 98.81 456 LEU B CA 1
ATOM 6971 C C . LEU B 1 456 ? 10.039 -16.172 3.008 1 98.81 456 LEU B C 1
ATOM 6973 O O . LEU B 1 456 ? 10.344 -16.422 1.837 1 98.81 456 LEU B O 1
ATOM 6977 N N . VAL B 1 457 ? 10.688 -16.656 3.975 1 98.81 457 VAL B N 1
ATOM 6978 C CA . VAL B 1 457 ? 11.617 -17.766 3.855 1 98.81 457 VAL B CA 1
ATOM 6979 C C . VAL B 1 457 ? 11.078 -18.984 4.602 1 98.81 457 VAL B C 1
ATOM 6981 O O . VAL B 1 457 ? 10.891 -18.938 5.824 1 98.81 457 VAL B O 1
ATOM 6984 N N . ARG B 1 458 ? 10.727 -19.984 3.949 1 98.5 458 ARG B N 1
ATOM 6985 C CA . ARG B 1 458 ? 10.195 -21.234 4.48 1 98.5 458 ARG B CA 1
ATOM 6986 C C . ARG B 1 458 ? 11.211 -22.359 4.348 1 98.5 458 ARG B C 1
ATOM 6988 O O . ARG B 1 458 ? 11.594 -22.719 3.234 1 98.5 458 ARG B O 1
ATOM 6995 N N . VAL B 1 459 ? 11.695 -22.922 5.445 1 98.69 459 VAL B N 1
ATOM 6996 C CA . VAL B 1 459 ? 12.797 -23.875 5.445 1 98.69 459 VAL B CA 1
ATOM 6997 C C . VAL B 1 459 ? 12.297 -25.234 5.949 1 98.69 459 VAL B C 1
ATOM 6999 O O . VAL B 1 459 ? 11.844 -25.344 7.09 1 98.69 459 VAL B O 1
ATOM 7002 N N . LEU B 1 460 ? 12.391 -26.219 5.164 1 98.12 460 LEU B N 1
ATOM 7003 C CA . LEU B 1 460 ? 11.984 -27.578 5.516 1 98.12 460 LEU B CA 1
ATOM 7004 C C . LEU B 1 460 ? 13.164 -28.547 5.441 1 98.12 460 LEU B C 1
ATOM 7006 O O . LEU B 1 460 ? 14.141 -28.281 4.73 1 98.12 460 LEU B O 1
ATOM 7010 N N . PRO B 1 461 ? 13.133 -29.656 6.156 1 97.31 461 PRO B N 1
ATOM 7011 C CA . PRO B 1 461 ? 14.18 -30.672 6.008 1 97.31 461 PRO B CA 1
ATOM 7012 C C . PRO B 1 461 ? 14.156 -31.344 4.637 1 97.31 461 PRO B C 1
ATOM 7014 O O . PRO B 1 461 ? 13.141 -31.312 3.941 1 97.31 461 PRO B O 1
ATOM 7017 N N . PRO B 1 462 ? 15.281 -31.891 4.266 1 95.81 462 PRO B N 1
ATOM 7018 C CA . PRO B 1 462 ? 15.398 -32.438 2.918 1 95.81 462 PRO B CA 1
ATOM 7019 C C . PRO B 1 462 ? 14.422 -33.594 2.668 1 95.81 462 PRO B C 1
ATOM 7021 O O . PRO B 1 462 ? 14.109 -33.906 1.514 1 95.81 462 PRO B O 1
ATOM 7024 N N . ASP B 1 463 ? 13.891 -34.188 3.721 1 93.62 463 ASP B N 1
ATOM 7025 C CA . ASP B 1 463 ? 13 -35.312 3.541 1 93.62 463 ASP B CA 1
ATOM 7026 C C . ASP B 1 463 ? 11.555 -34.969 3.857 1 93.62 463 ASP B C 1
ATOM 7028 O O . ASP B 1 463 ? 10.719 -35.844 4.062 1 93.62 463 ASP B O 1
ATOM 7032 N N . ALA B 1 464 ? 11.289 -33.625 3.896 1 93.75 464 ALA B N 1
ATOM 7033 C CA . ALA B 1 464 ? 9.93 -33.188 4.199 1 93.75 464 ALA B CA 1
ATOM 7034 C C . ALA B 1 464 ? 8.945 -33.688 3.146 1 93.75 464 ALA B C 1
ATOM 7036 O O . ALA B 1 464 ? 9.273 -33.75 1.96 1 93.75 464 ALA B O 1
ATOM 7037 N N . GLU B 1 465 ? 7.789 -33.938 3.619 1 91.12 465 GLU B N 1
ATOM 7038 C CA . GLU B 1 465 ? 6.727 -34.344 2.701 1 91.12 465 GLU B CA 1
ATOM 7039 C C . GLU B 1 465 ? 6.328 -33.188 1.785 1 91.12 465 GLU B C 1
ATOM 7041 O O . GLU B 1 465 ? 6.254 -32.031 2.223 1 91.12 465 GLU B O 1
ATOM 7046 N N . LEU B 1 466 ? 6.145 -33.562 0.537 1 89.38 466 LEU B N 1
ATOM 7047 C CA . LEU B 1 466 ? 5.668 -32.562 -0.425 1 89.38 466 LEU B CA 1
ATOM 7048 C C . LEU B 1 466 ? 4.148 -32.438 -0.362 1 89.38 466 LEU B C 1
ATOM 7050 O O . LEU B 1 466 ? 3.428 -33.406 -0.641 1 89.38 466 LEU B O 1
ATOM 7054 N N . SER B 1 467 ? 3.668 -31.453 0.182 1 81.88 467 SER B N 1
ATOM 7055 C CA . SER B 1 467 ? 2.234 -31.203 0.295 1 81.88 467 SER B CA 1
ATOM 7056 C C . SER B 1 467 ? 1.9 -29.75 -0.009 1 81.88 467 SER B C 1
ATOM 7058 O O . SER B 1 467 ? 2.779 -28.891 0.019 1 81.88 467 SER B O 1
ATOM 7060 N N . GLY B 1 468 ? 0.715 -29.531 -0.392 1 76.25 468 GLY B N 1
ATOM 7061 C CA . GLY B 1 468 ? 0.224 -28.172 -0.521 1 76.25 468 GLY B CA 1
ATOM 7062 C C . GLY B 1 468 ? 0.765 -27.453 -1.745 1 76.25 468 GLY B C 1
ATOM 7063 O O . GLY B 1 468 ? 0.832 -26.234 -1.772 1 76.25 468 GLY B O 1
ATOM 7064 N N . ILE B 1 469 ? 1.296 -28.312 -2.604 1 80.5 469 ILE B N 1
ATOM 7065 C CA . ILE B 1 469 ? 1.835 -27.703 -3.812 1 80.5 469 ILE B CA 1
ATOM 7066 C C . ILE B 1 469 ? 0.692 -27.172 -4.676 1 80.5 469 ILE B C 1
ATOM 7068 O O . ILE B 1 469 ? -0.025 -27.938 -5.312 1 80.5 469 ILE B O 1
ATOM 7072 N N . ALA B 1 470 ? 0.162 -26.047 -4.102 1 66.94 470 ALA B N 1
ATOM 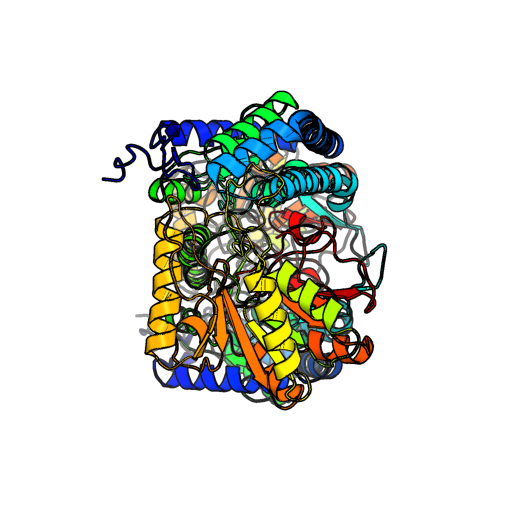7073 C CA . ALA B 1 470 ? -0.892 -25.297 -4.777 1 66.94 470 ALA B CA 1
ATOM 7074 C C . ALA B 1 470 ? -0.562 -23.797 -4.812 1 66.94 470 ALA B C 1
ATOM 7076 O O . ALA B 1 470 ? 0.329 -23.344 -4.098 1 66.94 470 ALA B O 1
ATOM 7077 N N . GLY B 1 471 ? -0.819 -23.062 -5.77 1 66.06 471 GLY B N 1
ATOM 7078 C CA . GLY B 1 471 ? -0.738 -21.609 -5.773 1 66.06 471 GLY B CA 1
ATOM 7079 C C . GLY B 1 471 ? -0.211 -21.031 -7.078 1 66.06 471 GLY B C 1
ATOM 7080 O O . GLY B 1 471 ? 0.384 -21.766 -7.879 1 66.06 471 GLY B O 1
#

Foldseek 3Di:
DLPPQPAQAFFQFQQFRDTDDHDDADDDPVVVVLLVQLQVLLVVQQPDQLLVLLQLLLQLLVVLLVCLQVLLVLLCRQQWAFSVLSSVLSNQLSQLSNVCSVCVNVLQDWAWDDDDFFTKIWGKAFQAEEEEEFENLSQRNRVSLQLRLRSSRRYAYEYEYRSSRVVSLVVSVVSSVVSPRDRNSYYYHRHDLVRLLVSLLDPRHAEYEYEEALVSQCSNCVSNVVNVHFYFYFYAAAAEEEEADCVVVLVSLVQLQCQCCRSQNQDRQRHAEYEYEQVCQVVSVVSNVVVLVPAAEDSSHDPPHRHIAGRHLVLLVVLLVLQQQLVVVPKDWPDFRHADPDRGRGGRQTEIEPGDPPRSSLADDRRGNYHYYYYDHHLVRSQVSLQPYQWAFEYEYEDPPQVVRVVSQVSHQHPYYYYNHRDDDHQQDWGFIDGSSTDFTTHRSRNSVRRIDGDMDGDHDPPDDDDPPDD/DLPPAPAQFFFQFQQFSDTDDADDADDDPVVVVLLVQLQVLLVVQQPDQLLVLLQLLLQLLVVLLVCLQVLLVLLCRQQWAFSVLSSVLSNQLSQLSNVCSVCVNVLQDWAWDDDDFFTKIWGKAFQAEEEEEFENLSQRNRVSLQLRLRSSRRYAYEYEYRSSRNVSQVVSVVSSVVSPRDRNSYYYHRHDLVRLLVSLLDPRHAEYEYEEALVSQCSNCVSNVVNVHFYFYFYAAAAEEEEADCVVVLLSLVQLQCQCCRSQNQDRQRHAEYEYEQVCQVVSVVSNVVVLVPAAEDSSHDNPHRHIAGRHLVLLVVLLVLQQQLVVVPKDWPDFRHADPDRGRGGRQTEIEPGDPPRSSLADDRRGNYHYYYYDHHLVRSQVSLQPYQWAFEYEYEDPPQVVRVVSQVSRQHPYYYYNHRDDDHQQDWGFIDGSSTDFTTHRSRNSVRRIDGDMDGDHDPPDDDPPPDD

Organism: Streptomyces microflavus (NCBI:txid1919)

Secondary structure (DSSP, 8-state):
-----SSSEEEE-TTT--EEEEE----THHHHHHHHHHHHHHHHHTTS-HHHHHHHHHHHHHHHHHTHHHHHHHHHHHH---HHHHHHHHHHHHHHHHHHHHHHHHHTS-EEE--SSSEEEEEEEE-SEEEEEE-SSSTTHHHHHHHHHHHHHT-EEEEEE-TT-HHHHHHHHHHHHHTTPPTTTEEE----HHHHHHHHHSTTEEEEEEES-HHHHHHHHHHHHHTT--EEEE----EEEEE---TTHHHHHHHHHHHHHGGGG--TTSEEEEEEEHHHHHHHHHHHHHHHHT--B--TTSTT--BPPPS-HHHHHHHHHHHHHHHHTT-EEEE--SB-SSSSS-B--EEEES--TTSHHHHS---SSEEEEEEESSHHHHHHHHHSSSEES-EEEE-SSHHHHHHHHTTS-SSEEEESS-----TTS-B--EETTEES-BSHHHHHTSSEEEEEEEE--TT--------/-----SSSEEEE-TTT--EEEEE----THHHHHHHHHHHHHHHHHTTS-HHHHHHHHHHHHHHHHHTHHHHHHHHHHHH---HHHHHHHHHHHHHHHHHHHHHHHHHTS-EEE--SSSEEEEEEEE-SEEEEEE-SSSTTHHHHHHHHHHHHHT-EEEEEE-TT-HHHHHHHHHHHHHTTPPTTTEEE----HHHHHHHHHSTTEEEEEEES-HHHHHHHHHHHHHTT--EEEE----EEEEE---TTHHHHHHHHHHHHHGGGG--TTSEEEEEEEHHHHHHHHHHHHHHHHT--B--TTSTT--BPPPS-HHHHHHHHHHHHHHHHTT-EEEE--SB-SSSSS-B--EEEES--TTSHHHHS---SSEEEEEEESSHHHHHHHHHSSSEES-EEEE-SSHHHHHHHHTTS-SSEEEESS-----TTS-B--EETTEES-BSHHHHHTSSEEEEEEEE--TT--------

Sequence (942 aa):
MSEQRKSPFATVNPYTGETLAEFPAIEGAAVDAVLETAGGAFDTWRKRTVEERAELVGRVAGLMRERKETLARLITLEMGKLISEARGEVDLAASILAYYAEHGPGFTAREPLDVEEGEAYLVNEPLGVLLGVMPWNFPLYQVVRFAGPNLVLGNTVLVKHAGICPQSALALEVLFRDAGAPEGVYTNLFVSHDEISRIIDSPVVKGASLTGSERAGAQVAERAGRNMKPSLLELGGSDVFIVLDGEGLERTVGAAVAGRMANTGQSCVASKRFIVLADVYDDFVEGMRRAFEGLEPGDPADEATTLGPLSSEQAASGLAEQIRETVEQGAELVIGGGRIDRPGAFVQPTILTGVKPGMRAYAEELFGPAAVIYRVQDEDEAIALANDSQYGLGGSVFCADVERGRRVAERVETGMVWVNHPTSTQPDLPFGGIKRSGYGRELSKLGMQEFVNRKLVRVLPPDAELSGIAGMSEQRKSPFATVNPYTGETLAEFPAIEGAAVDAVLETAGGAFDTWRKRTVEERAELVGRVAGLMRERKETLARLITLEMGKLISEARGEVDLAASILAYYAEHGPGFTAREPLDVEEGEAYLVNEPLGVLLGVMPWNFPLYQVVRFAGPNLVLGNTVLVKHAGICPQSALALEVLFRDAGAPEGVYTNLFVSHDEISRIIDSPVVKGASLTGSERAGAQVAERAGRNMKPSLLELGGSDVFIVLDGEGLERTVGAAVAGRMANTGQSCVASKRFIVLADVYDDFVEGMRRAFEGLEPGDPADEATTLGPLSSEQAASGLAEQIRETVEQGAELVIGGGRIDRPGAFVQPTILTGVKPGMRAYAEELFGPAAVIYRVQDEDEAIALANDSQYGLGGSVFCADVERGRRVAERVETGMVWVNHPTSTQPDLPFGGIKRSGYGRELSKLGMQEFVNRKLVRVLPPDAELSGIAG

Solvent-accessible surface area (backbone atoms only — not comparable to full-atom values): 45018 Å² total; per-residue (Å²): 127,82,77,78,72,92,38,79,27,25,29,35,25,10,57,71,62,48,74,77,47,72,44,80,69,56,55,69,68,61,45,52,52,51,50,51,40,20,47,57,26,28,70,55,49,48,70,47,52,43,64,58,38,10,48,39,40,29,40,28,18,52,51,43,62,75,40,28,68,65,53,11,50,46,46,20,44,20,33,12,30,34,35,68,57,23,42,49,41,48,52,50,28,22,47,35,20,36,46,31,28,68,46,36,52,66,70,43,46,72,42,79,48,93,61,97,64,64,48,33,30,32,43,54,37,47,69,39,27,31,38,36,36,31,43,54,73,44,61,57,38,60,46,39,57,54,46,35,37,38,41,31,56,23,22,14,36,38,33,36,53,30,35,45,34,45,65,54,43,51,49,52,43,49,41,40,46,74,43,62,50,58,77,27,39,62,37,71,44,54,56,52,73,69,50,50,53,52,49,52,67,34,86,60,38,48,32,40,35,32,37,44,50,56,68,58,37,17,53,51,27,18,50,25,11,50,61,47,24,55,62,35,32,40,32,45,26,61,8,34,35,34,36,70,57,58,70,64,42,69,58,52,40,53,41,50,49,50,27,22,39,39,62,36,8,40,30,52,37,20,36,30,35,33,38,22,29,54,94,38,30,67,63,48,53,50,47,42,49,54,54,48,69,66,49,40,74,47,56,24,80,40,86,82,40,65,28,35,26,32,50,27,59,65,55,26,54,50,49,32,48,46,46,44,52,21,38,74,67,62,27,41,76,77,42,63,53,33,70,45,99,56,80,35,12,34,55,34,53,22,36,36,29,70,70,43,90,90,33,53,67,57,76,47,67,64,74,25,41,43,37,37,45,43,78,28,84,44,70,67,54,42,39,52,56,61,47,64,50,69,37,8,26,28,20,23,22,34,29,71,52,54,68,61,22,49,59,54,44,72,64,45,64,38,18,26,30,18,25,35,42,52,38,59,61,49,51,79,43,68,41,40,17,29,61,59,4,19,34,63,45,32,30,30,68,58,26,47,59,68,68,47,40,72,18,35,40,38,41,41,50,68,80,49,80,88,67,56,71,44,81,128,82,78,76,70,93,38,78,27,26,30,35,26,11,56,72,62,46,74,77,46,71,44,79,68,56,56,68,67,60,46,52,52,51,50,51,41,20,46,58,25,29,70,55,50,48,70,47,53,43,66,58,37,9,48,40,40,30,41,29,19,51,51,43,63,74,42,29,67,64,53,12,52,46,44,20,43,20,34,11,31,33,34,69,57,23,41,50,40,45,51,51,28,22,46,36,20,35,46,30,28,68,46,37,52,66,70,44,46,71,43,79,49,94,60,95,65,64,47,33,30,32,42,56,37,46,68,40,26,30,39,36,37,32,46,54,74,46,61,57,37,60,46,39,55,54,46,34,38,39,40,29,55,23,22,14,36,38,32,35,53,30,35,44,34,43,64,54,43,50,50,51,42,49,41,40,47,75,43,62,50,58,76,28,40,62,38,71,42,54,57,52,73,68,51,50,54,52,48,51,68,32,86,60,37,48,33,40,34,32,37,44,53,58,69,59,38,16,53,52,26,18,50,24,11,51,63,48,25,57,62,35,30,39,30,46,26,63,8,33,34,35,36,73,60,58,70,63,41,67,58,52,39,52,42,51,50,49,27,22,38,39,63,35,7,40,28,50,38,21,36,31,36,33,38,22,30,54,94,39,30,67,63,48,53,51,48,44,49,54,54,48,68,66,48,41,74,45,56,23,79,40,87,82,38,64,27,37,24,33,52,27,59,64,55,26,53,50,50,31,48,45,46,44,52,21,40,74,67,62,26,40,75,76,42,63,55,33,69,45,100,56,80,35,12,35,56,36,54,22,36,35,29,70,71,43,90,89,32,53,66,57,77,48,66,64,75,26,41,44,37,39,45,43,78,30,83,45,69,68,53,42,40,53,55,60,46,64,49,69,37,9,24,27,20,22,23,34,30,71,51,54,67,61,20,47,60,52,44,73,63,44,64,40,18,28,29,18,25,35,42,53,41,59,60,49,52,78,42,68,42,39,17,29,61,58,4,18,34,62,46,33,29,31,69,59,27,48,59,68,70,46,40,72,18,34,41,38,37,42,52,68,80,48,82,90,68,58,71,44,81

Radius of gyration: 29.3 Å; Cα contacts (8 Å, |Δi|>4): 2435; chains: 2; bounding box: 57×87×68 Å

Nearest PDB structures (foldseek):
  3vz0-assembly2_D  TM=9.903E-01  e=2.558E-67  Gluconobacter oxydans 621H
  3vz3-assembly1_B  TM=9.879E-01  e=3.446E-65  Picosynechococcus sp. PCC 7002
  3ros-assembly1_A-2  TM=9.748E-01  e=4.288E-66  Lactobacillus acidophilus
  4ita-assembly1_A  TM=9.881E-01  e=1.540E-63  Picosynechococcus sp. PCC 7002
  3vz2-assembly1_A  TM=9.874E-01  e=9.686E-63  Picosynechococcus sp. PCC 7002